Protein 9CHQ (pdb70)

Secondary structure (DSSP, 8-state):
--B-TTSHHHHHHHHHHHHHHHHHHHHHHHIIIII----HHHHHHHHHHHHHHHHHHHHHTB-EE--EE--HHHHHHHHHHTTHHHHHHTT--GGGT----HHHHHHHGGGGGGGHHHHHHTHHHHTSSHHHHHHHHHHHHHHHHHHHHHHHHHHHHTTTTSS--S-SHHHHHHHHTT-PBPTTS-B---HHHHHHHHHHHHHHHHHT---SSS---SHHHHHHHHHHHHHHHHHIIIIIHHHHHHHHHHTHHHHHHHHHHHHHHHHHHHHT--HHHHHHHHHHHHHHHHHH-/--B-TTSHHHHHHHHHHHHHHHHHHHHHHHIIIII----HHHHHHHHHHHHHHHHHHHHHTB-EE--EE--HHHHHHHHHHTTHHHHHHTT--GGGT----HHHHHHHGGGGGGGHHHHHHTHHHHTSSHHHHHHHHHHHHHHHHHHHHHHHHHHHHTTTTSS--S-SHHHHHHHHTT-PBPTTS-B---HHHHHHHHHHHHHHHHHT---SSS---SHHHHHHHHHHHHHHHHHIIIIIHHHHHHHHHHTHHHHHHHHHHHHHHHHHHHHT--HHHHHHHHHHHHHHHHHH-/--B-TTSHHHHHHHHHHHHHHHHHHHHHHHIIIII----HHHHHHHHHHHHHHHHHHHHHTB-EE--EE--HHHHHHHHHHTTHHHHHHTT--GGGT----HHHHHHHGGGGGGGHHHHHHTHHHHTSSHHHHHHHHHHHHHHHHHHHHHHHHHHHHTTTTSS--S-SHHHHHHHHTT-PBPTTS-B---H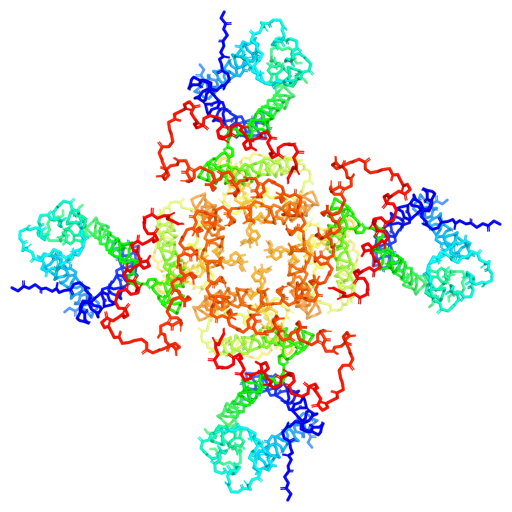HHHHHHHHHHHHHHHHT---SSS---SHHHHHHHHHHHHHHHHHIIIIIHHHHHHHHHHTHHHHHHHHHHHHHHHHHHHHT--HHHHHHHHHHHHHHHHHH-/--B-TTSHHHHHHHHHHHHHHHHHHHHHHHIIIII----HHHHHHHHHHHHHHHHHHHHHTB-EE--EE--HHHHHHHHHHTTHHHHHHTT--GGGT----HHHHHHHGGGGGGGHHHHHHTHHHHTSSHHHHHHHHHHHHHHHHHHHHHHHHHHHHTTTTSS--S-SHHHHHHHHTT-PBPTTS-B---HHHHHHHHHHHHHHHHHT---SSS---SHHHHHHHHHHHHHHHHHIIIIIHHHHHHHHHHTHHHHHHHHHHHHHHHHHHHHT--HHHHHHHHHHHHHHHHHH-

Solvent-accessible surface area: 62628 Å² total; per-residue (Å²): 266,48,37,72,57,137,20,113,99,14,28,104,23,3,73,63,0,4,108,28,2,40,36,1,0,47,76,10,13,48,44,19,24,12,105,59,228,160,130,99,108,54,69,59,33,112,91,7,33,94,51,0,75,55,0,12,107,26,16,44,103,21,3,36,94,149,193,57,40,57,94,54,31,146,4,23,75,84,14,117,176,41,114,47,124,56,1,71,50,3,12,54,69,42,66,140,110,60,202,67,70,136,101,87,21,11,100,55,66,41,26,35,59,60,5,48,38,1,22,64,56,24,84,125,54,1,31,75,127,24,75,17,26,29,90,24,22,34,30,59,0,38,18,34,0,11,78,13,0,8,87,0,8,30,36,3,66,151,40,22,103,133,182,24,98,122,27,7,6,2,16,40,3,0,96,62,25,51,92,74,20,89,115,93,34,121,62,14,8,51,62,129,8,26,44,11,0,0,26,4,1,0,5,4,5,6,12,29,0,4,3,30,20,14,17,0,20,22,38,38,1,4,77,15,0,16,56,1,6,46,71,5,12,67,12,73,13,31,14,15,24,45,0,16,49,24,52,95,68,100,94,45,27,56,30,113,64,39,41,65,20,76,151,38,39,49,103,6,140,73,98,154,33,88,93,105,75,69,68,169,52,26,105,149,26,85,122,23,45,89,143,68,80,267,49,37,72,56,138,20,112,101,14,27,103,22,3,73,64,0,4,106,29,2,40,35,2,0,46,73,11,13,48,43,19,25,13,104,59,227,156,133,100,109,54,70,59,32,111,89,8,34,94,50,0,74,56,0,10,106,25,14,42,101,18,3,38,95,149,192,57,39,55,96,53,32,145,4,24,75,84,14,117,175,40,116,47,126,56,1,72,49,2,13,56,68,43,66,138,109,58,203,67,70,133,102,88,20,12,98,54,64,41,25,34,59,60,6,50,36,1,21,65,53,23,83,126,54,1,29,73,127,25,75,16,28,29,91,24,22,33,30,58,0,38,18,34,0,10,80,12,0,7,86,0,8,29,37,3,66,153,41,22,101,134,181,25,97,119,29,6,6,2,16,40,3,0,94,64,24,51,94,73,20,92,114,92,32,122,62,13,7,50,62,130,7,26,42,12,0,0,26,3,1,0,6,4,4,6,13,30,1,4,2,30,21,13,17,0,20,22,38,38,1,4,77,13,1,16,56,1,6,45,71,5,12,68,12,74,14,32,14,16,26,46,0,16,49,25,51,95,67,101,92,46,28,58,30,116,67,39,41,65,20,76,150,38,40,47,103,6,140,73,95,155,34,87,93,106,75,69,69,169,51,25,104,148,25,86,123,23,45,89,142,69,81,268,48,38,73,58,138,20,111,104,13,27,102,23,3,74,65,0,3,106,28,2,40,35,1,0,48,75,10,14,49,43,20,24,12,104,58,228,160,131,99,109,54,70,58,33,111,90,7,33,95,52,0,75,56,0,10,107,25,16,42,101,20,4,36,95,150,191,58,38,56,94,54,31,145,4,24,75,85,15,119,173,41,116,47,125,56,1,72,48,2,13,54,66,43,66,139,108,58,203,68,70,134,104,88,20,11,100,54,64,42,26,35,59,60,6,48,36,1,23,64,54,25,82,124,54,0,33,74,127,24,74,17,27,30,91,24,22,33,30,58,0,38,18,33,0,11,78,13,0,8,87,0,8,29,37,3,65,150,39,22,102,132,181,24,97,118,28,6,5,2,16,40,2,0,94,62,24,51,92,70,19,91,115,93,34,122,63,14,8,51,62,131,8,26,44,12,0,0,27,3,2,0,5,4,4,6,13,30,1,3,3,31,21,14,17,0,20,21,38,37,1,4,75,16,1,16,57,1,5,45,70,5,11,65,12,74,12,31,15,16,26,46,0,17,48,24,52,92,70,100,96,46,28,57,29,113,63,36,41,64,19,74,151,38,38,48,102,6,139,71,95,154,34,87,94,106,76,68,69,170,51,27,106,150,25,86,120,23,44,89,141,70,82,265,48,37,73,58,138,19,112,102,13,27,103,23,2,70,66,0,3,107,28,2,39,35,2,0,46,76,10,13,48,43,19,24,12,104,58,228,158,132,100,109,54,69,60,34,110,90,7,32,94,51,0,75,55,0,10,107,26,15,40,101,19,3,36,95,148,194,58,40,56,96,55,31,145,3,24,74,84,14,115,173,41,115,48,125,56,1,72,49,3,13,55,67,43,66,139,109,59,205,68,72,133,104,86,21,12,101,55,63,42,26,38,58,60,6,47,38,1,21,64,56,23,82,124,54,1,30,72,125,24,74,17,26,30,92,24,24,34,29,59,0,39,18,34,0,10,80,13,0,8,87,0,9,29,36,3,66,149,39,22,103,134,185,24,98,120,28,6,5,2,17,40,3,0,96,61,23,52,92,72,20,91,115,94,35,124,63,14,7,52,64,130,7,26,43,12,0,0,26,3,1,0,6,4,4,6,13,30,1,4,4,32,20,13,17,0,20,21,38,37,1,4,74,15,0,15,57,0,5,45,69,5,12,66,13,72,13,31,14,16,25,46,0,16,48,23,51,93,69,103,95,46,28,57,29,112,62,38,41,64,21,75,151,38,39,47,103,6,138,71,96,152,33,88,94,105,73,66,68,169,51,27,106,149,27,85,122,23,43,89,142,69,80

Sequence (1172 aa):
WTILHYSPFKAVWDWLILLLVIYTAVFTPYSAAFLLKCQPLAVVDLIVDIMFIVDILINFRTTYVNEVVSHPGRIAVHYFKGWFLIDMVAAIPFDLLIFGSEELIGLLKTARLLRLVRVARKLDRYSEYGAAVLFLLMCTFALIAHWLACIWYAIGNMEQPHMDSRIGWLHNLGDQIGKPYNSSGLGGPSIKDKYVTALYFTFSSLTSVGFGNVSPNTNSEKIFSICVMLIGSLMYASIFGNVSAIIQRLYSGTARYHTQMLRVREFIRFHQIPNPLRQRLEEYFQHAWSYTNWTILHYSPFKAVWDWLILLLVIYTAVFTPYSAAFLLKCQPLAVVDLIVDIMFIVDILINFRTTYVNEVVSHPGRIAVHYFKGWFLIDMVAAIPFDLLIFGSEELIGLLKTARLLRLVRVARKLDRYSEYGAAVLFLLMCTFALIAHWLACIWYAIGNMEQPHMDSRIGWLHNLGDQIGKPYNSSGLGGPSIKDKYVTALYFTFSSLTSVGFGNVSPNTNSEKIFSICVMLIGSLMYASIFGNVSAIIQRLYSGTARYHTQMLRVREFIRFHQIPNPLRQRLEEYFQHAWSYTNWTILHYSPFKAVWDWLILLLVIYTAVFTPYSAAFLLKCQPLAVVDLIVDIMFIVDILINFRTTYVNEVVSHPGRIAVHYFKGWFLIDMVAAIPFDLLIFGSEELIGLLKTARLLRLVRVARKLDRYSEYGAAVLFLLMCTFALIAHWLACIWYAIGNMEQPHMDSRIGWLHNLGDQIGKPYNSSGLGGPSIKDKYVTALYFTFSSLTSVGFGNVSPNTNSEKIFSICVMLIGSLMYASIFGNVSAIIQRLYSGTARYHTQMLRVREFIRFHQIPNPLRQRLEEYFQHAWSYTNWTILHYSPFKAVWDWLILLLVIYTAVFTPYSAAFLLKCQPLAVVDLIVDIMFIVDILINFRTTYVNEVVSHPGRIAVHYFKGWFLIDMVAAIPFDLLIFGSEELIGLLKTARLLRLVRVARKLDRYSEYGAAVLFLLMCTFALIAHWLACIWYAIGNMEQPHMDSRIGWLHNLGDQIGKPYNSSGLGGPSIKDKYVTALYFTFSSLTSVGFGNVSPNTNSEKIFSICVMLIGSLMYASIFGNVSAIIQRLYSGTARYHTQMLRVREFIRFHQIPNPLRQRLEEYFQHAWSYTN

InterPro domains:
  IPR000014 PAS domain [PF13426] (37-129)
  IPR000014 PAS domain [PS50112] (41-70)
  IPR000014 PAS domain [TIGR00229] (38-128)
  IPR000014 PAS domain [cd00130] (41-132)
  IPR000595 Cyclic nucleotide-binding domain [PF00027] (762-843)
  IPR000595 Cyclic nucleotide-binding domain [PS50042] (742-842)
  IPR000595 Cyclic nucleotide-binding domain [SM00100] (742-860)
  IPR000595 Cyclic nucleotide-binding domain [cd00038] (742-853)
  IPR000700 PAS-associated, C-terminal [PS50113] (92-144)
  IPR001610 PAC motif [SM00086] (93-135)
  IPR003938 Potassium channel, voltage-dependent, EAG/ELK/ERG-like [PR01463] (402-411)
  IPR003938 Potassium channel, voltage-dependent, EAG/ELK/ERG-like [PR01463] (420-427)
  IPR003938 Potassium channel, voltage-dependent, EAG/ELK/ERG-like [PR01463] (456-466)
  IPR003938 Potassium channel, voltage-dependent, EAG/ELK/ERG-like [PR01463] (467-476)
  IPR003938 Potassium channel, voltage-dependent, EAG/ELK/ERG-like [PR01463] (559-569)
  IPR003938 Potassium channel, voltage-dependent, EAG/ELK/ERG-like [PR01463] (611-628)
  IPR003938 Potassium channel, voltage-dependent, EAG/ELK/ERG-like [PR01463] (637-648)
  IPR003938 Potassium channel, voltage-dependent, EAG/ELK/ERG-like [PR01463] (655-664)
  IPR003938 Potassium channel, voltage-dependent, EAG/ELK/ERG-like [PR01463] (705-712)
  IPR003938 Potassium channel, voltage-dependent, EAG/ELK/ERG-like [PR01463] (822-830)

Foldseek 3Di:
DAAECPDPVVLVLLVVLVVLLLVCLQVLLCCLQQPQVVPPVVVVVVVSLVSLVVVLVNQLRYWDPCVIDHDSVVSNVVCVVPDSVLSVQLNPQVVVVQPVDPSVNSNSNNSVNSSVVSVVVVCVSQVPDLVSVLVVLVSVVLSVLNSQLSVLSNLQVVQVLPPNVQFAQQQLLCVVVVQHADNNRPTGDDSVSSSVVSSVVLVCLLVVHDPPSGDGGDPSSVVSSVVSNVVSVVSCVPSVVVSVVSVCVVCVLVVVLVVVLVVLVVVCVVVVDDPVVSCVSNVVSVVVSVVPD/DAAECPDPVVLVLLVVLVVLLLVCLQVLLCCLQQPQVVPPVVVVVVVSLVSLVVVLVNQLRYWDPCVIDHDSVVSNVVCVVPDSVLSVQLNPQVVVVQPVDPSVNSNSNNSVNSSVVSVVVVCVSQVPDLVSVLVVLVSVVLSVLNSQLSVLSNLQVVQVLPPNVQFAQQQLLCVVVVQHADNNRPTGDDSVSSSVVSSVVLVCLLVVHDPPSGDGGDPSSVVSSVVSNVVSVVSCVPSVVVSVVSVCVVCVLVVVLVVVLVVLVVVCVVVVDDPVVSCVSNVVSVVVSVVPD/DAAECPDPVVLVLLVVLVVLLLVCLQVLLCCLQQPQVVPPVVVVVVVSLVSLVVVLVNQLRYWDPCVIDHDSVVSNVVCVVPDSVLSVQLNPQVVVVQPVDPSVNSNSNNSVNSSVVSVVVVCVSQVPDLVSVLVVLVSVVLSVLNSQLSVLSNLQVVQVLPPNVQFAQQQLLCVVVVQHADNNRPTGDDSVSSSVVSSVVLVCLLVVHDPPSGDGGDPSSVVSSVVSNVVSVVSCVPSVVVSVVSVCVVCVLVVVLVVVLVVLVVVCVVVVDDPVVSCVSNVVSVVVSVVPD/DAAECPDPVVLVLLVVLVVLLLVCLQVLLCCLQQPQVVPPVVVVVVVSLVSLVVVLVNQLRYWDPCVIDHDSVVSNVVCVVPDSVLSVQLNPQVVVVQPVDPSVNSNSNNSVNSSVVSVVVVCVSQVPDLVSVLVVLVSVVLSVLNSQLSVLSNLQVVQVLPPNVQFAQQQLLCVVVVQHADNNRPTGDDSVSSSVVSSVVLVCLLVVHDPPSGDGGDPSSVVSSVVSNVVSVVSCVPSVVVSVVSVCVVCVLVVVLVVVLVVLVVVCVVVVDDPVVSCVSNVVSVVVSVVPD

Organism: Homo sapiens (NCBI:txid9606)

Nearest PDB structures (foldseek):
  9chp-assembly1_A  TM=9.962E-01  e=1.014E-38  Homo sapiens
  6pby-assembly1_A  TM=8.751E-01  e=2.560E-21  Rattus norvegicus
  7yid-assembly1_A  TM=8.558E-01  e=2.940E-21  Homo sapiens
  8eow-assembly1_A  TM=8.625E-01  e=5.353E-21  Rattus norvegicus
  6pbx-assembly1_A  TM=8.817E-01  e=5.157E-18  Rattus norvegicus

Structure (mmCIF, N/CA/C/O backbone):
data_9CHQ
#
_entry.id   9CHQ
#
_cell.length_a   1.00
_cell.length_b   1.00
_cell.length_c   1.00
_cell.angle_alpha   90.00
_cell.angle_beta   90.00
_cell.angle_gamma   90.00
#
_symmetry.space_group_name_H-M   'P 1'
#
loop_
_atom_site.group_PDB
_atom_site.id
_atom_site.type_symbol
_atom_site.label_atom_id
_atom_site.label_alt_id
_atom_site.label_comp_id
_atom_site.label_asym_id
_atom_site.label_entity_id
_atom_site.label_seq_id
_atom_site.pdbx_PDB_ins_code
_atom_site.Cartn_x
_atom_site.Cartn_y
_atom_site.Cartn_z
_atom_site.occupancy
_atom_site.B_iso_or_equiv
_atom_site.auth_seq_id
_atom_site.auth_comp_id
_atom_site.auth_asym_id
_atom_site.auth_atom_id
_atom_site.pdbx_PDB_model_num
ATOM 1 N N . TRP A 1 158 ? 170.415 107.825 161.825 1.00 89.97 398 TRP A N 1
ATOM 2 C CA . TRP A 1 158 ? 169.301 108.770 161.699 1.00 91.62 398 TRP A CA 1
ATOM 3 C C . TRP A 1 158 ? 169.765 110.234 161.773 1.00 91.86 398 TRP A C 1
ATOM 4 O O . TRP A 1 158 ? 170.875 110.532 162.222 1.00 90.12 398 TRP A O 1
ATOM 25 N N . THR A 1 159 ? 168.930 111.177 161.333 1.00 80.16 399 THR A N 1
ATOM 26 C CA . THR A 1 159 ? 169.188 112.627 161.416 1.00 79.45 399 THR A CA 1
ATOM 27 C C . THR A 1 159 ? 167.883 113.429 161.340 1.00 79.48 399 THR A C 1
ATOM 28 O O . THR A 1 159 ? 167.070 113.239 160.437 1.00 75.18 399 THR A O 1
ATOM 39 N N . ILE A 1 160 ? 167.694 114.334 162.302 1.00 81.95 400 ILE A N 1
ATOM 40 C CA . ILE A 1 160 ? 166.581 115.279 162.418 1.00 79.48 400 ILE A CA 1
ATOM 41 C C . ILE A 1 160 ? 166.775 116.441 161.435 1.00 81.07 400 ILE A C 1
ATOM 42 O O . ILE A 1 160 ? 167.816 117.096 161.438 1.00 79.43 400 ILE A O 1
ATOM 58 N N . LEU A 1 161 ? 165.766 116.753 160.623 1.00 80.63 401 LEU A N 1
ATOM 59 C CA . LEU A 1 161 ? 165.743 117.984 159.826 1.00 80.13 401 LEU A CA 1
ATOM 60 C C . LEU A 1 161 ? 165.429 119.183 160.730 1.00 78.67 401 LEU A C 1
ATOM 61 O O . LEU A 1 161 ? 164.411 119.167 161.425 1.00 77.13 401 LEU A O 1
ATOM 77 N N . HIS A 1 162 ? 166.243 120.241 160.712 1.00 75.91 402 HIS A N 1
ATOM 78 C CA . HIS A 1 162 ? 166.080 121.362 161.649 1.00 76.91 402 HIS A CA 1
ATOM 79 C C . HIS A 1 162 ? 164.744 122.120 161.516 1.00 80.54 402 HIS A C 1
ATOM 80 O O . HIS A 1 162 ? 164.286 122.748 162.470 1.00 82.27 402 HIS A O 1
ATOM 94 N N . TYR A 1 163 ? 164.098 122.052 160.352 1.00 77.66 403 TYR A N 1
ATOM 95 C CA . TYR A 1 163 ? 162.796 122.663 160.075 1.00 76.85 403 TYR A CA 1
ATOM 96 C C . TYR A 1 163 ? 161.593 121.741 160.350 1.00 75.17 403 TYR A C 1
ATOM 97 O O . TYR A 1 163 ? 160.451 122.182 160.230 1.00 76.33 403 TYR A O 1
ATOM 115 N N . SER A 1 164 ? 161.814 120.467 160.690 1.00 69.47 404 SER A N 1
ATOM 116 C CA . SER A 1 164 ? 160.741 119.484 160.915 1.00 70.54 404 SER A CA 1
ATOM 117 C C . SER A 1 164 ? 159.786 119.885 162.050 1.00 72.88 404 SER A C 1
ATOM 118 O O . SER A 1 164 ? 160.191 120.584 162.983 1.00 76.42 404 SER A O 1
ATOM 126 N N . PRO A 1 165 ? 158.528 119.406 162.053 1.00 73.01 405 PRO A N 1
ATOM 127 C CA . PRO A 1 165 ? 157.586 119.688 163.136 1.00 73.01 405 PRO A CA 1
ATOM 128 C C . PRO A 1 165 ? 158.034 119.111 164.486 1.00 72.54 405 PRO A C 1
ATOM 129 O O . PRO A 1 165 ? 157.761 119.728 165.514 1.00 70.22 405 PRO A O 1
ATOM 140 N N . PHE A 1 166 ? 158.797 118.008 164.519 1.00 66.98 406 PHE A N 1
ATOM 141 C CA . PHE A 1 166 ? 159.438 117.551 165.759 1.00 63.64 406 PHE A CA 1
ATOM 142 C C . PHE A 1 166 ? 160.410 118.597 166.303 1.00 63.73 406 PHE A C 1
ATOM 143 O O . PHE A 1 166 ? 160.268 119.024 167.445 1.00 68.73 406 PHE A O 1
ATOM 160 N N . LYS A 1 167 ? 161.380 119.051 165.502 1.00 61.48 407 LYS A N 1
ATOM 161 C CA . LYS A 1 167 ? 162.376 120.018 165.975 1.00 61.11 407 LYS A CA 1
ATOM 162 C C . LYS A 1 167 ? 161.746 121.355 166.349 1.00 63.01 407 LYS A C 1
ATOM 163 O O . LYS A 1 167 ? 162.196 121.972 167.306 1.00 65.46 407 LYS A O 1
ATOM 182 N N . ALA A 1 168 ? 160.676 121.775 165.679 1.00 62.81 408 ALA A N 1
ATOM 183 C CA . ALA A 1 168 ? 159.907 122.942 166.092 1.00 62.06 408 ALA A CA 1
ATOM 184 C C . ALA A 1 168 ? 159.306 122.754 167.496 1.00 63.14 408 ALA A C 1
ATOM 185 O O . ALA A 1 168 ? 159.568 123.562 168.383 1.00 64.22 408 ALA A O 1
ATOM 192 N N . VAL A 1 169 ? 158.573 121.666 167.745 1.00 60.93 409 VAL A N 1
ATOM 193 C CA . VAL A 1 169 ? 158.012 121.373 169.077 1.00 60.97 409 VAL A CA 1
ATOM 194 C C . VAL A 1 169 ? 159.100 121.220 170.144 1.00 56.64 409 VAL A C 1
ATOM 195 O O . VAL A 1 169 ? 158.955 121.763 171.234 1.00 58.96 409 VAL A O 1
ATOM 208 N N . TRP A 1 170 ? 160.211 120.548 169.850 1.00 54.70 410 TRP A N 1
ATOM 209 C CA . TRP A 1 170 ? 161.325 120.409 170.787 1.00 55.58 410 TRP A CA 1
ATOM 210 C C . TRP A 1 170 ? 161.956 121.753 171.157 1.00 55.03 410 TRP A C 1
ATOM 211 O O . TRP A 1 170 ? 162.189 122.014 172.332 1.00 60.96 410 TRP A O 1
ATOM 232 N N . ASP A 1 171 ? 162.195 122.647 170.199 1.00 54.89 411 ASP A N 1
ATOM 233 C CA . ASP A 1 171 ? 162.719 123.974 170.510 1.00 55.28 411 ASP A CA 1
ATOM 234 C C . ASP A 1 171 ? 161.751 124.801 171.371 1.00 55.65 411 ASP A C 1
ATOM 235 O O . ASP A 1 171 ? 162.194 125.474 172.299 1.00 59.13 411 ASP A O 1
ATOM 244 N N . TRP A 1 172 ? 160.438 124.748 171.144 1.00 54.84 412 TRP A N 1
ATOM 245 C CA . TRP A 1 172 ? 159.481 125.406 172.041 1.00 51.19 412 TRP A CA 1
ATOM 246 C C . TRP A 1 172 ? 159.373 124.730 173.412 1.00 52.54 412 TRP A C 1
ATOM 247 O O . TRP A 1 172 ? 159.157 125.415 174.404 1.00 55.59 412 TRP A O 1
ATOM 268 N N . LEU A 1 173 ? 159.577 123.418 173.524 1.00 49.76 413 LEU A N 1
ATOM 269 C CA . LEU A 1 173 ? 159.663 122.732 174.814 1.00 48.39 413 LEU A CA 1
ATOM 270 C C . LEU A 1 173 ? 160.907 123.173 175.590 1.00 49.42 413 LEU A C 1
ATOM 271 O O . LEU A 1 173 ? 160.815 123.502 176.768 1.00 57.57 413 LEU A O 1
ATOM 287 N N . ILE A 1 174 ? 162.068 123.247 174.941 1.00 48.05 414 ILE A N 1
ATOM 288 C CA . ILE A 1 174 ? 163.301 123.724 175.569 1.00 47.77 414 ILE A CA 1
ATOM 289 C C . ILE A 1 174 ? 163.221 125.204 175.964 1.00 51.61 414 ILE A C 1
ATOM 290 O O . ILE A 1 174 ? 163.820 125.568 176.967 1.00 56.77 414 ILE A O 1
ATOM 306 N N . LEU A 1 175 ? 162.428 126.055 175.307 1.00 50.65 415 LEU A N 1
ATOM 307 C CA . LEU A 1 175 ? 162.172 127.410 175.817 1.00 45.37 415 LEU A CA 1
ATOM 308 C C . LEU A 1 175 ? 161.539 127.382 177.213 1.00 49.93 415 LEU A C 1
ATOM 309 O O . LEU A 1 175 ? 161.996 128.087 178.107 1.00 56.04 415 LEU A O 1
ATOM 325 N N . LEU A 1 176 ? 160.524 126.547 177.435 1.00 50.15 416 LEU A N 1
ATOM 326 C CA . LEU A 1 176 ? 159.885 126.417 178.745 1.00 45.23 416 LEU A CA 1
ATOM 327 C C . LEU A 1 176 ? 160.832 125.820 179.794 1.00 45.41 416 LEU A C 1
ATOM 328 O O . LEU A 1 176 ? 160.797 126.245 180.946 1.00 53.75 416 LEU A O 1
ATOM 344 N N . LEU A 1 177 ? 161.720 124.891 179.436 1.00 45.01 417 LEU A N 1
ATOM 345 C CA . LEU A 1 177 ? 162.720 124.395 180.385 1.00 46.61 417 LEU A CA 1
ATOM 346 C C . LEU A 1 177 ? 163.820 125.419 180.687 1.00 45.62 417 LEU A C 1
ATOM 347 O O . LEU A 1 177 ? 164.332 125.444 181.802 1.00 51.74 417 LEU A O 1
ATOM 363 N N . VAL A 1 178 ? 164.171 126.302 179.749 1.00 43.67 418 VAL A N 1
ATOM 364 C CA . VAL A 1 178 ? 165.088 127.419 180.026 1.00 48.92 418 VAL A CA 1
ATOM 365 C C . VAL A 1 178 ? 164.442 128.419 180.978 1.00 50.81 418 VAL A C 1
ATOM 366 O O . VAL A 1 178 ? 165.109 128.896 181.890 1.00 52.46 418 VAL A O 1
ATOM 379 N N . ILE A 1 179 ? 163.145 128.700 180.843 1.00 45.07 419 ILE A N 1
ATOM 380 C CA . ILE A 1 179 ? 162.422 129.539 181.801 1.00 35.98 419 ILE A CA 1
ATOM 381 C C . ILE A 1 179 ? 162.388 128.885 183.189 1.00 36.19 419 ILE A C 1
ATOM 382 O O . ILE A 1 179 ? 162.669 129.572 184.165 1.00 49.75 419 ILE A O 1
ATOM 398 N N . TYR A 1 180 ? 162.163 127.574 183.321 1.00 33.78 420 TYR A N 1
ATOM 399 C CA . TYR A 1 180 ? 162.339 126.880 184.607 1.00 32.64 420 TYR A CA 1
ATOM 400 C C . TYR A 1 180 ? 163.741 127.110 185.187 1.00 36.45 420 TYR A C 1
ATOM 401 O O . TYR A 1 180 ? 163.859 127.501 186.343 1.00 44.82 420 TYR A O 1
ATOM 419 N N . THR A 1 181 ? 164.817 126.952 184.411 1.00 39.60 421 THR A N 1
ATOM 420 C CA . THR A 1 181 ? 166.178 127.233 184.896 1.00 38.32 421 THR A CA 1
ATOM 421 C C . THR A 1 181 ? 166.346 128.680 185.346 1.00 43.06 421 THR A C 1
ATOM 422 O O . THR A 1 181 ? 166.896 128.921 186.418 1.00 45.43 421 THR A O 1
ATOM 433 N N . ALA A 1 182 ? 165.853 129.642 184.571 1.00 45.17 422 ALA A N 1
ATOM 434 C CA . ALA A 1 182 ? 165.949 131.062 184.869 1.00 35.45 422 ALA A CA 1
ATOM 435 C C . ALA A 1 182 ? 165.201 131.467 186.146 1.00 40.06 422 ALA A C 1
ATOM 436 O O . ALA A 1 182 ? 165.621 132.415 186.803 1.00 49.77 422 ALA A O 1
ATOM 443 N N . VAL A 1 183 ? 164.130 130.767 186.523 1.00 29.93 423 VAL A N 1
ATOM 444 C CA . VAL A 1 183 ? 163.428 130.963 187.797 1.00 24.53 423 VAL A CA 1
ATOM 445 C C . VAL A 1 183 ? 164.120 130.232 188.945 1.00 30.18 423 VAL A C 1
ATOM 446 O O . VAL A 1 183 ? 164.530 130.859 189.918 1.00 40.88 423 VAL A O 1
ATOM 459 N N . PHE A 1 184 ? 164.270 128.912 188.876 1.00 28.56 424 PHE A N 1
ATOM 460 C CA . PHE A 1 184 ? 164.584 128.119 190.064 1.00 26.95 424 PHE A CA 1
ATOM 461 C C . PHE A 1 184 ? 166.069 128.028 190.399 1.00 31.06 424 PHE A C 1
ATOM 462 O O . PHE A 1 184 ? 166.406 127.812 191.561 1.00 38.23 424 PHE A O 1
ATOM 479 N N . THR A 1 185 ? 166.979 128.253 189.452 1.00 38.49 425 THR A N 1
ATOM 480 C CA . THR A 1 185 ? 168.418 128.288 189.769 1.00 39.56 425 THR A CA 1
ATOM 481 C C . THR A 1 185 ? 168.814 129.529 190.582 1.00 46.51 425 THR A C 1
ATOM 482 O O . THR A 1 185 ? 169.384 129.345 191.657 1.00 50.86 425 THR A O 1
ATOM 493 N N . PRO A 1 186 ? 168.468 130.776 190.196 1.00 36.88 426 PRO A N 1
ATOM 494 C CA . PRO A 1 186 ? 168.759 131.955 191.014 1.00 30.44 426 PRO A CA 1
ATOM 495 C C . PRO A 1 186 ? 168.058 131.913 192.367 1.00 35.45 426 PRO A C 1
ATOM 496 O O . PRO A 1 186 ? 168.662 132.241 193.382 1.00 36.59 426 PRO A O 1
ATOM 507 N N . TYR A 1 187 ? 166.813 131.433 192.404 1.00 35.82 427 TYR A N 1
ATOM 508 C CA . TYR A 1 187 ? 166.054 131.313 193.639 1.00 28.89 427 TYR A CA 1
ATOM 509 C C . TYR A 1 187 ? 166.736 130.379 194.632 1.00 36.07 427 TYR A C 1
ATOM 510 O O . TYR A 1 187 ? 166.971 130.763 195.772 1.00 45.73 427 TYR A O 1
ATOM 528 N N . SER A 1 188 ? 167.133 129.180 194.204 1.00 39.30 428 SER A N 1
ATOM 529 C CA . SER A 1 188 ? 167.807 128.223 195.087 1.00 36.84 428 SER A CA 1
ATOM 530 C C . SER A 1 188 ? 169.158 128.742 195.578 1.00 42.30 428 SER A C 1
ATOM 531 O O . SER A 1 188 ? 169.465 128.606 196.757 1.00 46.91 428 SER A O 1
ATOM 539 N N . ALA A 1 189 ? 169.944 129.393 194.718 1.00 37.66 429 ALA A N 1
ATOM 540 C CA . ALA A 1 189 ? 171.237 129.953 195.099 1.00 42.34 429 ALA A CA 1
ATOM 541 C C . ALA A 1 189 ? 171.141 131.136 196.077 1.00 47.86 429 ALA A C 1
ATOM 542 O O . ALA A 1 189 ? 172.048 131.322 196.882 1.00 54.13 429 ALA A O 1
ATOM 549 N N . ALA A 1 190 ? 170.075 131.942 196.034 1.00 36.96 430 ALA A N 1
ATOM 550 C CA . ALA A 1 190 ? 169.892 133.073 196.944 1.00 29.99 430 ALA A CA 1
ATOM 551 C C . ALA A 1 190 ? 169.143 132.704 198.230 1.00 29.74 430 ALA A C 1
ATOM 552 O O . ALA A 1 190 ? 169.618 133.013 199.317 1.00 34.89 430 ALA A O 1
ATOM 559 N N . PHE A 1 191 ? 167.980 132.060 198.128 1.00 31.17 431 PHE A N 1
ATOM 560 C CA . PHE A 1 191 ? 167.067 131.859 199.253 1.00 31.49 431 PHE A CA 1
ATOM 561 C C . PHE A 1 191 ? 167.257 130.542 200.003 1.00 35.19 431 PHE A C 1
ATOM 562 O O . PHE A 1 191 ? 166.979 130.504 201.198 1.00 45.17 431 PHE A O 1
ATOM 579 N N . LEU A 1 192 ? 167.703 129.460 199.354 1.00 38.21 432 LEU A N 1
ATOM 580 C CA . LEU A 1 192 ? 167.660 128.113 199.946 1.00 46.36 432 LEU A CA 1
ATOM 581 C C . LEU A 1 192 ? 168.998 127.585 200.491 1.00 50.74 432 LEU A C 1
ATOM 582 O O . LEU A 1 192 ? 168.989 126.572 201.189 1.00 55.42 432 LEU A O 1
ATOM 598 N N . LEU A 1 193 ? 170.144 128.212 200.208 1.00 63.80 433 LEU A N 1
ATOM 599 C CA . LEU A 1 193 ? 171.442 127.691 200.665 1.00 72.17 433 LEU A CA 1
ATOM 600 C C . LEU A 1 193 ? 171.565 127.734 202.199 1.00 74.25 433 LEU A C 1
ATOM 601 O O . LEU A 1 193 ? 171.542 128.805 202.811 1.00 72.48 433 LEU A O 1
ATOM 617 N N . LYS A 1 194 ? 171.715 126.560 202.822 1.00 87.12 434 LYS A N 1
ATOM 618 C CA . LYS A 1 194 ? 171.830 126.387 204.279 1.00 87.42 434 LYS A CA 1
ATOM 619 C C . LYS A 1 194 ? 173.138 126.974 204.834 1.00 86.68 434 LYS A C 1
ATOM 620 O O . LYS A 1 194 ? 174.215 126.748 204.265 1.00 86.02 434 LYS A O 1
ATOM 639 N N . CYS A 1 209 ? 162.070 111.332 196.869 1.00 94.29 449 CYS A N 1
ATOM 640 C CA . CYS A 1 209 ? 162.523 112.723 196.919 1.00 96.35 449 CYS A CA 1
ATOM 641 C C . CYS A 1 209 ? 161.359 113.723 196.762 1.00 96.09 449 CYS A C 1
ATOM 642 O O . CYS A 1 209 ? 160.242 113.353 196.389 1.00 94.97 449 CYS A O 1
ATOM 650 N N . GLN A 1 210 ? 161.622 115.004 197.040 1.00 90.49 450 GLN A N 1
ATOM 651 C CA . GLN A 1 210 ? 160.643 116.088 196.882 1.00 89.49 450 GLN A CA 1
ATOM 652 C C . GLN A 1 210 ? 160.241 116.301 195.408 1.00 88.00 450 GLN A C 1
ATOM 653 O O . GLN A 1 210 ? 161.079 116.102 194.523 1.00 85.48 450 GLN A O 1
ATOM 667 N N . PRO A 1 211 ? 159.018 116.786 195.113 1.00 88.63 451 PRO A N 1
ATOM 668 C CA . PRO A 1 211 ? 158.564 117.032 193.742 1.00 86.92 451 PRO A CA 1
ATOM 669 C C . PRO A 1 211 ? 159.502 117.949 192.946 1.00 84.44 451 PRO A C 1
ATOM 670 O O . PRO A 1 211 ? 159.829 117.656 191.799 1.00 84.70 451 PRO A O 1
ATOM 681 N N . LEU A 1 212 ? 160.019 119.017 193.562 1.00 74.61 452 LEU A N 1
ATOM 682 C CA . LEU A 1 212 ? 160.995 119.893 192.911 1.00 74.79 452 LEU A CA 1
ATOM 683 C C . LEU A 1 212 ? 162.353 119.209 192.700 1.00 74.21 452 LEU A C 1
ATOM 684 O O . LEU A 1 212 ? 162.969 119.413 191.663 1.00 74.95 452 LEU A O 1
ATOM 700 N N . ALA A 1 213 ? 162.817 118.358 193.616 1.00 79.70 453 ALA A N 1
ATOM 701 C CA . ALA A 1 213 ? 164.094 117.656 193.456 1.00 81.91 453 ALA A CA 1
ATOM 702 C C . ALA A 1 213 ? 164.080 116.671 192.272 1.00 81.73 453 ALA A C 1
ATOM 703 O O . ALA A 1 213 ? 165.040 116.612 191.504 1.00 78.15 453 ALA A O 1
ATOM 710 N N . VAL A 1 214 ? 162.981 115.929 192.078 1.00 79.98 454 VAL A N 1
ATOM 711 C CA . VAL A 1 214 ? 162.833 115.051 190.908 1.00 76.72 454 VAL A CA 1
ATOM 712 C C . VAL A 1 214 ? 162.601 115.842 189.617 1.00 76.41 454 VAL A C 1
ATOM 713 O O . VAL A 1 214 ? 163.213 115.516 188.603 1.00 77.17 454 VAL A O 1
ATOM 726 N N . VAL A 1 215 ? 161.817 116.928 189.631 1.00 69.70 455 VAL A N 1
ATOM 727 C CA . VAL A 1 215 ? 161.665 117.810 188.457 1.00 67.21 455 VAL A CA 1
ATOM 728 C C . VAL A 1 215 ? 162.997 118.431 188.040 1.00 65.60 455 VAL A C 1
ATOM 729 O O . VAL A 1 215 ? 163.296 118.494 186.851 1.00 71.31 455 VAL A O 1
ATOM 742 N N . ASP A 1 216 ? 163.840 118.830 188.986 1.00 60.48 456 ASP A N 1
ATOM 743 C CA . ASP A 1 216 ? 165.150 119.393 188.676 1.00 62.93 456 ASP A CA 1
ATOM 744 C C . ASP A 1 216 ? 166.082 118.379 187.992 1.00 63.28 456 ASP A C 1
ATOM 745 O O . ASP A 1 216 ? 166.858 118.743 187.110 1.00 65.60 456 ASP A O 1
ATOM 754 N N . LEU A 1 217 ? 165.984 117.097 188.361 1.00 67.54 457 LEU A N 1
ATOM 755 C CA . LEU A 1 217 ? 166.707 116.014 187.696 1.00 73.01 457 LEU A CA 1
ATOM 756 C C . LEU A 1 217 ? 166.145 115.726 186.298 1.00 68.31 457 LEU A C 1
ATOM 757 O O . LEU A 1 217 ? 166.911 115.626 185.345 1.00 66.59 457 LEU A O 1
ATOM 773 N N . ILE A 1 218 ? 164.822 115.635 186.146 1.00 60.87 458 ILE A N 1
ATOM 774 C CA . ILE A 1 218 ? 164.171 115.450 184.843 1.00 60.41 458 ILE A CA 1
ATOM 775 C C . ILE A 1 218 ? 164.599 116.551 183.869 1.00 63.84 458 ILE A C 1
ATOM 776 O O . ILE A 1 218 ? 164.994 116.258 182.743 1.00 68.94 458 ILE A O 1
ATOM 792 N N . VAL A 1 219 ? 164.578 117.814 184.295 1.00 60.24 459 VAL A N 1
ATOM 793 C CA . VAL A 1 219 ? 165.006 118.929 183.450 1.00 56.79 459 VAL A CA 1
ATOM 794 C C . VAL A 1 219 ? 166.486 118.820 183.080 1.00 61.97 459 VAL A C 1
ATOM 795 O O . VAL A 1 219 ? 166.817 118.968 181.906 1.00 68.49 459 VAL A O 1
ATOM 808 N N . ASP A 1 220 ? 167.381 118.495 184.015 1.00 59.10 460 ASP A N 1
ATOM 809 C CA . ASP A 1 220 ? 168.793 118.276 183.682 1.00 59.46 460 ASP A CA 1
ATOM 810 C C . ASP A 1 220 ? 168.998 117.151 182.660 1.00 65.58 460 ASP A C 1
ATOM 811 O O . ASP A 1 220 ? 169.823 117.291 181.757 1.00 67.24 460 ASP A O 1
ATOM 820 N N . ILE A 1 221 ? 168.229 116.063 182.746 1.00 66.99 461 ILE A N 1
ATOM 821 C CA . ILE A 1 221 ? 168.270 114.987 181.751 1.00 65.51 461 ILE A CA 1
ATOM 822 C C . ILE A 1 221 ? 167.834 115.501 180.376 1.00 63.28 461 ILE A C 1
ATOM 823 O O . ILE A 1 221 ? 168.531 115.264 179.392 1.00 63.31 461 ILE A O 1
ATOM 839 N N . MET A 1 222 ? 166.737 116.254 180.273 1.00 56.18 462 MET A N 1
ATOM 840 C CA . MET A 1 222 ? 166.284 116.790 178.985 1.00 53.27 462 MET A CA 1
ATOM 841 C C . MET A 1 222 ? 167.271 117.789 178.369 1.00 55.72 462 MET A C 1
ATOM 842 O O . MET A 1 222 ? 167.459 117.790 177.155 1.00 63.26 462 MET A O 1
ATOM 856 N N . PHE A 1 223 ? 167.984 118.582 179.166 1.00 55.90 463 PHE A N 1
ATOM 857 C CA . PHE A 1 223 ? 169.060 119.428 178.643 1.00 56.74 463 PHE A CA 1
ATOM 858 C C . PHE A 1 223 ? 170.292 118.654 178.166 1.00 55.44 463 PHE A C 1
ATOM 859 O O . PHE A 1 223 ? 171.015 119.187 177.323 1.00 58.02 463 PHE A O 1
ATOM 876 N N . ILE A 1 224 ? 170.523 117.423 178.634 1.00 62.62 464 ILE A N 1
ATOM 877 C CA . ILE A 1 224 ? 171.544 116.514 178.083 1.00 65.68 464 ILE A CA 1
ATOM 878 C C . ILE A 1 224 ? 171.041 115.834 176.800 1.00 69.59 464 ILE A C 1
ATOM 879 O O . ILE A 1 224 ? 171.769 115.792 175.813 1.00 67.68 464 ILE A O 1
ATOM 895 N N . VAL A 1 225 ? 169.785 115.383 176.748 1.00 67.19 465 VAL A N 1
ATOM 896 C CA . VAL A 1 225 ? 169.168 114.873 175.509 1.00 62.03 465 VAL A CA 1
ATOM 897 C C . VAL A 1 225 ? 169.262 115.898 174.378 1.00 62.57 465 VAL A C 1
ATOM 898 O O . VAL A 1 225 ? 169.616 115.548 173.258 1.00 67.91 465 VAL A O 1
ATOM 911 N N . ASP A 1 226 ? 169.042 117.180 174.657 1.00 59.07 466 ASP A N 1
ATOM 912 C CA . ASP A 1 226 ? 169.200 118.249 173.670 1.00 59.76 466 ASP A CA 1
ATOM 913 C C . ASP A 1 226 ? 170.625 118.347 173.086 1.00 64.79 466 ASP A C 1
ATOM 914 O O . ASP A 1 226 ? 170.786 118.745 171.936 1.00 68.51 466 ASP A O 1
ATOM 923 N N . ILE A 1 227 ? 171.667 117.935 173.818 1.00 66.40 467 ILE A N 1
ATOM 924 C CA . ILE A 1 227 ? 173.035 117.856 173.277 1.00 70.27 467 ILE A CA 1
ATOM 925 C C . ILE A 1 227 ? 173.106 116.744 172.219 1.00 76.04 467 ILE A C 1
ATOM 926 O O . ILE A 1 227 ? 173.682 116.929 171.149 1.00 76.15 467 ILE A O 1
ATOM 942 N N . LEU A 1 228 ? 172.461 115.601 172.468 1.00 72.35 468 LEU A N 1
ATOM 943 C CA . LEU A 1 228 ? 172.380 114.507 171.499 1.00 70.18 468 LEU A CA 1
ATOM 944 C C . LEU A 1 228 ? 171.613 114.933 170.241 1.00 67.16 468 LEU A C 1
ATOM 945 O O . LEU A 1 228 ? 172.091 114.715 169.131 1.00 69.41 468 LEU A O 1
ATOM 961 N N . ILE A 1 229 ? 170.473 115.614 170.385 1.00 62.85 469 ILE A N 1
ATOM 962 C CA . ILE A 1 229 ? 169.735 116.169 169.241 1.00 63.52 469 ILE A CA 1
ATOM 963 C C . ILE A 1 229 ? 170.615 117.141 168.445 1.00 65.93 469 ILE A C 1
ATOM 964 O O . ILE A 1 229 ? 170.600 117.108 167.218 1.00 70.99 469 ILE A O 1
ATOM 980 N N . ASN A 1 230 ? 171.453 117.950 169.091 1.00 67.96 470 ASN A N 1
ATOM 981 C CA . ASN A 1 230 ? 172.382 118.828 168.381 1.00 73.60 470 ASN A CA 1
ATOM 982 C C . ASN A 1 230 ? 173.500 118.076 167.632 1.00 76.51 470 ASN A C 1
ATOM 983 O O . ASN A 1 230 ? 173.952 118.551 166.593 1.00 73.88 470 ASN A O 1
ATOM 994 N N . PHE A 1 231 ? 173.904 116.880 168.070 1.00 77.17 471 PHE A N 1
ATOM 995 C CA . PHE A 1 231 ? 174.771 115.992 167.279 1.00 78.17 471 PHE A CA 1
ATOM 996 C C . PHE A 1 231 ? 174.058 115.310 166.100 1.00 76.49 471 PHE A C 1
ATOM 997 O O . PHE A 1 231 ? 174.716 114.738 165.233 1.00 73.86 471 PHE A O 1
ATOM 1014 N N . ARG A 1 232 ? 172.725 115.356 166.040 1.00 78.11 472 ARG A N 1
ATOM 1015 C CA . ARG A 1 232 ? 171.898 114.624 165.068 1.00 76.26 472 ARG A CA 1
ATOM 1016 C C . ARG A 1 232 ? 170.928 115.518 164.296 1.00 77.03 472 ARG A C 1
ATOM 1017 O O . ARG A 1 232 ? 169.969 115.016 163.729 1.00 76.70 472 ARG A O 1
ATOM 1038 N N . THR A 1 233 ? 171.166 116.825 164.230 1.00 78.39 473 THR A N 1
ATOM 1039 C CA . THR A 1 233 ? 170.333 117.782 163.483 1.00 80.69 473 THR A CA 1
ATOM 1040 C C . THR A 1 233 ? 171.063 118.321 162.260 1.00 81.08 473 THR A C 1
ATOM 1041 O O . THR A 1 233 ? 172.237 118.671 162.345 1.00 78.52 473 THR A O 1
ATOM 1052 N N . THR A 1 234 ? 170.380 118.431 161.121 1.00 83.25 474 THR A N 1
ATOM 1053 C CA . THR A 1 234 ? 170.913 119.146 159.951 1.00 81.46 474 THR A CA 1
ATOM 1054 C C . THR A 1 234 ? 171.141 120.631 160.246 1.00 78.13 474 THR A C 1
ATOM 1055 O O . THR A 1 234 ? 170.622 121.166 161.225 1.00 82.18 474 THR A O 1
ATOM 1066 N N . TYR A 1 235 ? 171.896 121.319 159.395 1.00 76.34 475 TYR A N 1
ATOM 1067 C CA . TYR A 1 235 ? 172.140 122.765 159.483 1.00 77.35 475 TYR A CA 1
ATOM 1068 C C . TYR A 1 235 ? 172.357 123.374 158.093 1.00 79.35 475 TYR A C 1
ATOM 1069 O O . TYR A 1 235 ? 172.580 122.640 157.141 1.00 85.51 475 TYR A O 1
ATOM 1087 N N . VAL A 1 236 ? 172.270 124.694 157.941 1.00 83.14 476 VAL A N 1
ATOM 1088 C CA . VAL A 1 236 ? 172.487 125.396 156.660 1.00 85.91 476 VAL A CA 1
ATOM 1089 C C . VAL A 1 236 ? 173.779 126.204 156.718 1.00 86.72 476 VAL A C 1
ATOM 1090 O O 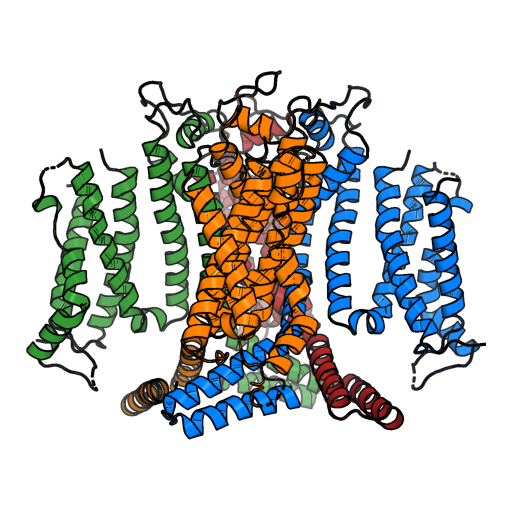. VAL A 1 236 ? 173.947 127.030 157.615 1.00 86.45 476 VAL A O 1
ATOM 1103 N N . ASN A 1 237 ? 174.691 125.983 155.768 1.00 89.43 477 ASN A N 1
ATOM 1104 C CA . ASN A 1 237 ? 175.978 126.681 155.704 1.00 88.09 477 ASN A CA 1
ATOM 1105 C C . ASN A 1 237 ? 176.531 126.722 154.272 1.00 85.34 477 ASN A C 1
ATOM 1106 O O . ASN A 1 237 ? 177.521 127.411 153.993 1.00 82.93 477 ASN A O 1
ATOM 1117 N N . GLU A 1 241 ? 171.894 125.546 151.006 1.00 83.76 481 GLU A N 1
ATOM 1118 C CA . GLU A 1 241 ? 171.021 124.413 151.326 1.00 87.25 481 GLU A CA 1
ATOM 1119 C C . GLU A 1 241 ? 171.630 123.535 152.445 1.00 87.59 481 GLU A C 1
ATOM 1120 O O . GLU A 1 241 ? 172.788 123.718 152.830 1.00 85.35 481 GLU A O 1
ATOM 1132 N N . VAL A 1 242 ? 170.845 122.612 153.010 1.00 84.64 482 VAL A N 1
ATOM 1133 C CA . VAL A 1 242 ? 171.197 121.836 154.208 1.00 82.66 482 VAL A CA 1
ATOM 1134 C C . VAL A 1 242 ? 172.449 120.964 154.061 1.00 83.27 482 VAL A C 1
ATOM 1135 O O . VAL A 1 242 ? 172.744 120.426 152.994 1.00 85.95 482 VAL A O 1
ATOM 1148 N N . VAL A 1 243 ? 173.129 120.757 155.184 1.00 80.44 483 VAL A N 1
ATOM 1149 C CA . VAL A 1 243 ? 174.167 119.754 155.428 1.00 79.46 483 VAL A CA 1
ATOM 1150 C C . VAL A 1 243 ? 173.571 118.645 156.295 1.00 79.90 483 VAL A C 1
ATOM 1151 O O . VAL A 1 243 ? 172.981 118.929 157.340 1.00 81.23 483 VAL A O 1
ATOM 1164 N N . SER A 1 244 ? 173.737 117.388 155.882 1.00 85.81 484 SER A N 1
ATOM 1165 C CA . SER A 1 244 ? 173.119 116.223 156.539 1.00 86.85 484 SER A CA 1
ATOM 1166 C C . SER A 1 244 ? 174.109 115.124 156.946 1.00 87.38 484 SER A C 1
ATOM 1167 O O . SER A 1 244 ? 173.707 114.141 157.564 1.00 84.40 484 SER A O 1
ATOM 1175 N N . HIS A 1 245 ? 175.396 115.252 156.611 1.00 90.98 485 HIS A N 1
ATOM 1176 C CA . HIS A 1 245 ? 176.412 114.251 156.954 1.00 90.93 485 HIS A CA 1
ATOM 1177 C C . HIS A 1 245 ? 176.734 114.277 158.460 1.00 90.74 485 HIS A C 1
ATOM 1178 O O . HIS A 1 245 ? 177.145 115.331 158.956 1.00 88.65 485 HIS A O 1
ATOM 1192 N N . PRO A 1 246 ? 176.600 113.164 159.209 1.00 88.82 486 PRO A N 1
ATOM 1193 C CA . PRO A 1 246 ? 176.774 113.162 160.662 1.00 87.47 486 PRO A CA 1
ATOM 1194 C C . PRO A 1 246 ? 178.137 113.664 161.141 1.00 87.23 486 PRO A C 1
ATOM 1195 O O . PRO A 1 246 ? 178.208 114.337 162.165 1.00 91.60 486 PRO A O 1
ATOM 1206 N N . GLY A 1 247 ? 179.211 113.424 160.390 1.00 80.69 487 GLY A N 1
ATOM 1207 C CA . GLY A 1 247 ? 180.538 113.953 160.710 1.00 80.80 487 GLY A CA 1
ATOM 1208 C C . GLY A 1 247 ? 180.609 115.473 160.580 1.00 81.86 487 GLY A C 1
ATOM 1209 O O . GLY A 1 247 ? 181.106 116.145 161.480 1.00 83.55 487 GLY A O 1
ATOM 1213 N N . ARG A 1 248 ? 180.042 116.043 159.510 1.00 86.93 488 ARG A N 1
ATOM 1214 C CA . ARG A 1 248 ? 179.986 117.506 159.312 1.00 88.87 488 ARG A CA 1
ATOM 1215 C C . ARG A 1 248 ? 179.026 118.188 160.287 1.00 90.75 488 ARG A C 1
ATOM 1216 O O . ARG A 1 248 ? 179.262 119.338 160.648 1.00 90.29 488 ARG A O 1
ATOM 1237 N N . ILE A 1 249 ? 177.972 117.505 160.737 1.00 86.29 489 ILE A N 1
ATOM 1238 C CA . ILE A 1 249 ? 177.108 117.954 161.841 1.00 83.70 489 ILE A CA 1
ATOM 1239 C C . ILE A 1 249 ? 177.899 117.978 163.154 1.00 83.16 489 ILE A C 1
ATOM 1240 O O . ILE A 1 249 ? 177.989 119.020 163.800 1.00 81.55 489 ILE A O 1
ATOM 1256 N N . ALA A 1 250 ? 178.519 116.862 163.542 1.00 80.98 490 ALA A N 1
ATOM 1257 C CA . ALA A 1 250 ? 179.241 116.768 164.804 1.00 80.26 490 ALA A CA 1
ATOM 1258 C C . ALA A 1 250 ? 180.404 117.761 164.884 1.00 80.44 490 ALA A C 1
ATOM 1259 O O . ALA A 1 250 ? 180.534 118.475 165.875 1.00 85.21 490 ALA A O 1
ATOM 1266 N N . VAL A 1 251 ? 181.208 117.880 163.827 1.00 80.39 491 VAL A N 1
ATOM 1267 C CA . VAL A 1 251 ? 182.319 118.843 163.785 1.00 82.88 491 VAL A CA 1
ATOM 1268 C C . VAL A 1 251 ? 181.820 120.284 163.857 1.00 83.26 491 VAL A C 1
ATOM 1269 O O . VAL A 1 251 ? 182.410 121.088 164.574 1.00 82.75 491 VAL A O 1
ATOM 1282 N N . HIS A 1 252 ? 180.713 120.622 163.190 1.00 82.35 492 HIS A N 1
ATOM 1283 C CA . HIS A 1 252 ? 180.115 121.960 163.285 1.00 83.16 492 HIS A CA 1
ATOM 1284 C C . HIS A 1 252 ? 179.689 122.297 164.717 1.00 83.29 492 HIS A C 1
ATOM 1285 O O . HIS A 1 252 ? 179.957 123.400 165.190 1.00 80.91 492 HIS A O 1
ATOM 1299 N N . TYR A 1 253 ? 179.116 121.339 165.447 1.00 81.54 493 TYR A N 1
ATOM 1300 C CA . TYR A 1 253 ? 178.745 121.545 166.844 1.00 76.89 493 TYR A CA 1
ATOM 1301 C C . TYR A 1 253 ? 179.970 121.660 167.769 1.00 77.06 493 TYR A C 1
ATOM 1302 O O . TYR A 1 253 ? 180.016 122.577 168.586 1.00 79.59 493 TYR A O 1
ATOM 1320 N N . PHE A 1 254 ? 180.997 120.814 167.610 1.00 78.43 494 PHE A N 1
ATOM 1321 C CA . PHE A 1 254 ? 182.256 120.920 168.366 1.00 77.55 494 PHE A CA 1
ATOM 1322 C C . PHE A 1 254 ? 183.001 122.243 168.126 1.00 78.65 494 PHE A C 1
ATOM 1323 O O . PHE A 1 254 ? 183.580 122.794 169.063 1.00 78.87 494 PHE A O 1
ATOM 1340 N N . LYS A 1 255 ? 182.991 122.772 166.896 1.00 84.05 495 LYS A N 1
ATOM 1341 C CA . LYS A 1 255 ? 183.541 124.101 166.576 1.00 86.53 495 LYS A CA 1
ATOM 1342 C C . LYS A 1 255 ? 182.677 125.232 167.140 1.00 84.90 495 LYS A C 1
ATOM 1343 O O . LYS A 1 255 ? 183.203 126.264 167.554 1.00 84.15 495 LYS A O 1
ATOM 1362 N N . GLY A 1 256 ? 181.359 125.043 167.141 1.00 81.97 496 GLY A N 1
ATOM 1363 C CA . GLY A 1 256 ? 180.365 125.976 167.662 1.00 80.31 496 GLY A CA 1
ATOM 1364 C C . GLY A 1 256 ? 180.059 125.772 169.149 1.00 82.35 496 GLY A C 1
ATOM 1365 O O . GLY A 1 256 ? 180.947 125.753 170.001 1.00 83.58 496 GLY A O 1
ATOM 1369 N N . TRP A 1 257 ? 178.771 125.666 169.468 1.00 72.93 497 TRP A N 1
ATOM 1370 C CA . TRP A 1 257 ? 178.235 125.790 170.823 1.00 71.42 497 TRP A CA 1
ATOM 1371 C C . TRP A 1 257 ? 178.455 124.608 171.773 1.00 71.64 497 TRP A C 1
ATOM 1372 O O . TRP A 1 257 ? 178.073 124.726 172.937 1.00 75.61 497 TRP A O 1
ATOM 1393 N N . PHE A 1 258 ? 179.049 123.485 171.353 1.00 73.34 498 PHE A N 1
ATOM 1394 C CA . PHE A 1 258 ? 179.154 122.304 172.222 1.00 72.52 498 PHE A CA 1
ATOM 1395 C C . PHE A 1 258 ? 179.834 122.597 173.562 1.00 77.15 498 PHE A C 1
ATOM 1396 O O . PHE A 1 258 ? 179.408 122.062 174.580 1.00 80.24 498 PHE A O 1
ATOM 1413 N N . LEU A 1 259 ? 180.846 123.471 173.596 1.00 75.17 499 LEU A N 1
ATOM 1414 C CA . LEU A 1 259 ? 181.530 123.823 174.840 1.00 78.08 499 LEU A CA 1
ATOM 1415 C C . LEU A 1 259 ? 180.559 124.401 175.881 1.00 77.49 499 LEU A C 1
ATOM 1416 O O . LEU A 1 259 ? 180.439 123.870 176.983 1.00 75.82 499 LEU A O 1
ATOM 1432 N N . ILE A 1 260 ? 179.836 125.464 175.522 1.00 70.26 500 ILE A N 1
ATOM 1433 C CA . ILE A 1 260 ? 178.862 126.113 176.409 1.00 67.19 500 ILE A CA 1
ATOM 1434 C C . ILE A 1 260 ? 177.730 125.148 176.763 1.00 67.95 500 ILE A C 1
ATOM 1435 O O . ILE A 1 260 ? 177.374 125.036 177.933 1.00 70.21 500 ILE A O 1
ATOM 1451 N N . ASP A 1 261 ? 177.203 124.393 175.801 1.00 65.11 501 ASP A N 1
ATOM 1452 C CA . ASP A 1 261 ? 176.171 123.395 176.083 1.00 65.29 501 ASP A CA 1
ATOM 1453 C C . ASP A 1 261 ? 176.638 122.271 177.012 1.00 68.27 501 ASP A C 1
ATOM 1454 O O . ASP A 1 261 ? 175.819 121.748 177.766 1.00 69.66 501 ASP A O 1
ATOM 1463 N N . MET A 1 262 ? 177.924 121.919 177.002 1.00 73.97 502 MET A N 1
ATOM 1464 C CA . MET A 1 262 ? 178.498 120.937 177.917 1.00 77.41 502 MET A CA 1
ATOM 1465 C C . MET A 1 262 ? 178.713 121.533 179.309 1.00 77.55 502 MET A C 1
ATOM 1466 O O . MET A 1 262 ? 178.304 120.931 180.297 1.00 76.09 502 MET A O 1
ATOM 1480 N N . VAL A 1 263 ? 179.284 122.736 179.425 1.00 73.91 503 VAL A N 1
ATOM 1481 C CA . VAL A 1 263 ? 179.479 123.408 180.727 1.00 73.01 503 VAL A CA 1
ATOM 1482 C C . VAL A 1 263 ? 178.143 123.688 181.432 1.00 73.93 503 VAL A C 1
ATOM 1483 O O . VAL A 1 263 ? 178.039 123.516 182.642 1.00 74.60 503 VAL A O 1
ATOM 1496 N N . ALA A 1 264 ? 177.079 123.982 180.683 1.00 69.36 504 ALA A N 1
ATOM 1497 C CA . ALA A 1 264 ? 175.701 124.053 181.177 1.00 65.10 504 ALA A CA 1
ATOM 1498 C C . ALA A 1 264 ? 175.100 122.706 181.654 1.00 65.98 504 ALA A C 1
ATOM 1499 O O . ALA A 1 264 ? 173.932 122.664 182.051 1.00 65.40 504 ALA A O 1
ATOM 1506 N N . ALA A 1 265 ? 175.853 121.605 181.583 1.00 74.52 505 ALA A N 1
ATOM 1507 C CA . ALA A 1 265 ? 175.425 120.248 181.921 1.00 75.38 505 ALA A CA 1
ATOM 1508 C C . ALA A 1 265 ? 176.388 119.489 182.862 1.00 77.84 505 ALA A C 1
ATOM 1509 O O . ALA A 1 265 ? 176.015 118.427 183.360 1.00 79.94 505 ALA A O 1
ATOM 1516 N N . ILE A 1 266 ? 177.592 120.002 183.153 1.00 85.33 506 ILE A N 1
ATOM 1517 C CA . ILE A 1 266 ? 178.538 119.360 184.088 1.00 88.45 506 ILE A CA 1
ATOM 1518 C C . ILE A 1 266 ? 177.901 119.251 185.490 1.00 88.52 506 ILE A C 1
ATOM 1519 O O . ILE A 1 266 ? 177.512 120.274 186.059 1.00 89.76 506 ILE A O 1
ATOM 1535 N N . PRO A 1 267 ? 177.787 118.051 186.086 1.00 92.91 507 PRO A N 1
ATOM 1536 C CA . PRO A 1 267 ? 177.083 117.857 187.349 1.00 94.93 507 PRO A CA 1
ATOM 1537 C C . PRO A 1 267 ? 178.017 118.081 188.548 1.00 95.82 507 PRO A C 1
ATOM 1538 O O . PRO A 1 267 ? 178.368 117.141 189.257 1.00 96.21 507 PRO A O 1
ATOM 1549 N N . PHE A 1 268 ? 178.446 119.322 188.797 1.00 94.02 508 PHE A N 1
ATOM 1550 C CA . PHE A 1 268 ? 179.449 119.645 189.831 1.00 95.14 508 PHE A CA 1
ATOM 1551 C C . PHE A 1 268 ? 179.104 119.140 191.248 1.00 96.93 508 PHE A C 1
ATOM 1552 O O . PHE A 1 268 ? 179.996 118.808 192.026 1.00 95.48 508 PHE A O 1
ATOM 1569 N N . ASP A 1 269 ? 177.814 119.003 191.557 1.00 100.85 509 ASP A N 1
ATOM 1570 C CA . ASP A 1 269 ? 177.276 118.406 192.790 1.00 101.54 509 ASP A CA 1
ATOM 1571 C C . ASP A 1 269 ? 177.743 116.949 193.012 1.00 99.90 509 ASP A C 1
ATOM 1572 O O . ASP A 1 269 ? 177.935 116.504 194.142 1.00 99.16 509 ASP A O 1
ATOM 1581 N N . LEU A 1 270 ? 178.008 116.213 191.929 1.00 101.48 510 LEU A N 1
ATOM 1582 C CA . LEU A 1 270 ? 178.553 114.853 191.945 1.00 102.80 510 LEU A CA 1
ATOM 1583 C C . LEU A 1 270 ? 180.093 114.806 191.921 1.00 103.68 510 LEU A C 1
ATOM 1584 O O . LEU A 1 270 ? 180.670 113.722 192.007 1.00 103.34 510 LEU A O 1
ATOM 1600 N N . LEU A 1 271 ? 180.769 115.952 191.779 1.00 102.82 511 LEU A N 1
ATOM 1601 C CA . LEU A 1 271 ? 182.211 116.044 191.495 1.00 102.98 511 LEU A CA 1
ATOM 1602 C C . LEU A 1 271 ? 183.023 116.772 192.581 1.00 101.82 511 LEU A C 1
ATOM 1603 O O . LEU A 1 271 ? 184.242 116.607 192.638 1.00 102.14 511 LEU A O 1
ATOM 1619 N N . ILE A 1 272 ? 182.377 117.563 193.440 1.00 101.80 512 ILE A N 1
ATOM 1620 C CA . ILE A 1 272 ? 183.007 118.391 194.484 1.00 103.69 512 ILE A CA 1
ATOM 1621 C C . ILE A 1 272 ? 182.424 118.057 195.869 1.00 104.63 512 ILE A C 1
ATOM 1622 O O . ILE A 1 272 ? 181.255 117.689 195.991 1.00 103.31 512 ILE A O 1
ATOM 1638 N N . PHE A 1 273 ? 183.245 118.202 196.916 1.00 107.12 513 PHE A N 1
ATOM 1639 C CA . PHE A 1 273 ? 182.884 118.002 198.326 1.00 105.92 513 PHE A CA 1
ATOM 1640 C C . PHE A 1 273 ? 183.289 119.209 199.182 1.00 105.17 513 PHE A C 1
ATOM 1641 O O . PHE A 1 273 ? 184.455 119.626 199.184 1.00 105.94 513 PHE A O 1
ATOM 1658 N N . GLY A 1 276 ? 183.945 124.094 201.445 1.00 101.67 516 GLY A N 1
ATOM 1659 C CA . GLY A 1 276 ? 183.540 123.109 200.438 1.00 102.26 516 GLY A CA 1
ATOM 1660 C C . GLY A 1 276 ? 182.092 122.615 200.570 1.00 102.40 516 GLY A C 1
ATOM 1661 O O . GLY A 1 276 ? 181.707 121.638 199.927 1.00 101.72 516 GLY A O 1
ATOM 1665 N N . SER A 1 277 ? 181.310 123.251 201.441 1.00 101.89 517 SER A N 1
ATOM 1666 C CA . SER A 1 277 ? 179.955 122.849 201.841 1.00 101.69 517 SER A CA 1
ATOM 1667 C C . SER A 1 277 ? 178.923 122.900 200.701 1.00 102.43 517 SER A C 1
ATOM 1668 O O . SER A 1 277 ? 179.176 123.406 199.606 1.00 100.02 517 SER A O 1
ATOM 1676 N N . GLU A 1 278 ? 177.699 122.458 200.993 1.00 101.05 518 GLU A N 1
ATOM 1677 C CA . GLU A 1 278 ? 176.531 122.581 200.116 1.00 97.60 518 GLU A CA 1
ATOM 1678 C C . GLU A 1 278 ? 176.271 124.028 199.652 1.00 98.17 518 GLU A C 1
ATOM 1679 O O . GLU A 1 278 ? 175.682 124.235 198.595 1.00 95.42 518 GLU A O 1
ATOM 1691 N N . GLU A 1 279 ? 176.759 125.034 200.386 1.00 96.10 519 GLU A N 1
ATOM 1692 C CA . GLU A 1 279 ? 176.778 126.432 199.950 1.00 93.52 519 GLU A CA 1
ATOM 1693 C C . GLU A 1 279 ? 177.645 126.653 198.698 1.00 93.02 519 GLU A C 1
ATOM 1694 O O . GLU A 1 279 ? 177.167 127.228 197.723 1.00 93.12 519 GLU A O 1
ATOM 1706 N N . LEU A 1 280 ? 178.893 126.165 198.676 1.00 93.91 520 LEU A N 1
ATOM 1707 C CA . LEU A 1 280 ? 179.760 126.267 197.496 1.00 96.58 520 LEU A CA 1
ATOM 1708 C C . LEU A 1 280 ? 179.153 125.513 196.314 1.00 93.85 520 LEU A C 1
ATOM 1709 O O . LEU A 1 280 ? 179.092 126.038 195.207 1.00 90.24 520 LEU A O 1
ATOM 1725 N N . ILE A 1 281 ? 178.690 124.287 196.553 1.00 92.77 521 ILE A N 1
ATOM 1726 C CA . ILE A 1 281 ? 178.114 123.429 195.516 1.00 93.39 521 ILE A CA 1
ATOM 1727 C C . ILE A 1 281 ? 176.837 124.055 194.941 1.00 91.27 521 ILE A C 1
ATOM 1728 O O . ILE A 1 281 ? 176.679 124.146 193.725 1.00 90.93 521 ILE A O 1
ATOM 1744 N N . GLY A 1 282 ? 175.939 124.545 195.795 1.00 80.16 522 GLY A N 1
ATOM 1745 C CA . GLY A 1 282 ? 174.699 125.187 195.371 1.00 80.83 522 GLY A CA 1
ATOM 1746 C C . GLY A 1 282 ? 174.936 126.504 194.633 1.00 79.78 522 GLY A C 1
ATOM 1747 O O . GLY A 1 282 ? 174.248 126.793 193.655 1.00 78.50 522 GLY A O 1
ATOM 1751 N N . LEU A 1 283 ? 175.953 127.272 195.025 1.00 78.20 523 LEU A N 1
ATOM 1752 C CA . LEU A 1 283 ? 176.372 128.450 194.276 1.00 76.60 523 LEU A CA 1
ATOM 1753 C C . LEU A 1 283 ? 176.978 128.065 192.919 1.00 77.48 523 LEU A C 1
ATOM 1754 O O . LEU A 1 283 ? 176.669 128.684 191.905 1.00 77.93 523 LEU A O 1
ATOM 1770 N N . LEU A 1 284 ? 177.781 127.003 192.857 1.00 85.90 524 LEU A N 1
ATOM 1771 C CA . LEU A 1 284 ? 178.403 126.513 191.625 1.00 85.42 524 LEU A CA 1
ATOM 1772 C C . LEU A 1 284 ? 177.378 125.981 190.609 1.00 82.37 524 LEU A C 1
ATOM 1773 O O . LEU A 1 284 ? 177.546 126.189 189.409 1.00 83.26 524 LEU A O 1
ATOM 1789 N N . LYS A 1 285 ? 176.249 125.414 191.059 1.00 74.20 525 LYS A N 1
ATOM 1790 C CA . LYS A 1 285 ? 175.107 125.075 190.184 1.00 73.49 525 LYS A CA 1
ATOM 1791 C C . LYS A 1 285 ? 174.479 126.271 189.455 1.00 70.21 525 LYS A C 1
ATOM 1792 O O . LYS A 1 285 ? 173.723 126.062 188.511 1.00 67.58 525 LYS A O 1
ATOM 1811 N N . THR A 1 286 ? 174.845 127.519 189.763 1.00 62.22 526 THR A N 1
ATOM 1812 C CA . THR A 1 286 ? 174.505 128.666 188.895 1.00 62.02 526 THR A CA 1
ATOM 1813 C C . THR A 1 286 ? 175.115 128.580 187.491 1.00 66.10 526 THR A C 1
ATOM 1814 O O . THR A 1 286 ? 174.621 129.259 186.596 1.00 70.26 526 THR A O 1
ATOM 1825 N N . ALA A 1 287 ? 176.080 127.692 187.223 1.00 66.01 527 ALA A N 1
ATOM 1826 C CA . ALA A 1 287 ? 176.553 127.418 185.861 1.00 62.80 527 ALA A CA 1
ATOM 1827 C C . ALA A 1 287 ? 175.426 126.985 184.898 1.00 60.73 527 ALA A C 1
ATOM 1828 O O . ALA A 1 287 ? 175.507 127.236 183.698 1.00 62.89 527 ALA A O 1
ATOM 1835 N N . ARG A 1 288 ? 174.316 126.431 185.407 1.00 55.47 528 ARG A N 1
ATOM 1836 C CA . ARG A 1 288 ? 173.102 126.152 184.623 1.00 53.53 528 ARG A CA 1
ATOM 1837 C C . ARG A 1 288 ? 172.526 127.377 183.921 1.00 54.31 528 ARG A C 1
ATOM 1838 O O . ARG A 1 288 ? 171.855 127.217 182.912 1.00 60.60 528 ARG A O 1
ATOM 1859 N N . LEU A 1 289 ? 172.782 128.598 184.386 1.00 49.85 529 LEU A N 1
ATOM 1860 C CA . LEU A 1 289 ? 172.293 129.815 183.724 1.00 49.61 529 LEU A CA 1
ATOM 1861 C C . LEU A 1 289 ? 172.867 130.007 182.313 1.00 51.71 529 LEU A C 1
ATOM 1862 O O . LEU A 1 289 ? 172.287 130.738 181.520 1.00 52.19 529 LEU A O 1
ATOM 1878 N N . LEU A 1 290 ? 173.914 129.273 181.928 1.00 63.07 530 LEU A N 1
ATOM 1879 C CA . LEU A 1 290 ? 174.368 129.186 180.536 1.00 62.99 530 LEU A CA 1
ATOM 1880 C C . LEU A 1 290 ? 173.288 128.652 179.576 1.00 60.00 530 LEU A C 1
ATOM 1881 O O . LEU A 1 290 ? 173.343 128.924 178.381 1.00 61.40 530 LEU A O 1
ATOM 1897 N N . ARG A 1 291 ? 172.251 127.965 180.068 1.00 53.50 531 ARG A N 1
ATOM 1898 C CA . ARG A 1 291 ? 171.103 127.522 179.258 1.00 52.01 531 ARG A CA 1
ATOM 1899 C C . ARG A 1 291 ? 170.315 128.677 178.641 1.00 55.84 531 ARG A C 1
ATOM 1900 O O . ARG A 1 291 ? 169.728 128.485 177.583 1.00 58.04 531 ARG A O 1
ATOM 1921 N N . LEU A 1 292 ? 170.368 129.890 179.201 1.00 49.20 532 LEU A N 1
ATOM 1922 C CA . LEU A 1 292 ? 169.809 131.098 178.574 1.00 46.44 532 LEU A CA 1
ATOM 1923 C C . LEU A 1 292 ? 170.399 131.340 177.174 1.00 50.86 532 LEU A C 1
ATOM 1924 O O . LEU A 1 292 ? 169.718 131.873 176.301 1.00 51.86 532 LEU A O 1
ATOM 1940 N N . VAL A 1 293 ? 171.630 130.891 176.908 1.00 62.48 533 VAL A N 1
ATOM 1941 C CA . VAL A 1 293 ? 172.273 131.024 175.592 1.00 63.26 533 VAL A CA 1
ATOM 1942 C C . VAL A 1 293 ? 171.548 130.210 174.514 1.00 61.22 533 VAL A C 1
ATOM 1943 O O . VAL A 1 293 ? 171.472 130.657 173.374 1.00 60.57 533 VAL A O 1
ATOM 1956 N N . ARG A 1 294 ? 170.915 129.074 174.843 1.00 58.95 534 ARG A N 1
ATOM 1957 C CA . ARG A 1 294 ? 170.100 128.293 173.885 1.00 58.71 534 ARG A CA 1
ATOM 1958 C C . ARG A 1 294 ? 168.939 129.118 173.330 1.00 57.04 534 ARG A C 1
ATOM 1959 O O . ARG A 1 294 ? 168.669 129.062 172.135 1.00 62.94 534 ARG A O 1
ATOM 1980 N N . VAL A 1 295 ? 168.324 129.965 174.152 1.00 51.09 535 VAL A N 1
ATOM 1981 C CA . VAL A 1 295 ? 167.309 130.928 173.700 1.00 54.07 535 VAL A CA 1
ATOM 1982 C C . VAL A 1 295 ? 167.914 132.084 172.909 1.00 53.79 535 VAL A C 1
ATOM 1983 O O . VAL A 1 295 ? 167.340 132.486 171.905 1.00 52.78 535 VAL A O 1
ATOM 1996 N N . ALA A 1 296 ? 169.096 132.575 173.283 1.00 57.32 536 ALA A N 1
ATOM 1997 C CA . ALA A 1 296 ? 169.787 133.637 172.545 1.00 57.68 536 ALA A CA 1
ATOM 1998 C C . ALA A 1 296 ? 170.230 133.217 171.130 1.00 57.11 536 ALA A C 1
ATOM 1999 O O . ALA A 1 296 ? 170.255 134.045 170.222 1.00 57.53 536 ALA A O 1
ATOM 2006 N N . ARG A 1 297 ? 170.546 131.933 170.918 1.00 65.94 537 ARG A N 1
ATOM 2007 C CA . ARG A 1 297 ? 170.818 131.335 169.597 1.00 63.46 537 ARG A CA 1
ATOM 2008 C C . ARG A 1 297 ? 169.581 131.302 168.709 1.00 64.15 537 ARG A C 1
ATOM 2009 O O . ARG A 1 297 ? 169.581 131.863 167.619 1.00 67.36 537 ARG A O 1
ATOM 2030 N N . LYS A 1 298 ? 168.524 130.638 169.170 1.00 60.77 538 LYS A N 1
ATOM 2031 C CA . LYS A 1 298 ? 167.360 130.228 168.371 1.00 57.52 538 LYS A CA 1
ATOM 2032 C C . LYS A 1 298 ? 166.325 131.344 168.153 1.00 60.56 538 LYS A C 1
ATOM 2033 O O . LYS A 1 298 ? 165.136 131.080 167.974 1.00 65.74 538 LYS A O 1
ATOM 2052 N N . LEU A 1 299 ? 166.744 132.611 168.189 1.00 57.78 539 LEU A N 1
ATOM 2053 C CA . LEU A 1 299 ? 165.839 133.751 168.021 1.00 59.67 539 LEU A CA 1
ATOM 2054 C C . LEU A 1 299 ? 165.199 133.798 166.632 1.00 58.47 539 LEU A C 1
ATOM 2055 O O . LEU A 1 299 ? 164.119 134.364 166.494 1.00 58.49 539 LEU A O 1
ATOM 2071 N N . ASP A 1 300 ? 165.793 133.168 165.619 1.00 62.91 540 ASP A N 1
ATOM 2072 C CA . ASP A 1 300 ? 165.161 132.987 164.310 1.00 63.40 540 ASP A CA 1
ATOM 2073 C C . ASP A 1 300 ? 163.834 132.222 164.413 1.00 63.69 540 ASP A C 1
ATOM 2074 O O . ASP A 1 300 ? 162.867 132.609 163.761 1.00 65.10 540 ASP A O 1
ATOM 2083 N N . ARG A 1 301 ? 163.748 131.192 165.266 1.00 60.14 541 ARG A N 1
ATOM 2084 C CA . ARG A 1 301 ? 162.490 130.502 165.568 1.00 58.77 541 ARG A CA 1
ATOM 2085 C C . ARG A 1 301 ? 161.595 131.342 166.468 1.00 62.59 541 ARG A C 1
ATOM 2086 O O . ARG A 1 301 ? 160.439 131.580 166.131 1.00 64.90 541 ARG A O 1
ATOM 2107 N N . TYR A 1 302 ? 162.102 131.777 167.622 1.00 57.55 542 TYR A N 1
ATOM 2108 C CA . TYR A 1 302 ? 161.239 132.330 168.667 1.00 54.14 542 TYR A CA 1
ATOM 2109 C C . TYR A 1 302 ? 160.665 133.714 168.336 1.00 60.09 542 TYR A C 1
ATOM 2110 O O . TYR A 1 302 ? 159.557 134.027 168.761 1.00 63.74 542 TYR A O 1
ATOM 2128 N N . SER A 1 303 ? 161.377 134.542 167.566 1.00 63.31 543 SER A N 1
ATOM 2129 C CA . SER A 1 303 ? 160.929 135.900 167.220 1.00 64.07 543 SER A CA 1
ATOM 2130 C C . SER A 1 303 ? 160.010 135.977 165.993 1.00 64.84 543 SER A C 1
ATOM 2131 O O . SER A 1 303 ? 159.592 137.069 165.616 1.00 65.80 543 SER A O 1
ATOM 2139 N N . GLU A 1 304 ? 159.681 134.856 165.343 1.00 68.23 544 GLU A N 1
ATOM 2140 C CA . GLU A 1 304 ? 158.919 134.876 164.087 1.00 69.39 544 GLU A CA 1
ATOM 2141 C C . GLU A 1 304 ? 157.485 135.409 164.251 1.00 71.84 544 GLU A C 1
ATOM 2142 O O . GLU A 1 304 ? 156.976 136.084 163.356 1.00 70.65 544 GLU A O 1
ATOM 2154 N N . TYR A 1 305 ? 156.840 135.144 165.391 1.00 70.33 545 TYR A N 1
ATOM 2155 C CA . TYR A 1 305 ? 155.450 135.519 165.656 1.00 68.17 545 TYR A CA 1
ATOM 2156 C C . TYR A 1 305 ? 155.343 136.688 166.645 1.00 67.86 545 TYR A C 1
ATOM 2157 O O . TYR A 1 305 ? 155.957 136.673 167.711 1.00 73.13 545 TYR A O 1
ATOM 2175 N N . GLY A 1 306 ? 154.514 137.686 166.335 1.00 68.38 546 GLY A N 1
ATOM 2176 C CA . GLY A 1 306 ? 154.329 138.881 167.167 1.00 69.14 546 GLY A CA 1
ATOM 2177 C C . GLY A 1 306 ? 153.817 138.583 168.580 1.00 70.47 546 GLY A C 1
ATOM 2178 O O . GLY A 1 306 ? 154.310 139.148 169.552 1.00 69.79 546 GLY A O 1
ATOM 2182 N N . ALA A 1 307 ? 152.897 137.630 168.731 1.00 65.53 547 ALA A N 1
ATOM 2183 C CA . ALA A 1 307 ? 152.409 137.199 170.040 1.00 63.69 547 ALA A CA 1
ATOM 2184 C C . ALA A 1 307 ? 153.464 136.420 170.848 1.00 64.95 547 ALA A C 1
ATOM 2185 O O . ALA A 1 307 ? 153.494 136.508 172.074 1.00 67.26 547 ALA A O 1
ATOM 2192 N N . ALA A 1 308 ? 154.371 135.696 170.185 1.00 64.31 548 ALA A N 1
ATOM 2193 C CA . ALA A 1 308 ? 155.471 135.013 170.858 1.00 62.92 548 ALA A CA 1
ATOM 2194 C C . ALA A 1 308 ? 156.530 135.995 171.362 1.00 60.37 548 ALA A C 1
ATOM 2195 O O . ALA A 1 308 ? 156.976 135.870 172.495 1.00 61.88 548 ALA A O 1
ATOM 2202 N N . VAL A 1 309 ? 156.908 137.016 170.588 1.00 61.10 549 VAL A N 1
ATOM 2203 C CA . VAL A 1 309 ? 157.853 138.026 171.084 1.00 57.63 549 VAL A CA 1
ATOM 2204 C C . VAL A 1 309 ? 157.246 138.896 172.190 1.00 61.22 549 VAL A C 1
ATOM 2205 O O . VAL A 1 309 ? 157.971 139.278 173.099 1.00 70.22 549 VAL A O 1
ATOM 2218 N N . LEU A 1 310 ? 155.928 139.129 172.235 1.00 61.94 550 LEU A N 1
ATOM 2219 C CA . LEU A 1 310 ? 155.292 139.728 173.422 1.00 63.57 550 LEU A CA 1
ATOM 2220 C C . LEU A 1 310 ? 155.411 138.838 174.666 1.00 60.67 550 LEU A C 1
ATOM 2221 O O . LEU A 1 310 ? 155.723 139.341 175.743 1.00 61.57 550 LEU A O 1
ATOM 2237 N N . PHE A 1 311 ? 155.227 137.523 174.534 1.00 54.43 551 PHE A N 1
ATOM 2238 C CA . PHE A 1 311 ? 155.480 136.579 175.622 1.00 54.82 551 PHE A CA 1
ATOM 2239 C C . PHE A 1 311 ? 156.948 136.595 176.065 1.00 53.14 551 PHE A C 1
ATOM 2240 O O . PHE A 1 311 ? 157.211 136.682 177.261 1.00 52.81 551 PHE A O 1
ATOM 2257 N N . LEU A 1 312 ? 157.909 136.592 175.135 1.00 53.33 552 LEU A N 1
ATOM 2258 C CA . LEU A 1 312 ? 159.328 136.725 175.463 1.00 46.81 552 LEU A CA 1
ATOM 2259 C C . LEU A 1 312 ? 159.612 138.023 176.215 1.00 46.10 552 LEU A C 1
ATOM 2260 O O . LEU A 1 312 ? 160.189 137.967 177.289 1.00 49.82 552 LEU A O 1
ATOM 2276 N N . LEU A 1 313 ? 159.204 139.184 175.701 1.00 46.80 553 LEU A N 1
ATOM 2277 C CA . LEU A 1 313 ? 159.505 140.484 176.309 1.00 51.08 553 LEU A CA 1
ATOM 2278 C C . LEU A 1 313 ? 158.944 140.618 177.731 1.00 54.73 553 LEU A C 1
ATOM 2279 O O . LEU A 1 313 ? 159.653 141.091 178.618 1.00 54.44 553 LEU A O 1
ATOM 2295 N N . MET A 1 314 ? 157.721 140.153 177.994 1.00 45.64 554 MET A N 1
ATOM 2296 C CA . MET A 1 314 ? 157.183 140.159 179.357 1.00 43.12 554 MET A CA 1
ATOM 2297 C C . MET A 1 314 ? 157.845 139.124 180.270 1.00 45.24 554 MET A C 1
ATOM 2298 O O . MET A 1 314 ? 158.036 139.401 181.450 1.00 49.58 554 MET A O 1
ATOM 2312 N N . CYS A 1 315 ? 158.285 137.975 179.756 1.00 52.43 555 CYS A N 1
ATOM 2313 C CA . CYS A 1 315 ? 159.111 137.052 180.534 1.00 47.69 555 CYS A CA 1
ATOM 2314 C C . CYS A 1 315 ? 160.510 137.605 180.798 1.00 44.77 555 CYS A C 1
ATOM 2315 O O . CYS A 1 315 ? 161.006 137.444 181.901 1.00 49.53 555 CYS A O 1
ATOM 2323 N N . THR A 1 316 ? 161.145 138.314 179.870 1.00 34.64 556 THR A N 1
ATOM 2324 C CA . THR A 1 316 ? 162.418 138.992 180.125 1.00 31.30 556 THR A CA 1
ATOM 2325 C C . THR A 1 316 ? 162.270 140.036 181.226 1.00 38.12 556 THR A C 1
ATOM 2326 O O . THR A 1 316 ? 163.078 140.053 182.144 1.00 41.93 556 THR A O 1
ATOM 2337 N N . PHE A 1 317 ? 161.222 140.861 181.207 1.00 39.53 557 PHE A N 1
ATOM 2338 C CA . PHE A 1 317 ? 160.952 141.827 182.272 1.00 37.21 557 PHE A CA 1
ATOM 2339 C C . PHE A 1 317 ? 160.716 141.151 183.629 1.00 34.20 557 PHE A C 1
ATOM 2340 O O . PHE A 1 317 ? 161.375 141.493 184.606 1.00 34.14 557 PHE A O 1
ATOM 2357 N N . ALA A 1 318 ? 159.849 140.142 183.701 1.00 35.60 558 ALA A N 1
ATOM 2358 C CA . ALA A 1 318 ? 159.602 139.411 184.939 1.00 24.46 558 ALA A CA 1
ATOM 2359 C C . ALA A 1 318 ? 160.823 138.623 185.446 1.00 27.86 558 ALA A C 1
ATOM 2360 O O . ALA A 1 318 ? 161.023 138.531 186.652 1.00 37.56 558 ALA A O 1
ATOM 2367 N N . LEU A 1 319 ? 161.679 138.090 184.571 1.00 30.35 559 LEU A N 1
ATOM 2368 C CA . LEU A 1 319 ? 162.932 137.441 184.960 1.00 25.35 559 LEU A CA 1
ATOM 2369 C C . LEU A 1 319 ? 164.007 138.430 185.406 1.00 23.30 559 LEU A C 1
ATOM 2370 O O . LEU A 1 319 ? 164.675 138.150 186.389 1.00 28.02 559 LEU A O 1
ATOM 2386 N N . ILE A 1 320 ? 164.164 139.599 184.784 1.00 30.45 560 ILE A N 1
ATOM 2387 C CA . ILE A 1 320 ? 165.071 140.633 185.304 1.00 26.59 560 ILE A CA 1
ATOM 2388 C C . ILE A 1 320 ? 164.624 141.072 186.701 1.00 27.31 560 ILE A C 1
ATOM 2389 O O . ILE A 1 320 ? 165.446 141.135 187.608 1.00 33.92 560 ILE A O 1
ATOM 2405 N N . ALA A 1 321 ? 163.328 141.296 186.930 1.00 21.06 561 ALA A N 1
ATOM 2406 C CA . ALA A 1 321 ? 162.806 141.592 188.260 1.00 9.21 561 ALA A CA 1
ATOM 2407 C C . ALA A 1 321 ? 163.112 140.487 189.282 1.00 13.09 561 ALA A C 1
ATOM 2408 O O . ALA A 1 321 ? 163.508 140.796 190.402 1.00 25.33 561 ALA A O 1
ATOM 2415 N N . HIS A 1 322 ? 162.993 139.210 188.912 1.00 19.66 562 HIS A N 1
ATOM 2416 C CA . HIS A 1 322 ? 163.315 138.059 189.762 1.00 13.75 562 HIS A CA 1
ATOM 2417 C C . HIS A 1 322 ? 164.811 137.878 190.038 1.00 22.89 562 HIS A C 1
ATOM 2418 O O . HIS A 1 322 ? 165.202 137.653 191.179 1.00 35.03 562 HIS A O 1
ATOM 2432 N N . TRP A 1 323 ? 165.688 138.019 189.048 1.00 26.27 563 TRP A N 1
ATOM 2433 C CA . TRP A 1 323 ? 167.134 137.947 189.272 1.00 23.40 563 TRP A CA 1
ATOM 2434 C C . TRP A 1 323 ? 167.608 139.072 190.178 1.00 22.83 563 TRP A C 1
ATOM 2435 O O . TRP A 1 323 ? 168.356 138.832 191.120 1.00 23.51 563 TRP A O 1
ATOM 2456 N N . LEU A 1 324 ? 167.112 140.292 189.977 1.00 18.13 564 LEU A N 1
ATOM 2457 C CA . LEU A 1 324 ? 167.386 141.404 190.877 1.00 18.64 564 LEU A CA 1
ATOM 2458 C C . LEU A 1 324 ? 166.837 141.149 192.286 1.00 19.69 564 LEU A C 1
ATOM 2459 O O . LEU A 1 324 ? 167.487 141.530 193.248 1.00 16.34 564 LEU A O 1
ATOM 2475 N N . ALA A 1 325 ? 165.693 140.481 192.447 1.00 20.25 565 ALA A N 1
ATOM 2476 C CA . ALA A 1 325 ? 165.155 140.119 193.754 1.00 12.45 565 ALA A CA 1
ATOM 2477 C C . ALA A 1 325 ? 166.062 139.143 194.506 1.00 19.36 565 ALA A C 1
ATOM 2478 O O . ALA A 1 325 ? 166.205 139.241 195.718 1.00 29.39 565 ALA A O 1
ATOM 2485 N N . CYS A 1 326 ? 166.731 138.237 193.798 1.00 22.59 566 CYS A N 1
ATOM 2486 C CA . CYS A 1 326 ? 167.731 137.331 194.355 1.00 15.96 566 CYS A CA 1
ATOM 2487 C C . CYS A 1 326 ? 169.019 138.052 194.754 1.00 17.93 566 CYS A C 1
ATOM 2488 O O . CYS A 1 326 ? 169.562 137.784 195.817 1.00 23.25 566 CYS A O 1
ATOM 2496 N N . ILE A 1 327 ? 169.494 139.009 193.956 1.00 14.36 567 ILE A N 1
ATOM 2497 C CA . ILE A 1 327 ? 170.655 139.845 194.295 1.00 11.44 567 ILE A CA 1
ATOM 2498 C C . ILE A 1 327 ? 170.343 140.745 195.495 1.00 26.38 567 ILE A C 1
ATOM 2499 O O . ILE A 1 327 ? 171.145 140.837 196.415 1.00 33.58 567 ILE A O 1
ATOM 2515 N N . TRP A 1 328 ? 169.168 141.368 195.543 1.00 23.84 568 TRP A N 1
ATOM 2516 C CA . TRP A 1 328 ? 168.718 142.205 196.653 1.00 12.95 568 TRP A CA 1
ATOM 2517 C C . TRP A 1 328 ? 168.589 141.427 197.960 1.00 14.38 568 TRP A C 1
ATOM 2518 O O . TRP A 1 328 ? 169.006 141.905 199.013 1.00 22.89 568 TRP A O 1
ATOM 2539 N N . TYR A 1 329 ? 168.084 140.195 197.915 1.00 19.31 569 TYR A N 1
ATOM 2540 C CA . TYR A 1 329 ? 168.098 139.323 199.079 1.00 20.10 569 TYR A CA 1
ATOM 2541 C C . TYR A 1 329 ? 169.498 138.878 199.483 1.00 24.50 569 TYR A C 1
ATOM 2542 O O . TYR A 1 329 ? 169.780 138.862 200.672 1.00 33.66 569 TYR A O 1
ATOM 2560 N N . ALA A 1 330 ? 170.414 138.603 198.555 1.00 20.72 570 ALA A N 1
ATOM 2561 C CA . ALA A 1 330 ? 171.801 138.331 198.909 1.00 14.75 570 ALA A CA 1
ATOM 2562 C C . ALA A 1 330 ? 172.456 139.523 199.625 1.00 19.48 570 ALA A C 1
ATOM 2563 O O . ALA A 1 330 ? 173.076 139.342 200.665 1.00 25.51 570 ALA A O 1
ATOM 2570 N N . ILE A 1 331 ? 172.254 140.752 199.147 1.00 27.69 571 ILE A N 1
ATOM 2571 C CA . ILE A 1 331 ? 172.733 141.984 199.793 1.00 23.14 571 ILE A CA 1
ATOM 2572 C C . ILE A 1 331 ? 172.128 142.168 201.191 1.00 27.78 571 ILE A C 1
ATOM 2573 O O . ILE A 1 331 ? 172.836 142.553 202.114 1.00 32.85 571 ILE A O 1
ATOM 2589 N N . GLY A 1 332 ? 170.846 141.863 201.389 1.00 26.23 572 GLY A N 1
ATOM 2590 C CA . GLY A 1 332 ? 170.215 141.925 202.706 1.00 27.30 572 GLY A CA 1
ATOM 2591 C C . GLY A 1 332 ? 170.733 140.848 203.647 1.00 30.74 572 GLY A C 1
ATOM 2592 O O . GLY A 1 332 ? 171.159 141.126 204.762 1.00 37.90 572 GLY A O 1
ATOM 2596 N N . ASN A 1 333 ? 170.736 139.599 203.199 1.00 36.30 573 ASN A N 1
ATOM 2597 C CA . ASN A 1 333 ? 171.107 138.438 203.994 1.00 34.07 573 ASN A CA 1
ATOM 2598 C C . ASN A 1 333 ? 172.603 138.375 204.331 1.00 36.25 573 ASN A C 1
ATOM 2599 O O . ASN A 1 333 ? 172.957 137.836 205.370 1.00 40.43 573 ASN A O 1
ATOM 2610 N N . MET A 1 334 ? 173.484 138.958 203.517 1.00 43.26 574 MET A N 1
ATOM 2611 C CA . MET A 1 334 ? 174.908 139.115 203.842 1.00 42.27 574 MET A CA 1
ATOM 2612 C C . MET A 1 334 ? 175.208 140.277 204.802 1.00 44.18 574 MET A C 1
ATOM 2613 O O . MET A 1 334 ? 176.360 140.479 205.174 1.00 54.94 574 MET A O 1
ATOM 2627 N N . GLU A 1 335 ? 174.203 141.039 205.236 1.00 49.50 575 GLU A N 1
ATOM 2628 C CA . GLU A 1 335 ? 174.367 142.159 206.172 1.00 49.83 575 GLU A CA 1
ATOM 2629 C C . GLU A 1 335 ? 173.490 142.035 207.421 1.00 53.63 575 GLU A C 1
ATOM 2630 O O . GLU A 1 335 ? 173.920 142.433 208.494 1.00 57.35 575 GLU A O 1
ATOM 2642 N N . GLN A 1 336 ? 172.315 141.408 207.348 1.00 55.13 576 GLN A N 1
ATOM 2643 C CA . GLN A 1 336 ? 171.461 141.150 208.511 1.00 52.96 576 GLN A CA 1
ATOM 2644 C C . GLN A 1 336 ? 172.196 140.472 209.692 1.00 56.36 576 GLN A C 1
ATOM 2645 O O . GLN A 1 336 ? 172.043 140.963 210.811 1.00 52.12 576 GLN A O 1
ATOM 2659 N N . PRO A 1 337 ? 173.008 139.407 209.512 1.00 62.82 577 PRO A N 1
ATOM 2660 C CA . PRO A 1 337 ? 173.716 138.757 210.619 1.00 63.07 577 PRO A CA 1
ATOM 2661 C C . PRO A 1 337 ? 175.001 139.490 211.040 1.00 66.11 577 PRO A C 1
ATOM 2662 O O . PRO A 1 337 ? 175.639 139.094 212.018 1.00 66.85 577 PRO A O 1
ATOM 2673 N N . HIS A 1 338 ? 175.418 140.527 210.306 1.00 77.74 578 HIS A N 1
ATOM 2674 C CA . HIS A 1 338 ? 176.598 141.338 210.618 1.00 79.90 578 HIS A CA 1
ATOM 2675 C C . HIS A 1 338 ? 176.337 142.276 211.809 1.00 79.83 578 HIS A C 1
ATOM 2676 O O . HIS A 1 338 ? 175.233 142.326 212.354 1.00 77.59 578 HIS A O 1
ATOM 2690 N N . MET A 1 339 ? 177.337 143.064 212.210 1.00 85.62 579 MET A N 1
ATOM 2691 C CA . MET A 1 339 ? 177.194 144.148 213.194 1.00 87.58 579 MET A CA 1
ATOM 2692 C C . MET A 1 339 ? 176.505 145.380 212.573 1.00 83.20 579 MET A C 1
ATOM 2693 O O . MET A 1 339 ? 177.055 146.480 212.518 1.00 80.33 579 MET A O 1
ATOM 2707 N N . ASP A 1 340 ? 175.297 145.170 212.051 1.00 71.74 580 ASP A N 1
ATOM 2708 C CA . ASP A 1 340 ? 174.533 146.147 211.271 1.00 72.66 580 ASP A CA 1
ATOM 2709 C C . ASP A 1 340 ? 173.860 147.248 212.111 1.00 71.36 580 ASP A C 1
ATOM 2710 O O . ASP A 1 340 ? 173.562 148.324 211.596 1.00 68.89 580 ASP A O 1
ATOM 2719 N N . SER A 1 341 ? 173.596 146.989 213.395 1.00 76.38 581 SER A N 1
ATOM 2720 C CA . SER A 1 341 ? 172.825 147.874 214.289 1.00 76.04 581 SER A CA 1
ATOM 2721 C C . SER A 1 341 ? 171.390 148.151 213.805 1.00 72.90 581 SER A C 1
ATOM 2722 O O . SER A 1 341 ? 170.844 149.233 214.024 1.00 69.09 581 SER A O 1
ATOM 2730 N N . ARG A 1 342 ? 170.760 147.145 213.178 1.00 69.38 582 ARG A N 1
ATOM 2731 C CA . ARG A 1 342 ? 169.344 147.132 212.753 1.00 72.23 582 ARG A CA 1
ATOM 2732 C C . ARG A 1 342 ? 168.975 148.225 211.733 1.00 69.36 582 ARG A C 1
ATOM 2733 O O . ARG A 1 342 ? 167.993 148.944 211.915 1.00 67.71 582 ARG A O 1
ATOM 2754 N N . ILE A 1 343 ? 169.761 148.361 210.663 1.00 52.83 583 ILE A N 1
ATOM 2755 C CA . ILE A 1 343 ? 169.605 149.397 209.631 1.00 50.30 583 ILE A CA 1
ATOM 2756 C C . ILE A 1 343 ? 169.086 148.820 208.305 1.00 47.63 583 ILE A C 1
ATOM 2757 O O . ILE A 1 343 ? 168.257 149.452 207.649 1.00 52.87 583 ILE A O 1
ATOM 2773 N N . GLY A 1 344 ? 169.558 147.640 207.906 1.00 37.08 584 GLY A N 1
ATOM 2774 C CA . GLY A 1 344 ? 169.285 147.037 206.601 1.00 33.67 584 GLY A CA 1
ATOM 2775 C C . GLY A 1 344 ? 167.838 146.601 206.380 1.00 36.17 584 GLY A C 1
ATOM 2776 O O . GLY A 1 344 ? 167.036 146.536 207.308 1.00 46.82 584 GLY A O 1
ATOM 2780 N N . TRP A 1 345 ? 167.481 146.284 205.137 1.00 29.47 585 TRP A N 1
ATOM 2781 C CA . TRP A 1 345 ? 166.080 146.105 204.746 1.00 27.48 585 TRP A CA 1
ATOM 2782 C C . TRP A 1 345 ? 165.380 144.928 205.424 1.00 23.12 585 TRP A C 1
ATOM 2783 O O . TRP A 1 345 ? 164.179 145.001 205.664 1.00 28.86 585 TRP A O 1
ATOM 2804 N N . LEU A 1 346 ? 166.100 143.870 205.797 1.00 22.17 586 LEU A N 1
ATOM 2805 C CA . LEU A 1 346 ? 165.511 142.716 206.468 1.00 23.16 586 LEU A CA 1
ATOM 2806 C C . LEU A 1 346 ? 165.108 143.009 207.913 1.00 33.16 586 LEU A C 1
ATOM 2807 O O . LEU A 1 346 ? 164.027 142.592 208.316 1.00 45.80 586 LEU A O 1
ATOM 2823 N N . HIS A 1 347 ? 165.878 143.779 208.686 1.00 31.91 587 HIS A N 1
ATOM 2824 C CA . HIS A 1 347 ? 165.417 144.213 210.008 1.00 38.02 587 HIS A CA 1
ATOM 2825 C C . HIS A 1 347 ? 164.161 145.071 209.911 1.00 41.85 587 HIS A C 1
ATOM 2826 O O . HIS A 1 347 ? 163.207 144.843 210.649 1.00 47.07 587 HIS A O 1
ATOM 2840 N N . ASN A 1 348 ? 164.120 146.013 208.970 1.00 34.82 588 ASN A N 1
ATOM 2841 C CA . ASN A 1 348 ? 162.958 146.874 208.779 1.00 32.23 588 ASN A CA 1
ATOM 2842 C C . ASN A 1 348 ? 161.730 146.073 208.329 1.00 34.15 588 ASN A C 1
ATOM 2843 O O . ASN A 1 348 ? 160.638 146.324 208.825 1.00 36.25 588 ASN A O 1
ATOM 2854 N N . LEU A 1 349 ? 161.887 145.057 207.476 1.00 34.98 589 LEU A N 1
ATOM 2855 C CA . LEU A 1 349 ? 160.807 144.129 207.146 1.00 31.65 589 LEU A CA 1
ATOM 2856 C C . LEU A 1 349 ? 160.283 143.421 208.397 1.00 30.57 589 LEU A C 1
ATOM 2857 O O . LEU A 1 349 ? 159.076 143.381 208.598 1.00 34.46 589 LEU A O 1
ATOM 2873 N N . GLY A 1 350 ? 161.157 142.896 209.254 1.00 37.11 590 GLY A N 1
ATOM 2874 C CA . GLY A 1 350 ? 160.750 142.241 210.496 1.00 41.19 590 GLY A CA 1
ATOM 2875 C C . GLY A 1 350 ? 159.874 143.130 211.372 1.00 41.12 590 GLY A C 1
ATOM 2876 O O . GLY A 1 350 ? 158.813 142.702 211.815 1.00 46.83 590 GLY A O 1
ATOM 2880 N N . ASP A 1 351 ? 160.256 144.389 211.557 1.00 37.36 591 ASP A N 1
ATOM 2881 C CA . ASP A 1 351 ? 159.454 145.373 212.283 1.00 38.90 591 ASP A CA 1
ATOM 2882 C C . ASP A 1 351 ? 158.124 145.702 211.587 1.00 42.30 591 ASP A C 1
ATOM 2883 O O . ASP A 1 351 ? 157.087 145.777 212.242 1.00 44.22 591 ASP A O 1
ATOM 2892 N N . GLN A 1 352 ? 158.120 145.888 210.267 1.00 39.61 592 GLN A N 1
ATOM 2893 C CA . GLN A 1 352 ? 156.939 146.320 209.513 1.00 32.82 592 GLN A CA 1
ATOM 2894 C C . GLN A 1 352 ? 155.813 145.292 209.462 1.00 34.27 592 GLN A C 1
ATOM 2895 O O . GLN A 1 352 ? 154.658 145.693 209.364 1.00 39.30 592 GLN A O 1
ATOM 2909 N N . ILE A 1 353 ? 156.118 143.993 209.523 1.00 38.10 593 ILE A N 1
ATOM 2910 C CA . ILE A 1 353 ? 155.112 142.916 209.525 1.00 38.65 593 ILE A CA 1
ATOM 2911 C C . ILE A 1 353 ? 154.905 142.277 210.903 1.00 38.75 593 ILE A C 1
ATOM 2912 O O . ILE A 1 353 ? 154.178 141.295 211.023 1.00 38.72 593 ILE A O 1
ATOM 2928 N N . GLY A 1 354 ? 155.529 142.804 211.956 1.00 38.99 594 GLY A N 1
ATOM 2929 C CA . GLY A 1 354 ? 155.376 142.271 213.312 1.00 42.20 594 GLY A CA 1
ATOM 2930 C C . GLY A 1 354 ? 156.036 140.905 213.530 1.00 42.85 594 GLY A C 1
ATOM 2931 O O . GLY A 1 354 ? 155.631 140.162 214.423 1.00 50.35 594 GLY A O 1
ATOM 2935 N N . LYS A 1 355 ? 157.055 140.572 212.733 1.00 38.41 595 LYS A N 1
ATOM 2936 C CA . LYS A 1 355 ? 157.915 139.389 212.894 1.00 42.64 595 LYS A CA 1
ATOM 2937 C C . LYS A 1 355 ? 159.367 139.829 213.133 1.00 39.64 595 LYS A C 1
ATOM 2938 O O . LYS A 1 355 ? 160.212 139.614 212.267 1.00 41.55 595 LYS A O 1
ATOM 2957 N N . PRO A 1 356 ? 159.682 140.521 214.238 1.00 36.45 596 PRO A N 1
ATOM 2958 C CA . PRO A 1 356 ? 161.013 141.066 214.468 1.00 42.15 596 PRO A CA 1
ATOM 2959 C C . PRO A 1 356 ? 162.084 139.985 214.639 1.00 41.95 596 PRO A C 1
ATOM 2960 O O . PRO A 1 356 ? 161.812 138.873 215.089 1.00 44.95 596 PRO A O 1
ATOM 2971 N N . TYR A 1 357 ? 163.323 140.328 214.296 1.00 51.53 597 TYR A N 1
ATOM 2972 C CA . TYR A 1 357 ? 164.502 139.509 214.573 1.00 53.82 597 TYR A CA 1
ATOM 2973 C C . TYR A 1 357 ? 164.929 139.607 216.043 1.00 57.29 597 TYR A C 1
ATOM 2974 O O . TYR A 1 357 ? 165.111 140.707 216.576 1.00 55.26 597 TYR A O 1
ATOM 2992 N N . ASN A 1 358 ? 165.188 138.459 216.667 1.00 79.58 598 ASN A N 1
ATOM 2993 C CA . ASN A 1 358 ? 165.936 138.366 217.923 1.00 80.79 598 ASN A CA 1
ATOM 2994 C C . ASN A 1 358 ? 167.432 138.631 217.673 1.00 82.14 598 ASN A C 1
ATOM 2995 O O . ASN A 1 358 ? 167.919 138.482 216.550 1.00 80.27 598 ASN A O 1
ATOM 3006 N N . SER A 1 359 ? 168.187 138.982 218.716 1.00 88.54 599 SER A N 1
ATOM 3007 C CA . SER A 1 359 ? 169.617 139.328 218.608 1.00 88.05 599 SER A CA 1
ATOM 3008 C C . SER A 1 359 ? 170.486 138.204 218.018 1.00 85.23 599 SER A C 1
ATOM 3009 O O . SER A 1 359 ? 171.435 138.475 217.282 1.00 80.48 599 SER A O 1
ATOM 3017 N N . SER A 1 360 ? 170.134 136.940 218.270 1.00 88.27 600 SER A N 1
ATOM 3018 C CA . SER A 1 360 ? 170.794 135.751 217.704 1.00 88.98 600 SER A CA 1
ATOM 3019 C C . SER A 1 360 ? 170.508 135.511 216.207 1.00 89.81 600 SER A C 1
ATOM 3020 O O . SER A 1 360 ? 170.986 134.525 215.645 1.00 87.87 600 SER A O 1
ATOM 3028 N N . GLY A 1 361 ? 169.700 136.358 215.556 1.00 85.44 601 GLY A N 1
ATOM 3029 C CA . GLY A 1 361 ? 169.220 136.164 214.180 1.00 82.70 601 GLY A CA 1
ATOM 3030 C C . GLY A 1 361 ? 168.031 135.198 214.053 1.00 84.06 601 GLY A C 1
ATOM 3031 O O . GLY A 1 361 ? 167.607 134.887 212.941 1.00 84.32 601 GLY A O 1
ATOM 3035 N N . LEU A 1 362 ? 167.495 134.715 215.179 1.00 85.28 602 LEU A N 1
ATOM 3036 C CA . LEU A 1 362 ? 166.293 133.876 215.244 1.00 84.96 602 LEU A CA 1
ATOM 3037 C C . LEU A 1 362 ? 165.004 134.713 215.157 1.00 83.10 602 LEU A C 1
ATOM 3038 O O . LEU A 1 362 ? 165.030 135.940 215.262 1.00 81.12 602 LEU A O 1
ATOM 3054 N N . GLY A 1 363 ? 163.864 134.050 214.969 1.00 71.60 603 GLY A N 1
ATOM 3055 C CA . GLY A 1 363 ? 162.604 134.718 214.645 1.00 71.05 603 GLY A CA 1
ATOM 3056 C C . GLY A 1 363 ? 162.651 135.284 213.225 1.00 69.94 603 GLY A C 1
ATOM 3057 O O . GLY A 1 363 ? 163.054 134.588 212.290 1.00 68.46 603 GLY A O 1
ATOM 3061 N N . GLY A 1 364 ? 162.269 136.547 213.055 1.00 53.95 604 GLY A N 1
ATOM 3062 C CA . GLY A 1 364 ? 162.319 137.223 211.760 1.00 50.27 604 GLY A CA 1
ATOM 3063 C C . GLY A 1 364 ? 161.236 136.767 210.765 1.00 47.91 604 GLY A C 1
ATOM 3064 O O . GLY A 1 364 ? 160.455 135.858 211.053 1.00 43.67 604 GLY A O 1
ATOM 3068 N N . PRO A 1 365 ? 161.172 137.386 209.576 1.00 41.39 605 PRO A N 1
ATOM 3069 C CA . PRO A 1 365 ? 160.247 137.015 208.510 1.00 37.12 605 PRO A CA 1
ATOM 3070 C C . PRO A 1 365 ? 160.493 135.609 207.931 1.00 34.72 605 PRO A C 1
ATOM 3071 O O . PRO A 1 365 ? 161.607 135.090 207.985 1.00 37.91 605 PRO A O 1
ATOM 3082 N N . SER A 1 366 ? 159.474 135.001 207.318 1.00 27.56 606 SER A N 1
ATOM 3083 C CA . SER A 1 366 ? 159.591 133.714 206.606 1.00 25.94 606 SER A CA 1
ATOM 3084 C C . SER A 1 366 ? 160.228 133.862 205.223 1.00 25.91 606 SER A C 1
ATOM 3085 O O . SER A 1 366 ? 160.349 134.970 204.711 1.00 35.82 606 SER A O 1
ATOM 3093 N N . ILE A 1 367 ? 160.592 132.773 204.543 1.00 25.63 607 ILE A N 1
ATOM 3094 C CA . ILE A 1 367 ? 161.100 132.838 203.159 1.00 10.72 607 ILE A CA 1
ATOM 3095 C C . ILE A 1 367 ? 160.051 133.387 202.187 1.00 21.39 607 ILE A C 1
ATOM 3096 O O . ILE A 1 367 ? 160.415 134.123 201.277 1.00 35.84 607 ILE A O 1
ATOM 3112 N N . LYS A 1 368 ? 158.752 133.150 202.404 1.00 23.35 608 LYS A N 1
ATOM 3113 C CA . LYS A 1 368 ? 157.696 133.780 201.596 1.00 21.20 608 LYS A CA 1
ATOM 3114 C C . LYS A 1 368 ? 157.656 135.289 201.793 1.00 23.02 608 LYS A C 1
ATOM 3115 O O . LYS A 1 368 ? 157.626 136.015 200.813 1.00 30.04 608 LYS A O 1
ATOM 3134 N N . ASP A 1 369 ? 157.729 135.776 203.030 1.00 18.73 609 ASP A N 1
ATOM 3135 C CA . ASP A 1 369 ? 157.753 137.214 203.326 1.00 17.37 609 ASP A CA 1
ATOM 3136 C C . ASP A 1 369 ? 158.968 137.897 202.698 1.00 24.17 609 ASP A C 1
ATOM 3137 O O . ASP A 1 369 ? 158.836 138.967 202.106 1.00 28.89 609 ASP A O 1
ATOM 3146 N N . LYS A 1 370 ? 160.151 137.283 202.798 1.00 20.38 610 LYS A N 1
ATOM 3147 C CA . LYS A 1 370 ? 161.413 137.820 202.271 1.00 6.22 610 LYS A CA 1
ATOM 3148 C C . LYS A 1 370 ? 161.452 137.775 200.754 1.00 11.13 610 LYS A C 1
ATOM 3149 O O . LYS A 1 370 ? 161.792 138.780 200.148 1.00 28.43 610 LYS A O 1
ATOM 3168 N N . TYR A 1 371 ? 161.021 136.695 200.114 1.00 12.20 611 TYR A N 1
ATOM 3169 C CA . TYR A 1 371 ? 160.944 136.656 198.660 1.00 8.67 611 TYR A CA 1
ATOM 3170 C C . TYR A 1 371 ? 159.902 137.625 198.109 1.00 14.72 611 TYR A C 1
ATOM 3171 O O . TYR A 1 371 ? 160.215 138.412 197.222 1.00 25.36 611 TYR A O 1
ATOM 3189 N N . VAL A 1 372 ? 158.676 137.633 198.634 1.00 20.53 612 VAL A N 1
ATOM 3190 C CA . VAL A 1 372 ? 157.623 138.522 198.124 1.00 20.23 612 VAL A CA 1
ATOM 3191 C C . VAL A 1 372 ? 158.003 139.986 198.302 1.00 19.99 612 VAL A C 1
ATOM 3192 O O . VAL A 1 372 ? 157.779 140.776 197.396 1.00 16.49 612 VAL A O 1
ATOM 3205 N N . THR A 1 373 ? 158.649 140.358 199.405 1.00 15.88 613 THR A N 1
ATOM 3206 C CA . THR A 1 373 ? 159.165 141.715 199.609 1.00 13.67 613 THR A CA 1
ATOM 3207 C C . THR A 1 373 ? 160.320 142.066 198.677 1.00 19.06 613 THR A C 1
ATOM 3208 O O . THR A 1 373 ? 160.357 143.181 198.173 1.00 32.87 613 THR A O 1
ATOM 3219 N N . ALA A 1 374 ? 161.241 141.149 198.396 1.00 14.84 614 ALA A N 1
ATOM 3220 C CA . ALA A 1 374 ? 162.315 141.382 197.447 1.00 0.99 614 ALA A CA 1
ATOM 3221 C C . ALA A 1 374 ? 161.803 141.557 196.017 1.00 3.49 614 ALA A C 1
ATOM 3222 O O . ALA A 1 374 ? 162.225 142.482 195.337 1.00 16.60 614 ALA A O 1
ATOM 3229 N N . LEU A 1 375 ? 160.870 140.725 195.556 1.00 8.88 615 LEU A N 1
ATOM 3230 C CA . LEU A 1 375 ? 160.281 140.856 194.225 1.00 17.15 615 LEU A CA 1
ATOM 3231 C C . LEU A 1 375 ? 159.417 142.111 194.096 1.00 21.85 615 LEU A C 1
ATOM 3232 O O . LEU A 1 375 ? 159.453 142.800 193.082 1.00 18.17 615 LEU A O 1
ATOM 3248 N N . TYR A 1 376 ? 158.652 142.444 195.130 1.00 21.44 616 TYR A N 1
ATOM 3249 C CA . TYR A 1 376 ? 157.905 143.689 195.202 1.00 5.75 616 TYR A CA 1
ATOM 3250 C C . TYR A 1 376 ? 158.830 144.894 195.078 1.00 11.60 616 TYR A C 1
ATOM 3251 O O . TYR A 1 376 ? 158.573 145.759 194.249 1.00 23.09 616 TYR A O 1
ATOM 3269 N N . PHE A 1 377 ? 159.942 144.936 195.809 1.00 15.63 617 PHE A N 1
ATOM 3270 C CA . PHE A 1 377 ? 160.886 146.039 195.725 1.00 9.18 617 PHE A CA 1
ATOM 3271 C C . PHE A 1 377 ? 161.547 146.171 194.355 1.00 15.13 617 PHE A C 1
ATOM 3272 O O . PHE A 1 377 ? 161.775 147.291 193.906 1.00 24.58 617 PHE A O 1
ATOM 3289 N N . THR A 1 378 ? 161.845 145.087 193.642 1.00 12.51 618 THR A N 1
ATOM 3290 C CA . THR A 1 378 ? 162.481 145.191 192.326 1.00 8.07 618 THR A CA 1
ATOM 3291 C C . THR A 1 378 ? 161.498 145.486 191.207 1.00 15.91 618 THR A C 1
ATOM 3292 O O . THR A 1 378 ? 161.859 146.260 190.332 1.00 30.12 618 THR A O 1
ATOM 3303 N N . PHE A 1 379 ? 160.237 145.051 191.238 1.00 10.86 619 PHE A N 1
ATOM 3304 C CA . PHE A 1 379 ? 159.222 145.620 190.341 1.00 6.34 619 PHE A CA 1
ATOM 3305 C C . PHE A 1 379 ? 158.943 147.096 190.643 1.00 13.30 619 PHE A C 1
ATOM 3306 O O . PHE A 1 379 ? 158.851 147.904 189.726 1.00 23.28 619 PHE A O 1
ATOM 3323 N N . SER A 1 380 ? 158.868 147.477 191.914 1.00 16.27 620 SER A N 1
ATOM 3324 C CA . SER A 1 380 ? 158.790 148.863 192.374 1.00 3.83 620 SER A CA 1
ATOM 3325 C C . SER A 1 380 ? 159.949 149.697 191.829 1.00 5.13 620 SER A C 1
ATOM 3326 O O . SER A 1 380 ? 159.720 150.697 191.163 1.00 12.53 620 SER A O 1
ATOM 3334 N N . SER A 1 381 ? 161.193 149.247 191.966 1.00 13.49 621 SER A N 1
ATOM 3335 C CA . SER A 1 381 ? 162.376 149.934 191.433 1.00 10.10 621 SER A CA 1
ATOM 3336 C C . SER A 1 381 ? 162.408 150.019 189.909 1.00 16.34 621 SER A C 1
ATOM 3337 O O . SER A 1 381 ? 162.716 151.077 189.379 1.00 23.63 621 SER A O 1
ATOM 3345 N N . LEU A 1 382 ? 162.084 148.944 189.182 1.00 11.91 622 LEU A N 1
ATOM 3346 C CA . LEU A 1 382 ? 162.146 148.919 187.714 1.00 9.39 622 LEU A CA 1
ATOM 3347 C C . LEU A 1 382 ? 161.052 149.758 187.059 1.00 17.46 622 LEU A C 1
ATOM 3348 O O . LEU A 1 382 ? 161.321 150.472 186.104 1.00 24.02 622 LEU A O 1
ATOM 3364 N N . THR A 1 383 ? 159.826 149.703 187.575 1.00 20.42 623 THR A N 1
ATOM 3365 C CA . THR A 1 383 ? 158.714 150.554 187.118 1.00 15.26 623 THR A CA 1
ATOM 3366 C C . THR A 1 383 ? 158.745 151.963 187.710 1.00 11.68 623 THR A C 1
ATOM 3367 O O . THR A 1 383 ? 157.936 152.804 187.345 1.00 16.43 623 THR A O 1
ATOM 3378 N N . SER A 1 384 ? 159.709 152.274 188.576 1.00 9.26 624 SER A N 1
ATOM 3379 C CA . SER A 1 384 ? 159.967 153.587 189.170 1.00 0.09 624 SER A CA 1
ATOM 3380 C C . SER A 1 384 ? 158.848 154.143 190.056 1.00 3.01 624 SER A C 1
ATOM 3381 O O . SER A 1 384 ? 158.664 155.347 190.135 1.00 25.93 624 SER A O 1
ATOM 3389 N N . VAL A 1 385 ? 158.145 153.283 190.796 1.00 0.41 625 VAL A N 1
ATOM 3390 C CA . VAL A 1 385 ? 157.215 153.677 191.867 1.00 0.00 625 VAL A CA 1
ATOM 3391 C C . VAL A 1 385 ? 157.786 153.273 193.206 1.00 0.00 625 VAL A C 1
ATOM 3392 O O . VAL A 1 385 ? 158.041 152.101 193.418 1.00 28.40 625 VAL A O 1
ATOM 3405 N N . GLY A 1 386 ? 157.996 154.198 194.130 1.00 0.00 626 GLY A N 1
ATOM 3406 C CA . GLY A 1 386 ? 158.422 153.879 195.490 1.00 0.00 626 GLY A CA 1
ATOM 3407 C C . GLY A 1 386 ? 157.286 154.141 196.460 1.00 2.66 626 GLY A C 1
ATOM 3408 O O . GLY A 1 386 ? 156.984 155.290 196.731 1.00 13.12 626 GLY A O 1
ATOM 3412 N N . PHE A 1 387 ? 156.630 153.108 196.988 1.00 10.33 627 PHE A N 1
ATOM 3413 C CA . PHE A 1 387 ? 155.501 153.282 197.914 1.00 7.46 627 PHE A CA 1
ATOM 3414 C C . PHE A 1 387 ? 155.927 153.631 199.341 1.00 5.76 627 PHE A C 1
ATOM 3415 O O . PHE A 1 387 ? 155.083 153.937 200.170 1.00 16.63 627 PHE A O 1
ATOM 3432 N N . GLY A 1 388 ? 157.220 153.601 199.647 1.00 9.09 628 GLY A N 1
ATOM 3433 C CA . GLY A 1 388 ? 157.780 154.192 200.861 1.00 17.57 628 GLY A CA 1
ATOM 3434 C C . GLY A 1 388 ? 158.076 153.220 201.994 1.00 19.10 628 GLY A C 1
ATOM 3435 O O . GLY A 1 388 ? 158.781 153.597 202.925 1.00 21.08 628 GLY A O 1
ATOM 3439 N N . ASN A 1 389 ? 157.582 151.981 201.947 1.00 22.21 629 ASN A N 1
ATOM 3440 C CA . ASN A 1 389 ? 157.799 151.014 203.020 1.00 16.93 629 ASN A CA 1
ATOM 3441 C C . ASN A 1 389 ? 159.116 150.243 202.895 1.00 15.98 629 ASN A C 1
ATOM 3442 O O . ASN A 1 389 ? 159.815 150.104 203.891 1.00 32.24 629 ASN A O 1
ATOM 3453 N N . VAL A 1 390 ? 159.526 149.820 201.700 1.00 15.76 630 VAL A N 1
ATOM 3454 C CA . VAL A 1 390 ? 160.870 149.261 201.472 1.00 18.81 630 VAL A CA 1
ATOM 3455 C C . VAL A 1 390 ? 161.745 150.343 200.858 1.00 20.41 630 VAL A C 1
ATOM 3456 O O . VAL A 1 390 ? 161.369 150.960 199.867 1.00 29.67 630 VAL A O 1
ATOM 3469 N N . SER A 1 391 ? 162.910 150.597 201.445 1.00 20.38 631 SER A N 1
ATOM 3470 C CA . SER A 1 391 ? 163.866 151.584 200.945 1.00 17.68 631 SER A CA 1
ATOM 3471 C C . SER A 1 391 ? 165.312 151.184 201.270 1.00 28.59 631 SER A C 1
ATOM 3472 O O . SER A 1 391 ? 165.552 150.515 202.273 1.00 40.82 631 SER A O 1
ATOM 3480 N N . PRO A 1 392 ? 166.294 151.563 200.439 1.00 13.15 632 PRO A N 1
ATOM 3481 C CA . PRO A 1 392 ? 167.694 151.224 200.647 1.00 17.03 632 PRO A CA 1
ATOM 3482 C C . PRO A 1 392 ? 168.380 152.161 201.650 1.00 12.86 632 PRO A C 1
ATOM 3483 O O . PRO A 1 392 ? 168.461 153.361 201.408 1.00 26.09 632 PRO A O 1
ATOM 3494 N N . ASN A 1 393 ? 168.930 151.646 202.751 1.00 18.63 633 ASN A N 1
ATOM 3495 C CA . ASN A 1 393 ? 169.607 152.444 203.779 1.00 24.73 633 ASN A CA 1
ATOM 3496 C C . ASN A 1 393 ? 171.116 152.225 203.852 1.00 31.63 633 ASN A C 1
ATOM 3497 O O . ASN A 1 393 ? 171.845 153.198 204.019 1.00 40.48 633 ASN A O 1
ATOM 3508 N N . THR A 1 394 ? 171.616 151.001 203.728 1.00 20.63 634 THR A N 1
ATOM 3509 C CA . THR A 1 394 ? 173.066 150.755 203.732 1.00 17.76 634 THR A CA 1
ATOM 3510 C C . THR A 1 394 ? 173.694 151.209 202.415 1.00 22.36 634 THR A C 1
ATOM 3511 O O . THR A 1 394 ? 173.007 151.379 201.412 1.00 30.27 634 THR A O 1
ATOM 3522 N N . ASN A 1 395 ? 175.008 151.435 202.363 1.00 23.13 635 ASN A N 1
ATOM 3523 C CA . ASN A 1 395 ? 175.651 151.884 201.123 1.00 17.88 635 ASN A CA 1
ATOM 3524 C C . ASN A 1 395 ? 175.528 150.852 200.001 1.00 19.44 635 ASN A C 1
ATOM 3525 O O . ASN A 1 395 ? 175.276 151.218 198.864 1.00 19.24 635 ASN A O 1
ATOM 3536 N N . SER A 1 396 ? 175.637 149.568 200.312 1.00 23.16 636 SER A N 1
ATOM 3537 C CA . SER A 1 396 ? 175.433 148.467 199.373 1.00 15.49 636 SER A CA 1
ATOM 3538 C C . SER A 1 396 ? 174.011 148.431 198.824 1.00 20.07 636 SER A C 1
ATOM 3539 O O . SER A 1 396 ? 173.836 148.298 197.619 1.00 31.50 636 SER A O 1
ATOM 3547 N N . GLU A 1 397 ? 172.987 148.634 199.652 1.00 20.76 637 GLU A N 1
ATOM 3548 C CA . GLU A 1 397 ? 171.605 148.784 199.203 1.00 18.24 637 GLU A CA 1
ATOM 3549 C C . GLU A 1 397 ? 171.416 150.012 198.311 1.00 18.36 637 GLU A C 1
ATOM 3550 O O . GLU A 1 397 ? 170.752 149.922 197.285 1.00 30.27 637 GLU A O 1
ATOM 3562 N N . LYS A 1 398 ? 172.024 151.156 198.634 1.00 7.54 638 LYS A N 1
ATOM 3563 C CA . LYS A 1 398 ? 171.934 152.368 197.807 1.00 2.78 638 LYS A CA 1
ATOM 3564 C C . LYS A 1 398 ? 172.663 152.231 196.477 1.00 19.29 638 LYS A C 1
ATOM 3565 O O . LYS A 1 398 ? 172.139 152.671 195.465 1.00 26.08 638 LYS A O 1
ATOM 3584 N N . ILE A 1 399 ? 173.827 151.590 196.438 1.00 26.87 639 ILE A N 1
ATOM 3585 C CA . ILE A 1 399 ? 174.577 151.294 195.207 1.00 15.49 639 ILE A CA 1
ATOM 3586 C C . ILE A 1 399 ? 173.822 150.288 194.335 1.00 13.87 639 ILE A C 1
ATOM 3587 O O . ILE A 1 399 ? 173.753 150.469 193.122 1.00 17.35 639 ILE A O 1
ATOM 3603 N N . PHE A 1 400 ? 173.173 149.286 194.924 1.00 11.01 640 PHE A N 1
ATOM 3604 C CA . PHE A 1 400 ? 172.248 148.422 194.201 1.00 13.05 640 PHE A CA 1
ATOM 3605 C C . PHE A 1 400 ? 171.106 149.223 193.579 1.00 19.37 640 PHE A C 1
ATOM 3606 O O . PHE A 1 400 ? 170.865 149.095 192.387 1.00 31.83 640 PHE A O 1
ATOM 3623 N N . SER A 1 401 ? 170.446 150.123 194.309 1.00 12.91 641 SER A N 1
ATOM 3624 C CA . SER A 1 401 ? 169.408 150.973 193.722 1.00 8.77 641 SER A CA 1
ATOM 3625 C C . SER A 1 401 ? 169.920 151.920 192.646 1.00 17.52 641 SER A C 1
ATOM 3626 O O . SER A 1 401 ? 169.233 152.093 191.650 1.00 30.78 641 SER A O 1
ATOM 3634 N N . ILE A 1 402 ? 171.119 152.492 192.755 1.00 19.75 642 ILE A N 1
ATOM 3635 C CA . ILE A 1 402 ? 171.722 153.280 191.664 1.00 14.13 642 ILE A CA 1
ATOM 3636 C C . ILE A 1 402 ? 171.865 152.424 190.399 1.00 23.27 642 ILE A C 1
ATOM 3637 O O . ILE A 1 402 ? 171.458 152.854 189.324 1.00 21.54 642 ILE A O 1
ATOM 3653 N N . CYS A 1 403 ? 172.339 151.183 190.520 1.00 23.75 643 CYS A N 1
ATOM 3654 C CA . CYS A 1 403 ? 172.415 150.240 189.408 1.00 15.66 643 CYS A CA 1
ATOM 3655 C C . CYS A 1 403 ? 171.040 149.880 188.842 1.00 19.26 643 CYS A C 1
ATOM 3656 O O . CYS A 1 403 ? 170.863 149.920 187.633 1.00 33.42 643 CYS A O 1
ATOM 3664 N N . VAL A 1 404 ? 170.037 149.574 189.662 1.00 13.84 644 VAL A N 1
ATOM 3665 C CA . VAL A 1 404 ? 168.687 149.244 189.175 1.00 14.83 644 VAL A CA 1
ATOM 3666 C C . VAL A 1 404 ? 167.981 150.439 188.537 1.00 19.98 644 VAL A C 1
ATOM 3667 O O . VAL A 1 404 ? 167.190 150.247 187.624 1.00 23.63 644 VAL A O 1
ATOM 3680 N N . MET A 1 405 ? 168.295 151.678 188.913 1.00 22.17 645 MET A N 1
ATOM 3681 C CA . MET A 1 405 ? 167.817 152.877 188.211 1.00 18.32 645 MET A CA 1
ATOM 3682 C C . MET A 1 405 ? 168.467 153.048 186.828 1.00 23.43 645 MET A C 1
ATOM 3683 O O . MET A 1 405 ? 167.782 153.395 185.865 1.00 29.27 645 MET A O 1
ATOM 3697 N N . LEU A 1 406 ? 169.750 152.717 186.670 1.00 26.50 646 LEU A N 1
ATOM 3698 C CA . LEU A 1 406 ? 170.415 152.634 185.360 1.00 28.40 646 LEU A CA 1
ATOM 3699 C C . LEU A 1 406 ? 169.871 151.481 184.493 1.00 29.22 646 LEU A C 1
ATOM 3700 O O . LEU A 1 406 ? 169.478 151.711 183.354 1.00 30.68 646 LEU A O 1
ATOM 3716 N N . ILE A 1 407 ? 169.763 150.259 185.026 1.00 28.08 647 ILE A N 1
ATOM 3717 C CA . ILE A 1 407 ? 169.170 149.107 184.325 1.00 28.94 647 ILE A CA 1
ATOM 3718 C C . ILE A 1 407 ? 167.731 149.414 183.925 1.00 33.69 647 ILE A C 1
ATOM 3719 O O . ILE A 1 407 ? 167.383 149.278 182.762 1.00 39.24 647 ILE A O 1
ATOM 3735 N N . GLY A 1 408 ? 166.888 149.866 184.851 1.00 30.16 648 GLY A N 1
ATOM 3736 C CA . GLY A 1 408 ? 165.468 150.097 184.600 1.00 28.58 648 GLY A CA 1
ATOM 3737 C C . GLY A 1 408 ? 165.210 151.122 183.503 1.00 29.82 648 GLY A C 1
ATOM 3738 O O . GLY A 1 408 ? 164.323 150.922 182.684 1.00 39.01 648 GLY A O 1
ATOM 3742 N N . SER A 1 409 ? 166.020 152.176 183.410 1.00 28.65 649 SER A N 1
ATOM 3743 C CA . SER A 1 409 ? 165.881 153.201 182.369 1.00 33.34 649 SER A CA 1
ATOM 3744 C C . SER A 1 409 ? 166.371 152.738 180.990 1.00 35.95 649 SER A C 1
ATOM 3745 O O . SER A 1 409 ? 165.666 152.953 180.007 1.00 35.24 649 SER A O 1
ATOM 3753 N N . LEU A 1 410 ? 167.488 152.010 180.887 1.00 38.89 650 LEU A N 1
ATOM 3754 C CA . LEU A 1 410 ? 167.885 151.343 179.633 1.00 32.43 650 LEU A CA 1
ATOM 3755 C C . LEU A 1 410 ? 166.880 150.278 179.198 1.00 39.34 650 LEU A C 1
ATOM 3756 O O . LEU A 1 410 ? 166.521 150.193 178.025 1.00 47.11 650 LEU A O 1
ATOM 3772 N N . MET A 1 411 ? 166.389 149.483 180.140 1.00 44.06 651 MET A N 1
ATOM 3773 C CA . MET A 1 411 ? 165.373 148.469 179.911 1.00 42.12 651 MET A CA 1
ATOM 3774 C C . MET A 1 411 ? 164.054 149.088 179.442 1.00 41.80 651 MET A C 1
ATOM 3775 O O . MET A 1 411 ? 163.502 148.615 178.463 1.00 47.00 651 MET A O 1
ATOM 3789 N N . TYR A 1 412 ? 163.555 150.180 180.019 1.00 40.20 652 TYR A N 1
ATOM 3790 C CA . TYR A 1 412 ? 162.351 150.851 179.507 1.00 44.95 652 TYR A CA 1
ATOM 3791 C C . TYR A 1 412 ? 162.554 151.493 178.128 1.00 50.86 652 TYR A C 1
ATOM 3792 O O . TYR A 1 412 ? 161.662 151.409 177.288 1.00 51.96 652 TYR A O 1
ATOM 3810 N N . ALA A 1 413 ? 163.734 152.041 177.828 1.00 52.47 653 ALA A N 1
ATOM 3811 C CA . ALA A 1 413 ? 164.071 152.509 176.478 1.00 51.84 653 ALA A CA 1
ATOM 3812 C C . ALA A 1 413 ? 164.161 151.375 175.429 1.00 55.21 653 ALA A C 1
ATOM 3813 O O . ALA A 1 413 ? 164.161 151.659 174.228 1.00 55.00 653 ALA A O 1
ATOM 3820 N N . SER A 1 414 ? 164.228 150.112 175.872 1.00 53.45 654 SER A N 1
ATOM 3821 C CA . SER A 1 414 ? 164.405 148.915 175.039 1.00 51.47 654 SER A CA 1
ATOM 3822 C C . SER A 1 414 ? 163.178 147.993 175.073 1.00 53.90 654 SER A C 1
ATOM 3823 O O . SER A 1 414 ? 162.431 147.960 174.104 1.00 57.53 654 SER A O 1
ATOM 3831 N N . ILE A 1 415 ? 162.903 147.296 176.183 1.00 51.30 655 ILE A N 1
ATOM 3832 C CA . ILE A 1 415 ? 161.765 146.377 176.355 1.00 53.37 655 ILE A CA 1
ATOM 3833 C C . ILE A 1 415 ? 160.442 147.098 176.133 1.00 54.29 655 ILE A C 1
ATOM 3834 O O . ILE A 1 415 ? 159.725 146.734 175.218 1.00 54.24 655 ILE A O 1
ATOM 3850 N N . PHE A 1 416 ? 160.094 148.126 176.903 1.00 57.67 656 PHE A N 1
ATOM 3851 C CA . PHE A 1 416 ? 158.791 148.786 176.740 1.00 59.73 656 PHE A CA 1
ATOM 3852 C C . PHE A 1 416 ? 158.699 149.701 175.508 1.00 59.17 656 PHE A C 1
ATOM 3853 O O . PHE A 1 416 ? 157.600 149.928 175.003 1.00 60.33 656 PHE A O 1
ATOM 3870 N N . GLY A 1 417 ? 159.832 150.097 174.922 1.00 62.56 657 GLY A N 1
ATOM 3871 C CA . GLY A 1 417 ? 159.880 150.593 173.541 1.00 66.39 657 GLY A CA 1
ATOM 3872 C C . GLY A 1 417 ? 159.434 149.525 172.533 1.00 66.16 657 GLY A C 1
ATOM 3873 O O . GLY A 1 417 ? 158.489 149.739 171.775 1.00 64.81 657 GLY A O 1
ATOM 3877 N N . ASN A 1 418 ? 160.039 148.335 172.590 1.00 64.62 658 ASN A N 1
ATOM 3878 C CA . ASN A 1 418 ? 159.700 147.189 171.745 1.00 66.18 658 ASN A CA 1
ATOM 3879 C C . ASN A 1 418 ? 158.291 146.635 171.999 1.00 68.17 658 ASN A C 1
ATOM 3880 O O . ASN A 1 418 ? 157.589 146.361 171.038 1.00 69.12 658 ASN A O 1
ATOM 3891 N N . VAL A 1 419 ? 157.824 146.500 173.242 1.00 69.15 659 VAL A N 1
ATOM 3892 C CA . VAL A 1 419 ? 156.468 146.008 173.553 1.00 69.12 659 VAL A CA 1
ATOM 3893 C C . VAL A 1 419 ? 155.425 146.920 172.924 1.00 67.75 659 VAL A C 1
ATOM 3894 O O . VAL A 1 419 ? 154.543 146.427 172.226 1.00 68.83 659 VAL A O 1
ATOM 3907 N N . SER A 1 420 ? 155.547 148.245 173.071 1.00 72.41 660 SER A N 1
ATOM 3908 C CA . SER A 1 420 ? 154.619 149.155 172.392 1.00 76.55 660 SER A CA 1
ATOM 3909 C C . SER A 1 420 ? 154.756 149.074 170.870 1.00 77.74 660 SER A C 1
ATOM 3910 O O . SER A 1 420 ? 153.744 148.996 170.182 1.00 77.66 660 SER A O 1
ATOM 3918 N N . ALA A 1 421 ? 155.974 148.988 170.327 1.00 77.53 661 ALA A N 1
ATOM 3919 C CA . ALA A 1 421 ? 156.183 148.797 168.890 1.00 76.96 661 ALA A CA 1
ATOM 3920 C C . ALA A 1 421 ? 155.534 147.506 168.350 1.00 74.56 661 ALA A C 1
ATOM 3921 O O . ALA A 1 421 ? 154.903 147.546 167.301 1.00 75.58 661 ALA A O 1
ATOM 3928 N N . ILE A 1 422 ? 155.606 146.375 169.058 1.00 76.82 662 ILE A N 1
ATOM 3929 C CA . ILE A 1 422 ? 154.931 145.133 168.650 1.00 79.18 662 ILE A CA 1
ATOM 3930 C C . ILE A 1 422 ? 153.408 145.255 168.781 1.00 78.90 662 ILE A C 1
ATOM 3931 O O . ILE A 1 422 ? 152.700 144.851 167.865 1.00 82.84 662 ILE A O 1
ATOM 3947 N N . ILE A 1 423 ? 152.877 145.878 169.836 1.00 80.71 663 ILE A N 1
ATOM 3948 C CA . ILE A 1 423 ? 151.436 146.175 169.930 1.00 82.68 663 ILE A CA 1
ATOM 3949 C C . ILE A 1 423 ? 150.985 147.062 168.757 1.00 84.93 663 ILE A C 1
ATOM 3950 O O . ILE A 1 423 ? 149.991 146.764 168.101 1.00 85.18 663 ILE A O 1
ATOM 3966 N N . GLN A 1 424 ? 151.742 148.108 168.420 1.00 88.39 664 GLN A N 1
ATOM 3967 C CA . GLN A 1 424 ? 151.463 148.979 167.273 1.00 89.37 664 GLN A CA 1
ATOM 3968 C C . GLN A 1 424 ? 151.646 148.262 165.923 1.00 87.75 664 GLN A C 1
ATOM 3969 O O . GLN A 1 424 ? 150.924 148.559 164.975 1.00 88.35 664 GLN A O 1
ATOM 3983 N N . ARG A 1 425 ? 152.533 147.264 165.829 1.00 91.09 665 ARG A N 1
ATOM 3984 C CA . ARG A 1 425 ? 152.675 146.378 164.659 1.00 91.69 665 ARG A CA 1
ATOM 3985 C C . ARG A 1 425 ? 151.458 145.469 164.495 1.00 92.49 665 ARG A C 1
ATOM 3986 O O . ARG A 1 425 ? 150.900 145.414 163.403 1.00 95.04 665 ARG A O 1
ATOM 4007 N N . LEU A 1 426 ? 150.979 144.838 165.565 1.00 87.41 666 LEU A N 1
ATOM 4008 C CA . LEU A 1 426 ? 149.724 144.071 165.576 1.00 86.64 666 LEU A CA 1
ATOM 4009 C C . LEU A 1 426 ? 148.515 144.956 165.219 1.00 87.74 666 LEU A C 1
ATOM 4010 O O . LEU A 1 426 ? 147.633 144.531 164.476 1.00 90.04 666 LEU A O 1
ATOM 4026 N N . TYR A 1 427 ? 148.493 146.204 165.686 1.00 96.58 667 TYR A N 1
ATOM 4027 C CA . TYR A 1 427 ? 147.460 147.191 165.353 1.00 99.42 667 TYR A CA 1
ATOM 4028 C C . TYR A 1 427 ? 147.627 147.840 163.958 1.00 101.09 667 TYR A C 1
ATOM 4029 O O . TYR A 1 427 ? 146.761 148.597 163.522 1.00 100.94 667 TYR A O 1
ATOM 4047 N N . SER A 1 428 ? 148.717 147.570 163.228 1.00 103.74 668 SER A N 1
ATOM 4048 C CA . SER A 1 428 ? 149.094 148.340 162.026 1.00 102.89 668 SER A CA 1
ATOM 4049 C C . SER A 1 428 ? 148.053 148.309 160.906 1.00 102.77 668 SER A C 1
ATOM 4050 O O . SER A 1 428 ? 147.822 149.343 160.285 1.00 102.95 668 SER A O 1
ATOM 4058 N N . GLY A 1 429 ? 147.363 147.188 160.675 1.00 104.27 669 GLY A N 1
ATOM 4059 C CA . GLY A 1 429 ? 146.262 147.118 159.706 1.00 104.40 669 GLY A CA 1
ATOM 4060 C C . GLY A 1 429 ? 145.149 148.115 160.030 1.00 105.49 669 GLY A C 1
ATOM 4061 O O . GLY A 1 429 ? 144.747 148.898 159.173 1.00 105.11 669 GLY A O 1
ATOM 4065 N N . THR A 1 430 ? 144.728 148.176 161.292 1.00 107.56 670 THR A N 1
ATOM 4066 C CA . THR A 1 430 ? 143.736 149.140 161.791 1.00 106.88 670 THR A CA 1
ATOM 4067 C C . THR A 1 430 ? 144.261 150.580 161.775 1.00 107.47 670 THR A C 1
ATOM 4068 O O . THR A 1 430 ? 143.533 151.496 161.401 1.00 108.53 670 THR A O 1
ATOM 4079 N N . ALA A 1 431 ? 145.534 150.809 162.109 1.00 105.52 671 ALA A N 1
ATOM 4080 C CA . ALA A 1 431 ? 146.141 152.142 162.057 1.00 105.61 671 ALA A CA 1
ATOM 4081 C C . ALA A 1 431 ? 146.190 152.701 160.623 1.00 106.35 671 ALA A C 1
ATOM 4082 O O . ALA A 1 431 ? 145.814 153.855 160.382 1.00 104.72 671 ALA A O 1
ATOM 4089 N N . ARG A 1 432 ? 146.581 151.873 159.645 1.00 106.66 672 ARG A N 1
ATOM 4090 C CA . ARG A 1 432 ? 146.490 152.213 158.218 1.00 104.86 672 ARG A CA 1
ATOM 4091 C C . ARG A 1 432 ? 145.035 152.433 157.810 1.00 104.61 672 ARG A C 1
ATOM 4092 O O . ARG A 1 432 ? 144.742 153.474 157.236 1.00 106.15 672 ARG A O 1
ATOM 4113 N N . TYR A 1 433 ? 144.122 151.536 158.180 1.00 104.86 673 TYR A N 1
ATOM 4114 C CA . TYR A 1 433 ? 142.693 151.640 157.863 1.00 105.46 673 TYR A CA 1
ATOM 4115 C C . TYR A 1 433 ? 142.078 152.975 158.298 1.00 106.95 673 TYR A C 1
ATOM 4116 O O . TYR A 1 433 ? 141.512 153.672 157.461 1.00 107.82 673 TYR A O 1
ATOM 4134 N N . HIS A 1 434 ? 142.258 153.401 159.554 1.00 108.07 674 HIS A N 1
ATOM 4135 C CA . HIS A 1 434 ? 141.801 154.725 160.008 1.00 108.03 674 HIS A CA 1
ATOM 4136 C C . HIS A 1 434 ? 142.434 155.870 159.213 1.00 108.54 674 HIS A C 1
ATOM 4137 O O . HIS A 1 434 ? 141.756 156.830 158.859 1.00 107.56 674 HIS A O 1
ATOM 4151 N N . THR A 1 435 ? 143.723 155.768 158.888 1.00 108.47 675 THR A N 1
ATOM 4152 C CA . THR A 1 435 ? 144.431 156.808 158.126 1.00 108.24 675 THR A CA 1
ATOM 4153 C C . THR A 1 435 ? 143.869 156.943 156.706 1.00 108.15 675 THR A C 1
ATOM 4154 O O . THR A 1 435 ? 143.516 158.041 156.278 1.00 107.06 675 THR A O 1
ATOM 4165 N N . GLN A 1 436 ? 143.715 155.832 155.981 1.00 107.44 676 GLN A N 1
ATOM 4166 C CA . GLN A 1 436 ? 143.137 155.849 154.637 1.00 106.81 676 GLN A CA 1
ATOM 4167 C C . GLN A 1 436 ? 141.654 156.239 154.668 1.00 107.55 676 GLN A C 1
ATOM 4168 O O . GLN A 1 436 ? 141.215 157.031 153.837 1.00 108.52 676 GLN A O 1
ATOM 4182 N N . MET A 1 437 ? 140.885 155.766 155.652 1.00 107.22 677 MET A N 1
ATOM 4183 C CA . MET A 1 437 ? 139.484 156.151 155.815 1.00 107.49 677 MET A CA 1
ATOM 4184 C C . MET A 1 437 ? 139.339 157.662 156.006 1.00 106.97 677 MET A C 1
ATOM 4185 O O . MET A 1 437 ? 138.502 158.279 155.357 1.00 106.41 677 MET A O 1
ATOM 4199 N N . LEU A 1 438 ? 140.174 158.290 156.836 1.00 106.36 678 LEU A N 1
ATOM 4200 C CA . LEU A 1 438 ? 140.137 159.740 157.029 1.00 107.30 678 LEU A CA 1
ATOM 4201 C C . LEU A 1 438 ? 140.606 160.527 155.796 1.00 107.29 678 LEU A C 1
ATOM 4202 O O . LEU A 1 438 ? 140.026 161.572 155.507 1.00 106.22 678 LEU A O 1
ATOM 4218 N N . ARG A 1 439 ? 141.559 160.019 155.001 1.00 106.88 679 ARG A N 1
ATOM 4219 C CA . ARG A 1 439 ? 141.875 160.603 153.681 1.00 105.83 679 ARG A CA 1
ATOM 4220 C C . ARG A 1 439 ? 140.670 160.565 152.745 1.00 105.85 679 ARG A C 1
ATOM 4221 O O . ARG A 1 439 ? 140.331 161.585 152.151 1.00 107.28 679 ARG A O 1
ATOM 4242 N N . VAL A 1 440 ? 139.978 159.429 152.653 1.00 102.02 680 VAL A N 1
ATOM 4243 C CA . VAL A 1 440 ? 138.739 159.302 151.865 1.00 101.80 680 VAL A CA 1
ATOM 4244 C C . VAL A 1 440 ? 137.641 160.229 152.401 1.00 103.53 680 VAL A C 1
ATOM 4245 O O . VAL A 1 440 ? 136.976 160.908 151.623 1.00 102.75 680 VAL A O 1
ATOM 4258 N N . ARG A 1 441 ? 137.486 160.337 153.725 1.00 105.47 681 ARG A N 1
ATOM 4259 C CA . ARG A 1 441 ? 136.503 161.224 154.363 1.00 104.32 681 ARG A CA 1
ATOM 4260 C C . ARG A 1 441 ? 136.771 162.692 154.047 1.00 104.52 681 ARG A C 1
ATOM 4261 O O . ARG A 1 441 ? 135.859 163.413 153.659 1.00 103.59 681 ARG A O 1
ATOM 4282 N N . GLU A 1 442 ? 138.021 163.134 154.136 1.00 104.42 682 GLU A N 1
ATOM 4283 C CA . GLU A 1 442 ? 138.399 164.497 153.764 1.00 104.77 682 GLU A CA 1
ATOM 4284 C C . GLU A 1 442 ? 138.245 164.763 152.261 1.00 104.50 682 GLU A C 1
ATOM 4285 O O . GLU A 1 442 ? 137.757 165.825 151.888 1.00 105.17 682 GLU A O 1
ATOM 4297 N N . PHE A 1 443 ? 138.576 163.806 151.391 1.00 99.40 683 PHE A N 1
ATOM 4298 C CA . PHE A 1 443 ? 138.307 163.921 149.955 1.00 98.82 683 PHE A CA 1
ATOM 4299 C C . PHE A 1 443 ? 136.808 164.102 149.678 1.00 98.77 683 PHE A C 1
ATOM 4300 O O . PHE A 1 443 ? 136.414 164.985 148.917 1.00 101.33 683 PHE A O 1
ATOM 4317 N N . ILE A 1 444 ? 135.961 163.311 150.341 1.00 98.48 684 ILE A N 1
ATOM 4318 C CA . ILE A 1 444 ? 134.500 163.396 150.240 1.00 100.90 684 ILE A CA 1
ATOM 4319 C C . ILE A 1 444 ? 133.980 164.758 150.716 1.00 101.04 684 ILE A C 1
ATOM 4320 O O . ILE A 1 444 ? 133.129 165.343 150.046 1.00 101.23 684 ILE A O 1
ATOM 4336 N N . ARG A 1 445 ? 134.505 165.298 151.825 1.00 102.29 685 ARG A N 1
ATOM 4337 C CA . ARG A 1 445 ? 134.157 166.646 152.305 1.00 102.21 685 ARG A CA 1
ATOM 4338 C C . ARG A 1 445 ? 134.611 167.727 151.328 1.00 102.43 685 ARG A C 1
ATOM 4339 O O . ARG A 1 445 ? 133.813 168.576 150.947 1.00 101.27 685 ARG A O 1
ATOM 4360 N N . PHE A 1 446 ? 135.865 167.685 150.886 1.00 104.03 686 PHE A N 1
ATOM 4361 C CA . PHE A 1 446 ? 136.457 168.690 150.005 1.00 103.55 686 PHE A CA 1
ATOM 4362 C C . PHE A 1 446 ? 135.723 168.805 148.663 1.00 103.96 686 PHE A C 1
ATOM 4363 O O . PHE A 1 446 ? 135.389 169.908 148.233 1.00 105.46 686 PHE A O 1
ATOM 4380 N N . HIS A 1 447 ? 135.408 167.679 148.019 1.00 101.07 687 HIS A N 1
ATOM 4381 C CA . HIS A 1 447 ? 134.624 167.663 146.777 1.00 101.60 687 HIS A CA 1
ATOM 4382 C C . HIS A 1 447 ? 133.104 167.710 146.990 1.00 102.09 687 HIS A C 1
ATOM 4383 O O . HIS A 1 447 ? 132.359 167.825 146.019 1.00 101.19 687 HIS A O 1
ATOM 4397 N N . GLN A 1 448 ? 132.634 167.657 148.240 1.00 101.33 688 GLN A N 1
ATOM 4398 C CA . GLN A 1 448 ? 131.219 167.725 148.619 1.00 101.45 688 GLN A CA 1
ATOM 4399 C C . GLN A 1 448 ? 130.374 166.660 147.897 1.00 101.49 688 GLN A C 1
ATOM 4400 O O . GLN A 1 448 ? 129.348 166.960 147.283 1.00 100.02 688 GLN A O 1
ATOM 4414 N N . ILE A 1 449 ? 130.841 165.407 147.919 1.00 99.96 689 ILE A N 1
ATOM 4415 C CA . ILE A 1 449 ? 130.280 164.317 147.105 1.00 99.26 689 ILE A CA 1
ATOM 4416 C C . ILE A 1 449 ? 128.807 164.036 147.488 1.00 97.89 689 ILE A C 1
ATOM 4417 O O . ILE A 1 449 ? 128.531 163.839 148.674 1.00 97.74 689 ILE A O 1
ATOM 4433 N N . PRO A 1 450 ? 127.853 163.980 146.535 1.00 100.78 690 PRO A N 1
ATOM 4434 C CA . PRO A 1 450 ? 126.451 163.649 146.808 1.00 100.61 690 PRO A CA 1
ATOM 4435 C C . PRO A 1 450 ? 126.273 162.238 147.367 1.00 100.51 690 PRO A C 1
ATOM 4436 O O . PRO A 1 450 ? 127.029 161.336 147.012 1.00 101.67 690 PRO A O 1
ATOM 4447 N N . ASN A 1 451 ? 125.245 161.997 148.181 1.00 100.41 691 ASN A N 1
ATOM 4448 C CA . ASN A 1 451 ? 125.083 160.713 148.871 1.00 101.43 691 ASN A CA 1
ATOM 4449 C C . ASN A 1 451 ? 125.059 159.469 147.948 1.00 102.44 691 ASN A C 1
ATOM 4450 O O . ASN A 1 451 ? 125.779 158.518 148.256 1.00 102.48 691 ASN A O 1
ATOM 4461 N N . PRO A 1 452 ? 124.351 159.447 146.798 1.00 98.95 692 PRO A N 1
ATOM 4462 C CA . PRO A 1 452 ? 124.311 158.268 145.927 1.00 98.12 692 PRO A CA 1
ATOM 4463 C C . PRO A 1 452 ? 125.679 157.850 145.382 1.00 98.42 692 PRO A C 1
ATOM 4464 O O . PRO A 1 452 ? 125.921 156.664 145.158 1.00 98.15 692 PRO A O 1
ATOM 4475 N N . LEU A 1 453 ? 126.592 158.808 145.196 1.00 98.66 693 LEU A N 1
ATOM 4476 C CA . LEU A 1 453 ? 127.986 158.550 144.842 1.00 97.61 693 LEU A CA 1
ATOM 4477 C C . LEU A 1 453 ? 128.847 158.286 146.085 1.00 96.12 693 LEU A C 1
ATOM 4478 O O . LEU A 1 453 ? 129.663 157.371 146.084 1.00 98.36 693 LEU A O 1
ATOM 4494 N N . ARG A 1 454 ? 128.641 159.028 147.176 1.00 96.71 694 ARG A N 1
ATOM 4495 C CA . ARG A 1 454 ? 129.414 158.894 148.417 1.00 97.84 694 ARG A CA 1
ATOM 4496 C C . ARG A 1 454 ? 129.349 157.478 148.975 1.00 99.51 694 ARG A C 1
ATOM 4497 O O . ARG A 1 454 ? 130.389 156.924 149.314 1.00 99.23 694 ARG A O 1
ATOM 4518 N N . GLN A 1 455 ? 128.157 156.881 149.035 1.00 103.45 695 GLN A N 1
ATOM 4519 C CA . GLN A 1 455 ? 128.004 155.507 149.515 1.00 102.80 695 GLN A CA 1
ATOM 4520 C C . GLN A 1 455 ? 128.860 154.542 148.691 1.00 102.97 695 GLN A C 1
ATOM 4521 O O . GLN A 1 455 ? 129.604 153.751 149.256 1.00 102.62 695 GLN A O 1
ATOM 4535 N N . ARG A 1 456 ? 128.844 154.665 147.357 1.00 97.10 696 ARG A N 1
ATOM 4536 C CA . ARG A 1 456 ? 129.671 153.844 146.464 1.00 93.40 696 ARG A CA 1
ATOM 4537 C C . ARG A 1 456 ? 131.167 154.037 146.724 1.00 94.07 696 ARG A C 1
ATOM 4538 O O . ARG A 1 456 ? 131.896 153.052 146.713 1.00 94.64 696 ARG A O 1
ATOM 4559 N N . LEU A 1 457 ? 131.629 155.256 147.014 1.00 96.66 697 LEU A N 1
ATOM 4560 C CA . LEU A 1 457 ? 133.029 155.520 147.376 1.00 96.66 697 LEU A CA 1
ATOM 4561 C C . LEU A 1 457 ? 133.425 154.830 148.687 1.00 96.41 697 LEU A C 1
ATOM 4562 O O . LEU A 1 457 ? 134.424 154.115 148.723 1.00 97.38 697 LEU A O 1
ATOM 4578 N N . GLU A 1 458 ? 132.676 155.036 149.772 1.00 100.41 698 GLU A N 1
ATOM 4579 C CA . GLU A 1 458 ? 133.072 154.510 151.085 1.00 100.77 698 GLU A CA 1
ATOM 4580 C C . GLU A 1 458 ? 132.806 153.000 151.224 1.00 101.16 698 GLU A C 1
ATOM 4581 O O . GLU A 1 458 ? 133.635 152.288 151.789 1.00 100.53 698 GLU A O 1
ATOM 4593 N N . GLU A 1 459 ? 131.741 152.462 150.623 1.00 100.58 699 GLU A N 1
ATOM 4594 C CA . GLU A 1 459 ? 131.544 151.010 150.524 1.00 97.85 699 GLU A CA 1
ATOM 4595 C C . GLU A 1 459 ? 132.591 150.339 149.632 1.00 98.39 699 GLU A C 1
ATOM 4596 O O . GLU A 1 459 ? 133.039 149.240 149.958 1.00 100.49 699 GLU A O 1
ATOM 4608 N N . TYR A 1 460 ? 133.040 150.979 148.544 1.00 99.29 700 TYR A N 1
ATOM 4609 C CA . TYR A 1 460 ? 134.160 150.450 147.767 1.00 99.63 700 TYR A CA 1
ATOM 4610 C C . TYR A 1 460 ? 135.428 150.369 148.617 1.00 99.32 700 TYR A C 1
ATOM 4611 O O . TYR A 1 460 ? 136.081 149.332 148.619 1.00 100.39 700 TYR A O 1
ATOM 4629 N N . PHE A 1 461 ? 135.771 151.411 149.380 1.00 101.81 701 PHE A N 1
ATOM 4630 C CA . PHE A 1 461 ? 136.950 151.345 150.241 1.00 101.25 701 PHE A CA 1
ATOM 4631 C C . PHE A 1 461 ? 136.839 150.210 151.274 1.00 103.91 701 PHE A C 1
ATOM 4632 O O . PHE A 1 461 ? 137.792 149.458 151.458 1.00 104.15 701 PHE A O 1
ATOM 4649 N N . GLN A 1 462 ? 135.671 150.007 151.892 1.00 104.07 702 GLN A N 1
ATOM 4650 C CA . GLN A 1 462 ? 135.458 148.882 152.813 1.00 103.25 702 GLN A CA 1
ATOM 4651 C C . GLN A 1 462 ? 135.617 147.516 152.123 1.00 100.60 702 GLN A C 1
ATOM 4652 O O . GLN A 1 462 ? 136.276 146.621 152.660 1.00 102.55 702 GLN A O 1
ATOM 4666 N N . HIS A 1 463 ? 135.069 147.340 150.920 1.00 98.68 703 HIS A N 1
ATOM 4667 C CA . HIS A 1 463 ? 135.223 146.110 150.136 1.00 100.46 703 HIS A CA 1
ATOM 4668 C C . HIS A 1 463 ? 136.678 145.872 149.717 1.00 101.25 703 HIS A C 1
ATOM 4669 O O . HIS A 1 463 ? 137.235 144.818 150.009 1.00 101.21 703 HIS A O 1
ATOM 4683 N N . ALA A 1 464 ? 137.328 146.862 149.111 1.00 101.77 704 ALA A N 1
ATOM 4684 C CA . ALA A 1 464 ? 138.717 146.765 148.682 1.00 101.70 704 ALA A CA 1
ATOM 4685 C C . ALA A 1 464 ? 139.667 146.506 149.860 1.00 101.65 704 ALA A C 1
ATOM 4686 O O . ALA A 1 464 ? 140.544 145.650 149.766 1.00 101.46 704 ALA A O 1
ATOM 4693 N N . TRP A 1 465 ? 139.475 147.181 150.996 1.00 106.08 705 TRP A N 1
ATOM 4694 C CA . TRP A 1 465 ? 140.325 146.979 152.164 1.00 106.97 705 TRP A CA 1
ATOM 4695 C C . TRP A 1 465 ? 140.152 145.588 152.774 1.00 106.28 705 TRP A C 1
ATOM 4696 O O . TRP A 1 465 ? 141.133 144.900 153.039 1.00 105.14 705 TRP A O 1
ATOM 4717 N N . SER A 1 466 ? 138.912 145.137 152.967 1.00 106.56 706 SER A N 1
ATOM 4718 C CA . SER A 1 466 ? 138.648 143.797 153.510 1.00 106.43 706 SER A CA 1
ATOM 4719 C C . SER A 1 466 ? 139.068 142.672 152.549 1.00 106.71 706 SER A C 1
ATOM 4720 O O . SER A 1 466 ? 139.331 141.554 152.993 1.00 107.59 706 SER A O 1
ATOM 4728 N N . TYR A 1 467 ? 139.195 142.955 151.249 1.00 103.17 707 TYR A N 1
ATOM 4729 C CA . TYR A 1 467 ? 139.745 142.035 150.257 1.00 102.58 707 TYR A CA 1
ATOM 4730 C C . TYR A 1 467 ? 141.282 141.957 150.299 1.00 101.96 707 TYR A C 1
ATOM 4731 O O . TYR A 1 467 ? 141.818 140.852 150.342 1.00 102.85 707 TYR A O 1
ATOM 4749 N N . THR A 1 468 ? 142.005 143.086 150.315 1.00 103.63 708 THR A N 1
ATOM 4750 C CA . THR A 1 468 ? 143.478 143.109 150.137 1.00 103.40 708 THR A CA 1
ATOM 4751 C C . THR A 1 468 ? 144.304 143.398 151.396 1.00 103.76 708 THR A C 1
ATOM 4752 O O . THR A 1 468 ? 145.527 143.274 151.353 1.00 103.77 708 THR A O 1
ATOM 4763 N N . ASN A 1 469 ? 143.693 143.826 152.507 1.00 105.85 709 ASN A N 1
ATOM 4764 C CA . ASN A 1 469 ? 144.373 144.426 153.665 1.00 105.65 709 ASN A CA 1
ATOM 4765 C C . ASN A 1 469 ? 145.317 145.567 153.237 1.00 103.48 709 ASN A C 1
ATOM 4766 O O . ASN A 1 469 ? 146.285 145.913 153.929 1.00 103.51 709 ASN A O 1
ATOM 4777 N N . TRP B 1 158 ? 107.825 144.584 161.827 1.00 89.97 398 TRP B N 1
ATOM 4778 C CA . TRP B 1 158 ? 108.770 145.698 161.701 1.00 91.62 398 TRP B CA 1
ATOM 4779 C C . TRP B 1 158 ? 110.234 145.234 161.775 1.00 91.86 398 TRP B C 1
ATOM 4780 O O . TRP B 1 158 ? 110.532 144.124 162.224 1.00 90.12 398 TRP B O 1
ATOM 4801 N N . THR B 1 159 ? 111.177 146.069 161.335 1.00 80.16 399 THR B N 1
ATOM 4802 C CA . THR B 1 159 ? 112.627 145.811 161.418 1.00 79.45 399 THR B CA 1
ATOM 4803 C C . THR B 1 159 ? 113.429 147.116 161.342 1.00 79.48 399 THR B C 1
ATOM 4804 O O . THR B 1 159 ? 113.239 147.929 160.439 1.00 75.18 399 THR B O 1
ATOM 4815 N N . ILE B 1 160 ? 114.334 147.305 162.304 1.00 81.95 400 ILE B N 1
ATOM 4816 C CA . ILE B 1 160 ? 115.279 148.418 162.420 1.00 79.48 400 ILE B CA 1
ATOM 4817 C C . ILE B 1 160 ? 116.441 148.224 161.437 1.00 81.07 400 ILE B C 1
ATOM 4818 O O . ILE B 1 160 ? 117.096 147.183 161.440 1.00 79.43 400 ILE B O 1
ATOM 4834 N N . LEU B 1 161 ? 116.753 149.233 160.625 1.00 80.63 401 LEU B N 1
ATOM 4835 C CA . LEU B 1 161 ? 117.984 149.256 159.828 1.00 80.13 401 LEU B CA 1
ATOM 4836 C C . LEU B 1 161 ? 119.183 149.570 160.731 1.00 78.67 401 LEU B C 1
ATOM 4837 O O . LEU B 1 161 ? 119.167 150.588 161.426 1.00 77.13 401 LEU B O 1
ATOM 4853 N N . HIS B 1 162 ? 120.241 148.756 160.713 1.00 75.91 402 HIS B N 1
ATOM 4854 C CA . HIS B 1 162 ? 121.362 148.920 161.650 1.00 76.91 402 HIS B CA 1
ATOM 4855 C C . HIS B 1 162 ? 122.120 150.256 161.517 1.00 80.54 402 HIS B C 1
ATOM 4856 O O . HIS B 1 162 ? 122.748 150.714 162.471 1.00 82.27 402 HIS B O 1
ATOM 4870 N N . TYR B 1 163 ? 122.052 150.902 160.353 1.00 77.66 403 TYR B N 1
ATOM 4871 C CA . TYR B 1 163 ? 122.663 152.204 160.076 1.00 76.85 403 TYR B CA 1
ATOM 4872 C C . TYR B 1 163 ? 121.741 153.406 160.351 1.00 75.17 403 TYR B C 1
ATOM 4873 O O . TYR B 1 163 ? 122.182 154.549 160.231 1.00 76.33 403 TYR B O 1
ATOM 4891 N N . SER B 1 164 ? 120.467 153.185 160.691 1.00 69.47 404 SER B N 1
ATOM 4892 C CA . SER B 1 164 ? 119.484 154.258 160.916 1.00 70.54 404 SER B CA 1
ATOM 4893 C C . SER B 1 164 ? 119.885 155.213 162.051 1.00 72.88 404 SER B C 1
ATOM 4894 O O . SER B 1 164 ? 120.584 154.809 162.984 1.00 76.42 404 SER B O 1
ATOM 4902 N N . PRO B 1 165 ? 119.406 156.471 162.054 1.00 73.01 405 PRO B N 1
ATOM 4903 C CA . PRO B 1 165 ? 119.688 157.413 163.137 1.00 73.01 405 PRO B CA 1
ATOM 4904 C C . PRO B 1 165 ? 119.111 156.966 164.487 1.00 72.54 405 PRO B C 1
ATOM 4905 O O . PRO B 1 165 ? 119.728 157.239 165.515 1.00 70.22 405 PRO B O 1
ATOM 4916 N N . PHE B 1 166 ? 118.008 156.202 164.520 1.00 66.98 406 PHE B N 1
ATOM 4917 C CA . PHE B 1 166 ? 117.551 155.561 165.760 1.00 63.64 406 PHE B CA 1
ATOM 4918 C C . PHE B 1 166 ? 118.597 154.590 166.304 1.00 63.73 406 PHE B C 1
ATOM 4919 O O . PHE B 1 166 ? 119.024 154.732 167.446 1.00 68.73 406 PHE B O 1
ATOM 4936 N N . LYS B 1 167 ? 119.051 153.620 165.503 1.00 61.48 407 LYS B N 1
ATOM 4937 C CA . LYS B 1 167 ? 120.018 152.624 165.976 1.00 61.11 407 LYS B CA 1
ATOM 4938 C C . LYS B 1 167 ? 121.355 153.254 166.350 1.00 63.01 407 LYS B C 1
ATOM 4939 O O . LYS B 1 167 ? 121.972 152.804 167.307 1.00 65.46 407 LYS B O 1
ATOM 4958 N N . ALA B 1 168 ? 121.775 154.324 165.680 1.00 62.81 408 ALA B N 1
ATOM 4959 C CA . ALA B 1 168 ? 122.942 155.093 166.093 1.00 62.06 408 ALA B CA 1
ATOM 4960 C C . ALA B 1 168 ? 122.754 155.694 167.497 1.00 63.14 408 ALA B C 1
ATOM 4961 O O . ALA B 1 168 ? 123.562 155.432 168.384 1.00 64.22 408 ALA B O 1
ATOM 4968 N N . VAL B 1 169 ? 121.666 156.427 167.746 1.00 60.93 409 VAL B N 1
ATOM 4969 C CA . VAL B 1 169 ? 121.373 156.988 169.078 1.00 60.97 409 VAL B CA 1
ATOM 4970 C C . VAL B 1 169 ? 121.220 155.900 170.145 1.00 56.64 409 VAL B C 1
ATOM 4971 O O . VAL B 1 169 ? 121.763 156.045 171.235 1.00 58.96 409 VAL B O 1
ATOM 4984 N N . TRP B 1 170 ? 120.548 154.789 169.851 1.00 54.70 410 TRP B N 1
ATOM 4985 C CA . TRP B 1 170 ? 120.409 153.675 170.788 1.00 55.58 410 TRP B CA 1
ATOM 4986 C C . TRP B 1 170 ? 121.753 153.044 171.158 1.00 55.03 410 TRP B C 1
ATOM 4987 O O . TRP B 1 170 ? 122.014 152.811 172.333 1.00 60.96 410 TRP B O 1
ATOM 5008 N N . ASP B 1 171 ? 122.647 152.805 170.200 1.00 54.89 411 ASP B N 1
ATOM 5009 C CA . ASP B 1 171 ? 123.974 152.281 170.511 1.00 55.28 411 ASP B CA 1
ATOM 5010 C C . ASP B 1 171 ? 124.801 153.249 171.372 1.00 55.65 411 ASP B C 1
ATOM 5011 O O . ASP B 1 171 ? 125.474 152.806 172.300 1.00 59.13 411 ASP B O 1
ATOM 5020 N N . TRP B 1 172 ? 124.748 154.562 171.145 1.00 54.84 412 TRP B N 1
ATOM 5021 C CA . TRP B 1 172 ? 125.406 155.519 172.042 1.00 51.19 412 TRP B CA 1
ATOM 5022 C C . TRP B 1 172 ? 124.730 155.627 173.413 1.00 52.54 412 TRP B C 1
ATOM 5023 O O . TRP B 1 172 ? 125.415 155.843 174.405 1.00 55.59 412 TRP B O 1
ATOM 5044 N N . LEU B 1 173 ? 123.418 155.423 173.525 1.00 49.76 413 LEU B N 1
ATOM 5045 C CA . LEU B 1 173 ? 122.732 155.337 174.815 1.00 48.39 413 LEU B CA 1
ATOM 5046 C C . LEU B 1 173 ? 123.173 154.093 175.591 1.00 49.42 413 LEU B C 1
ATOM 5047 O O . LEU B 1 173 ? 123.502 154.185 176.769 1.00 57.57 413 LEU B O 1
ATOM 5063 N N . ILE B 1 174 ? 123.247 152.932 174.942 1.00 48.05 414 ILE B N 1
ATOM 5064 C CA . ILE B 1 174 ? 123.724 151.699 175.570 1.00 47.77 414 ILE B CA 1
ATOM 5065 C C . ILE B 1 174 ? 125.204 151.779 175.965 1.00 51.61 414 ILE B C 1
ATOM 5066 O O . ILE B 1 174 ? 125.568 151.180 176.968 1.00 56.77 414 ILE B O 1
ATOM 5082 N N . LEU B 1 175 ? 126.055 152.572 175.308 1.00 50.65 415 LEU B N 1
ATOM 5083 C CA . LEU B 1 175 ? 127.410 152.828 175.818 1.00 45.37 415 LEU B CA 1
ATOM 5084 C C . LEU B 1 175 ? 127.382 153.461 177.214 1.00 49.93 415 LEU B C 1
ATOM 5085 O O . LEU B 1 175 ? 128.087 153.004 178.108 1.00 56.04 415 LEU B O 1
ATOM 5101 N N . LEU B 1 176 ? 126.547 154.476 177.436 1.00 50.15 416 LEU B N 1
ATOM 5102 C CA . LEU B 1 176 ? 126.417 155.115 178.746 1.00 45.23 416 LEU B CA 1
ATOM 5103 C C . LEU B 1 176 ? 125.821 154.168 179.795 1.00 45.41 416 LEU B C 1
ATOM 5104 O O . LEU B 1 176 ? 126.246 154.203 180.947 1.00 53.75 416 LEU B O 1
ATOM 5120 N N . LEU B 1 177 ? 124.892 153.280 179.437 1.00 45.01 417 LEU B N 1
ATOM 5121 C CA . LEU B 1 177 ? 124.396 152.280 180.386 1.00 46.61 417 LEU B CA 1
ATOM 5122 C C . LEU B 1 177 ? 125.420 151.180 180.688 1.00 45.62 417 LEU B C 1
ATOM 5123 O O . LEU B 1 177 ? 125.445 150.668 181.803 1.00 51.74 417 LEU B O 1
ATOM 5139 N N . VAL B 1 178 ? 126.303 150.829 179.750 1.00 43.67 418 VAL B N 1
ATOM 5140 C CA . VAL B 1 178 ? 127.420 149.912 180.027 1.00 48.92 418 VAL B CA 1
ATOM 5141 C C . VAL B 1 178 ? 128.420 150.558 180.979 1.00 50.81 418 VAL B C 1
ATOM 5142 O O . VAL B 1 178 ? 128.897 149.891 181.891 1.00 52.46 418 VAL B O 1
ATOM 5155 N N . ILE B 1 179 ? 128.701 151.855 180.844 1.00 45.07 419 ILE B N 1
ATOM 5156 C CA . ILE B 1 179 ? 129.540 152.578 181.802 1.00 35.98 419 ILE B CA 1
ATOM 5157 C C . ILE B 1 179 ? 128.886 152.612 183.190 1.00 36.19 419 ILE B C 1
ATOM 5158 O O . ILE B 1 179 ? 129.573 152.331 184.166 1.00 49.75 419 ILE B O 1
ATOM 5174 N N . TYR B 1 180 ? 127.575 152.837 183.322 1.00 33.78 420 TYR B N 1
ATOM 5175 C CA . TYR B 1 180 ? 126.881 152.661 184.608 1.00 32.64 420 TYR B CA 1
ATOM 5176 C C . TYR B 1 180 ? 127.111 151.259 185.188 1.00 36.45 420 TYR B C 1
ATOM 5177 O O . TYR B 1 180 ? 127.502 151.141 186.344 1.00 44.82 420 TYR B O 1
ATOM 5195 N N . THR B 1 181 ? 126.953 150.183 184.412 1.00 39.60 421 THR B N 1
ATOM 5196 C CA . THR B 1 181 ? 127.234 148.822 184.897 1.00 38.32 421 THR B CA 1
ATOM 5197 C C . THR B 1 181 ? 128.681 148.654 185.347 1.00 43.06 421 THR B C 1
ATOM 5198 O O . THR B 1 181 ? 128.922 148.104 186.419 1.00 45.43 421 THR B O 1
ATOM 5209 N N . ALA B 1 182 ? 129.643 149.147 184.572 1.00 45.17 422 ALA B N 1
ATOM 5210 C CA . ALA B 1 182 ? 131.063 149.051 184.870 1.00 35.45 422 ALA B CA 1
ATOM 5211 C C . ALA B 1 182 ? 131.468 149.799 186.147 1.00 40.06 422 ALA B C 1
ATOM 5212 O O . ALA B 1 182 ? 132.416 149.379 186.804 1.00 49.77 422 ALA B O 1
ATOM 5219 N N . VAL B 1 183 ? 130.768 150.870 186.524 1.00 29.93 423 VAL B N 1
ATOM 5220 C CA . VAL B 1 183 ? 130.964 151.572 187.798 1.00 24.53 423 VAL B CA 1
ATOM 5221 C C . VAL B 1 183 ? 130.233 150.880 188.946 1.00 30.18 423 VAL B C 1
ATOM 5222 O O . VAL B 1 183 ? 130.860 150.470 189.919 1.00 40.88 423 VAL B O 1
ATOM 5235 N N . PHE B 1 184 ? 128.913 150.730 188.877 1.00 28.56 424 PHE B N 1
ATOM 5236 C CA . PHE B 1 184 ? 128.120 150.416 190.065 1.00 26.95 424 PHE B CA 1
ATOM 5237 C C . PHE B 1 184 ? 128.029 148.931 190.400 1.00 31.06 424 PHE B C 1
ATOM 5238 O O . PHE B 1 184 ? 127.813 148.594 191.562 1.00 38.23 424 PHE B O 1
ATOM 5255 N N . THR B 1 185 ? 128.254 148.021 189.453 1.00 38.49 425 THR B N 1
ATOM 5256 C CA . THR B 1 185 ? 128.289 146.582 189.770 1.00 39.56 425 THR B CA 1
ATOM 5257 C C . THR B 1 185 ? 129.530 146.186 190.583 1.00 46.51 425 THR B C 1
ATOM 5258 O O . THR B 1 185 ? 129.346 145.616 191.658 1.00 50.86 425 THR B O 1
ATOM 5269 N N . PRO B 1 186 ? 130.777 146.532 190.197 1.00 36.88 426 PRO B N 1
ATOM 5270 C CA . PRO B 1 186 ? 131.956 146.241 191.015 1.00 30.44 426 PRO B CA 1
ATOM 5271 C C . PRO B 1 186 ? 131.914 146.942 192.368 1.00 35.45 426 PRO B C 1
ATOM 5272 O O . PRO B 1 186 ? 132.242 146.338 193.383 1.00 36.59 426 PRO B O 1
ATOM 5283 N N . TYR B 1 187 ? 131.434 148.187 192.405 1.00 35.82 427 TYR B N 1
ATOM 5284 C CA . TYR B 1 187 ? 131.314 148.946 193.640 1.00 28.89 427 TYR B CA 1
ATOM 5285 C C . TYR B 1 187 ? 130.380 148.264 194.633 1.00 36.07 427 TYR B C 1
ATOM 5286 O O . TYR B 1 187 ? 130.764 148.029 195.773 1.00 45.73 427 TYR B O 1
ATOM 5304 N N . SER B 1 188 ? 129.181 147.867 194.205 1.00 39.30 428 SER B N 1
ATOM 5305 C CA . SER B 1 188 ? 128.224 147.193 195.088 1.00 36.84 428 SER B CA 1
ATOM 5306 C C . SER B 1 188 ? 128.744 145.842 195.579 1.00 42.30 428 SER B C 1
ATOM 5307 O O . SER B 1 188 ? 128.608 145.535 196.758 1.00 46.91 428 SER B O 1
ATOM 5315 N N . ALA B 1 189 ? 129.395 145.056 194.719 1.00 37.66 429 ALA B N 1
ATOM 5316 C CA . ALA B 1 189 ? 129.955 143.763 195.100 1.00 42.34 429 ALA B CA 1
ATOM 5317 C C . ALA B 1 189 ? 131.138 143.859 196.078 1.00 47.86 429 ALA B C 1
ATOM 5318 O O . ALA B 1 189 ? 131.324 142.952 196.883 1.00 54.13 429 ALA B O 1
ATOM 5325 N N . ALA B 1 190 ? 131.944 144.925 196.035 1.00 36.96 430 ALA B N 1
ATOM 5326 C CA . ALA B 1 190 ? 133.075 145.109 196.945 1.00 29.99 430 ALA B CA 1
ATOM 5327 C C . ALA B 1 190 ? 132.706 145.858 198.231 1.00 29.74 430 ALA B C 1
ATOM 5328 O O . ALA B 1 190 ? 133.015 145.383 199.318 1.00 34.89 430 ALA B O 1
ATOM 5335 N N . PHE B 1 191 ? 132.062 147.021 198.129 1.00 31.17 431 PHE B N 1
ATOM 5336 C CA . PHE B 1 191 ? 131.861 147.934 199.254 1.00 31.49 431 PHE B CA 1
ATOM 5337 C C . PHE B 1 191 ? 130.544 147.744 200.004 1.00 35.19 431 PHE B C 1
ATOM 5338 O O . PHE B 1 191 ? 130.506 148.022 201.199 1.00 45.17 431 PHE B O 1
ATOM 5355 N N . LEU B 1 192 ? 129.462 147.297 199.355 1.00 38.21 432 LEU B N 1
ATOM 5356 C CA . LEU B 1 192 ? 128.115 147.340 199.947 1.00 46.36 432 LEU B CA 1
ATOM 5357 C C . LEU B 1 192 ? 127.587 146.002 200.492 1.00 50.74 432 LEU B C 1
ATOM 5358 O O . LEU B 1 192 ? 126.574 146.011 201.190 1.00 55.42 432 LEU B O 1
ATOM 5374 N N . LEU B 1 193 ? 128.214 144.856 200.209 1.00 63.80 433 LEU B N 1
ATOM 5375 C CA . LEU B 1 193 ? 127.693 143.558 200.666 1.00 72.17 433 LEU B CA 1
ATOM 5376 C C . LEU B 1 193 ? 127.736 143.435 202.200 1.00 74.25 433 LEU B C 1
ATOM 5377 O O . LEU B 1 193 ? 128.807 143.459 202.812 1.00 72.48 433 LEU B O 1
ATOM 5393 N N . LYS B 1 194 ? 126.562 143.285 202.823 1.00 87.12 434 LYS B N 1
ATOM 5394 C CA . LYS B 1 194 ? 126.389 143.171 204.280 1.00 87.42 434 LYS B CA 1
ATOM 5395 C C . LYS B 1 194 ? 126.976 141.863 204.835 1.00 86.68 434 LYS B C 1
ATOM 5396 O O . LYS B 1 194 ? 126.750 140.786 204.266 1.00 86.02 434 LYS B O 1
ATOM 5415 N N . CYS B 1 209 ? 111.333 152.930 196.871 1.00 94.29 449 CYS B N 1
ATOM 5416 C CA . CYS B 1 209 ? 112.724 152.477 196.921 1.00 96.35 449 CYS B CA 1
ATOM 5417 C C . CYS B 1 209 ? 113.724 153.641 196.764 1.00 96.09 449 CYS B C 1
ATOM 5418 O O . CYS B 1 209 ? 113.354 154.758 196.391 1.00 94.97 449 CYS B O 1
ATOM 5426 N N . GLN B 1 210 ? 115.005 153.378 197.042 1.00 90.49 450 GLN B N 1
ATOM 5427 C CA . GLN B 1 210 ? 116.089 154.357 196.884 1.00 89.49 450 GLN B CA 1
ATOM 5428 C C . GLN B 1 210 ? 116.302 154.759 195.410 1.00 88.00 450 GLN B C 1
ATOM 5429 O O . GLN B 1 210 ? 116.103 153.921 194.525 1.00 85.48 450 GLN B O 1
ATOM 5443 N N . PRO B 1 211 ? 116.787 155.982 195.114 1.00 88.63 451 PRO B N 1
ATOM 5444 C CA . PRO B 1 211 ? 117.033 156.436 193.743 1.00 86.92 451 PRO B CA 1
ATOM 5445 C C . PRO B 1 211 ? 117.950 155.498 192.947 1.00 84.44 451 PRO B C 1
ATOM 5446 O O . PRO B 1 211 ? 117.657 155.171 191.800 1.00 84.70 451 PRO B O 1
ATOM 5457 N N . LEU B 1 212 ? 119.018 154.981 193.563 1.00 74.61 452 LEU B N 1
ATOM 5458 C CA . LEU B 1 212 ? 119.894 154.005 192.912 1.00 74.79 452 LEU B CA 1
ATOM 5459 C C . LEU B 1 212 ? 119.210 152.647 192.701 1.00 74.21 452 LEU B C 1
ATOM 5460 O O . LEU B 1 212 ? 119.414 152.031 191.664 1.00 74.95 452 LEU B O 1
ATOM 5476 N N . ALA B 1 213 ? 118.359 152.183 193.617 1.00 79.70 453 ALA B N 1
ATOM 5477 C CA . ALA B 1 213 ? 117.657 150.906 193.458 1.00 81.91 453 ALA B CA 1
ATOM 5478 C C . ALA B 1 213 ? 116.672 150.920 192.274 1.00 81.73 453 ALA B C 1
ATOM 5479 O O . ALA B 1 213 ? 116.613 149.960 191.506 1.00 78.15 453 ALA B O 1
ATOM 5486 N N . VAL B 1 214 ? 115.930 152.019 192.080 1.00 79.98 454 VAL B N 1
ATOM 5487 C CA . VAL B 1 214 ? 115.052 152.167 190.910 1.00 76.72 454 VAL B CA 1
ATOM 5488 C C . VAL B 1 214 ? 115.843 152.399 189.619 1.00 76.41 454 VAL B C 1
ATOM 5489 O O . VAL B 1 214 ? 115.517 151.787 188.605 1.00 77.17 454 VAL B O 1
ATOM 5502 N N . VAL B 1 215 ? 116.929 153.183 189.633 1.00 69.70 455 VAL B N 1
ATOM 5503 C CA . VAL B 1 215 ? 117.811 153.335 188.458 1.00 67.21 455 VAL B CA 1
ATOM 5504 C C . VAL B 1 215 ? 118.432 152.003 188.041 1.00 65.60 455 VAL B C 1
ATOM 5505 O O . VAL B 1 215 ? 118.495 151.704 186.852 1.00 71.31 455 VAL B O 1
ATOM 5518 N N . ASP B 1 216 ? 118.831 151.160 188.987 1.00 60.48 456 ASP B N 1
ATOM 5519 C CA . ASP B 1 216 ? 119.394 149.850 188.677 1.00 62.93 456 ASP B CA 1
ATOM 5520 C C . ASP B 1 216 ? 118.380 148.918 187.994 1.00 63.28 456 ASP B C 1
ATOM 5521 O O . ASP B 1 216 ? 118.744 148.142 187.112 1.00 65.60 456 ASP B O 1
ATOM 5530 N N . LEU B 1 217 ? 117.098 149.016 188.363 1.00 67.54 457 LEU B N 1
ATOM 5531 C CA . LEU B 1 217 ? 116.015 148.293 187.698 1.00 73.01 457 LEU B CA 1
ATOM 5532 C C . LEU B 1 217 ? 115.727 148.855 186.300 1.00 68.31 457 LEU B C 1
ATOM 5533 O O . LEU B 1 217 ? 115.627 148.089 185.347 1.00 66.59 457 LEU B O 1
ATOM 5549 N N . ILE B 1 218 ? 115.636 150.178 186.148 1.00 60.87 458 ILE B N 1
ATOM 5550 C CA . ILE B 1 218 ? 115.451 150.829 184.845 1.00 60.41 458 ILE B CA 1
ATOM 5551 C C . ILE B 1 218 ? 116.552 150.401 183.871 1.00 63.84 458 ILE B C 1
ATOM 5552 O O . ILE B 1 218 ? 116.259 150.006 182.745 1.00 68.94 458 ILE B O 1
ATOM 5568 N N . VAL B 1 219 ? 117.815 150.422 184.297 1.00 60.24 459 VAL B N 1
ATOM 5569 C CA . VAL B 1 219 ? 118.930 149.994 183.451 1.00 56.79 459 VAL B CA 1
ATOM 5570 C C . VAL B 1 219 ? 118.821 148.514 183.082 1.00 61.97 459 VAL B C 1
ATOM 5571 O O . VAL B 1 219 ? 118.969 148.183 181.908 1.00 68.49 459 VAL B O 1
ATOM 5584 N N . ASP B 1 220 ? 118.496 147.619 184.017 1.00 59.10 460 ASP B N 1
ATOM 5585 C CA . ASP B 1 220 ? 118.277 146.207 183.684 1.00 59.46 460 ASP B CA 1
ATOM 5586 C C . ASP B 1 220 ? 117.152 146.002 182.662 1.00 65.58 460 ASP B C 1
ATOM 5587 O O . ASP B 1 220 ? 117.292 145.177 181.759 1.00 67.24 460 ASP B O 1
ATOM 5596 N N . ILE B 1 221 ? 116.064 146.771 182.748 1.00 66.99 461 ILE B N 1
ATOM 5597 C CA . ILE B 1 221 ? 114.988 146.730 181.753 1.00 65.51 461 ILE B CA 1
ATOM 5598 C C . ILE B 1 221 ? 115.502 147.166 180.378 1.00 63.28 461 ILE B C 1
ATOM 5599 O O . ILE B 1 221 ? 115.265 146.469 179.394 1.00 63.31 461 ILE B O 1
ATOM 5615 N N . MET B 1 222 ? 116.255 148.263 180.275 1.00 56.18 462 MET B N 1
ATOM 5616 C CA . MET B 1 222 ? 116.791 148.716 178.987 1.00 53.27 462 MET B CA 1
ATOM 5617 C C . MET B 1 222 ? 117.790 147.729 178.371 1.00 55.72 462 MET B C 1
ATOM 5618 O O . MET B 1 222 ? 117.791 147.541 177.157 1.00 63.26 462 MET B O 1
ATOM 5632 N N . PHE B 1 223 ? 118.583 147.016 179.168 1.00 55.90 463 PHE B N 1
ATOM 5633 C CA . PHE B 1 223 ? 119.429 145.940 178.645 1.00 56.74 463 PHE B CA 1
ATOM 5634 C C . PHE B 1 223 ? 118.655 144.708 178.168 1.00 55.44 463 PHE B C 1
ATOM 5635 O O . PHE B 1 223 ? 119.188 143.985 177.325 1.00 58.02 463 PHE B O 1
ATOM 5652 N N . ILE B 1 224 ? 117.424 144.477 178.636 1.00 62.62 464 ILE B N 1
ATOM 5653 C CA . ILE B 1 224 ? 116.515 143.456 178.085 1.00 65.68 464 ILE B CA 1
ATOM 5654 C C . ILE B 1 224 ? 115.835 143.959 176.802 1.00 69.59 464 ILE B C 1
ATOM 5655 O O . ILE B 1 224 ? 115.793 143.231 175.815 1.00 67.68 464 ILE B O 1
ATOM 5671 N N . VAL B 1 225 ? 115.384 145.215 176.750 1.00 67.19 465 VAL B N 1
ATOM 5672 C CA . VAL B 1 225 ? 114.874 145.832 175.511 1.00 62.03 465 VAL B CA 1
ATOM 5673 C C . VAL B 1 225 ? 115.899 145.738 174.380 1.00 62.57 465 VAL B C 1
ATOM 5674 O O . VAL B 1 225 ? 115.548 145.384 173.260 1.00 67.91 465 VAL B O 1
ATOM 5687 N N . ASP B 1 226 ? 117.181 145.958 174.659 1.00 59.07 466 ASP B N 1
ATOM 5688 C CA . ASP B 1 226 ? 118.249 145.800 173.672 1.00 59.76 466 ASP B CA 1
ATOM 5689 C C . ASP B 1 226 ? 118.347 144.375 173.088 1.00 64.79 466 ASP B C 1
ATOM 5690 O O . ASP B 1 226 ? 118.745 144.214 171.938 1.00 68.51 466 ASP B O 1
ATOM 5699 N N . ILE B 1 227 ? 117.936 143.333 173.820 1.00 66.40 467 ILE B N 1
ATOM 5700 C CA . ILE B 1 227 ? 117.857 141.965 173.279 1.00 70.27 467 ILE B CA 1
ATOM 5701 C C . ILE B 1 227 ? 116.745 141.894 172.221 1.00 76.04 467 ILE B C 1
ATOM 5702 O O . ILE B 1 227 ? 116.929 141.318 171.151 1.00 76.15 467 ILE B O 1
ATOM 5718 N N . LEU B 1 228 ? 115.602 142.539 172.470 1.00 72.35 468 LEU B N 1
ATOM 5719 C CA . LEU B 1 228 ? 114.507 142.620 171.501 1.00 70.18 468 LEU B CA 1
ATOM 5720 C C . LEU B 1 228 ? 114.933 143.386 170.243 1.00 67.16 468 LEU B C 1
ATOM 5721 O O . LEU B 1 228 ? 114.715 142.908 169.133 1.00 69.41 468 LEU B O 1
ATOM 5737 N N . ILE B 1 229 ? 115.614 144.527 170.387 1.00 62.85 469 ILE B N 1
ATOM 5738 C CA . ILE B 1 229 ? 116.169 145.265 169.243 1.00 63.52 469 ILE B CA 1
ATOM 5739 C C . ILE B 1 229 ? 117.141 144.385 168.447 1.00 65.93 469 ILE B C 1
ATOM 5740 O O . ILE B 1 229 ? 117.108 144.399 167.220 1.00 70.99 469 ILE B O 1
ATOM 5756 N N . ASN B 1 230 ? 117.950 143.547 169.093 1.00 67.96 470 ASN B N 1
ATOM 5757 C CA . ASN B 1 230 ? 118.828 142.618 168.383 1.00 73.60 470 ASN B CA 1
ATOM 5758 C C . ASN B 1 230 ? 118.076 141.500 167.634 1.00 76.51 470 ASN B C 1
ATOM 5759 O O . ASN B 1 230 ? 118.551 141.048 166.595 1.00 73.88 470 ASN B O 1
ATOM 5770 N N . PHE B 1 231 ? 116.880 141.096 168.072 1.00 77.17 471 PHE B N 1
ATOM 5771 C CA . PHE B 1 231 ? 115.992 140.228 167.281 1.00 78.17 471 PHE B CA 1
ATOM 5772 C C . PHE B 1 231 ? 115.310 140.941 166.102 1.00 76.49 471 PHE B C 1
ATOM 5773 O O . PHE B 1 231 ? 114.738 140.283 165.235 1.00 73.86 471 PHE B O 1
ATOM 5790 N N . ARG B 1 232 ? 115.356 142.274 166.042 1.00 78.11 472 ARG B N 1
ATOM 5791 C CA . ARG B 1 232 ? 114.624 143.101 165.070 1.00 76.26 472 ARG B CA 1
ATOM 5792 C C . ARG B 1 232 ? 115.518 144.071 164.298 1.00 77.03 472 ARG B C 1
ATOM 5793 O O . ARG B 1 232 ? 115.016 145.030 163.731 1.00 76.70 472 ARG B O 1
ATOM 5814 N N . THR B 1 233 ? 116.825 143.833 164.232 1.00 78.39 473 THR B N 1
ATOM 5815 C CA . THR B 1 233 ? 117.782 144.666 163.485 1.00 80.69 473 THR B CA 1
ATOM 5816 C C . THR B 1 233 ? 118.321 143.936 162.262 1.00 81.08 473 THR B C 1
ATOM 5817 O O . THR B 1 233 ? 118.671 142.762 162.347 1.00 78.52 473 THR B O 1
ATOM 5828 N N . THR B 1 234 ? 118.431 144.619 161.123 1.00 83.25 474 THR B N 1
ATOM 5829 C CA . THR B 1 234 ? 119.146 144.086 159.953 1.00 81.46 474 THR B CA 1
ATOM 5830 C C . THR B 1 234 ? 120.631 143.858 160.248 1.00 78.13 474 THR B C 1
ATOM 5831 O O . THR B 1 234 ? 121.166 144.377 161.226 1.00 82.18 474 THR B O 1
ATOM 5842 N N . TYR B 1 235 ? 121.319 143.103 159.397 1.00 76.34 475 TYR B N 1
ATOM 5843 C CA . TYR B 1 235 ? 122.765 142.860 159.484 1.00 77.35 475 TYR B CA 1
ATOM 5844 C C . TYR B 1 235 ? 123.374 142.642 158.094 1.00 79.35 475 TYR B C 1
ATOM 5845 O O . TYR B 1 235 ? 122.640 142.419 157.142 1.00 85.51 475 TYR B O 1
ATOM 5863 N N . VAL B 1 236 ? 124.694 142.730 157.942 1.00 83.14 476 VAL B N 1
ATOM 5864 C CA . VAL B 1 236 ? 125.396 142.513 156.661 1.00 85.91 476 VAL B CA 1
ATOM 5865 C C . VAL B 1 236 ? 126.204 141.221 156.719 1.00 86.72 476 VAL B C 1
ATOM 5866 O O . VAL B 1 236 ? 127.030 141.053 157.616 1.00 86.45 476 VAL B O 1
ATOM 5879 N N . ASN B 1 237 ? 125.983 140.309 155.769 1.00 89.43 477 ASN B N 1
ATOM 5880 C CA . ASN B 1 237 ? 126.681 139.022 155.705 1.00 88.09 477 ASN B CA 1
ATOM 5881 C C . ASN B 1 237 ? 126.722 138.469 154.273 1.00 85.34 477 ASN B C 1
ATOM 5882 O O . ASN B 1 237 ? 127.411 137.479 153.994 1.00 82.93 477 ASN B O 1
ATOM 5893 N N . GLU B 1 241 ? 125.545 143.105 151.007 1.00 83.76 481 GLU B N 1
ATOM 5894 C CA . GLU B 1 241 ? 124.412 143.978 151.327 1.00 87.25 481 GLU B CA 1
ATOM 5895 C C . GLU B 1 241 ? 123.535 143.369 152.446 1.00 87.59 481 GLU B C 1
ATOM 5896 O O . GLU B 1 241 ? 123.718 142.211 152.831 1.00 85.35 481 GLU B O 1
ATOM 5908 N N . VAL B 1 242 ? 122.612 144.154 153.011 1.00 84.64 482 VAL B N 1
ATOM 5909 C CA . VAL B 1 242 ? 121.836 143.802 154.209 1.00 82.66 482 VAL B CA 1
ATOM 5910 C C . VAL B 1 242 ? 120.964 142.550 154.063 1.00 83.27 482 VAL B C 1
ATOM 5911 O O . VAL B 1 242 ? 120.426 142.255 152.996 1.00 85.95 482 VAL B O 1
ATOM 5924 N N . VAL B 1 243 ? 120.757 141.870 155.186 1.00 80.44 483 VAL B N 1
ATOM 5925 C CA . VAL B 1 243 ? 119.754 140.832 155.430 1.00 79.46 483 VAL B CA 1
ATOM 5926 C C . VAL B 1 243 ? 118.645 141.428 156.297 1.00 79.90 483 VAL B C 1
ATOM 5927 O O . VAL B 1 243 ? 118.929 142.018 157.342 1.00 81.23 483 VAL B O 1
ATOM 5940 N N . SER B 1 244 ? 117.388 141.262 155.884 1.00 85.81 484 SER B N 1
ATOM 5941 C CA . SER B 1 244 ? 116.223 141.880 156.541 1.00 86.85 484 SER B CA 1
ATOM 5942 C C . SER B 1 244 ? 115.124 140.890 156.948 1.00 87.38 484 SER B C 1
ATOM 5943 O O . SER B 1 244 ? 114.141 141.292 157.566 1.00 84.40 484 SER B O 1
ATOM 5951 N N . HIS B 1 245 ? 115.252 139.603 156.613 1.00 90.98 485 HIS B N 1
ATOM 5952 C CA . HIS B 1 245 ? 114.251 138.587 156.956 1.00 90.93 485 HIS B CA 1
ATOM 5953 C C . HIS B 1 245 ? 114.277 138.265 158.462 1.00 90.74 485 HIS B C 1
ATOM 5954 O O . HIS B 1 245 ? 115.331 137.854 158.958 1.00 88.65 485 HIS B O 1
ATOM 5968 N N . PRO B 1 246 ? 113.164 138.399 159.211 1.00 88.82 486 PRO B N 1
ATOM 5969 C CA . PRO B 1 246 ? 113.162 138.225 160.664 1.00 87.47 486 PRO B CA 1
ATOM 5970 C C . PRO B 1 246 ? 113.664 136.862 161.143 1.00 87.23 486 PRO B C 1
ATOM 5971 O O . PRO B 1 246 ? 114.337 136.791 162.167 1.00 91.60 486 PRO B O 1
ATOM 5982 N N . GLY B 1 247 ? 113.424 135.788 160.392 1.00 80.69 487 GLY B N 1
ATOM 5983 C CA . GLY B 1 247 ? 113.953 134.461 160.712 1.00 80.80 487 GLY B CA 1
ATOM 5984 C C . GLY B 1 247 ? 115.473 134.390 160.582 1.00 81.86 487 GLY B C 1
ATOM 5985 O O . GLY B 1 247 ? 116.145 133.893 161.482 1.00 83.55 487 GLY B O 1
ATOM 5989 N N . ARG B 1 248 ? 116.043 134.957 159.512 1.00 86.93 488 ARG B N 1
ATOM 5990 C CA . ARG B 1 248 ? 117.506 135.013 159.314 1.00 88.87 488 ARG B CA 1
ATOM 5991 C C . ARG B 1 248 ? 118.188 135.973 160.289 1.00 90.75 488 ARG B C 1
ATOM 5992 O O . ARG B 1 248 ? 119.338 135.737 160.650 1.00 90.29 488 ARG B O 1
ATOM 6013 N N . ILE B 1 249 ? 117.505 137.027 160.739 1.00 86.29 489 ILE B N 1
ATOM 6014 C CA . ILE B 1 249 ? 117.954 137.891 161.843 1.00 83.70 489 ILE B CA 1
ATOM 6015 C C . ILE B 1 249 ? 117.978 137.100 163.156 1.00 83.16 489 ILE B C 1
ATOM 6016 O O . ILE B 1 249 ? 119.020 137.010 163.802 1.00 81.55 489 ILE B O 1
ATOM 6032 N N . ALA B 1 250 ? 116.862 136.480 163.544 1.00 80.98 490 ALA B N 1
ATOM 6033 C CA . ALA B 1 250 ? 116.768 135.758 164.806 1.00 80.26 490 ALA B CA 1
ATOM 6034 C C . ALA B 1 250 ? 117.761 134.595 164.886 1.00 80.44 490 ALA B C 1
ATOM 6035 O O . ALA B 1 250 ? 118.475 134.466 165.877 1.00 85.21 490 ALA B O 1
ATOM 6042 N N . VAL B 1 251 ? 117.880 133.791 163.829 1.00 80.39 491 VAL B N 1
ATOM 6043 C CA . VAL B 1 251 ? 118.843 132.680 163.787 1.00 82.88 491 VAL B CA 1
ATOM 6044 C C . VAL B 1 251 ? 120.284 133.180 163.859 1.00 83.26 491 VAL B C 1
ATOM 6045 O O . VAL B 1 251 ? 121.088 132.590 164.576 1.00 82.75 491 VAL B O 1
ATOM 6058 N N . HIS B 1 252 ? 120.622 134.287 163.192 1.00 82.35 492 HIS B N 1
ATOM 6059 C CA . HIS B 1 252 ? 121.960 134.885 163.287 1.00 83.16 492 HIS B CA 1
ATOM 6060 C C . HIS B 1 252 ? 122.297 135.311 164.719 1.00 83.29 492 HIS B C 1
ATOM 6061 O O . HIS B 1 252 ? 123.400 135.043 165.192 1.00 80.91 492 HIS B O 1
ATOM 6075 N N . TYR B 1 253 ? 121.339 135.884 165.449 1.00 81.54 493 TYR B N 1
ATOM 6076 C CA . TYR B 1 253 ? 121.545 136.255 166.846 1.00 76.89 493 TYR B CA 1
ATOM 6077 C C . TYR B 1 253 ? 121.661 135.030 167.771 1.00 77.06 493 TYR B C 1
ATOM 6078 O O . TYR B 1 253 ? 122.578 134.984 168.588 1.00 79.59 493 TYR B O 1
ATOM 6096 N N . PHE B 1 254 ? 120.815 134.003 167.612 1.00 78.43 494 PHE B N 1
ATOM 6097 C CA . PHE B 1 254 ? 120.921 132.744 168.368 1.00 77.55 494 PHE B CA 1
ATOM 6098 C C . PHE B 1 254 ? 122.244 131.999 168.128 1.00 78.65 494 PHE B C 1
ATOM 6099 O O . PHE B 1 254 ? 122.795 131.420 169.065 1.00 78.87 494 PHE B O 1
ATOM 6116 N N . LYS B 1 255 ? 122.773 132.009 166.898 1.00 84.05 495 LYS B N 1
ATOM 6117 C CA . LYS B 1 255 ? 124.102 131.459 166.578 1.00 86.53 495 LYS B CA 1
ATOM 6118 C C . LYS B 1 255 ? 125.233 132.323 167.142 1.00 84.90 495 LYS B C 1
ATOM 6119 O O . LYS B 1 255 ? 126.265 131.797 167.555 1.00 84.15 495 LYS B O 1
ATOM 6138 N N . GLY B 1 256 ? 125.044 133.641 167.143 1.00 81.97 496 GLY B N 1
ATOM 6139 C CA . GLY B 1 256 ? 125.977 134.635 167.663 1.00 80.31 496 GLY B CA 1
ATOM 6140 C C . GLY B 1 256 ? 125.773 134.941 169.150 1.00 82.35 496 GLY B C 1
ATOM 6141 O O . GLY B 1 256 ? 125.754 134.053 170.002 1.00 83.58 496 GLY B O 1
ATOM 6145 N N . TRP B 1 257 ? 125.667 136.229 169.469 1.00 72.93 497 TRP B N 1
ATOM 6146 C CA . TRP B 1 257 ? 125.791 136.765 170.824 1.00 71.42 497 TRP B CA 1
ATOM 6147 C C . TRP B 1 257 ? 124.609 136.545 171.774 1.00 71.64 497 TRP B C 1
ATOM 6148 O O . TRP B 1 257 ? 124.727 136.927 172.938 1.00 75.61 497 TRP B O 1
ATOM 6169 N N . PHE B 1 258 ? 123.486 135.951 171.355 1.00 73.34 498 PHE B N 1
ATOM 6170 C CA . PHE B 1 258 ? 122.305 135.846 172.224 1.00 72.52 498 PHE B CA 1
ATOM 6171 C C . PHE B 1 258 ? 122.598 135.166 173.564 1.00 77.15 498 PHE B C 1
ATOM 6172 O O . PHE B 1 258 ? 122.063 135.592 174.582 1.00 80.24 498 PHE B O 1
ATOM 6189 N N . LEU B 1 259 ? 123.472 134.154 173.598 1.00 75.17 499 LEU B N 1
ATOM 6190 C CA . LEU B 1 259 ? 123.824 133.470 174.842 1.00 78.08 499 LEU B CA 1
ATOM 6191 C C . LEU B 1 259 ? 124.402 134.441 175.883 1.00 77.49 499 LEU B C 1
ATOM 6192 O O . LEU B 1 259 ? 123.871 134.561 176.985 1.00 75.82 499 LEU B O 1
ATOM 6208 N N . ILE B 1 260 ? 125.465 135.164 175.523 1.00 70.26 500 ILE B N 1
ATOM 6209 C CA . ILE B 1 260 ? 126.114 136.138 176.410 1.00 67.19 500 ILE B CA 1
ATOM 6210 C C . ILE B 1 260 ? 125.149 137.270 176.764 1.00 67.95 500 ILE B C 1
ATOM 6211 O O . ILE B 1 260 ? 125.037 137.626 177.934 1.00 70.21 500 ILE B O 1
ATOM 6227 N N . ASP B 1 261 ? 124.394 137.797 175.802 1.00 65.11 501 ASP B N 1
ATOM 6228 C CA . ASP B 1 261 ? 123.396 138.829 176.084 1.00 65.29 501 ASP B CA 1
ATOM 6229 C C . ASP B 1 261 ? 122.272 138.362 177.014 1.00 68.27 501 ASP B C 1
ATOM 6230 O O . ASP B 1 261 ? 121.749 139.181 177.768 1.00 69.66 501 ASP B O 1
ATOM 6239 N N . MET B 1 262 ? 121.920 137.076 177.004 1.00 73.97 502 MET B N 1
ATOM 6240 C CA . MET B 1 262 ? 120.938 136.502 177.919 1.00 77.41 502 MET B CA 1
ATOM 6241 C C . MET B 1 262 ? 121.534 136.287 179.311 1.00 77.55 502 MET B C 1
ATOM 6242 O O . MET B 1 262 ? 120.932 136.696 180.299 1.00 76.09 502 MET B O 1
ATOM 6256 N N . VAL B 1 263 ? 122.737 135.716 179.427 1.00 73.91 503 VAL B N 1
ATOM 6257 C CA . VAL B 1 263 ? 123.409 135.521 180.729 1.00 73.01 503 VAL B CA 1
ATOM 6258 C C . VAL B 1 263 ? 123.689 136.857 181.434 1.00 73.93 503 VAL B C 1
ATOM 6259 O O . VAL B 1 263 ? 123.517 136.961 182.644 1.00 74.60 503 VAL B O 1
ATOM 6272 N N . ALA B 1 264 ? 123.983 137.921 180.684 1.00 69.36 504 ALA B N 1
ATOM 6273 C CA . ALA B 1 264 ? 124.054 139.299 181.178 1.00 65.10 504 ALA B CA 1
ATOM 6274 C C . ALA B 1 264 ? 122.707 139.900 181.655 1.00 65.98 504 ALA B C 1
ATOM 6275 O O . ALA B 1 264 ? 122.665 141.068 182.052 1.00 65.40 504 ALA B O 1
ATOM 6282 N N . ALA B 1 265 ? 121.606 139.147 181.585 1.00 74.52 505 ALA B N 1
ATOM 6283 C CA . ALA B 1 265 ? 120.249 139.575 181.923 1.00 75.38 505 ALA B CA 1
ATOM 6284 C C . ALA B 1 265 ? 119.490 138.612 182.864 1.00 77.84 505 ALA B C 1
ATOM 6285 O O . ALA B 1 265 ? 118.428 138.985 183.362 1.00 79.94 505 ALA B O 1
ATOM 6292 N N . ILE B 1 266 ? 120.003 137.408 183.155 1.00 85.33 506 ILE B N 1
ATOM 6293 C CA . ILE B 1 266 ? 119.361 136.462 184.090 1.00 88.45 506 ILE B CA 1
ATOM 6294 C C . ILE B 1 266 ? 119.252 137.099 185.492 1.00 88.52 506 ILE B C 1
ATOM 6295 O O . ILE B 1 266 ? 120.275 137.488 186.061 1.00 89.76 506 ILE B O 1
ATOM 6311 N N . PRO B 1 267 ? 118.052 137.213 186.088 1.00 92.91 507 PRO B N 1
ATOM 6312 C CA . PRO B 1 267 ? 117.858 137.917 187.351 1.00 94.93 507 PRO B CA 1
ATOM 6313 C C . PRO B 1 267 ? 118.082 136.983 188.550 1.00 95.82 507 PRO B C 1
ATOM 6314 O O . PRO B 1 267 ? 117.142 136.632 189.259 1.00 96.21 507 PRO B O 1
ATOM 6325 N N . PHE B 1 268 ? 119.323 136.554 188.799 1.00 94.02 508 PHE B N 1
ATOM 6326 C CA . PHE B 1 268 ? 119.647 135.551 189.833 1.00 95.14 508 PHE B CA 1
ATOM 6327 C C . PHE B 1 268 ? 119.142 135.896 191.250 1.00 96.93 508 PHE B C 1
ATOM 6328 O O . PHE B 1 268 ? 118.810 135.004 192.028 1.00 95.48 508 PHE B O 1
ATOM 6345 N N . ASP B 1 269 ? 119.005 137.186 191.559 1.00 100.85 509 ASP B N 1
ATOM 6346 C CA . ASP B 1 269 ? 118.408 137.724 192.792 1.00 101.54 509 ASP B CA 1
ATOM 6347 C C . ASP B 1 269 ? 116.951 137.257 193.014 1.00 99.90 509 ASP B C 1
ATOM 6348 O O . ASP B 1 269 ? 116.506 137.065 194.144 1.00 99.16 509 ASP B O 1
ATOM 6357 N N . LEU B 1 270 ? 116.215 136.992 191.931 1.00 101.48 510 LEU B N 1
ATOM 6358 C CA . LEU B 1 270 ? 114.855 136.447 191.947 1.00 102.80 510 LEU B CA 1
ATOM 6359 C C . LEU B 1 270 ? 114.808 134.907 191.923 1.00 103.68 510 LEU B C 1
ATOM 6360 O O . LEU B 1 270 ? 113.724 134.330 192.009 1.00 103.34 510 LEU B O 1
ATOM 6376 N N . LEU B 1 271 ? 115.954 134.231 191.781 1.00 102.82 511 LEU B N 1
ATOM 6377 C CA . LEU B 1 271 ? 116.046 132.789 191.497 1.00 102.98 511 LEU B CA 1
ATOM 6378 C C . LEU B 1 271 ? 116.774 131.977 192.583 1.00 101.82 511 LEU B C 1
ATOM 6379 O O . LEU B 1 271 ? 116.609 130.758 192.640 1.00 102.14 511 LEU B O 1
ATOM 6395 N N . ILE B 1 272 ? 117.565 132.623 193.442 1.00 101.80 512 ILE B N 1
ATOM 6396 C CA . ILE B 1 272 ? 118.393 131.993 194.486 1.00 103.69 512 ILE B CA 1
ATOM 6397 C C . ILE B 1 272 ? 118.059 132.576 195.871 1.00 104.63 512 ILE B C 1
ATOM 6398 O O . ILE B 1 272 ? 117.691 133.745 195.993 1.00 103.31 512 ILE B O 1
ATOM 6414 N N . PHE B 1 273 ? 118.204 131.755 196.918 1.00 107.12 513 PHE B N 1
ATOM 6415 C CA . PHE B 1 273 ? 118.004 132.116 198.328 1.00 105.92 513 PHE B CA 1
ATOM 6416 C C . PHE B 1 273 ? 119.211 131.711 199.184 1.00 105.17 513 PHE B C 1
ATOM 6417 O O . PHE B 1 273 ? 119.628 130.545 199.186 1.00 105.94 513 PHE B O 1
ATOM 6434 N N . GLY B 1 276 ? 124.096 131.055 201.447 1.00 101.67 516 GLY B N 1
ATOM 6435 C CA . GLY B 1 276 ? 123.111 131.460 200.440 1.00 102.26 516 GLY B CA 1
ATOM 6436 C C . GLY B 1 276 ? 122.617 132.908 200.572 1.00 102.40 516 GLY B C 1
ATOM 6437 O O . GLY B 1 276 ? 121.640 133.293 199.929 1.00 101.72 516 GLY B O 1
ATOM 6441 N N . SER B 1 277 ? 123.253 133.690 201.443 1.00 101.89 517 SER B N 1
ATOM 6442 C CA . SER B 1 277 ? 122.851 135.045 201.843 1.00 101.69 517 SER B CA 1
ATOM 6443 C C . SER B 1 277 ? 122.902 136.077 200.703 1.00 102.43 517 SER B C 1
ATOM 6444 O O . SER B 1 277 ? 123.408 135.824 199.608 1.00 100.02 517 SER B O 1
ATOM 6452 N N . GLU B 1 278 ? 122.460 137.301 200.995 1.00 101.05 518 GLU B N 1
ATOM 6453 C CA . GLU B 1 278 ? 122.583 138.469 200.118 1.00 97.60 518 GLU B CA 1
ATOM 6454 C C . GLU B 1 278 ? 124.030 138.729 199.653 1.00 98.17 518 GLU B C 1
ATOM 6455 O O . GLU B 1 278 ? 124.237 139.318 198.596 1.00 95.42 518 GLU B O 1
ATOM 6467 N N . GLU B 1 279 ? 125.036 138.241 200.387 1.00 96.10 519 GLU B N 1
ATOM 6468 C CA . GLU B 1 279 ? 126.434 138.222 199.951 1.00 93.52 519 GLU B CA 1
ATOM 6469 C C . GLU B 1 279 ? 126.655 137.355 198.699 1.00 93.02 519 GLU B C 1
ATOM 6470 O O . GLU B 1 279 ? 127.230 137.833 197.724 1.00 93.12 519 GLU B O 1
ATOM 6482 N N . LEU B 1 280 ? 126.167 136.107 198.677 1.00 93.91 520 LEU B N 1
ATOM 6483 C CA . LEU B 1 280 ? 126.269 135.240 197.497 1.00 96.58 520 LEU B CA 1
ATOM 6484 C C . LEU B 1 280 ? 125.515 135.847 196.315 1.00 93.85 520 LEU B C 1
ATOM 6485 O O . LEU B 1 280 ? 126.040 135.908 195.208 1.00 90.24 520 LEU B O 1
ATOM 6501 N N . ILE B 1 281 ? 124.289 136.310 196.554 1.00 92.77 521 ILE B N 1
ATOM 6502 C CA . ILE B 1 281 ? 123.431 136.886 195.518 1.00 93.39 521 ILE B CA 1
ATOM 6503 C C . ILE B 1 281 ? 124.057 138.163 194.942 1.00 91.27 521 ILE B C 1
ATOM 6504 O O . ILE B 1 281 ? 124.148 138.321 193.726 1.00 90.93 521 ILE B O 1
ATOM 6520 N N . GLY B 1 282 ? 124.547 139.061 195.796 1.00 80.16 522 GLY B N 1
ATOM 6521 C CA . GLY B 1 282 ? 125.189 140.301 195.372 1.00 80.83 522 GLY B CA 1
ATOM 6522 C C . GLY B 1 282 ? 126.506 140.064 194.634 1.00 79.78 522 GLY B C 1
ATOM 6523 O O . GLY B 1 282 ? 126.795 140.752 193.656 1.00 78.50 522 GLY B O 1
ATOM 6527 N N . LEU B 1 283 ? 127.274 139.047 195.026 1.00 78.20 523 LEU B N 1
ATOM 6528 C CA . LEU B 1 283 ? 128.452 138.628 194.277 1.00 76.60 523 LEU B CA 1
ATOM 6529 C C . LEU B 1 283 ? 128.067 138.022 192.920 1.00 77.48 523 LEU B C 1
ATOM 6530 O O . LEU B 1 283 ? 128.686 138.331 191.906 1.00 77.93 523 LEU B O 1
ATOM 6546 N N . LEU B 1 284 ? 127.005 137.219 192.858 1.00 85.90 524 LEU B N 1
ATOM 6547 C CA . LEU B 1 284 ? 126.515 136.597 191.626 1.00 85.42 524 LEU B CA 1
ATOM 6548 C C . LEU B 1 284 ? 125.983 137.622 190.610 1.00 82.37 524 LEU B C 1
ATOM 6549 O O . LEU B 1 284 ? 126.190 137.454 189.410 1.00 83.26 524 LEU B O 1
ATOM 6565 N N . LYS B 1 285 ? 125.416 138.751 191.060 1.00 74.20 525 LYS B N 1
ATOM 6566 C CA . LYS B 1 285 ? 125.076 139.893 190.185 1.00 73.49 525 LYS B CA 1
ATOM 6567 C C . LYS B 1 285 ? 126.272 140.521 189.456 1.00 70.21 525 LYS B C 1
ATOM 6568 O O . LYS B 1 285 ? 126.063 141.277 188.512 1.00 67.58 525 LYS B O 1
ATOM 6587 N N . THR B 1 286 ? 127.520 140.155 189.764 1.00 62.22 526 THR B N 1
ATOM 6588 C CA . THR B 1 286 ? 128.667 140.495 188.896 1.00 62.02 526 THR B CA 1
ATOM 6589 C C . THR B 1 286 ? 128.581 139.885 187.492 1.00 66.10 526 THR B C 1
ATOM 6590 O O . THR B 1 286 ? 129.260 140.379 186.597 1.00 70.26 526 THR B O 1
ATOM 6601 N N . ALA B 1 287 ? 127.693 138.920 187.224 1.00 66.01 527 ALA B N 1
ATOM 6602 C CA . ALA B 1 287 ? 127.419 138.447 185.862 1.00 62.80 527 ALA B CA 1
ATOM 6603 C C . ALA B 1 287 ? 126.986 139.574 184.899 1.00 60.73 527 ALA B C 1
ATOM 6604 O O . ALA B 1 287 ? 127.237 139.493 183.699 1.00 62.89 527 ALA B O 1
ATOM 6611 N N . ARG B 1 288 ? 126.432 140.684 185.408 1.00 55.47 528 ARG B N 1
ATOM 6612 C CA . ARG B 1 288 ? 126.153 141.898 184.624 1.00 53.53 528 ARG B CA 1
ATOM 6613 C C . ARG B 1 288 ? 127.378 142.474 183.922 1.00 54.31 528 ARG B C 1
ATOM 6614 O O . ARG B 1 288 ? 127.218 143.145 182.913 1.00 60.60 528 ARG B O 1
ATOM 6635 N N . LEU B 1 289 ? 128.599 142.218 184.387 1.00 49.85 529 LEU B N 1
ATOM 6636 C CA . LEU B 1 289 ? 129.816 142.707 183.725 1.00 49.61 529 LEU B CA 1
ATOM 6637 C C . LEU B 1 289 ? 130.008 142.133 182.314 1.00 51.71 529 LEU B C 1
ATOM 6638 O O . LEU B 1 289 ? 130.739 142.713 181.521 1.00 52.19 529 LEU B O 1
ATOM 6654 N N . LEU B 1 290 ? 129.274 141.086 181.929 1.00 63.07 530 LEU B N 1
ATOM 6655 C CA . LEU B 1 290 ? 129.187 140.632 180.537 1.00 62.99 530 LEU B CA 1
ATOM 6656 C C . LEU B 1 290 ? 128.653 141.712 179.577 1.00 60.00 530 LEU B C 1
ATOM 6657 O O . LEU B 1 290 ? 128.925 141.657 178.382 1.00 61.40 530 LEU B O 1
ATOM 6673 N N . ARG B 1 291 ? 127.966 142.749 180.069 1.00 53.50 531 ARG B N 1
ATOM 6674 C CA . ARG B 1 291 ? 127.523 143.897 179.259 1.00 52.01 531 ARG B CA 1
ATOM 6675 C C . ARG B 1 291 ? 128.678 144.685 178.642 1.00 55.84 531 ARG B C 1
ATOM 6676 O O . ARG B 1 291 ? 128.486 145.272 177.584 1.00 58.04 531 ARG B O 1
ATOM 6697 N N . LEU B 1 292 ? 129.891 144.632 179.202 1.00 49.20 532 LEU B N 1
ATOM 6698 C CA . LEU B 1 292 ? 131.099 145.191 178.575 1.00 46.44 532 LEU B CA 1
ATOM 6699 C C . LEU B 1 292 ? 131.341 144.601 177.175 1.00 50.86 532 LEU B C 1
ATOM 6700 O O . LEU B 1 292 ? 131.874 145.282 176.302 1.00 51.86 532 LEU B O 1
ATOM 6716 N N . VAL B 1 293 ? 130.892 143.370 176.909 1.00 62.48 533 VAL B N 1
ATOM 6717 C CA . VAL B 1 293 ? 131.025 142.727 175.593 1.00 63.26 533 VAL B CA 1
ATOM 6718 C C . VAL B 1 293 ? 130.211 143.452 174.515 1.00 61.22 533 VAL B C 1
ATOM 6719 O O . VAL B 1 293 ? 130.658 143.528 173.375 1.00 60.57 533 VAL B O 1
ATOM 6732 N N . ARG B 1 294 ? 129.075 144.085 174.844 1.00 58.95 534 ARG B N 1
ATOM 6733 C CA . ARG B 1 294 ? 128.294 144.900 173.886 1.00 58.71 534 ARG B CA 1
ATOM 6734 C C . ARG B 1 294 ? 129.118 146.061 173.331 1.00 57.04 534 ARG B C 1
ATOM 6735 O O . ARG B 1 294 ? 129.062 146.331 172.136 1.00 62.94 534 ARG B O 1
ATOM 6756 N N . VAL B 1 295 ? 129.965 146.676 174.153 1.00 51.09 535 VAL B N 1
ATOM 6757 C CA . VAL B 1 295 ? 130.928 147.691 173.701 1.00 54.07 535 VAL B CA 1
ATOM 6758 C C . VAL B 1 295 ? 132.084 147.086 172.910 1.00 53.79 535 VAL B C 1
ATOM 6759 O O . VAL B 1 295 ? 132.486 147.660 171.906 1.00 52.78 535 VAL B O 1
ATOM 6772 N N . ALA B 1 296 ? 132.575 145.904 173.284 1.00 57.32 536 ALA B N 1
ATOM 6773 C CA . ALA B 1 296 ? 133.637 145.213 172.546 1.00 57.68 536 ALA B CA 1
ATOM 6774 C C . ALA B 1 296 ? 133.217 144.770 171.131 1.00 57.11 536 ALA B C 1
ATOM 6775 O O . ALA B 1 296 ? 134.045 144.745 170.223 1.00 57.53 536 ALA B O 1
ATOM 6782 N N . ARG B 1 297 ? 131.933 144.454 170.919 1.00 65.94 537 ARG B N 1
ATOM 6783 C CA . ARG B 1 297 ? 131.335 144.182 169.598 1.00 63.46 537 ARG B CA 1
ATOM 6784 C C . ARG B 1 297 ? 131.302 145.419 168.710 1.00 64.15 537 ARG B C 1
ATOM 6785 O O . ARG B 1 297 ? 131.863 145.419 167.620 1.00 67.36 537 ARG B O 1
ATOM 6806 N N . LYS B 1 298 ? 130.638 146.476 169.171 1.00 60.77 538 LYS B N 1
ATOM 6807 C CA . LYS B 1 298 ? 130.228 147.640 168.372 1.00 57.52 538 LYS B CA 1
ATOM 6808 C C . LYS B 1 298 ? 131.344 148.675 168.154 1.00 60.56 538 LYS B C 1
ATOM 6809 O O . LYS B 1 298 ? 131.080 149.864 167.975 1.00 65.74 538 LYS B O 1
ATOM 6828 N N . LEU B 1 299 ? 132.611 148.256 168.190 1.00 57.78 539 LEU B N 1
ATOM 6829 C CA . LEU B 1 299 ? 133.751 149.161 168.022 1.00 59.67 539 LEU B CA 1
ATOM 6830 C C . LEU B 1 299 ? 133.798 149.801 166.633 1.00 58.47 539 LEU B C 1
ATOM 6831 O O . LEU B 1 299 ? 134.36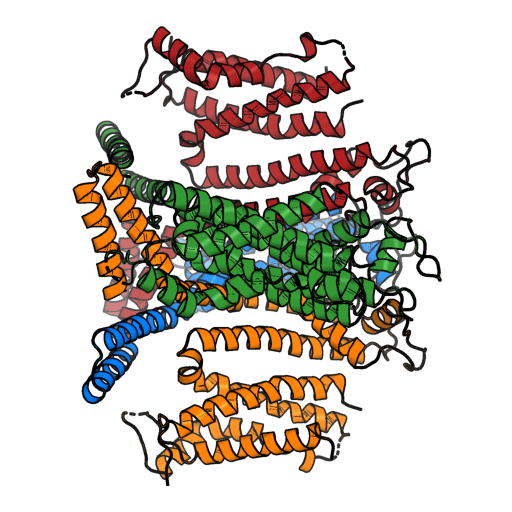4 150.881 166.495 1.00 58.49 539 LEU B O 1
ATOM 6847 N N . ASP B 1 300 ? 133.168 149.207 165.620 1.00 62.91 540 ASP B N 1
ATOM 6848 C CA . ASP B 1 300 ? 132.987 149.839 164.311 1.00 63.40 540 ASP B CA 1
ATOM 6849 C C . ASP B 1 300 ? 132.222 151.166 164.414 1.00 63.69 540 ASP B C 1
ATOM 6850 O O . ASP B 1 300 ? 132.609 152.133 163.762 1.00 65.10 540 ASP B O 1
ATOM 6859 N N . ARG B 1 301 ? 131.192 151.252 165.267 1.00 60.14 541 ARG B N 1
ATOM 6860 C CA . ARG B 1 301 ? 130.502 152.510 165.569 1.00 58.77 541 ARG B CA 1
ATOM 6861 C C . ARG B 1 301 ? 131.342 153.405 166.469 1.00 62.59 541 ARG B C 1
ATOM 6862 O O . ARG B 1 301 ? 131.580 154.561 166.132 1.00 64.90 541 ARG B O 1
ATOM 6883 N N . TYR B 1 302 ? 131.777 152.898 167.623 1.00 57.55 542 TYR B N 1
ATOM 6884 C CA . TYR B 1 302 ? 132.330 153.761 168.668 1.00 54.14 542 TYR B CA 1
ATOM 6885 C C . TYR B 1 302 ? 133.714 154.335 168.337 1.00 60.09 542 TYR B C 1
ATOM 6886 O O . TYR B 1 302 ? 134.027 155.443 168.762 1.00 63.74 542 TYR B O 1
ATOM 6904 N N . SER B 1 303 ? 134.542 153.623 167.567 1.00 63.31 543 SER B N 1
ATOM 6905 C CA . SER B 1 303 ? 135.900 154.071 167.221 1.00 64.07 543 SER B CA 1
ATOM 6906 C C . SER B 1 303 ? 135.977 154.990 165.994 1.00 64.84 543 SER B C 1
ATOM 6907 O O . SER B 1 303 ? 137.069 155.408 165.617 1.00 65.80 543 SER B O 1
ATOM 6915 N N . GLU B 1 304 ? 134.856 155.319 165.344 1.00 68.23 544 GLU B N 1
ATOM 6916 C CA . GLU B 1 304 ? 134.876 156.081 164.088 1.00 69.39 544 GLU B CA 1
ATOM 6917 C C . GLU B 1 304 ? 135.409 157.515 164.252 1.00 71.84 544 GLU B C 1
ATOM 6918 O O . GLU B 1 304 ? 136.084 158.024 163.356 1.00 70.65 544 GLU B O 1
ATOM 6930 N N . TYR B 1 305 ? 135.144 158.160 165.392 1.00 70.33 545 TYR B N 1
ATOM 6931 C CA . TYR B 1 305 ? 135.519 159.550 165.656 1.00 68.17 545 TYR B CA 1
ATOM 6932 C C . TYR B 1 305 ? 136.688 159.657 166.645 1.00 67.86 545 TYR B C 1
ATOM 6933 O O . TYR B 1 305 ? 136.673 159.043 167.711 1.00 73.13 545 TYR B O 1
ATOM 6951 N N . GLY B 1 306 ? 137.686 160.486 166.335 1.00 68.38 546 GLY B N 1
ATOM 6952 C CA . GLY B 1 306 ? 138.881 160.671 167.167 1.00 69.14 546 GLY B CA 1
ATOM 6953 C C . GLY B 1 306 ? 138.583 161.183 168.580 1.00 70.47 546 GLY B C 1
ATOM 6954 O O . GLY B 1 306 ? 139.148 160.690 169.552 1.00 69.79 546 GLY B O 1
ATOM 6958 N N . ALA B 1 307 ? 137.630 162.103 168.731 1.00 65.53 547 ALA B N 1
ATOM 6959 C CA . ALA B 1 307 ? 137.199 162.591 170.040 1.00 63.69 547 ALA B CA 1
ATOM 6960 C C . ALA B 1 307 ? 136.420 161.536 170.848 1.00 64.95 547 ALA B C 1
ATOM 6961 O O . ALA B 1 307 ? 136.508 161.506 172.074 1.00 67.26 547 ALA B O 1
ATOM 6968 N N . ALA B 1 308 ? 135.696 160.629 170.185 1.00 64.31 548 ALA B N 1
ATOM 6969 C CA . ALA B 1 308 ? 135.013 159.529 170.859 1.00 62.92 548 ALA B CA 1
ATOM 6970 C C . ALA B 1 308 ? 135.995 158.470 171.362 1.00 60.37 548 ALA B C 1
ATOM 6971 O O . ALA B 1 308 ? 135.870 158.024 172.496 1.00 61.88 548 ALA B O 1
ATOM 6978 N N . VAL B 1 309 ? 137.016 158.092 170.588 1.00 61.10 549 VAL B N 1
ATOM 6979 C CA . VAL B 1 309 ? 138.026 157.147 171.084 1.00 57.63 549 VAL B CA 1
ATOM 6980 C C . VAL B 1 309 ? 138.896 157.754 172.190 1.00 61.22 549 VAL B C 1
ATOM 6981 O O . VAL B 1 309 ? 139.278 157.029 173.099 1.00 70.22 549 VAL B O 1
ATOM 6994 N N . LEU B 1 310 ? 139.129 159.072 172.235 1.00 61.94 550 LEU B N 1
ATOM 6995 C CA . LEU B 1 310 ? 139.728 159.708 173.422 1.00 63.57 550 LEU B CA 1
ATOM 6996 C C . LEU B 1 310 ? 138.838 159.589 174.666 1.00 60.67 550 LEU B C 1
ATOM 6997 O O . LEU B 1 310 ? 139.341 159.277 175.743 1.00 61.57 550 LEU B O 1
ATOM 7013 N N . PHE B 1 311 ? 137.523 159.773 174.534 1.00 54.43 551 PHE B N 1
ATOM 7014 C CA . PHE B 1 311 ? 136.579 159.520 175.622 1.00 54.82 551 PHE B CA 1
ATOM 7015 C C . PHE B 1 311 ? 136.595 158.052 176.065 1.00 53.14 551 PHE B C 1
ATOM 7016 O O . PHE B 1 311 ? 136.682 157.789 177.261 1.00 52.81 551 PHE B O 1
ATOM 7033 N N . LEU B 1 312 ? 136.592 157.091 175.135 1.00 53.33 552 LEU B N 1
ATOM 7034 C CA . LEU B 1 312 ? 136.725 155.672 175.464 1.00 46.81 552 LEU B CA 1
ATOM 7035 C C . LEU B 1 312 ? 138.023 155.388 176.215 1.00 46.10 552 LEU B C 1
ATOM 7036 O O . LEU B 1 312 ? 137.967 154.811 177.289 1.00 49.82 552 LEU B O 1
ATOM 7052 N N . LEU B 1 313 ? 139.184 155.796 175.701 1.00 46.80 553 LEU B N 1
ATOM 7053 C CA . LEU B 1 313 ? 140.484 155.495 176.309 1.00 51.08 553 LEU B CA 1
ATOM 7054 C C . LEU B 1 313 ? 140.618 156.056 177.731 1.00 54.73 553 LEU B C 1
ATOM 7055 O O . LEU B 1 313 ? 141.091 155.347 178.618 1.00 54.44 553 LEU B O 1
ATOM 7071 N N . MET B 1 314 ? 140.153 157.279 177.994 1.00 45.64 554 MET B N 1
ATOM 7072 C CA . MET B 1 314 ? 140.159 157.817 179.357 1.00 43.12 554 MET B CA 1
ATOM 7073 C C . MET B 1 314 ? 139.124 157.155 180.270 1.00 45.24 554 MET B C 1
ATOM 7074 O O . MET B 1 314 ? 139.402 156.964 181.450 1.00 49.58 554 MET B O 1
ATOM 7088 N N . CYS B 1 315 ? 137.975 156.715 179.756 1.00 52.43 555 CYS B N 1
ATOM 7089 C CA . CYS B 1 315 ? 137.053 155.889 180.534 1.00 47.69 555 CYS B CA 1
ATOM 7090 C C . CYS B 1 315 ? 137.606 154.490 180.798 1.00 44.77 555 CYS B C 1
ATOM 7091 O O . CYS B 1 315 ? 137.445 153.994 181.902 1.00 49.53 555 CYS B O 1
ATOM 7099 N N . THR B 1 316 ? 138.315 153.855 179.870 1.00 34.64 556 THR B N 1
ATOM 7100 C CA . THR B 1 316 ? 138.993 152.582 180.125 1.00 31.30 556 THR B CA 1
ATOM 7101 C C . THR B 1 316 ? 140.037 152.730 181.226 1.00 38.12 556 THR B C 1
ATOM 7102 O O . THR B 1 316 ? 140.054 151.922 182.144 1.00 41.93 556 THR B O 1
ATOM 7113 N N . PHE B 1 317 ? 140.862 153.778 181.207 1.00 39.53 557 PHE B N 1
ATOM 7114 C CA . PHE B 1 317 ? 141.828 154.049 182.272 1.00 37.21 557 PHE B CA 1
ATOM 7115 C C . PHE B 1 317 ? 141.152 154.285 183.629 1.00 34.20 557 PHE B C 1
ATOM 7116 O O . PHE B 1 317 ? 141.494 153.626 184.606 1.00 34.14 557 PHE B O 1
ATOM 7133 N N . ALA B 1 318 ? 140.143 155.151 183.701 1.00 35.60 558 ALA B N 1
ATOM 7134 C CA . ALA B 1 318 ? 139.412 155.398 184.939 1.00 24.46 558 ALA B CA 1
ATOM 7135 C C . ALA B 1 318 ? 138.624 154.177 185.446 1.00 27.86 558 ALA B C 1
ATOM 7136 O O . ALA B 1 318 ? 138.532 153.977 186.652 1.00 37.56 558 ALA B O 1
ATOM 7143 N N . LEU B 1 319 ? 138.091 153.321 184.571 1.00 30.35 559 LEU B N 1
ATOM 7144 C CA . LEU B 1 319 ? 137.442 152.068 184.961 1.00 25.35 559 LEU B CA 1
ATOM 7145 C C . LEU B 1 319 ? 138.431 150.993 185.407 1.00 23.30 559 LEU B C 1
ATOM 7146 O O . LEU B 1 319 ? 138.151 150.325 186.390 1.00 28.02 559 LEU B O 1
ATOM 7162 N N . ILE B 1 320 ? 139.600 150.836 184.784 1.00 30.45 560 ILE B N 1
ATOM 7163 C CA . ILE B 1 320 ? 140.634 149.930 185.304 1.00 26.59 560 ILE B CA 1
ATOM 7164 C C . ILE B 1 320 ? 141.073 150.377 186.701 1.00 27.31 560 ILE B C 1
ATOM 7165 O O . ILE B 1 320 ? 141.136 149.555 187.608 1.00 33.92 560 ILE B O 1
ATOM 7181 N N . ALA B 1 321 ? 141.297 151.673 186.930 1.00 21.06 561 ALA B N 1
ATOM 7182 C CA . ALA B 1 321 ? 141.593 152.195 188.260 1.00 9.21 561 ALA B CA 1
ATOM 7183 C C . ALA B 1 321 ? 140.488 151.889 189.282 1.00 13.09 561 ALA B C 1
ATOM 7184 O O . ALA B 1 321 ? 140.797 151.493 190.402 1.00 25.33 561 ALA B O 1
ATOM 7191 N N . HIS B 1 322 ? 139.211 152.008 188.912 1.00 19.66 562 HIS B N 1
ATOM 7192 C CA . HIS B 1 322 ? 138.060 151.686 189.763 1.00 13.75 562 HIS B CA 1
ATOM 7193 C C . HIS B 1 322 ? 137.879 150.190 190.039 1.00 22.89 562 HIS B C 1
ATOM 7194 O O . HIS B 1 322 ? 137.654 149.799 191.180 1.00 35.03 562 HIS B O 1
ATOM 7208 N N . TRP B 1 323 ? 138.020 149.313 189.049 1.00 26.27 563 TRP B N 1
ATOM 7209 C CA . TRP B 1 323 ? 137.948 147.867 189.273 1.00 23.40 563 TRP B CA 1
ATOM 7210 C C . TRP B 1 323 ? 139.073 147.393 190.179 1.00 22.83 563 TRP B C 1
ATOM 7211 O O . TRP B 1 323 ? 138.833 146.645 191.121 1.00 23.51 563 TRP B O 1
ATOM 7232 N N . LEU B 1 324 ? 140.293 147.889 189.977 1.00 18.13 564 LEU B N 1
ATOM 7233 C CA . LEU B 1 324 ? 141.405 147.615 190.877 1.00 18.64 564 LEU B CA 1
ATOM 7234 C C . LEU B 1 324 ? 141.150 148.164 192.286 1.00 19.69 564 LEU B C 1
ATOM 7235 O O . LEU B 1 324 ? 141.531 147.514 193.248 1.00 16.34 564 LEU B O 1
ATOM 7251 N N . ALA B 1 325 ? 140.482 149.308 192.447 1.00 20.25 565 ALA B N 1
ATOM 7252 C CA . ALA B 1 325 ? 140.120 149.846 193.754 1.00 12.45 565 ALA B CA 1
ATOM 7253 C C . ALA B 1 325 ? 139.144 148.939 194.507 1.00 19.36 565 ALA B C 1
ATOM 7254 O O . ALA B 1 325 ? 139.242 148.796 195.719 1.00 29.39 565 ALA B O 1
ATOM 7261 N N . CYS B 1 326 ? 138.238 148.270 193.799 1.00 22.59 566 CYS B N 1
ATOM 7262 C CA . CYS B 1 326 ? 137.332 147.270 194.356 1.00 15.96 566 CYS B CA 1
ATOM 7263 C C . CYS B 1 326 ? 138.053 145.982 194.755 1.00 17.93 566 CYS B C 1
ATOM 7264 O O . CYS B 1 326 ? 137.786 145.439 195.818 1.00 23.25 566 CYS B O 1
ATOM 7272 N N . ILE B 1 327 ? 139.010 145.507 193.957 1.00 14.36 567 ILE B N 1
ATOM 7273 C CA . ILE B 1 327 ? 139.847 144.346 194.296 1.00 11.44 567 ILE B CA 1
ATOM 7274 C C . ILE B 1 327 ? 140.747 144.658 195.496 1.00 26.38 567 ILE B C 1
ATOM 7275 O O . ILE B 1 327 ? 140.839 143.856 196.416 1.00 33.58 567 ILE B O 1
ATOM 7291 N N . TRP B 1 328 ? 141.370 145.833 195.543 1.00 23.84 568 TRP B N 1
ATOM 7292 C CA . TRP B 1 328 ? 142.207 146.283 196.653 1.00 12.95 568 TRP B CA 1
ATOM 7293 C C . TRP B 1 328 ? 141.429 146.412 197.960 1.00 14.38 568 TRP B C 1
ATOM 7294 O O . TRP B 1 328 ? 141.907 145.995 199.013 1.00 22.89 568 TRP B O 1
ATOM 7315 N N . TYR B 1 329 ? 140.197 146.917 197.916 1.00 19.31 569 TYR B N 1
ATOM 7316 C CA . TYR B 1 329 ? 139.325 146.903 199.080 1.00 20.10 569 TYR B CA 1
ATOM 7317 C C . TYR B 1 329 ? 138.880 145.503 199.484 1.00 24.50 569 TYR B C 1
ATOM 7318 O O . TYR B 1 329 ? 138.864 145.221 200.673 1.00 33.66 569 TYR B O 1
ATOM 7336 N N . ALA B 1 330 ? 138.605 144.587 198.556 1.00 20.72 570 ALA B N 1
ATOM 7337 C CA . ALA B 1 330 ? 138.333 143.200 198.910 1.00 14.75 570 ALA B CA 1
ATOM 7338 C C . ALA B 1 330 ? 139.525 142.545 199.626 1.00 19.48 570 ALA B C 1
ATOM 7339 O O . ALA B 1 330 ? 139.344 141.925 200.666 1.00 25.51 570 ALA B O 1
ATOM 7346 N N . ILE B 1 331 ? 140.754 142.747 199.148 1.00 27.69 571 ILE B N 1
ATOM 7347 C CA . ILE B 1 331 ? 141.986 142.268 199.794 1.00 23.14 571 ILE B CA 1
ATOM 7348 C C . ILE B 1 331 ? 142.170 142.873 201.192 1.00 27.78 571 ILE B C 1
ATOM 7349 O O . ILE B 1 331 ? 142.555 142.165 202.115 1.00 32.85 571 ILE B O 1
ATOM 7365 N N . GLY B 1 332 ? 141.865 144.155 201.389 1.00 26.23 572 GLY B N 1
ATOM 7366 C CA . GLY B 1 332 ? 141.927 144.786 202.706 1.00 27.30 572 GLY B CA 1
ATOM 7367 C C . GLY B 1 332 ? 140.850 144.268 203.648 1.00 30.74 572 GLY B C 1
ATOM 7368 O O . GLY B 1 332 ? 141.128 143.842 204.763 1.00 37.90 572 GLY B O 1
ATOM 7372 N N . ASN B 1 333 ? 139.601 144.265 203.200 1.00 36.30 573 ASN B N 1
ATOM 7373 C CA . ASN B 1 333 ? 138.440 143.894 203.995 1.00 34.07 573 ASN B CA 1
ATOM 7374 C C . ASN B 1 333 ? 138.377 142.398 204.332 1.00 36.25 573 ASN B C 1
ATOM 7375 O O . ASN B 1 333 ? 137.838 142.044 205.371 1.00 40.43 573 ASN B O 1
ATOM 7386 N N . MET B 1 334 ? 138.960 141.517 203.518 1.00 43.26 574 MET B N 1
ATOM 7387 C CA . MET B 1 334 ? 139.117 140.093 203.843 1.00 42.27 574 MET B CA 1
ATOM 7388 C C . MET B 1 334 ? 140.279 139.793 204.803 1.00 44.18 574 MET B C 1
ATOM 7389 O O . MET B 1 334 ? 140.481 138.641 205.175 1.00 54.94 574 MET B O 1
ATOM 7403 N N . GLU B 1 335 ? 141.041 140.798 205.237 1.00 49.50 575 GLU B N 1
ATOM 7404 C CA . GLU B 1 335 ? 142.161 140.634 206.173 1.00 49.83 575 GLU B CA 1
ATOM 7405 C C . GLU B 1 335 ? 142.037 141.511 207.422 1.00 53.63 575 GLU B C 1
ATOM 7406 O O . GLU B 1 335 ? 142.435 141.081 208.495 1.00 57.35 575 GLU B O 1
ATOM 7418 N N . GLN B 1 336 ? 141.410 142.686 207.349 1.00 55.13 576 GLN B N 1
ATOM 7419 C CA . GLN B 1 336 ? 141.152 143.540 208.512 1.00 52.96 576 GLN B CA 1
ATOM 7420 C C . GLN B 1 336 ? 140.474 142.805 209.693 1.00 56.36 576 GLN B C 1
ATOM 7421 O O . GLN B 1 336 ? 140.965 142.958 210.812 1.00 52.12 576 GLN B O 1
ATOM 7435 N N . PRO B 1 337 ? 139.409 141.993 209.513 1.00 62.82 577 PRO B N 1
ATOM 7436 C CA . PRO B 1 337 ? 138.759 141.285 210.620 1.00 63.07 577 PRO B CA 1
ATOM 7437 C C . PRO B 1 337 ? 139.492 140.000 211.041 1.00 66.11 577 PRO B C 1
ATOM 7438 O O . PRO B 1 337 ? 139.096 139.362 212.019 1.00 66.85 577 PRO B O 1
ATOM 7449 N N . HIS B 1 338 ? 140.529 139.583 210.307 1.00 77.74 578 HIS B N 1
ATOM 7450 C CA . HIS B 1 338 ? 141.340 138.403 210.619 1.00 79.90 578 HIS B CA 1
ATOM 7451 C C . HIS B 1 338 ? 142.279 138.664 211.810 1.00 79.83 578 HIS B C 1
ATOM 7452 O O . HIS B 1 338 ? 142.329 139.768 212.355 1.00 77.59 578 HIS B O 1
ATOM 7466 N N . MET B 1 339 ? 143.067 137.664 212.211 1.00 85.62 579 MET B N 1
ATOM 7467 C CA . MET B 1 339 ? 144.151 137.807 213.195 1.00 87.58 579 MET B CA 1
ATOM 7468 C C . MET B 1 339 ? 145.383 138.496 212.573 1.00 83.20 579 MET B C 1
ATOM 7469 O O . MET B 1 339 ? 146.483 137.946 212.518 1.00 80.33 579 MET B O 1
ATOM 7483 N N . ASP B 1 340 ? 145.172 139.704 212.051 1.00 71.74 580 ASP B N 1
ATOM 7484 C CA . ASP B 1 340 ? 146.149 140.468 211.271 1.00 72.66 580 ASP B CA 1
ATOM 7485 C C . ASP B 1 340 ? 147.250 141.141 212.111 1.00 71.36 580 ASP B C 1
ATOM 7486 O O . ASP B 1 340 ? 148.326 141.439 211.596 1.00 68.89 580 ASP B O 1
ATOM 7495 N N . SER B 1 341 ? 146.992 141.405 213.395 1.00 76.38 581 SER B N 1
ATOM 7496 C CA . SER B 1 341 ? 147.877 142.176 214.289 1.00 76.04 581 SER B CA 1
ATOM 7497 C C . SER B 1 341 ? 148.153 143.611 213.805 1.00 72.90 581 SER B C 1
ATOM 7498 O O . SER B 1 341 ? 149.235 144.157 214.024 1.00 69.09 581 SER B O 1
ATOM 7506 N N . ARG B 1 342 ? 147.147 144.241 213.178 1.00 69.38 582 ARG B N 1
ATOM 7507 C CA . ARG B 1 342 ? 147.134 145.657 212.753 1.00 72.23 582 ARG B CA 1
ATOM 7508 C C . ARG B 1 342 ? 148.227 146.026 211.733 1.00 69.36 582 ARG B C 1
ATOM 7509 O O . ARG B 1 342 ? 148.946 147.008 211.915 1.00 67.71 582 ARG B O 1
ATOM 7530 N N . ILE B 1 343 ? 148.363 145.240 210.663 1.00 52.83 583 ILE B N 1
ATOM 7531 C CA . ILE B 1 343 ? 149.399 145.396 209.631 1.00 50.30 583 ILE B CA 1
ATOM 7532 C C . ILE B 1 343 ? 148.822 145.915 208.305 1.00 47.63 583 ILE B C 1
ATOM 7533 O O . ILE B 1 343 ? 149.454 146.744 207.649 1.00 52.87 583 ILE B O 1
ATOM 7549 N N . GLY B 1 344 ? 147.642 145.443 207.906 1.00 37.08 584 GLY B N 1
ATOM 7550 C CA . GLY B 1 344 ? 147.039 145.716 206.601 1.00 33.67 584 GLY B CA 1
ATOM 7551 C C . GLY B 1 344 ? 146.603 147.163 206.380 1.00 36.17 584 GLY B C 1
ATOM 7552 O O . GLY B 1 344 ? 146.538 147.965 207.308 1.00 46.82 584 GLY B O 1
ATOM 7556 N N . TRP B 1 345 ? 146.286 147.520 205.137 1.00 29.47 585 TRP B N 1
ATOM 7557 C CA . TRP B 1 345 ? 146.107 148.921 204.746 1.00 27.48 585 TRP B CA 1
ATOM 7558 C C . TRP B 1 345 ? 144.930 149.621 205.424 1.00 23.12 585 TRP B C 1
ATOM 7559 O O . TRP B 1 345 ? 145.003 150.822 205.664 1.00 28.86 585 TRP B O 1
ATOM 7580 N N . LEU B 1 346 ? 143.872 148.901 205.797 1.00 22.17 586 LEU B N 1
ATOM 7581 C CA . LEU B 1 346 ? 142.718 149.490 206.468 1.00 23.16 586 LEU B CA 1
ATOM 7582 C C . LEU B 1 346 ? 143.011 149.893 207.913 1.00 33.16 586 LEU B C 1
ATOM 7583 O O . LEU B 1 346 ? 142.594 150.974 208.316 1.00 45.80 586 LEU B O 1
ATOM 7599 N N . HIS B 1 347 ? 143.781 149.123 208.686 1.00 31.91 587 HIS B N 1
ATOM 7600 C CA . HIS B 1 347 ? 144.215 149.584 210.008 1.00 38.02 587 HIS B CA 1
ATOM 7601 C C . HIS B 1 347 ? 145.073 150.840 209.911 1.00 41.85 587 HIS B C 1
ATOM 7602 O O . HIS B 1 347 ? 144.845 151.794 210.649 1.00 47.07 587 HIS B O 1
ATOM 7616 N N . ASN B 1 348 ? 146.015 150.881 208.970 1.00 34.82 588 ASN B N 1
ATOM 7617 C CA . ASN B 1 348 ? 146.876 152.043 208.779 1.00 32.23 588 ASN B CA 1
ATOM 7618 C C . ASN B 1 348 ? 146.075 153.271 208.329 1.00 34.15 588 ASN B C 1
ATOM 7619 O O . ASN B 1 348 ? 146.326 154.363 208.825 1.00 36.25 588 ASN B O 1
ATOM 7630 N N . LEU B 1 349 ? 145.059 153.114 207.476 1.00 34.98 589 LEU B N 1
ATOM 7631 C CA . LEU B 1 349 ? 144.131 154.194 207.146 1.00 31.65 589 LEU B CA 1
ATOM 7632 C C . LEU B 1 349 ? 143.423 154.718 208.397 1.00 30.57 589 LEU B C 1
ATOM 7633 O O . LEU B 1 349 ? 143.383 155.925 208.598 1.00 34.46 589 LEU B O 1
ATOM 7649 N N . GLY B 1 350 ? 142.898 153.844 209.254 1.00 37.11 590 GLY B N 1
ATOM 7650 C CA . GLY B 1 350 ? 142.243 154.251 210.496 1.00 41.19 590 GLY B CA 1
ATOM 7651 C C . GLY B 1 350 ? 143.132 155.127 211.372 1.00 41.12 590 GLY B C 1
ATOM 7652 O O . GLY B 1 350 ? 142.704 156.188 211.815 1.00 46.83 590 GLY B O 1
ATOM 7656 N N . ASP B 1 351 ? 144.391 154.745 211.557 1.00 37.36 591 ASP B N 1
ATOM 7657 C CA . ASP B 1 351 ? 145.375 155.547 212.283 1.00 38.90 591 ASP B CA 1
ATOM 7658 C C . ASP B 1 351 ? 145.704 156.877 211.587 1.00 42.30 591 ASP B C 1
ATOM 7659 O O . ASP B 1 351 ? 145.779 157.914 212.242 1.00 44.22 591 ASP B O 1
ATOM 7668 N N . GLN B 1 352 ? 145.890 156.881 210.267 1.00 39.61 592 GLN B N 1
ATOM 7669 C CA . GLN B 1 352 ? 146.322 158.062 209.513 1.00 32.82 592 GLN B CA 1
ATOM 7670 C C . GLN B 1 352 ? 145.294 159.188 209.462 1.00 34.27 592 GLN B C 1
ATOM 7671 O O . GLN B 1 352 ? 145.695 160.343 209.364 1.00 39.30 592 GLN B O 1
ATOM 7685 N N . ILE B 1 353 ? 143.995 158.883 209.523 1.00 38.10 593 ILE B N 1
ATOM 7686 C CA . ILE B 1 353 ? 142.918 159.889 209.525 1.00 38.65 593 ILE B CA 1
ATOM 7687 C C . ILE B 1 353 ? 142.279 160.096 210.903 1.00 38.75 593 ILE B C 1
ATOM 7688 O O . ILE B 1 353 ? 141.297 160.823 211.023 1.00 38.72 593 ILE B O 1
ATOM 7704 N N . GLY B 1 354 ? 142.806 159.472 211.956 1.00 38.99 594 GLY B N 1
ATOM 7705 C CA . GLY B 1 354 ? 142.273 159.625 213.312 1.00 42.20 594 GLY B CA 1
ATOM 7706 C C . GLY B 1 354 ? 140.907 158.965 213.530 1.00 42.85 594 GLY B C 1
ATOM 7707 O O . GLY B 1 354 ? 140.164 159.370 214.423 1.00 50.35 594 GLY B O 1
ATOM 7711 N N . LYS B 1 355 ? 140.574 157.946 212.733 1.00 38.41 595 LYS B N 1
ATOM 7712 C CA . LYS B 1 355 ? 139.391 157.086 212.894 1.00 42.64 595 LYS B CA 1
ATOM 7713 C C . LYS B 1 355 ? 139.831 155.634 213.133 1.00 39.64 595 LYS B C 1
ATOM 7714 O O . LYS B 1 355 ? 139.616 154.789 212.267 1.00 41.55 595 LYS B O 1
ATOM 7733 N N . PRO B 1 356 ? 140.523 155.319 214.238 1.00 36.45 596 PRO B N 1
ATOM 7734 C CA . PRO B 1 356 ? 141.068 153.988 214.468 1.00 42.15 596 PRO B CA 1
ATOM 7735 C C . PRO B 1 356 ? 139.987 152.917 214.639 1.00 41.95 596 PRO B C 1
ATOM 7736 O O . PRO B 1 356 ? 138.875 153.189 215.089 1.00 44.95 596 PRO B O 1
ATOM 7747 N N . TYR B 1 357 ? 140.330 151.678 214.296 1.00 51.53 597 TYR B N 1
ATOM 7748 C CA . TYR B 1 357 ? 139.511 150.499 214.573 1.00 53.82 597 TYR B CA 1
ATOM 7749 C C . TYR B 1 357 ? 139.609 150.072 216.043 1.00 57.29 597 TYR B C 1
ATOM 7750 O O . TYR B 1 357 ? 140.709 149.890 216.576 1.00 55.26 597 TYR B O 1
ATOM 7768 N N . ASN B 1 358 ? 138.461 149.813 216.668 1.00 79.58 598 ASN B N 1
ATOM 7769 C CA . ASN B 1 358 ? 138.369 149.065 217.924 1.00 80.79 598 ASN B CA 1
ATOM 7770 C C . ASN B 1 358 ? 138.634 147.569 217.674 1.00 82.14 598 ASN B C 1
ATOM 7771 O O . ASN B 1 358 ? 138.484 147.082 216.551 1.00 80.27 598 ASN B O 1
ATOM 7782 N N . SER B 1 359 ? 138.985 146.814 218.717 1.00 88.54 599 SER B N 1
ATOM 7783 C CA . SER B 1 359 ? 139.331 145.384 218.609 1.00 88.05 599 SER B CA 1
ATOM 7784 C C . SER B 1 359 ? 138.207 144.515 218.019 1.00 85.23 599 SER B C 1
ATOM 7785 O O . SER B 1 359 ? 138.478 143.566 217.283 1.00 80.48 599 SER B O 1
ATOM 7793 N N . SER B 1 360 ? 136.943 144.867 218.271 1.00 88.27 600 SER B N 1
ATOM 7794 C CA . SER B 1 360 ? 135.754 144.207 217.705 1.00 88.98 600 SER B CA 1
ATOM 7795 C C . SER B 1 360 ? 135.514 144.493 216.208 1.00 89.81 600 SER B C 1
ATOM 7796 O O . SER B 1 360 ? 134.528 144.015 215.646 1.00 87.87 600 SER B O 1
ATOM 7804 N N . GLY B 1 361 ? 136.360 145.301 215.557 1.00 85.44 601 GLY B N 1
ATOM 7805 C CA . GLY B 1 361 ? 136.166 145.781 214.181 1.00 82.70 601 GLY B CA 1
ATOM 7806 C C . GLY B 1 361 ? 135.200 146.970 214.054 1.00 84.06 601 GLY B C 1
ATOM 7807 O O . GLY B 1 361 ? 134.889 147.394 212.942 1.00 84.32 601 GLY B O 1
ATOM 7811 N N . LEU B 1 362 ? 134.717 147.506 215.180 1.00 85.28 602 LEU B N 1
ATOM 7812 C CA . LEU B 1 362 ? 133.878 148.708 215.245 1.00 84.96 602 LEU B CA 1
ATOM 7813 C C . LEU B 1 362 ? 134.715 149.997 215.158 1.00 83.10 602 LEU B C 1
ATOM 7814 O O . LEU B 1 362 ? 135.942 149.971 215.263 1.00 81.12 602 LEU B O 1
ATOM 7830 N N . GLY B 1 363 ? 134.052 151.137 214.970 1.00 71.60 603 GLY B N 1
ATOM 7831 C CA . GLY B 1 363 ? 134.720 152.397 214.646 1.00 71.05 603 GLY B CA 1
ATOM 7832 C C . GLY B 1 363 ? 135.286 152.350 213.226 1.00 69.94 603 GLY B C 1
ATOM 7833 O O . GLY B 1 363 ? 134.590 151.947 212.291 1.00 68.46 603 GLY B O 1
ATOM 7837 N N . GLY B 1 364 ? 136.549 152.732 213.056 1.00 53.95 604 GLY B N 1
ATOM 7838 C CA . GLY B 1 364 ? 137.225 152.682 211.761 1.00 50.27 604 GLY B CA 1
ATOM 7839 C C . GLY B 1 364 ? 136.769 153.765 210.766 1.00 47.91 604 GLY B C 1
ATOM 7840 O O . GLY B 1 364 ? 135.860 154.546 211.054 1.00 43.67 604 GLY B O 1
ATOM 7844 N N . PRO B 1 365 ? 137.388 153.829 209.577 1.00 41.39 605 PRO B N 1
ATOM 7845 C CA . PRO B 1 365 ? 137.017 154.754 208.511 1.00 37.12 605 PRO B CA 1
ATOM 7846 C C . PRO B 1 365 ? 135.611 154.508 207.932 1.00 34.72 605 PRO B C 1
ATOM 7847 O O . PRO B 1 365 ? 135.092 153.394 207.986 1.00 37.91 605 PRO B O 1
ATOM 7858 N N . SER B 1 366 ? 135.003 155.527 207.319 1.00 27.56 606 SER B N 1
ATOM 7859 C CA . SER B 1 366 ? 133.716 155.410 206.607 1.00 25.94 606 SER B CA 1
ATOM 7860 C C . SER B 1 366 ? 133.864 154.773 205.224 1.00 25.91 606 SER B C 1
ATOM 7861 O O . SER B 1 366 ? 134.972 154.652 204.712 1.00 35.82 606 SER B O 1
ATOM 7869 N N . ILE B 1 367 ? 132.775 154.409 204.544 1.00 25.63 607 ILE B N 1
ATOM 7870 C CA . ILE B 1 367 ? 132.840 153.901 203.160 1.00 10.72 607 ILE B CA 1
ATOM 7871 C C . ILE B 1 367 ? 133.389 154.950 202.188 1.00 21.39 607 ILE B C 1
ATOM 7872 O O . ILE B 1 367 ? 134.125 154.586 201.278 1.00 35.84 607 ILE B O 1
ATOM 7888 N N . LYS B 1 368 ? 133.152 156.249 202.405 1.00 23.35 608 LYS B N 1
ATOM 7889 C CA . LYS B 1 368 ? 133.781 157.305 201.597 1.00 21.20 608 LYS B CA 1
ATOM 7890 C C . LYS B 1 368 ? 135.290 157.345 201.794 1.00 23.02 608 LYS B C 1
ATOM 7891 O O . LYS B 1 368 ? 136.016 157.375 200.814 1.00 30.04 608 LYS B O 1
ATOM 7910 N N . ASP B 1 369 ? 135.778 157.272 203.031 1.00 18.73 609 ASP B N 1
ATOM 7911 C CA . ASP B 1 369 ? 137.216 157.248 203.326 1.00 17.37 609 ASP B CA 1
ATOM 7912 C C . ASP B 1 369 ? 137.899 156.033 202.698 1.00 24.17 609 ASP B C 1
ATOM 7913 O O . ASP B 1 369 ? 138.969 156.165 202.106 1.00 28.89 609 ASP B O 1
ATOM 7922 N N . LYS B 1 370 ? 137.285 154.850 202.799 1.00 20.38 610 LYS B N 1
ATOM 7923 C CA . LYS B 1 370 ? 137.822 153.588 202.272 1.00 6.22 610 LYS B CA 1
ATOM 7924 C C . LYS B 1 370 ? 137.777 153.549 200.755 1.00 11.13 610 LYS B C 1
ATOM 7925 O O . LYS B 1 370 ? 138.782 153.209 200.148 1.00 28.43 610 LYS B O 1
ATOM 7944 N N . TYR B 1 371 ? 136.697 153.980 200.115 1.00 12.20 611 TYR B N 1
ATOM 7945 C CA . TYR B 1 371 ? 136.657 154.057 198.661 1.00 8.67 611 TYR B CA 1
ATOM 7946 C C . TYR B 1 371 ? 137.626 155.099 198.109 1.00 14.72 611 TYR B C 1
ATOM 7947 O O . TYR B 1 371 ? 138.413 154.786 197.222 1.00 25.36 611 TYR B O 1
ATOM 7965 N N . VAL B 1 372 ? 137.634 156.325 198.634 1.00 20.53 612 VAL B N 1
ATOM 7966 C CA . VAL B 1 372 ? 138.523 157.378 198.124 1.00 20.23 612 VAL B CA 1
ATOM 7967 C C . VAL B 1 372 ? 139.987 156.998 198.302 1.00 19.99 612 VAL B C 1
ATOM 7968 O O . VAL B 1 372 ? 140.777 157.222 197.396 1.00 16.49 612 VAL B O 1
ATOM 7981 N N . THR B 1 373 ? 140.359 156.352 199.405 1.00 15.88 613 THR B N 1
ATOM 7982 C CA . THR B 1 373 ? 141.716 155.836 199.609 1.00 13.67 613 THR B CA 1
ATOM 7983 C C . THR B 1 373 ? 142.067 154.681 198.677 1.00 19.06 613 THR B C 1
ATOM 7984 O O . THR B 1 373 ? 143.182 154.644 198.173 1.00 32.87 613 THR B O 1
ATOM 7995 N N . ALA B 1 374 ? 141.150 153.760 198.396 1.00 14.84 614 ALA B N 1
ATOM 7996 C CA . ALA B 1 374 ? 141.383 152.686 197.447 1.00 0.99 614 ALA B CA 1
ATOM 7997 C C . ALA B 1 374 ? 141.558 153.198 196.017 1.00 3.49 614 ALA B C 1
ATOM 7998 O O . ALA B 1 374 ? 142.483 152.776 195.337 1.00 16.60 614 ALA B O 1
ATOM 8005 N N . LEU B 1 375 ? 140.726 154.131 195.556 1.00 8.88 615 LEU B N 1
ATOM 8006 C CA . LEU B 1 375 ? 140.857 154.720 194.225 1.00 17.15 615 LEU B CA 1
ATOM 8007 C C . LEU B 1 375 ? 142.112 155.584 194.096 1.00 21.85 615 LEU B C 1
ATOM 8008 O O . LEU B 1 375 ? 142.801 155.548 193.082 1.00 18.17 615 LEU B O 1
ATOM 8024 N N . TYR B 1 376 ? 142.445 156.349 195.130 1.00 21.44 616 TYR B N 1
ATOM 8025 C CA . TYR B 1 376 ? 143.690 157.096 195.202 1.00 5.75 616 TYR B CA 1
ATOM 8026 C C . TYR B 1 376 ? 144.895 156.171 195.078 1.00 11.60 616 TYR B C 1
ATOM 8027 O O . TYR B 1 376 ? 145.760 156.428 194.249 1.00 23.09 616 TYR B O 1
ATOM 8045 N N . PHE B 1 377 ? 144.937 155.059 195.809 1.00 15.63 617 PHE B N 1
ATOM 8046 C CA . PHE B 1 377 ? 146.040 154.115 195.725 1.00 9.18 617 PHE B CA 1
ATOM 8047 C C . PHE B 1 377 ? 146.172 153.454 194.355 1.00 15.13 617 PHE B C 1
ATOM 8048 O O . PHE B 1 377 ? 147.292 153.226 193.906 1.00 24.58 617 PHE B O 1
ATOM 8065 N N . THR B 1 378 ? 145.088 153.156 193.642 1.00 12.51 618 THR B N 1
ATOM 8066 C CA . THR B 1 378 ? 145.192 152.520 192.326 1.00 8.07 618 THR B CA 1
ATOM 8067 C C . THR B 1 378 ? 145.487 153.503 191.207 1.00 15.91 618 THR B C 1
ATOM 8068 O O . THR B 1 378 ? 146.261 153.142 190.332 1.00 30.12 618 THR B O 1
ATOM 8079 N N . PHE B 1 379 ? 145.052 154.764 191.238 1.00 10.86 619 PHE B N 1
ATOM 8080 C CA . PHE B 1 379 ? 145.621 155.779 190.341 1.00 6.34 619 PHE B CA 1
ATOM 8081 C C . PHE B 1 379 ? 147.097 156.058 190.643 1.00 13.30 619 PHE B C 1
ATOM 8082 O O . PHE B 1 379 ? 147.905 156.150 189.726 1.00 23.28 619 PHE B O 1
ATOM 8099 N N . SER B 1 380 ? 147.478 156.133 191.914 1.00 16.27 620 SER B N 1
ATOM 8100 C CA . SER B 1 380 ? 148.864 156.211 192.374 1.00 3.83 620 SER B CA 1
ATOM 8101 C C . SER B 1 380 ? 149.698 155.052 191.829 1.00 5.13 620 SER B C 1
ATOM 8102 O O . SER B 1 380 ? 150.698 155.281 191.163 1.00 12.53 620 SER B O 1
ATOM 8110 N N . SER B 1 381 ? 149.248 153.808 191.966 1.00 13.49 621 SER B N 1
ATOM 8111 C CA . SER B 1 381 ? 149.935 152.625 191.433 1.00 10.10 621 SER B CA 1
ATOM 8112 C C . SER B 1 381 ? 150.020 152.593 189.909 1.00 16.34 621 SER B C 1
ATOM 8113 O O . SER B 1 381 ? 151.078 152.285 189.379 1.00 23.63 621 SER B O 1
ATOM 8121 N N . LEU B 1 382 ? 148.945 152.917 189.182 1.00 11.91 622 LEU B N 1
ATOM 8122 C CA . LEU B 1 382 ? 148.920 152.855 187.714 1.00 9.39 622 LEU B CA 1
ATOM 8123 C C . LEU B 1 382 ? 149.759 153.949 187.059 1.00 17.46 622 LEU B C 1
ATOM 8124 O O . LEU B 1 382 ? 150.473 153.680 186.104 1.00 24.02 622 LEU B O 1
ATOM 8140 N N . THR B 1 383 ? 149.704 155.175 187.575 1.00 20.42 623 THR B N 1
ATOM 8141 C CA . THR B 1 383 ? 150.555 156.287 187.118 1.00 15.26 623 THR B CA 1
ATOM 8142 C C . THR B 1 383 ? 151.964 156.256 187.710 1.00 11.68 623 THR B C 1
ATOM 8143 O O . THR B 1 383 ? 152.805 157.065 187.345 1.00 16.43 623 THR B O 1
ATOM 8154 N N . SER B 1 384 ? 152.275 155.292 188.576 1.00 9.26 624 SER B N 1
ATOM 8155 C CA . SER B 1 384 ? 153.588 155.034 189.170 1.00 0.09 624 SER B CA 1
ATOM 8156 C C . SER B 1 384 ? 154.144 156.153 190.056 1.00 3.01 624 SER B C 1
ATOM 8157 O O . SER B 1 384 ? 155.348 156.337 190.135 1.00 25.93 624 SER B O 1
ATOM 8165 N N . VAL B 1 385 ? 153.284 156.856 190.796 1.00 0.41 625 VAL B N 1
ATOM 8166 C CA . VAL B 1 385 ? 153.678 157.786 191.867 1.00 0.00 625 VAL B CA 1
ATOM 8167 C C . VAL B 1 385 ? 153.274 157.215 193.206 1.00 0.00 625 VAL B C 1
ATOM 8168 O O . VAL B 1 385 ? 152.102 156.960 193.418 1.00 28.40 625 VAL B O 1
ATOM 8181 N N . GLY B 1 386 ? 154.199 157.005 194.130 1.00 0.00 626 GLY B N 1
ATOM 8182 C CA . GLY B 1 386 ? 153.880 156.579 195.490 1.00 0.00 626 GLY B CA 1
ATOM 8183 C C . GLY B 1 386 ? 154.142 157.715 196.460 1.00 2.66 626 GLY B C 1
ATOM 8184 O O . GLY B 1 386 ? 155.291 158.017 196.731 1.00 13.12 626 GLY B O 1
ATOM 8188 N N . PHE B 1 387 ? 153.109 158.371 196.988 1.00 10.33 627 PHE B N 1
ATOM 8189 C CA . PHE B 1 387 ? 153.283 159.500 197.914 1.00 7.46 627 PHE B CA 1
ATOM 8190 C C . PHE B 1 387 ? 153.632 159.074 199.341 1.00 5.76 627 PHE B C 1
ATOM 8191 O O . PHE B 1 387 ? 153.938 159.918 200.170 1.00 16.63 627 PHE B O 1
ATOM 8208 N N . GLY B 1 388 ? 153.602 157.781 199.647 1.00 9.09 628 GLY B N 1
ATOM 8209 C CA . GLY B 1 388 ? 154.193 157.221 200.861 1.00 17.57 628 GLY B CA 1
ATOM 8210 C C . GLY B 1 388 ? 153.222 156.925 201.994 1.00 19.10 628 GLY B C 1
ATOM 8211 O O . GLY B 1 388 ? 153.599 156.220 202.925 1.00 21.08 628 GLY B O 1
ATOM 8215 N N . ASN B 1 389 ? 151.983 157.419 201.947 1.00 22.21 629 ASN B N 1
ATOM 8216 C CA . ASN B 1 389 ? 151.016 157.202 203.020 1.00 16.93 629 ASN B CA 1
ATOM 8217 C C . ASN B 1 389 ? 150.245 155.885 202.895 1.00 15.98 629 ASN B C 1
ATOM 8218 O O . ASN B 1 389 ? 150.106 155.186 203.891 1.00 32.24 629 ASN B O 1
ATOM 8229 N N . VAL B 1 390 ? 149.822 155.475 201.700 1.00 15.76 630 VAL B N 1
ATOM 8230 C CA . VAL B 1 390 ? 149.263 154.131 201.472 1.00 18.81 630 VAL B CA 1
ATOM 8231 C C . VAL B 1 390 ? 150.345 153.256 200.858 1.00 20.41 630 VAL B C 1
ATOM 8232 O O . VAL B 1 390 ? 150.962 153.632 199.867 1.00 29.67 630 VAL B O 1
ATOM 8245 N N . SER B 1 391 ? 150.599 152.091 201.445 1.00 20.38 631 SER B N 1
ATOM 8246 C CA . SER B 1 391 ? 151.586 151.135 200.945 1.00 17.68 631 SER B CA 1
ATOM 8247 C C . SER B 1 391 ? 151.186 149.689 201.270 1.00 28.59 631 SER B C 1
ATOM 8248 O O . SER B 1 391 ? 150.517 149.449 202.273 1.00 40.82 631 SER B O 1
ATOM 8256 N N . PRO B 1 392 ? 151.565 148.707 200.439 1.00 13.15 632 PRO B N 1
ATOM 8257 C CA . PRO B 1 392 ? 151.226 147.307 200.647 1.00 17.03 632 PRO B CA 1
ATOM 8258 C C . PRO B 1 392 ? 152.163 146.621 201.650 1.00 12.86 632 PRO B C 1
ATOM 8259 O O . PRO B 1 392 ? 153.363 146.540 201.408 1.00 26.09 632 PRO B O 1
ATOM 8270 N N . ASN B 1 393 ? 151.648 146.071 202.751 1.00 18.63 633 ASN B N 1
ATOM 8271 C CA . ASN B 1 393 ? 152.446 145.394 203.779 1.00 24.73 633 ASN B CA 1
ATOM 8272 C C . ASN B 1 393 ? 152.227 143.885 203.852 1.00 31.63 633 ASN B C 1
ATOM 8273 O O . ASN B 1 393 ? 153.200 143.156 204.019 1.00 40.48 633 ASN B O 1
ATOM 8284 N N . THR B 1 394 ? 151.003 143.385 203.728 1.00 20.63 634 THR B N 1
ATOM 8285 C CA . THR B 1 394 ? 150.757 141.935 203.732 1.00 17.76 634 THR B CA 1
ATOM 8286 C C . THR B 1 394 ? 151.211 141.307 202.415 1.00 22.36 634 THR B C 1
ATOM 8287 O O . THR B 1 394 ? 151.381 141.994 201.412 1.00 30.27 634 THR B O 1
ATOM 8298 N N . ASN B 1 395 ? 151.437 139.993 202.363 1.00 23.13 635 ASN B N 1
ATOM 8299 C CA . ASN B 1 395 ? 151.886 139.350 201.123 1.00 17.88 635 ASN B CA 1
ATOM 8300 C C . ASN B 1 395 ? 150.854 139.473 200.001 1.00 19.44 635 ASN B C 1
ATOM 8301 O O . ASN B 1 395 ? 151.220 139.725 198.864 1.00 19.24 635 ASN B O 1
ATOM 8312 N N . SER B 1 396 ? 149.570 139.364 200.312 1.00 23.16 636 SER B N 1
ATOM 8313 C CA . SER B 1 396 ? 148.469 139.568 199.373 1.00 15.49 636 SER B CA 1
ATOM 8314 C C . SER B 1 396 ? 148.433 140.990 198.824 1.00 20.07 636 SER B C 1
ATOM 8315 O O . SER B 1 396 ? 148.300 141.165 197.619 1.00 31.50 636 SER B O 1
ATOM 8323 N N . GLU B 1 397 ? 148.636 142.014 199.652 1.00 20.76 637 GLU B N 1
ATOM 8324 C CA . GLU B 1 397 ? 148.786 143.396 199.203 1.00 18.24 637 GLU B CA 1
ATOM 8325 C C . GLU B 1 397 ? 150.014 143.585 198.311 1.00 18.36 637 GLU B C 1
ATOM 8326 O O . GLU B 1 397 ? 149.924 144.249 197.285 1.00 30.27 637 GLU B O 1
ATOM 8338 N N . LYS B 1 398 ? 151.158 142.977 198.634 1.00 7.54 638 LYS B N 1
ATOM 8339 C CA . LYS B 1 398 ? 152.370 143.067 197.807 1.00 2.78 638 LYS B CA 1
ATOM 8340 C C . LYS B 1 398 ? 152.233 142.338 196.477 1.00 19.29 638 LYS B C 1
ATOM 8341 O O . LYS B 1 398 ? 152.673 142.862 195.465 1.00 26.08 638 LYS B O 1
ATOM 8360 N N . ILE B 1 399 ? 151.592 141.174 196.438 1.00 26.87 639 ILE B N 1
ATOM 8361 C CA . ILE B 1 399 ? 151.296 140.424 195.207 1.00 15.49 639 ILE B CA 1
ATOM 8362 C C . ILE B 1 399 ? 150.290 141.179 194.335 1.00 13.87 639 ILE B C 1
ATOM 8363 O O . ILE B 1 399 ? 150.471 141.248 193.122 1.00 17.35 639 ILE B O 1
ATOM 8379 N N . PHE B 1 400 ? 149.288 141.828 194.924 1.00 11.01 640 PHE B N 1
ATOM 8380 C CA . PHE B 1 400 ? 148.424 142.753 194.201 1.00 13.05 640 PHE B CA 1
ATOM 8381 C C . PHE B 1 400 ? 149.224 143.895 193.579 1.00 19.37 640 PHE B C 1
ATOM 8382 O O . PHE B 1 400 ? 149.096 144.136 192.387 1.00 31.83 640 PHE B O 1
ATOM 8399 N N . SER B 1 401 ? 150.125 144.555 194.309 1.00 12.91 641 SER B N 1
ATOM 8400 C CA . SER B 1 401 ? 150.974 145.593 193.722 1.00 8.77 641 SER B CA 1
ATOM 8401 C C . SER B 1 401 ? 151.921 145.081 192.646 1.00 17.52 641 SER B C 1
ATOM 8402 O O . SER B 1 401 ? 152.094 145.768 191.650 1.00 30.78 641 SER B O 1
ATOM 8410 N N . ILE B 1 402 ? 152.493 143.882 192.755 1.00 19.75 642 ILE B N 1
ATOM 8411 C CA . ILE B 1 402 ? 153.281 143.279 191.664 1.00 14.13 642 ILE B CA 1
ATOM 8412 C C . ILE B 1 402 ? 152.425 143.136 190.399 1.00 23.27 642 ILE B C 1
ATOM 8413 O O . ILE B 1 402 ? 152.855 143.543 189.324 1.00 21.54 642 ILE B O 1
ATOM 8429 N N . CYS B 1 403 ? 151.184 142.662 190.520 1.00 23.75 643 CYS B N 1
ATOM 8430 C CA . CYS B 1 403 ? 150.241 142.586 189.408 1.00 15.66 643 CYS B CA 1
ATOM 8431 C C . CYS B 1 403 ? 149.881 143.961 188.842 1.00 19.26 643 CYS B C 1
ATOM 8432 O O . CYS B 1 403 ? 149.921 144.138 187.633 1.00 33.42 643 CYS B O 1
ATOM 8440 N N . VAL B 1 404 ? 149.575 144.964 189.662 1.00 13.84 644 VAL B N 1
ATOM 8441 C CA . VAL B 1 404 ? 149.245 146.314 189.175 1.00 14.83 644 VAL B CA 1
ATOM 8442 C C . VAL B 1 404 ? 150.440 147.020 188.537 1.00 19.98 644 VAL B C 1
ATOM 8443 O O . VAL B 1 404 ? 150.248 147.811 187.624 1.00 23.63 644 VAL B O 1
ATOM 8456 N N . MET B 1 405 ? 151.679 146.706 188.913 1.00 22.17 645 MET B N 1
ATOM 8457 C CA . MET B 1 405 ? 152.878 147.184 188.211 1.00 18.32 645 MET B CA 1
ATOM 8458 C C . MET B 1 405 ? 153.049 146.534 186.828 1.00 23.43 645 MET B C 1
ATOM 8459 O O . MET B 1 405 ? 153.396 147.219 185.865 1.00 29.27 645 MET B O 1
ATOM 8473 N N . LEU B 1 406 ? 152.718 145.251 186.670 1.00 26.50 646 LEU B N 1
ATOM 8474 C CA . LEU B 1 406 ? 152.635 144.586 185.360 1.00 28.40 646 LEU B CA 1
ATOM 8475 C C . LEU B 1 406 ? 151.482 145.130 184.493 1.00 29.22 646 LEU B C 1
ATOM 8476 O O . LEU B 1 406 ? 151.712 145.523 183.354 1.00 30.68 646 LEU B O 1
ATOM 8492 N N . ILE B 1 407 ? 150.260 145.238 185.026 1.00 28.08 647 ILE B N 1
ATOM 8493 C CA . ILE B 1 407 ? 149.108 145.831 184.325 1.00 28.94 647 ILE B CA 1
ATOM 8494 C C . ILE B 1 407 ? 149.415 147.270 183.925 1.00 33.69 647 ILE B C 1
ATOM 8495 O O . ILE B 1 407 ? 149.279 147.618 182.762 1.00 39.24 647 ILE B O 1
ATOM 8511 N N . GLY B 1 408 ? 149.867 148.113 184.851 1.00 30.16 648 GLY B N 1
ATOM 8512 C CA . GLY B 1 408 ? 150.098 149.533 184.600 1.00 28.58 648 GLY B CA 1
ATOM 8513 C C . GLY B 1 408 ? 151.123 149.791 183.503 1.00 29.82 648 GLY B C 1
ATOM 8514 O O . GLY B 1 408 ? 150.923 150.678 182.684 1.00 39.01 648 GLY B O 1
ATOM 8518 N N . SER B 1 409 ? 152.177 148.981 183.410 1.00 28.65 649 SER B N 1
ATOM 8519 C CA . SER B 1 409 ? 153.202 149.120 182.369 1.00 33.34 649 SER B CA 1
ATOM 8520 C C . SER B 1 409 ? 152.739 148.630 180.990 1.00 35.95 649 SER B C 1
ATOM 8521 O O . SER B 1 409 ? 152.954 149.335 180.007 1.00 35.24 649 SER B O 1
ATOM 8529 N N . LEU B 1 410 ? 152.011 147.513 180.887 1.00 38.89 650 LEU B N 1
ATOM 8530 C CA . LEU B 1 410 ? 151.344 147.116 179.633 1.00 32.43 650 LEU B CA 1
ATOM 8531 C C . LEU B 1 410 ? 150.279 148.121 179.198 1.00 39.34 650 LEU B C 1
ATOM 8532 O O . LEU B 1 410 ? 150.194 148.480 178.025 1.00 47.11 650 LEU B O 1
ATOM 8548 N N . MET B 1 411 ? 149.484 148.612 180.140 1.00 44.06 651 MET B N 1
ATOM 8549 C CA . MET B 1 411 ? 148.470 149.628 179.911 1.00 42.12 651 MET B CA 1
ATOM 8550 C C . MET B 1 411 ? 149.089 150.947 179.442 1.00 41.80 651 MET B C 1
ATOM 8551 O O . MET B 1 411 ? 148.616 151.499 178.463 1.00 47.00 651 MET B O 1
ATOM 8565 N N . TYR B 1 412 ? 150.181 151.446 180.019 1.00 40.20 652 TYR B N 1
ATOM 8566 C CA . TYR B 1 412 ? 150.852 152.650 179.507 1.00 44.95 652 TYR B CA 1
ATOM 8567 C C . TYR B 1 412 ? 151.494 152.447 178.128 1.00 50.86 652 TYR B C 1
ATOM 8568 O O . TYR B 1 412 ? 151.409 153.339 177.288 1.00 51.96 652 TYR B O 1
ATOM 8586 N N . ALA B 1 413 ? 152.042 151.267 177.828 1.00 52.47 653 ALA B N 1
ATOM 8587 C CA . ALA B 1 413 ? 152.509 150.930 176.478 1.00 51.84 653 ALA B CA 1
ATOM 8588 C C . ALA B 1 413 ? 151.375 150.840 175.429 1.00 55.21 653 ALA B C 1
ATOM 8589 O O . ALA B 1 413 ? 151.659 150.840 174.228 1.00 55.00 653 ALA B O 1
ATOM 8596 N N . SER B 1 414 ? 150.112 150.773 175.872 1.00 53.45 654 SER B N 1
ATOM 8597 C CA . SER B 1 414 ? 148.915 150.596 175.039 1.00 51.47 654 SER B CA 1
ATOM 8598 C C . SER B 1 414 ? 147.993 151.823 175.073 1.00 53.90 654 SER B C 1
ATOM 8599 O O . SER B 1 414 ? 147.960 152.570 174.104 1.00 57.53 654 SER B O 1
ATOM 8607 N N . ILE B 1 415 ? 147.296 152.098 176.183 1.00 51.30 655 ILE B N 1
ATOM 8608 C CA . ILE B 1 415 ? 146.377 153.236 176.355 1.00 53.37 655 ILE B CA 1
ATOM 8609 C C . ILE B 1 415 ? 147.098 154.559 176.133 1.00 54.29 655 ILE B C 1
ATOM 8610 O O . ILE B 1 415 ? 146.734 155.276 175.218 1.00 54.24 655 ILE B O 1
ATOM 8626 N N . PHE B 1 416 ? 148.126 154.907 176.903 1.00 57.67 656 PHE B N 1
ATOM 8627 C CA . PHE B 1 416 ? 148.786 156.210 176.740 1.00 59.73 656 PHE B CA 1
ATOM 8628 C C . PHE B 1 416 ? 149.701 156.302 175.508 1.00 59.17 656 PHE B C 1
ATOM 8629 O O . PHE B 1 416 ? 149.928 157.401 175.003 1.00 60.33 656 PHE B O 1
ATOM 8646 N N . GLY B 1 417 ? 150.097 155.169 174.922 1.00 62.56 657 GLY B N 1
ATOM 8647 C CA . GLY B 1 417 ? 150.593 155.121 173.541 1.00 66.39 657 GLY B CA 1
ATOM 8648 C C . GLY B 1 417 ? 149.525 155.567 172.533 1.00 66.16 657 GLY B C 1
ATOM 8649 O O . GLY B 1 417 ? 149.739 156.512 171.775 1.00 64.81 657 GLY B O 1
ATOM 8653 N N . ASN B 1 418 ? 148.335 154.961 172.590 1.00 64.62 658 ASN B N 1
ATOM 8654 C CA . ASN B 1 418 ? 147.189 155.300 171.745 1.00 66.18 658 ASN B CA 1
ATOM 8655 C C . ASN B 1 418 ? 146.635 156.709 171.999 1.00 68.17 658 ASN B C 1
ATOM 8656 O O . ASN B 1 418 ? 146.361 157.411 171.038 1.00 69.12 658 ASN B O 1
ATOM 8667 N N . VAL B 1 419 ? 146.500 157.176 173.242 1.00 69.15 659 VAL B N 1
ATOM 8668 C CA . VAL B 1 419 ? 146.008 158.532 173.553 1.00 69.12 659 VAL B CA 1
ATOM 8669 C C . VAL B 1 419 ? 146.920 159.575 172.924 1.00 67.75 659 VAL B C 1
ATOM 8670 O O . VAL B 1 419 ? 146.427 160.457 172.226 1.00 68.83 659 VAL B O 1
ATOM 8683 N N . SER B 1 420 ? 148.245 159.454 173.071 1.00 72.41 660 SER B N 1
ATOM 8684 C CA . SER B 1 420 ? 149.155 160.382 172.392 1.00 76.55 660 SER B CA 1
ATOM 8685 C C . SER B 1 420 ? 149.074 160.244 170.870 1.00 77.74 660 SER B C 1
ATOM 8686 O O . SER B 1 420 ? 148.996 161.256 170.182 1.00 77.66 660 SER B O 1
ATOM 8694 N N . ALA B 1 421 ? 148.988 159.026 170.327 1.00 77.53 661 ALA B N 1
ATOM 8695 C CA . ALA B 1 421 ? 148.797 158.817 168.890 1.00 76.96 661 ALA B CA 1
ATOM 8696 C C . ALA B 1 421 ? 147.506 159.466 168.350 1.00 74.56 661 ALA B C 1
ATOM 8697 O O . ALA B 1 421 ? 147.546 160.097 167.301 1.00 75.58 661 ALA B O 1
ATOM 8704 N N . ILE B 1 422 ? 146.375 159.394 169.058 1.00 76.82 662 ILE B N 1
ATOM 8705 C CA . ILE B 1 422 ? 145.133 160.069 168.650 1.00 79.18 662 ILE B CA 1
ATOM 8706 C C . ILE B 1 422 ? 145.255 161.592 168.781 1.00 78.90 662 ILE B C 1
ATOM 8707 O O . ILE B 1 422 ? 144.851 162.300 167.865 1.00 82.84 662 ILE B O 1
ATOM 8723 N N . ILE B 1 423 ? 145.878 162.123 169.836 1.00 80.71 663 ILE B N 1
ATOM 8724 C CA . ILE B 1 423 ? 146.175 163.564 169.930 1.00 82.68 663 ILE B CA 1
ATOM 8725 C C . ILE B 1 423 ? 147.062 164.015 168.757 1.00 84.93 663 ILE B C 1
ATOM 8726 O O . ILE B 1 423 ? 146.764 165.009 168.101 1.00 85.18 663 ILE B O 1
ATOM 8742 N N . GLN B 1 424 ? 148.108 163.258 168.420 1.00 88.39 664 GLN B N 1
ATOM 8743 C CA . GLN B 1 424 ? 148.979 163.537 167.273 1.00 89.37 664 GLN B CA 1
ATOM 8744 C C . GLN B 1 424 ? 148.262 163.354 165.923 1.00 87.75 664 GLN B C 1
ATOM 8745 O O . GLN B 1 424 ? 148.559 164.076 164.975 1.00 88.35 664 GLN B O 1
ATOM 8759 N N . ARG B 1 425 ? 147.264 162.467 165.829 1.00 91.09 665 ARG B N 1
ATOM 8760 C CA . ARG B 1 425 ? 146.378 162.325 164.659 1.00 91.69 665 ARG B CA 1
ATOM 8761 C C . ARG B 1 425 ? 145.469 163.542 164.495 1.00 92.49 665 ARG B C 1
ATOM 8762 O O . ARG B 1 425 ? 145.413 164.100 163.403 1.00 95.04 665 ARG B O 1
ATOM 8783 N N . LEU B 1 426 ? 144.838 164.021 165.565 1.00 87.41 666 LEU B N 1
ATOM 8784 C CA . LEU B 1 426 ? 144.071 165.276 165.576 1.00 86.64 666 LEU B CA 1
ATOM 8785 C C . LEU B 1 426 ? 144.955 166.485 165.219 1.00 87.74 666 LEU B C 1
ATOM 8786 O O . LEU B 1 426 ? 144.530 167.367 164.476 1.00 90.04 666 LEU B O 1
ATOM 8802 N N . TYR B 1 427 ? 146.204 166.507 165.686 1.00 96.58 667 TYR B N 1
ATOM 8803 C CA . TYR B 1 427 ? 147.190 167.540 165.353 1.00 99.42 667 TYR B CA 1
ATOM 8804 C C . TYR B 1 427 ? 147.839 167.373 163.958 1.00 101.09 667 TYR B C 1
ATOM 8805 O O . TYR B 1 427 ? 148.596 168.239 163.522 1.00 100.94 667 TYR B O 1
ATOM 8823 N N . SER B 1 428 ? 147.569 166.283 163.228 1.00 103.74 668 SER B N 1
ATOM 8824 C CA . SER B 1 428 ? 148.339 165.906 162.026 1.00 102.89 668 SER B CA 1
ATOM 8825 C C . SER B 1 428 ? 148.308 166.947 160.906 1.00 102.77 668 SER B C 1
ATOM 8826 O O . SER B 1 428 ? 149.342 167.178 160.285 1.00 102.95 668 SER B O 1
ATOM 8834 N N . GLY B 1 429 ? 147.187 167.637 160.675 1.00 104.27 669 GLY B N 1
ATOM 8835 C CA . GLY B 1 429 ? 147.117 168.738 159.706 1.00 104.40 669 GLY B CA 1
ATOM 8836 C C . GLY B 1 429 ? 148.114 169.851 160.030 1.00 105.49 669 GLY B C 1
ATOM 8837 O O . GLY B 1 429 ? 148.897 170.253 159.173 1.00 105.11 669 GLY B O 1
ATOM 8841 N N . THR B 1 430 ? 148.175 170.272 161.292 1.00 107.56 670 THR B N 1
ATOM 8842 C CA . THR B 1 430 ? 149.139 171.264 161.791 1.00 106.88 670 THR B CA 1
ATOM 8843 C C . THR B 1 430 ? 150.579 170.739 161.775 1.00 107.47 670 THR B C 1
ATOM 8844 O O . THR B 1 430 ? 151.495 171.467 161.400 1.00 108.53 670 THR B O 1
ATOM 8855 N N . ALA B 1 431 ? 150.808 169.466 162.109 1.00 105.52 671 ALA B N 1
ATOM 8856 C CA . ALA B 1 431 ? 152.141 168.859 162.057 1.00 105.61 671 ALA B CA 1
ATOM 8857 C C . ALA B 1 431 ? 152.700 168.810 160.622 1.00 106.35 671 ALA B C 1
ATOM 8858 O O . ALA B 1 431 ? 153.854 169.186 160.381 1.00 104.72 671 ALA B O 1
ATOM 8865 N N . ARG B 1 432 ? 151.872 168.419 159.645 1.00 106.66 672 ARG B N 1
ATOM 8866 C CA . ARG B 1 432 ? 152.212 168.510 158.218 1.00 104.86 672 ARG B CA 1
ATOM 8867 C C . ARG B 1 432 ? 152.432 169.965 157.809 1.00 104.61 672 ARG B C 1
ATOM 8868 O O . ARG B 1 432 ? 153.473 170.258 157.235 1.00 106.15 672 ARG B O 1
ATOM 8889 N N . TYR B 1 433 ? 151.535 170.878 158.180 1.00 104.86 673 TYR B N 1
ATOM 8890 C CA . TYR B 1 433 ? 151.639 172.307 157.862 1.00 105.46 673 TYR B CA 1
ATOM 8891 C C . TYR B 1 433 ? 152.974 172.922 158.297 1.00 106.95 673 TYR B C 1
ATOM 8892 O O . TYR B 1 433 ? 153.671 173.488 157.460 1.00 107.82 673 TYR B O 1
ATOM 8910 N N . HIS B 1 434 ? 153.400 172.742 159.553 1.00 108.07 674 HIS B N 1
ATOM 8911 C CA . HIS B 1 434 ? 154.724 173.199 160.007 1.00 108.03 674 HIS B CA 1
ATOM 8912 C C . HIS B 1 434 ? 155.869 172.566 159.212 1.00 108.54 674 HIS B C 1
ATOM 8913 O O . HIS B 1 434 ? 156.829 173.244 158.858 1.00 107.56 674 HIS B O 1
ATOM 8927 N N . THR B 1 435 ? 155.767 171.277 158.887 1.00 108.47 675 THR B N 1
ATOM 8928 C CA . THR B 1 435 ? 156.807 170.569 158.125 1.00 108.24 675 THR B CA 1
ATOM 8929 C C . THR B 1 435 ? 156.942 171.131 156.705 1.00 108.15 675 THR B C 1
ATOM 8930 O O . THR B 1 435 ? 158.040 171.484 156.277 1.00 107.06 675 THR B O 1
ATOM 8941 N N . GLN B 1 436 ? 155.831 171.285 155.980 1.00 107.44 676 GLN B N 1
ATOM 8942 C CA . GLN B 1 436 ? 155.848 171.863 154.636 1.00 106.81 676 GLN B CA 1
ATOM 8943 C C . GLN B 1 436 ? 156.238 173.346 154.667 1.00 107.55 676 GLN B C 1
ATOM 8944 O O . GLN B 1 436 ? 157.030 173.785 153.836 1.00 108.52 676 GLN B O 1
ATOM 8958 N N . MET B 1 437 ? 155.765 174.115 155.651 1.00 107.22 677 MET B N 1
ATOM 8959 C CA . MET B 1 437 ? 156.150 175.516 155.814 1.00 107.49 677 MET B CA 1
ATOM 8960 C C . MET B 1 437 ? 157.661 175.661 156.005 1.00 106.97 677 MET B C 1
ATOM 8961 O O . MET B 1 437 ? 158.278 176.498 155.356 1.00 106.41 677 MET B O 1
ATOM 8975 N N . LEU B 1 438 ? 158.289 174.826 156.835 1.00 106.36 678 LEU B N 1
ATOM 8976 C CA . LEU B 1 438 ? 159.739 174.864 157.028 1.00 107.30 678 LEU B CA 1
ATOM 8977 C C . LEU B 1 438 ? 160.526 174.395 155.795 1.00 107.29 678 LEU B C 1
ATOM 8978 O O . LEU B 1 438 ? 161.571 174.975 155.506 1.00 106.22 678 LEU B O 1
ATOM 8994 N N . ARG B 1 439 ? 160.018 173.441 155.000 1.00 106.88 679 ARG B N 1
ATOM 8995 C CA . ARG B 1 439 ? 160.602 173.125 153.680 1.00 105.83 679 ARG B CA 1
ATOM 8996 C C . ARG B 1 439 ? 160.564 174.330 152.744 1.00 105.85 679 ARG B C 1
ATOM 8997 O O . ARG B 1 439 ? 161.584 174.669 152.150 1.00 107.28 679 ARG B O 1
ATOM 9018 N N . VAL B 1 440 ? 159.428 175.022 152.652 1.00 102.02 680 VAL B N 1
ATOM 9019 C CA . VAL B 1 440 ? 159.301 176.261 151.864 1.00 101.80 680 VAL B CA 1
ATOM 9020 C C . VAL B 1 440 ? 160.228 177.359 152.400 1.00 103.53 680 VAL B C 1
ATOM 9021 O O . VAL B 1 440 ? 160.907 178.024 151.622 1.00 102.75 680 VAL B O 1
ATOM 9034 N N . ARG B 1 441 ? 160.336 177.514 153.724 1.00 105.47 681 ARG B N 1
ATOM 9035 C CA . ARG B 1 441 ? 161.223 178.498 154.362 1.00 104.32 681 ARG B CA 1
ATOM 9036 C C . ARG B 1 441 ? 162.691 178.230 154.046 1.00 104.52 681 ARG B C 1
ATOM 9037 O O . ARG B 1 441 ? 163.412 179.142 153.658 1.00 103.59 681 ARG B O 1
ATOM 9058 N N . GLU B 1 442 ? 163.133 176.980 154.135 1.00 104.42 682 GLU B N 1
ATOM 9059 C CA . GLU B 1 442 ? 164.496 176.602 153.763 1.00 104.77 682 GLU B CA 1
ATOM 9060 C C . GLU B 1 442 ? 164.762 176.756 152.260 1.00 104.50 682 GLU B C 1
ATOM 9061 O O . GLU B 1 442 ? 165.824 177.244 151.887 1.00 105.17 682 GLU B O 1
ATOM 9073 N N . PHE B 1 443 ? 163.805 176.425 151.390 1.00 99.40 683 PHE B N 1
ATOM 9074 C CA . PHE B 1 443 ? 163.919 176.693 149.954 1.00 98.82 683 PHE B CA 1
ATOM 9075 C C . PHE B 1 443 ? 164.100 178.192 149.677 1.00 98.77 683 PHE B C 1
ATOM 9076 O O . PHE B 1 443 ? 164.983 178.586 148.916 1.00 101.33 683 PHE B O 1
ATOM 9093 N N . ILE B 1 444 ? 163.309 179.039 150.340 1.00 98.48 684 ILE B N 1
ATOM 9094 C CA . ILE B 1 444 ? 163.394 180.500 150.239 1.00 100.90 684 ILE B CA 1
ATOM 9095 C C . ILE B 1 444 ? 164.756 181.021 150.715 1.00 101.04 684 ILE B C 1
ATOM 9096 O O . ILE B 1 444 ? 165.341 181.872 150.045 1.00 101.23 684 ILE B O 1
ATOM 9112 N N . ARG B 1 445 ? 165.296 180.496 151.824 1.00 102.29 685 ARG B N 1
ATOM 9113 C CA . ARG B 1 445 ? 166.644 180.844 152.304 1.00 102.21 685 ARG B CA 1
ATOM 9114 C C . ARG B 1 445 ? 167.725 180.390 151.327 1.00 102.43 685 ARG B C 1
ATOM 9115 O O . ARG B 1 445 ? 168.574 181.188 150.945 1.00 101.27 685 ARG B O 1
ATOM 9136 N N . PHE B 1 446 ? 167.683 179.136 150.885 1.00 104.03 686 PHE B N 1
ATOM 9137 C CA . PHE B 1 446 ? 168.688 178.544 150.004 1.00 103.55 686 PHE B CA 1
ATOM 9138 C C . PHE B 1 446 ? 168.803 179.278 148.662 1.00 103.96 686 PHE B C 1
ATOM 9139 O O . PHE B 1 446 ? 169.906 179.612 148.231 1.00 105.46 686 PHE B O 1
ATOM 9156 N N . HIS B 1 447 ? 167.677 179.593 148.018 1.00 101.07 687 HIS B N 1
ATOM 9157 C CA . HIS B 1 447 ? 167.661 180.377 146.776 1.00 101.60 687 HIS B CA 1
ATOM 9158 C C . HIS B 1 447 ? 167.708 181.897 146.989 1.00 102.09 687 HIS B C 1
ATOM 9159 O O . HIS B 1 447 ? 167.823 182.642 146.017 1.00 101.19 687 HIS B O 1
ATOM 9173 N N . GLN B 1 448 ? 167.655 182.367 148.238 1.00 101.33 688 GLN B N 1
ATOM 9174 C CA . GLN B 1 448 ? 167.723 183.782 148.617 1.00 101.45 688 GLN B CA 1
ATOM 9175 C C . GLN B 1 448 ? 166.658 184.627 147.896 1.00 101.49 688 GLN B C 1
ATOM 9176 O O . GLN B 1 448 ? 166.958 185.653 147.281 1.00 100.02 688 GLN B O 1
ATOM 9190 N N . ILE B 1 449 ? 165.405 184.159 147.918 1.00 99.96 689 ILE B N 1
ATOM 9191 C CA . ILE B 1 449 ? 164.315 184.720 147.104 1.00 99.26 689 ILE B CA 1
ATOM 9192 C C . ILE B 1 449 ? 164.034 186.193 147.487 1.00 97.89 689 ILE B C 1
ATOM 9193 O O . ILE B 1 449 ? 163.837 186.469 148.673 1.00 97.74 689 ILE B O 1
ATOM 9209 N N . PRO B 1 450 ? 163.978 187.147 146.534 1.00 100.78 690 PRO B N 1
ATOM 9210 C CA . PRO B 1 450 ? 163.647 188.549 146.807 1.00 100.61 690 PRO B CA 1
ATOM 9211 C C . PRO B 1 450 ? 162.236 188.727 147.366 1.00 100.51 690 PRO B C 1
ATOM 9212 O O . PRO B 1 450 ? 161.334 187.971 147.011 1.00 101.67 690 PRO B O 1
ATOM 9223 N N . ASN B 1 451 ? 161.995 189.755 148.180 1.00 100.41 691 ASN B N 1
ATOM 9224 C CA . ASN B 1 451 ? 160.711 189.917 148.870 1.00 101.43 691 ASN B CA 1
ATOM 9225 C C . ASN B 1 451 ? 159.467 189.941 147.947 1.00 102.44 691 ASN B C 1
ATOM 9226 O O . ASN B 1 451 ? 158.516 189.221 148.255 1.00 102.48 691 ASN B O 1
ATOM 9237 N N . PRO B 1 452 ? 159.445 190.649 146.797 1.00 98.95 692 PRO B N 1
ATOM 9238 C CA . PRO B 1 452 ? 158.266 190.689 145.926 1.00 98.12 692 PRO B CA 1
ATOM 9239 C C . PRO B 1 452 ? 157.848 189.321 145.381 1.00 98.42 692 PRO B C 1
ATOM 9240 O O . PRO B 1 452 ? 156.662 189.079 145.157 1.00 98.15 692 PRO B O 1
ATOM 9251 N N . LEU B 1 453 ? 158.806 188.408 145.195 1.00 98.66 693 LEU B N 1
ATOM 9252 C CA . LEU B 1 453 ? 158.548 187.014 144.841 1.00 97.61 693 LEU B CA 1
ATOM 9253 C C . LEU B 1 453 ? 158.284 186.153 146.084 1.00 96.12 693 LEU B C 1
ATOM 9254 O O . LEU B 1 453 ? 157.369 185.337 146.083 1.00 98.36 693 LEU B O 1
ATOM 9270 N N . ARG B 1 454 ? 159.026 186.359 147.175 1.00 96.71 694 ARG B N 1
ATOM 9271 C CA . ARG B 1 454 ? 158.892 185.586 148.416 1.00 97.84 694 ARG B CA 1
ATOM 9272 C C . ARG B 1 454 ? 157.476 185.651 148.974 1.00 99.51 694 ARG B C 1
ATOM 9273 O O . ARG B 1 454 ? 156.922 184.611 149.313 1.00 99.23 694 ARG B O 1
ATOM 9294 N N . GLN B 1 455 ? 156.879 186.843 149.034 1.00 103.45 695 GLN B N 1
ATOM 9295 C CA . GLN B 1 455 ? 155.505 186.996 149.514 1.00 102.80 695 GLN B CA 1
ATOM 9296 C C . GLN B 1 455 ? 154.540 186.140 148.690 1.00 102.97 695 GLN B C 1
ATOM 9297 O O . GLN B 1 455 ? 153.749 185.396 149.255 1.00 102.62 695 GLN B O 1
ATOM 9311 N N . ARG B 1 456 ? 154.663 186.156 147.356 1.00 97.10 696 ARG B N 1
ATOM 9312 C CA . ARG B 1 456 ? 153.842 185.329 146.463 1.00 93.40 696 ARG B CA 1
ATOM 9313 C C . ARG B 1 456 ? 154.035 183.833 146.723 1.00 94.07 696 ARG B C 1
ATOM 9314 O O . ARG B 1 456 ? 153.050 183.104 146.712 1.00 94.64 696 ARG B O 1
ATOM 9335 N N . LEU B 1 457 ? 155.254 183.371 147.013 1.00 96.66 697 LEU B N 1
ATOM 9336 C CA . LEU B 1 457 ? 155.518 181.971 147.375 1.00 96.66 697 LEU B CA 1
ATOM 9337 C C . LEU B 1 457 ? 154.828 181.575 148.686 1.00 96.41 697 LEU B C 1
ATOM 9338 O O . LEU B 1 457 ? 154.113 180.576 148.722 1.00 97.38 697 LEU B O 1
ATOM 9354 N N . GLU B 1 458 ? 155.034 182.324 149.771 1.00 100.41 698 GLU B N 1
ATOM 9355 C CA . GLU B 1 458 ? 154.508 181.928 151.084 1.00 100.77 698 GLU B CA 1
ATOM 9356 C C . GLU B 1 458 ? 152.998 182.194 151.223 1.00 101.16 698 GLU B C 1
ATOM 9357 O O . GLU B 1 458 ? 152.286 181.365 151.788 1.00 100.53 698 GLU B O 1
ATOM 9369 N N . GLU B 1 459 ? 152.460 183.259 150.622 1.00 100.58 699 GLU B N 1
ATOM 9370 C CA . GLU B 1 459 ? 151.008 183.456 150.523 1.00 97.85 699 GLU B CA 1
ATOM 9371 C C . GLU B 1 459 ? 150.337 182.409 149.631 1.00 98.39 699 GLU B C 1
ATOM 9372 O O . GLU B 1 459 ? 149.238 181.961 149.957 1.00 100.49 699 GLU B O 1
ATOM 9384 N N . TYR B 1 460 ? 150.977 181.960 148.543 1.00 99.29 700 TYR B N 1
ATOM 9385 C CA . TYR B 1 460 ? 150.448 180.840 147.766 1.00 99.63 700 TYR B CA 1
ATOM 9386 C C . TYR B 1 460 ? 150.367 179.572 148.616 1.00 99.32 700 TYR B C 1
ATOM 9387 O O . TYR B 1 460 ? 149.330 178.919 148.618 1.00 100.39 700 TYR B O 1
ATOM 9405 N N . PHE B 1 461 ? 151.409 179.229 149.379 1.00 101.81 701 PHE B N 1
ATOM 9406 C CA . PHE B 1 461 ? 151.343 178.050 150.240 1.00 101.25 701 PHE B CA 1
ATOM 9407 C C . PHE B 1 461 ? 150.208 178.161 151.273 1.00 103.91 701 PHE B C 1
ATOM 9408 O O . PHE B 1 461 ? 149.457 177.208 151.457 1.00 104.15 701 PHE B O 1
ATOM 9425 N N . GLN B 1 462 ? 150.005 179.329 151.891 1.00 104.07 702 GLN B N 1
ATOM 9426 C CA . GLN B 1 462 ? 148.881 179.542 152.812 1.00 103.25 702 GLN B CA 1
ATOM 9427 C C . GLN B 1 462 ? 147.514 179.383 152.123 1.00 100.60 702 GLN B C 1
ATOM 9428 O O . GLN B 1 462 ? 146.620 178.724 152.660 1.00 102.55 702 GLN B O 1
ATOM 9442 N N . HIS B 1 463 ? 147.338 179.931 150.920 1.00 98.68 703 HIS B N 1
ATOM 9443 C CA . HIS B 1 463 ? 146.108 179.777 150.136 1.00 100.46 703 HIS B CA 1
ATOM 9444 C C . HIS B 1 463 ? 145.870 178.322 149.717 1.00 101.25 703 HIS B C 1
ATOM 9445 O O . HIS B 1 463 ? 144.816 177.765 150.009 1.00 101.21 703 HIS B O 1
ATOM 9459 N N . ALA B 1 464 ? 146.860 177.672 149.111 1.00 101.77 704 ALA B N 1
ATOM 9460 C CA . ALA B 1 464 ? 146.763 176.283 148.682 1.00 101.70 704 ALA B CA 1
ATOM 9461 C C . ALA B 1 464 ? 146.504 175.333 149.860 1.00 101.65 704 ALA B C 1
ATOM 9462 O O . ALA B 1 464 ? 145.649 174.456 149.766 1.00 101.46 704 ALA B O 1
ATOM 9469 N N . TRP B 1 465 ? 147.180 175.525 150.996 1.00 106.08 705 TRP B N 1
ATOM 9470 C CA . TRP B 1 465 ? 146.978 174.675 152.164 1.00 106.97 705 TRP B CA 1
ATOM 9471 C C . TRP B 1 465 ? 145.587 174.848 152.774 1.00 106.28 705 TRP B C 1
ATOM 9472 O O . TRP B 1 465 ? 144.899 173.867 153.039 1.00 105.14 705 TRP B O 1
ATOM 9493 N N . SER B 1 466 ? 145.136 176.088 152.967 1.00 106.56 706 SER B N 1
ATOM 9494 C CA . SER B 1 466 ? 143.796 176.352 153.510 1.00 106.43 706 SER B CA 1
ATOM 9495 C C . SER B 1 466 ? 142.671 175.932 152.549 1.00 106.71 706 SER B C 1
ATOM 9496 O O . SER B 1 466 ? 141.553 175.669 152.993 1.00 107.59 706 SER B O 1
ATOM 9504 N N . TYR B 1 467 ? 142.954 175.805 151.249 1.00 103.17 707 TYR B N 1
ATOM 9505 C CA . TYR B 1 467 ? 142.034 175.255 150.257 1.00 102.58 707 TYR B CA 1
ATOM 9506 C C . TYR B 1 467 ? 141.956 173.718 150.299 1.00 101.96 707 TYR B C 1
ATOM 9507 O O . TYR B 1 467 ? 140.851 173.182 150.342 1.00 102.85 707 TYR B O 1
ATOM 9525 N N . THR B 1 468 ? 143.085 172.995 150.315 1.00 103.63 708 THR B N 1
ATOM 9526 C CA . THR B 1 468 ? 143.108 171.522 150.137 1.00 103.40 708 THR B CA 1
ATOM 9527 C C . THR B 1 468 ? 143.397 170.696 151.396 1.00 103.76 708 THR B C 1
ATOM 9528 O O . THR B 1 468 ? 143.273 169.473 151.353 1.00 103.77 708 THR B O 1
ATOM 9539 N N . ASN B 1 469 ? 143.825 171.307 152.507 1.00 105.85 709 ASN B N 1
ATOM 9540 C CA . ASN B 1 469 ? 144.425 170.627 153.665 1.00 105.65 709 ASN B CA 1
ATOM 9541 C C . ASN B 1 469 ? 145.566 169.683 153.237 1.00 103.48 709 ASN B C 1
ATOM 9542 O O . ASN B 1 469 ? 145.912 168.715 153.929 1.00 103.51 709 ASN B O 1
ATOM 9553 N N . TRP C 1 158 ? 144.584 207.175 161.827 1.00 89.97 398 TRP C N 1
ATOM 9554 C CA . TRP C 1 158 ? 145.698 206.230 161.701 1.00 91.62 398 TRP C CA 1
ATOM 9555 C C . TRP C 1 158 ? 145.234 204.766 161.775 1.00 91.86 398 TRP C C 1
ATOM 9556 O O . TRP C 1 158 ? 144.124 204.468 162.224 1.00 90.12 398 TRP C O 1
ATOM 9577 N N . THR C 1 159 ? 146.069 203.823 161.335 1.00 80.16 399 THR C N 1
ATOM 9578 C CA . THR C 1 159 ? 145.811 202.373 161.418 1.00 79.45 399 THR C CA 1
ATOM 9579 C C . THR C 1 159 ? 147.116 201.571 161.342 1.00 79.48 399 THR C C 1
ATOM 9580 O O . THR C 1 159 ? 147.929 201.761 160.439 1.00 75.18 399 THR C O 1
ATOM 9591 N N . ILE C 1 160 ? 147.305 200.666 162.304 1.00 81.95 400 ILE C N 1
ATOM 9592 C CA . ILE C 1 160 ? 148.418 199.721 162.420 1.00 79.48 400 ILE C CA 1
ATOM 9593 C C . ILE C 1 160 ? 148.224 198.559 161.437 1.00 81.07 400 ILE C C 1
ATOM 9594 O O . ILE C 1 160 ? 147.183 197.904 161.440 1.00 79.43 400 ILE C O 1
ATOM 9610 N N . LEU C 1 161 ? 149.233 198.247 160.625 1.00 80.63 401 LEU C N 1
ATOM 9611 C CA . LEU C 1 161 ? 149.256 197.016 159.828 1.00 80.13 401 LEU C CA 1
ATOM 9612 C C . LEU C 1 161 ? 149.571 195.817 160.732 1.00 78.67 401 LEU C C 1
ATOM 9613 O O . LEU C 1 161 ? 150.589 195.833 161.426 1.00 77.1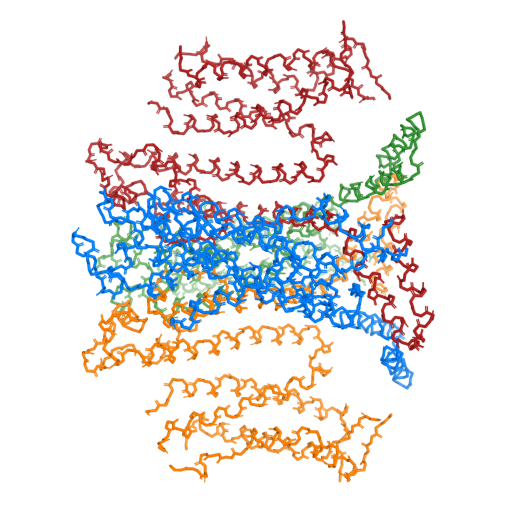3 401 LEU C O 1
ATOM 9629 N N . HIS C 1 162 ? 148.757 194.759 160.713 1.00 75.91 402 HIS C N 1
ATOM 9630 C CA . HIS C 1 162 ? 148.920 193.638 161.650 1.00 76.91 402 HIS C CA 1
ATOM 9631 C C . HIS C 1 162 ? 150.256 192.880 161.517 1.00 80.54 402 HIS C C 1
ATOM 9632 O O . HIS C 1 162 ? 150.714 192.252 162.471 1.00 82.27 402 HIS C O 1
ATOM 9646 N N . TYR C 1 163 ? 150.902 192.948 160.353 1.00 77.66 403 TYR C N 1
ATOM 9647 C CA . TYR C 1 163 ? 152.204 192.337 160.076 1.00 76.85 403 TYR C CA 1
ATOM 9648 C C . TYR C 1 163 ? 153.407 193.259 160.351 1.00 75.17 403 TYR C C 1
ATOM 9649 O O . TYR C 1 163 ? 154.549 192.818 160.231 1.00 76.33 403 TYR C O 1
ATOM 9667 N N . SER C 1 164 ? 153.186 194.533 160.691 1.00 69.47 404 SER C N 1
ATOM 9668 C CA . SER C 1 164 ? 154.259 195.516 160.916 1.00 70.54 404 SER C CA 1
ATOM 9669 C C . SER C 1 164 ? 155.214 195.115 162.051 1.00 72.88 404 SER C C 1
ATOM 9670 O O . SER C 1 164 ? 154.809 194.416 162.984 1.00 76.42 404 SER C O 1
ATOM 9678 N N . PRO C 1 165 ? 156.472 195.594 162.054 1.00 73.01 405 PRO C N 1
ATOM 9679 C CA . PRO C 1 165 ? 157.414 195.312 163.137 1.00 73.01 405 PRO C CA 1
ATOM 9680 C C . PRO C 1 165 ? 156.966 195.889 164.487 1.00 72.54 405 PRO C C 1
ATOM 9681 O O . PRO C 1 165 ? 157.239 195.272 165.515 1.00 70.22 405 PRO C O 1
ATOM 9692 N N . PHE C 1 166 ? 156.203 196.992 164.520 1.00 66.98 406 PHE C N 1
ATOM 9693 C CA . PHE C 1 166 ? 155.562 197.449 165.760 1.00 63.64 406 PHE C CA 1
ATOM 9694 C C . PHE C 1 166 ? 154.590 196.403 166.304 1.00 63.73 406 PHE C C 1
ATOM 9695 O O . PHE C 1 166 ? 154.732 195.976 167.446 1.00 68.73 406 PHE C O 1
ATOM 9712 N N . LYS C 1 167 ? 153.620 195.949 165.503 1.00 61.48 407 LYS C N 1
ATOM 9713 C CA . LYS C 1 167 ? 152.624 194.982 165.976 1.00 61.11 407 LYS C CA 1
ATOM 9714 C C . LYS C 1 167 ? 153.254 193.645 166.350 1.00 63.01 407 LYS C C 1
ATOM 9715 O O . LYS C 1 167 ? 152.804 193.028 167.307 1.00 65.46 407 LYS C O 1
ATOM 9734 N N . ALA C 1 168 ? 154.324 193.225 165.680 1.00 62.81 408 ALA C N 1
ATOM 9735 C CA . ALA C 1 168 ? 155.093 192.058 166.093 1.00 62.06 408 ALA C CA 1
ATOM 9736 C C . ALA C 1 168 ? 155.694 192.246 167.497 1.00 63.14 408 ALA C C 1
ATOM 9737 O O . ALA C 1 168 ? 155.432 191.438 168.384 1.00 64.22 408 ALA C O 1
ATOM 9744 N N . VAL C 1 169 ? 156.427 193.334 167.746 1.00 60.93 409 VAL C N 1
ATOM 9745 C CA . VAL C 1 169 ? 156.988 193.627 169.078 1.00 60.97 409 VAL C CA 1
ATOM 9746 C C . VAL C 1 169 ? 155.900 193.780 170.145 1.00 56.64 409 VAL C C 1
ATOM 9747 O O . VAL C 1 169 ? 156.045 193.237 171.235 1.00 58.96 409 VAL C O 1
ATOM 9760 N N . TRP C 1 170 ? 154.789 194.452 169.851 1.00 54.70 410 TRP C N 1
ATOM 9761 C CA . TRP C 1 170 ? 153.675 194.591 170.788 1.00 55.58 410 TRP C CA 1
ATOM 9762 C C . TRP C 1 170 ? 153.044 193.247 171.158 1.00 55.03 410 TRP C C 1
ATOM 9763 O O . TRP C 1 170 ? 152.811 192.986 172.333 1.00 60.96 410 TRP C O 1
ATOM 9784 N N . ASP C 1 171 ? 152.805 192.353 170.200 1.00 54.89 411 ASP C N 1
ATOM 9785 C CA . ASP C 1 171 ? 152.281 191.026 170.511 1.00 55.28 411 ASP C CA 1
ATOM 9786 C C . ASP C 1 171 ? 153.249 190.199 171.372 1.00 55.65 411 ASP C C 1
ATOM 9787 O O . ASP C 1 171 ? 152.806 189.526 172.300 1.00 59.13 411 ASP C O 1
ATOM 9796 N N . TRP C 1 172 ? 154.562 190.252 171.145 1.00 54.84 412 TRP C N 1
ATOM 9797 C CA . TRP C 1 172 ? 155.519 189.594 172.042 1.00 51.19 412 TRP C CA 1
ATOM 9798 C C . TRP C 1 172 ? 155.627 190.270 173.413 1.00 52.54 412 TRP C C 1
ATOM 9799 O O . TRP C 1 172 ? 155.843 189.585 174.405 1.00 55.59 412 TRP C O 1
ATOM 9820 N N . LEU C 1 173 ? 155.423 191.582 173.525 1.00 49.76 413 LEU C N 1
ATOM 9821 C CA . LEU C 1 173 ? 155.337 192.268 174.815 1.00 48.39 413 LEU C CA 1
ATOM 9822 C C . LEU C 1 173 ? 154.093 191.827 175.591 1.00 49.42 413 LEU C C 1
ATOM 9823 O O . LEU C 1 173 ? 154.185 191.497 176.769 1.00 57.57 413 LEU C O 1
ATOM 9839 N N . ILE C 1 174 ? 152.932 191.753 174.942 1.00 48.05 414 ILE C N 1
ATOM 9840 C CA . ILE C 1 174 ? 151.699 191.275 175.570 1.00 47.77 414 ILE C CA 1
ATOM 9841 C C . ILE C 1 174 ? 151.779 189.795 175.965 1.00 51.61 414 ILE C C 1
ATOM 9842 O O . ILE C 1 174 ? 151.180 189.431 176.968 1.00 56.77 414 ILE C O 1
ATOM 9858 N N . LEU C 1 175 ? 152.572 188.945 175.308 1.00 50.65 415 LEU C N 1
ATOM 9859 C CA . LEU C 1 175 ? 152.828 187.589 175.818 1.00 45.37 415 LEU C CA 1
ATOM 9860 C C . LEU C 1 175 ? 153.461 187.617 177.214 1.00 49.93 415 LEU C C 1
ATOM 9861 O O . LEU C 1 175 ? 153.004 186.912 178.108 1.00 56.04 415 LEU C O 1
ATOM 9877 N N . LEU C 1 176 ? 154.476 188.452 177.436 1.00 50.15 416 LEU C N 1
ATOM 9878 C CA . LEU C 1 176 ? 155.115 188.582 178.746 1.00 45.23 416 LEU C CA 1
ATOM 9879 C C . LEU C 1 176 ? 154.168 189.179 179.795 1.00 45.41 416 LEU C C 1
ATOM 9880 O O . LEU C 1 176 ? 154.203 188.754 180.947 1.00 53.75 416 LEU C O 1
ATOM 9896 N N . LEU C 1 177 ? 153.280 190.108 179.437 1.00 45.01 417 LEU C N 1
ATOM 9897 C CA . LEU C 1 177 ? 152.280 190.604 180.386 1.00 46.61 417 LEU C CA 1
ATOM 9898 C C . LEU C 1 177 ? 151.180 189.580 180.688 1.00 45.62 417 LEU C C 1
ATOM 9899 O O . LEU C 1 177 ? 150.668 189.555 181.803 1.00 51.74 417 LEU C O 1
ATOM 9915 N N . VAL C 1 178 ? 150.829 188.697 179.750 1.00 43.67 418 VAL C N 1
ATOM 9916 C CA . VAL C 1 178 ? 149.912 187.580 180.027 1.00 48.92 418 VAL C CA 1
ATOM 9917 C C . VAL C 1 178 ? 150.558 186.580 180.979 1.00 50.81 418 VAL C C 1
ATOM 9918 O O . VAL C 1 178 ? 149.891 186.103 181.891 1.00 52.46 418 VAL C O 1
ATOM 9931 N N . ILE C 1 179 ? 151.855 186.299 180.844 1.00 45.07 419 ILE C N 1
ATOM 9932 C CA . ILE C 1 179 ? 152.578 185.460 181.802 1.00 35.98 419 ILE C CA 1
ATOM 9933 C C . ILE C 1 179 ? 152.612 186.114 183.190 1.00 36.19 419 ILE C C 1
ATOM 9934 O O . ILE C 1 179 ? 152.331 185.427 184.166 1.00 49.75 419 ILE C O 1
ATOM 9950 N N . TYR C 1 180 ? 152.837 187.425 183.322 1.00 33.78 420 TYR C N 1
ATOM 9951 C CA . TYR C 1 180 ? 152.661 188.119 184.608 1.00 32.64 420 TYR C CA 1
ATOM 9952 C C . TYR C 1 180 ? 151.259 187.889 185.188 1.00 36.45 420 TYR C C 1
ATOM 9953 O O . TYR C 1 180 ? 151.141 187.498 186.344 1.00 44.82 420 TYR C O 1
ATOM 9971 N N . THR C 1 181 ? 150.183 188.047 184.412 1.00 39.60 421 THR C N 1
ATOM 9972 C CA . THR C 1 181 ? 148.822 187.766 184.897 1.00 38.32 421 THR C CA 1
ATOM 9973 C C . THR C 1 181 ? 148.654 186.319 185.347 1.00 43.06 421 THR C C 1
ATOM 9974 O O . THR C 1 181 ? 148.104 186.078 186.419 1.00 45.43 421 THR C O 1
ATOM 9985 N N . ALA C 1 182 ? 149.147 185.357 184.572 1.00 45.17 422 ALA C N 1
ATOM 9986 C CA . ALA C 1 182 ? 149.051 183.937 184.870 1.00 35.45 422 ALA C CA 1
ATOM 9987 C C . ALA C 1 182 ? 149.799 183.532 186.147 1.00 40.06 422 ALA C C 1
ATOM 9988 O O . ALA C 1 182 ? 149.379 182.584 186.804 1.00 49.77 422 ALA C O 1
ATOM 9995 N N . VAL C 1 183 ? 150.870 184.232 186.524 1.00 29.93 423 VAL C N 1
ATOM 9996 C CA . VAL C 1 183 ? 151.572 184.036 187.798 1.00 24.53 423 VAL C CA 1
ATOM 9997 C C . VAL C 1 183 ? 150.880 184.767 188.946 1.00 30.18 423 VAL C C 1
ATOM 9998 O O . VAL C 1 183 ? 150.470 184.140 189.919 1.00 40.88 423 VAL C O 1
ATOM 10011 N N . PHE C 1 184 ? 150.730 186.087 188.877 1.00 28.56 424 PHE C N 1
ATOM 10012 C CA . PHE C 1 184 ? 150.416 186.880 190.065 1.00 26.95 424 PHE C CA 1
ATOM 10013 C C . PHE C 1 184 ? 148.931 186.971 190.400 1.00 31.06 424 PHE C C 1
ATOM 10014 O O . PHE C 1 184 ? 148.594 187.187 191.562 1.00 38.23 424 PHE C O 1
ATOM 10031 N N . THR C 1 185 ? 148.021 186.746 189.453 1.00 38.49 425 THR C N 1
ATOM 10032 C CA . THR C 1 185 ? 146.582 186.711 189.770 1.00 39.56 425 THR C CA 1
ATOM 10033 C C . THR C 1 185 ? 146.186 185.470 190.583 1.00 46.51 425 THR C C 1
ATOM 10034 O O . THR C 1 185 ? 145.616 185.654 191.658 1.00 50.86 425 THR C O 1
ATOM 10045 N N . PRO C 1 186 ? 146.532 184.223 190.197 1.00 36.88 426 PRO C N 1
ATOM 10046 C CA . PRO C 1 186 ? 146.241 183.044 191.015 1.00 30.44 426 PRO C CA 1
ATOM 10047 C C . PRO C 1 186 ? 146.942 183.086 192.368 1.00 35.45 426 PRO C C 1
ATOM 10048 O O . PRO C 1 186 ? 146.338 182.757 193.383 1.00 36.59 426 PRO C O 1
ATOM 10059 N N . TYR C 1 187 ? 148.187 183.566 192.405 1.00 35.82 427 TYR C N 1
ATOM 10060 C CA . TYR C 1 187 ? 148.946 183.686 193.640 1.00 28.89 427 TYR C CA 1
ATOM 10061 C C . TYR C 1 187 ? 148.264 184.619 194.633 1.00 36.07 427 TYR C C 1
ATOM 10062 O O . TYR C 1 187 ? 148.029 184.235 195.773 1.00 45.73 427 TYR C O 1
ATOM 10080 N N . SER C 1 188 ? 147.867 185.818 194.205 1.00 39.30 428 SER C N 1
ATOM 10081 C CA . SER C 1 188 ? 147.193 186.775 195.088 1.00 36.84 428 SER C CA 1
ATOM 10082 C C . SER C 1 188 ? 145.842 186.256 195.579 1.00 42.30 428 SER C C 1
ATOM 10083 O O . SER C 1 188 ? 145.535 186.392 196.758 1.00 46.91 428 SER C O 1
ATOM 10091 N N . ALA C 1 189 ? 145.056 185.605 194.719 1.00 37.66 429 ALA C N 1
ATOM 10092 C CA . ALA C 1 189 ? 143.763 185.045 195.100 1.00 42.34 429 ALA C CA 1
ATOM 10093 C C . ALA C 1 189 ? 143.859 183.862 196.078 1.00 47.86 429 ALA C C 1
ATOM 10094 O O . ALA C 1 189 ? 142.952 183.676 196.883 1.00 54.13 429 ALA C O 1
ATOM 10101 N N . ALA C 1 190 ? 144.925 183.056 196.035 1.00 36.96 430 ALA C N 1
ATOM 10102 C CA . ALA C 1 190 ? 145.108 181.925 196.945 1.00 29.99 430 ALA C CA 1
ATOM 10103 C C . ALA C 1 190 ? 145.857 182.294 198.231 1.00 29.74 430 ALA C C 1
ATOM 10104 O O . ALA C 1 190 ? 145.383 181.985 199.318 1.00 34.89 430 ALA C O 1
ATOM 10111 N N . PHE C 1 191 ? 147.020 182.938 198.129 1.00 31.17 431 PHE C N 1
ATOM 10112 C CA . PHE C 1 191 ? 147.933 183.139 199.254 1.00 31.49 431 PHE C CA 1
ATOM 10113 C C . PHE C 1 191 ? 147.743 184.456 200.004 1.00 35.19 431 PHE C C 1
ATOM 10114 O O . PHE C 1 191 ? 148.021 184.494 201.199 1.00 45.17 431 PHE C O 1
ATOM 10131 N N . LEU C 1 192 ? 147.297 185.538 199.355 1.00 38.21 432 LEU C N 1
ATOM 10132 C CA . LEU C 1 192 ? 147.340 186.885 199.947 1.00 46.36 432 LEU C CA 1
ATOM 10133 C C . LEU C 1 192 ? 146.002 187.413 200.492 1.00 50.74 432 LEU C C 1
ATOM 10134 O O . LEU C 1 192 ? 146.011 188.426 201.190 1.00 55.42 432 LEU C O 1
ATOM 10150 N N . LEU C 1 193 ? 144.856 186.786 200.209 1.00 63.80 433 LEU C N 1
ATOM 10151 C CA . LEU C 1 193 ? 143.558 187.307 200.666 1.00 72.17 433 LEU C CA 1
ATOM 10152 C C . LEU C 1 193 ? 143.435 187.264 202.200 1.00 74.25 433 LEU C C 1
ATOM 10153 O O . LEU C 1 193 ? 143.458 186.193 202.812 1.00 72.48 433 LEU C O 1
ATOM 10169 N N . LYS C 1 194 ? 143.285 188.438 202.823 1.00 87.12 434 LYS C N 1
ATOM 10170 C CA . LYS C 1 194 ? 143.170 188.611 204.280 1.00 87.42 434 LYS C CA 1
ATOM 10171 C C . LYS C 1 194 ? 141.862 188.024 204.835 1.00 86.68 434 LYS C C 1
ATOM 10172 O O . LYS C 1 194 ? 140.785 188.250 204.266 1.00 86.02 434 LYS C O 1
ATOM 10191 N N . CYS C 1 209 ? 152.930 203.666 196.871 1.00 94.29 449 CYS C N 1
ATOM 10192 C CA . CYS C 1 209 ? 152.477 202.275 196.921 1.00 96.35 449 CYS C CA 1
ATOM 10193 C C . CYS C 1 209 ? 153.641 201.275 196.764 1.00 96.09 449 CYS C C 1
ATOM 10194 O O . CYS C 1 209 ? 154.758 201.646 196.391 1.00 94.97 449 CYS C O 1
ATOM 10202 N N . GLN C 1 210 ? 153.378 199.994 197.042 1.00 90.49 450 GLN C N 1
ATOM 10203 C CA . GLN C 1 210 ? 154.357 198.910 196.884 1.00 89.49 450 GLN C CA 1
ATOM 10204 C C . GLN C 1 210 ? 154.759 198.698 195.410 1.00 88.00 450 GLN C C 1
ATOM 10205 O O . GLN C 1 210 ? 153.921 198.897 194.525 1.00 85.48 450 GLN C O 1
ATOM 10219 N N . PRO C 1 211 ? 155.982 198.213 195.115 1.00 88.63 451 PRO C N 1
ATOM 10220 C CA . PRO C 1 211 ? 156.436 197.967 193.743 1.00 86.92 451 PRO C CA 1
ATOM 10221 C C . PRO C 1 211 ? 155.498 197.050 192.947 1.00 84.44 451 PRO C C 1
ATOM 10222 O O . PRO C 1 211 ? 155.171 197.343 191.800 1.00 84.70 451 PRO C O 1
ATOM 10233 N N . LEU C 1 212 ? 154.981 195.982 193.563 1.00 74.61 452 LEU C N 1
ATOM 10234 C CA . LEU C 1 212 ? 154.005 195.106 192.912 1.00 74.79 452 LEU C CA 1
ATOM 10235 C C . LEU C 1 212 ? 152.647 195.790 192.701 1.00 74.21 452 LEU C C 1
ATOM 10236 O O . LEU C 1 212 ? 152.031 195.586 191.664 1.00 74.95 452 LEU C O 1
ATOM 10252 N N . ALA C 1 213 ? 152.183 196.641 193.618 1.00 79.70 453 ALA C N 1
ATOM 10253 C CA . ALA C 1 213 ? 150.906 197.343 193.458 1.00 81.91 453 ALA C CA 1
ATOM 10254 C C . ALA C 1 213 ? 150.920 198.328 192.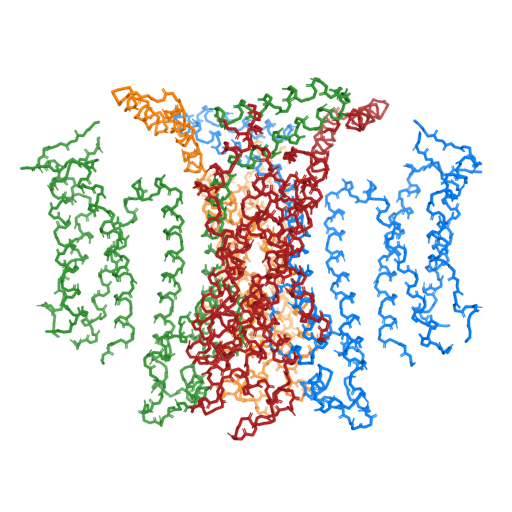274 1.00 81.73 453 ALA C C 1
ATOM 10255 O O . ALA C 1 213 ? 149.960 198.387 191.506 1.00 78.15 453 ALA C O 1
ATOM 10262 N N . VAL C 1 214 ? 152.019 199.070 192.080 1.00 79.98 454 VAL C N 1
ATOM 10263 C CA . VAL C 1 214 ? 152.167 199.948 190.910 1.00 76.72 454 VAL C CA 1
ATOM 10264 C C . VAL C 1 214 ? 152.399 199.157 189.619 1.00 76.41 454 VAL C C 1
ATOM 10265 O O . VAL C 1 214 ? 151.787 199.483 188.605 1.00 77.17 454 VAL C O 1
ATOM 10278 N N . VAL C 1 215 ? 153.183 198.071 189.633 1.00 69.70 455 VAL C N 1
ATOM 10279 C CA . VAL C 1 215 ? 153.335 197.189 188.459 1.00 67.21 455 VAL C CA 1
ATOM 10280 C C . VAL C 1 215 ? 152.003 196.568 188.042 1.00 65.60 455 VAL C C 1
ATOM 10281 O O . VAL C 1 215 ? 151.704 196.505 186.853 1.00 71.31 455 VAL C O 1
ATOM 10294 N N . ASP C 1 216 ? 151.160 196.169 188.987 1.00 60.48 456 ASP C N 1
ATOM 10295 C CA . ASP C 1 216 ? 149.850 195.606 188.677 1.00 62.93 456 ASP C CA 1
ATOM 10296 C C . ASP C 1 216 ? 148.918 196.620 187.994 1.00 63.28 456 ASP C C 1
ATOM 10297 O O . ASP C 1 216 ? 148.142 196.256 187.112 1.00 65.60 456 ASP C O 1
ATOM 10306 N N . LEU C 1 217 ? 149.016 197.902 188.363 1.00 67.54 457 LEU C N 1
ATOM 10307 C CA . LEU C 1 217 ? 148.293 198.985 187.698 1.00 73.01 457 LEU C CA 1
ATOM 10308 C C . LEU C 1 217 ? 148.855 199.273 186.300 1.00 68.31 457 LEU C C 1
ATOM 10309 O O . LEU C 1 217 ? 148.089 199.373 185.347 1.00 66.59 457 LEU C O 1
ATOM 10325 N N . ILE C 1 218 ? 150.178 199.364 186.148 1.00 60.87 458 ILE C N 1
ATOM 10326 C CA . ILE C 1 218 ? 150.829 199.549 184.845 1.00 60.41 458 ILE C CA 1
ATOM 10327 C C . ILE C 1 218 ? 150.401 198.448 183.871 1.00 63.84 458 ILE C C 1
ATOM 10328 O O . ILE C 1 218 ? 150.006 198.741 182.745 1.00 68.94 458 ILE C O 1
ATOM 10344 N N . VAL C 1 219 ? 150.422 197.185 184.297 1.00 60.24 459 VAL C N 1
ATOM 10345 C CA . VAL C 1 219 ? 149.994 196.070 183.452 1.00 56.79 459 VAL C CA 1
ATOM 10346 C C . VAL C 1 219 ? 148.514 196.179 183.082 1.00 61.97 459 VAL C C 1
ATOM 10347 O O . VAL C 1 219 ? 148.183 196.031 181.908 1.00 68.49 459 VAL C O 1
ATOM 10360 N N . ASP C 1 220 ? 147.619 196.504 184.017 1.00 59.10 460 ASP C N 1
ATOM 10361 C CA . ASP C 1 220 ? 146.207 196.723 183.684 1.00 59.46 460 ASP C CA 1
ATOM 10362 C C . ASP C 1 220 ? 146.002 197.848 182.662 1.00 65.58 460 ASP C C 1
ATOM 10363 O O . ASP C 1 220 ? 145.177 197.708 181.759 1.00 67.24 460 ASP C O 1
ATOM 10372 N N . ILE C 1 221 ? 146.771 198.936 182.748 1.00 66.99 461 ILE C N 1
ATOM 10373 C CA . ILE C 1 221 ? 146.730 200.012 181.753 1.00 65.51 461 ILE C CA 1
ATOM 10374 C C . ILE C 1 221 ? 147.166 199.498 180.378 1.00 63.28 461 ILE C C 1
ATOM 10375 O O . ILE C 1 221 ? 146.469 199.735 179.394 1.00 63.31 461 ILE C O 1
ATOM 10391 N N . MET C 1 222 ? 148.263 198.745 180.275 1.00 56.18 462 MET C N 1
ATOM 10392 C CA . MET C 1 222 ? 148.716 198.209 178.987 1.00 53.27 462 MET C CA 1
ATOM 10393 C C . MET C 1 222 ? 147.729 197.210 178.371 1.00 55.72 462 MET C C 1
ATOM 10394 O O . MET C 1 222 ? 147.541 197.209 177.157 1.00 63.26 462 MET C O 1
ATOM 10408 N N . PHE C 1 223 ? 147.016 196.417 179.168 1.00 55.90 463 PHE C N 1
ATOM 10409 C CA . PHE C 1 223 ? 145.940 195.571 178.645 1.00 56.74 463 PHE C CA 1
ATOM 10410 C C . PHE C 1 223 ? 144.708 196.345 178.168 1.00 55.44 463 PHE C C 1
ATOM 10411 O O . PHE C 1 223 ? 143.985 195.812 177.325 1.00 58.02 463 PHE C O 1
ATOM 10428 N N . ILE C 1 224 ? 144.477 197.576 178.636 1.00 62.62 464 ILE C N 1
ATOM 10429 C CA . ILE C 1 224 ? 143.456 198.485 178.085 1.00 65.68 464 ILE C CA 1
ATOM 10430 C C . ILE C 1 224 ? 143.959 199.165 176.802 1.00 69.59 464 ILE C C 1
ATOM 10431 O O . ILE C 1 224 ? 143.231 199.207 175.815 1.00 67.68 464 ILE C O 1
ATOM 10447 N N . VAL C 1 225 ? 145.215 199.616 176.750 1.00 67.19 465 VAL C N 1
ATOM 10448 C CA . VAL C 1 225 ? 145.832 200.126 175.511 1.00 62.03 465 VAL C CA 1
ATOM 10449 C C . VAL C 1 225 ? 145.738 199.101 174.380 1.00 62.57 465 VAL C C 1
ATOM 10450 O O . VAL C 1 225 ? 145.384 199.451 173.260 1.00 67.91 465 VAL C O 1
ATOM 10463 N N . ASP C 1 226 ? 145.958 197.819 174.659 1.00 59.07 466 ASP C N 1
ATOM 10464 C CA . ASP C 1 226 ? 145.800 196.750 173.672 1.00 59.76 466 ASP C CA 1
ATOM 10465 C C . ASP C 1 226 ? 144.375 196.652 173.088 1.00 64.79 466 ASP C C 1
ATOM 10466 O O . ASP C 1 226 ? 144.214 196.254 171.938 1.00 68.51 466 ASP C O 1
ATOM 10475 N N . ILE C 1 227 ? 143.333 197.064 173.820 1.00 66.40 467 ILE C N 1
ATOM 10476 C CA . ILE C 1 227 ? 141.965 197.143 173.279 1.00 70.27 467 ILE C CA 1
ATOM 10477 C C . ILE C 1 227 ? 141.894 198.255 172.221 1.00 76.04 467 ILE C C 1
ATOM 10478 O O . ILE C 1 227 ? 141.318 198.070 171.151 1.00 76.15 467 ILE C O 1
ATOM 10494 N N . LEU C 1 228 ? 142.539 199.398 172.470 1.00 72.35 468 LEU C N 1
ATOM 10495 C CA . LEU C 1 228 ? 142.620 200.492 171.501 1.00 70.18 468 LEU C CA 1
ATOM 10496 C C . LEU C 1 228 ? 143.387 200.067 170.243 1.00 67.16 468 LEU C C 1
ATOM 10497 O O . LEU C 1 228 ? 142.909 200.285 169.133 1.00 69.41 468 LEU C O 1
ATOM 10513 N N . ILE C 1 229 ? 144.527 199.386 170.387 1.00 62.85 469 ILE C N 1
ATOM 10514 C CA . ILE C 1 229 ? 145.265 198.831 169.243 1.00 63.52 469 ILE C CA 1
ATOM 10515 C C . ILE C 1 229 ? 144.385 197.859 168.447 1.00 65.93 469 ILE C C 1
ATOM 10516 O O . ILE C 1 229 ? 144.400 197.892 167.220 1.00 70.99 469 ILE C O 1
ATOM 10532 N N . ASN C 1 230 ? 143.547 197.050 169.093 1.00 67.96 470 ASN C N 1
ATOM 10533 C CA . ASN C 1 230 ? 142.618 196.172 168.383 1.00 73.60 470 ASN C CA 1
ATOM 10534 C C . ASN C 1 230 ? 141.500 196.924 167.634 1.00 76.51 470 ASN C C 1
ATOM 10535 O O . ASN C 1 230 ? 141.048 196.449 166.595 1.00 73.88 470 ASN C O 1
ATOM 10546 N N . PHE C 1 231 ? 141.096 198.120 168.072 1.00 77.17 471 PHE C N 1
ATOM 10547 C CA . PHE C 1 231 ? 140.229 199.008 167.281 1.00 78.17 471 PHE C CA 1
ATOM 10548 C C . PHE C 1 231 ? 140.942 199.690 166.102 1.00 76.49 471 PHE C C 1
ATOM 10549 O O . PHE C 1 231 ? 140.283 20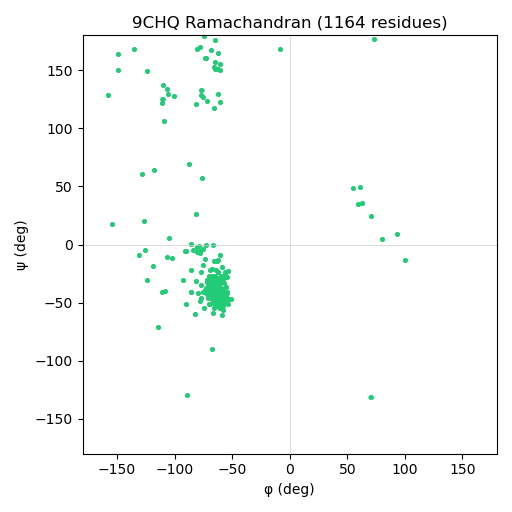0.262 165.235 1.00 73.86 471 PHE C O 1
ATOM 10566 N N . ARG C 1 232 ? 142.275 199.644 166.042 1.00 78.11 472 ARG C N 1
ATOM 10567 C CA . ARG C 1 232 ? 143.101 200.376 165.070 1.00 76.26 472 ARG C CA 1
ATOM 10568 C C . ARG C 1 232 ? 144.071 199.482 164.298 1.00 77.03 472 ARG C C 1
ATOM 10569 O O . ARG C 1 232 ? 145.030 199.984 163.731 1.00 76.70 472 ARG C O 1
ATOM 10590 N N . THR C 1 233 ? 143.834 198.175 164.232 1.00 78.39 473 THR C N 1
ATOM 10591 C CA . THR C 1 233 ? 144.667 197.218 163.485 1.00 80.69 473 THR C CA 1
ATOM 10592 C C . THR C 1 233 ? 143.937 196.679 162.262 1.00 81.08 473 THR C C 1
ATOM 10593 O O . THR C 1 233 ? 142.763 196.329 162.347 1.00 78.52 473 THR C O 1
ATOM 10604 N N . THR C 1 234 ? 144.620 196.569 161.123 1.00 83.25 474 THR C N 1
ATOM 10605 C CA . THR C 1 234 ? 144.087 195.854 159.953 1.00 81.46 474 THR C CA 1
ATOM 10606 C C . THR C 1 234 ? 143.859 194.369 160.248 1.00 78.13 474 THR C C 1
ATOM 10607 O O . THR C 1 234 ? 144.378 193.834 161.226 1.00 82.18 474 THR C O 1
ATOM 10618 N N . TYR C 1 235 ? 143.104 193.681 159.397 1.00 76.34 475 TYR C N 1
ATOM 10619 C CA . TYR C 1 235 ? 142.860 192.235 159.484 1.00 77.35 475 TYR C CA 1
ATOM 10620 C C . TYR C 1 235 ? 142.643 191.626 158.094 1.00 79.35 475 TYR C C 1
ATOM 10621 O O . TYR C 1 235 ? 142.420 192.360 157.142 1.00 85.51 475 TYR C O 1
ATOM 10639 N N . VAL C 1 236 ? 142.730 190.306 157.942 1.00 83.14 476 VAL C N 1
ATOM 10640 C CA . VAL C 1 236 ? 142.513 189.604 156.661 1.00 85.91 476 VAL C CA 1
ATOM 10641 C C . VAL C 1 236 ? 141.221 188.796 156.719 1.00 86.72 476 VAL C C 1
ATOM 10642 O O . VAL C 1 236 ? 141.053 187.970 157.616 1.00 86.45 476 VAL C O 1
ATOM 10655 N N . ASN C 1 237 ? 140.309 189.017 155.769 1.00 89.43 477 ASN C N 1
ATOM 10656 C CA . ASN C 1 237 ? 139.022 188.319 155.705 1.00 88.09 477 ASN C CA 1
ATOM 10657 C C . ASN C 1 237 ? 138.469 188.278 154.273 1.00 85.34 477 ASN C C 1
ATOM 10658 O O . ASN C 1 237 ? 137.479 187.589 153.994 1.00 82.93 477 ASN C O 1
ATOM 10669 N N . GLU C 1 241 ? 143.106 189.454 151.007 1.00 83.76 481 GLU C N 1
ATOM 10670 C CA . GLU C 1 241 ? 143.978 190.587 151.327 1.00 87.25 481 GLU C CA 1
ATOM 10671 C C . GLU C 1 241 ? 143.369 191.465 152.446 1.00 87.59 481 GLU C C 1
ATOM 10672 O O . GLU C 1 241 ? 142.211 191.282 152.831 1.00 85.35 481 GLU C O 1
ATOM 10684 N N . VAL C 1 242 ? 144.154 192.388 153.011 1.00 84.64 482 VAL C N 1
ATOM 10685 C CA . VAL C 1 242 ? 143.802 193.164 154.209 1.00 82.66 482 VAL C CA 1
ATOM 10686 C C . VAL C 1 242 ? 142.550 194.036 154.063 1.00 83.27 482 VAL C C 1
ATOM 10687 O O . VAL C 1 242 ? 142.255 194.574 152.996 1.00 85.95 482 VAL C O 1
ATOM 10700 N N . VAL C 1 243 ? 141.870 194.243 155.186 1.00 80.44 483 VAL C N 1
ATOM 10701 C CA . VAL C 1 243 ? 140.832 195.246 155.430 1.00 79.46 483 VAL C CA 1
ATOM 10702 C C . VAL C 1 243 ? 141.428 196.355 156.297 1.00 79.90 483 VAL C C 1
ATOM 10703 O O . VAL C 1 243 ? 142.018 196.071 157.342 1.00 81.23 483 VAL C O 1
ATOM 10716 N N . SER C 1 244 ? 141.262 197.612 155.884 1.00 85.81 484 SER C N 1
ATOM 10717 C CA . SER C 1 244 ? 141.880 198.777 156.541 1.00 86.85 484 SER C CA 1
ATOM 10718 C C . SER C 1 244 ? 140.890 199.876 156.948 1.00 87.38 484 SER C C 1
ATOM 10719 O O . SER C 1 244 ? 141.292 200.859 157.566 1.00 84.40 484 SER C O 1
ATOM 10727 N N . HIS C 1 245 ? 139.603 199.748 156.613 1.00 90.98 485 HIS C N 1
ATOM 10728 C CA . HIS C 1 245 ? 138.587 200.749 156.956 1.00 90.93 485 HIS C CA 1
ATOM 10729 C C . HIS C 1 245 ? 138.265 200.723 158.462 1.00 90.74 485 HIS C C 1
ATOM 10730 O O . HIS C 1 245 ? 137.854 199.669 158.958 1.00 88.65 485 HIS C O 1
ATOM 10744 N N . PRO C 1 246 ? 138.399 201.836 159.211 1.00 88.82 486 PRO C N 1
ATOM 10745 C CA . PRO C 1 246 ? 138.225 201.838 160.664 1.00 87.47 486 PRO C CA 1
ATOM 10746 C C . PRO C 1 246 ? 136.862 201.336 161.143 1.00 87.23 486 PRO C C 1
ATOM 10747 O O . PRO C 1 246 ? 136.791 200.663 162.167 1.00 91.60 486 PRO C O 1
ATOM 10758 N N . GLY C 1 247 ? 135.788 201.576 160.392 1.00 80.69 487 GLY C N 1
ATOM 10759 C CA . GLY C 1 247 ? 134.461 201.047 160.712 1.00 80.80 487 GLY C CA 1
ATOM 10760 C C . GLY C 1 247 ? 134.390 199.527 160.582 1.00 81.86 487 GLY C C 1
ATOM 10761 O O . GLY C 1 247 ? 133.893 198.855 161.482 1.00 83.55 487 GLY C O 1
ATOM 10765 N N . ARG C 1 248 ? 134.957 198.957 159.512 1.00 86.93 488 ARG C N 1
ATOM 10766 C CA . ARG C 1 248 ? 135.013 197.494 159.314 1.00 88.87 488 ARG C CA 1
ATOM 10767 C C . ARG C 1 248 ? 135.973 196.812 160.289 1.00 90.75 488 ARG C C 1
ATOM 10768 O O . ARG C 1 248 ? 135.738 195.662 160.650 1.00 90.29 488 ARG C O 1
ATOM 10789 N N . ILE C 1 249 ? 137.027 197.495 160.739 1.00 86.29 489 ILE C N 1
ATOM 10790 C CA . ILE C 1 249 ? 137.892 197.046 161.843 1.00 83.70 489 ILE C CA 1
ATOM 10791 C C . ILE C 1 249 ? 137.101 197.022 163.156 1.00 83.16 489 ILE C C 1
ATOM 10792 O O . ILE C 1 249 ? 137.011 195.980 163.802 1.00 81.55 489 ILE C O 1
ATOM 10808 N N . ALA C 1 250 ? 136.481 198.138 163.544 1.00 80.98 490 ALA C N 1
ATOM 10809 C CA . ALA C 1 250 ? 135.759 198.232 164.806 1.00 80.26 490 ALA C CA 1
ATOM 10810 C C . ALA C 1 250 ? 134.596 197.239 164.886 1.00 80.44 490 ALA C C 1
ATOM 10811 O O . ALA C 1 250 ? 134.466 196.525 165.877 1.00 85.21 490 ALA C O 1
ATOM 10818 N N . VAL C 1 251 ? 133.792 197.120 163.829 1.00 80.39 491 VAL C N 1
ATOM 10819 C CA . VAL C 1 251 ? 132.681 196.157 163.787 1.00 82.88 491 VAL C CA 1
ATOM 10820 C C . VAL C 1 251 ? 133.180 194.716 163.859 1.00 83.26 491 VAL C C 1
ATOM 10821 O O . VAL C 1 251 ? 132.590 193.912 164.576 1.00 82.75 491 VAL C O 1
ATOM 10834 N N . HIS C 1 252 ? 134.287 194.378 163.192 1.00 82.35 492 HIS C N 1
ATOM 10835 C CA . HIS C 1 252 ? 134.885 193.040 163.287 1.00 83.16 492 HIS C CA 1
ATOM 10836 C C . HIS C 1 252 ? 135.311 192.703 164.719 1.00 83.29 492 HIS C C 1
ATOM 10837 O O . HIS C 1 252 ? 135.043 191.600 165.192 1.00 80.91 492 HIS C O 1
ATOM 10851 N N . TYR C 1 253 ? 135.884 193.661 165.449 1.00 81.54 493 TYR C N 1
ATOM 10852 C CA . TYR C 1 253 ? 136.255 193.455 166.846 1.00 76.89 493 TYR C CA 1
ATOM 10853 C C . TYR C 1 253 ? 135.030 193.339 167.771 1.00 77.06 493 TYR C C 1
ATOM 10854 O O . TYR C 1 253 ? 134.984 192.422 168.588 1.00 79.59 493 TYR C O 1
ATOM 10872 N N . PHE C 1 254 ? 134.003 194.185 167.612 1.00 78.43 494 PHE C N 1
ATOM 10873 C CA . PHE C 1 254 ? 132.744 194.079 168.368 1.00 77.55 494 PHE C CA 1
ATOM 10874 C C . PHE C 1 254 ? 131.999 192.756 168.128 1.00 78.65 494 PHE C C 1
ATOM 10875 O O . PHE C 1 254 ? 131.420 192.205 169.065 1.00 78.87 494 PHE C O 1
ATOM 10892 N N . LYS C 1 255 ? 132.009 192.227 166.898 1.00 84.05 495 LYS C N 1
ATOM 10893 C CA . LYS C 1 255 ? 131.459 190.898 166.578 1.00 86.53 495 LYS C CA 1
ATOM 10894 C C . LYS C 1 255 ? 132.323 189.767 167.141 1.00 84.90 495 LYS C C 1
ATOM 10895 O O . LYS C 1 255 ? 131.797 188.735 167.555 1.00 84.15 495 LYS C O 1
ATOM 10914 N N . GLY C 1 256 ? 133.641 189.956 167.142 1.00 81.97 496 GLY C N 1
ATOM 10915 C CA . GLY C 1 256 ? 134.635 189.023 167.663 1.00 80.31 496 GLY C CA 1
ATOM 10916 C C . GLY C 1 256 ? 134.941 189.227 169.150 1.00 82.35 496 GLY C C 1
ATOM 10917 O O . GLY C 1 256 ? 134.053 189.246 170.002 1.00 83.58 496 GLY C O 1
ATOM 10921 N N . TRP C 1 257 ? 136.229 189.333 169.469 1.00 72.93 497 TRP C N 1
ATOM 10922 C CA . TRP C 1 257 ? 136.765 189.209 170.824 1.00 71.42 497 TRP C CA 1
ATOM 10923 C C . TRP C 1 257 ? 136.545 190.391 171.774 1.00 71.64 497 TRP C C 1
ATOM 10924 O O . TRP C 1 257 ? 136.927 190.273 172.938 1.00 75.61 497 TRP C O 1
ATOM 10945 N N . PHE C 1 258 ? 135.951 191.514 171.355 1.00 73.34 498 PHE C N 1
ATOM 10946 C CA . PHE C 1 258 ? 135.846 192.695 172.224 1.00 72.52 498 PHE C CA 1
ATOM 10947 C C . PHE C 1 258 ? 135.166 192.402 173.564 1.00 77.15 498 PHE C C 1
ATOM 10948 O O . PHE C 1 258 ? 135.592 192.937 174.582 1.00 80.24 498 PHE C O 1
ATOM 10965 N N . LEU C 1 259 ? 134.154 191.528 173.598 1.00 75.17 499 LEU C N 1
ATOM 10966 C CA . LEU C 1 259 ? 133.470 191.176 174.842 1.00 78.08 499 LEU C CA 1
ATOM 10967 C C . LEU C 1 259 ? 134.441 190.598 175.883 1.00 77.49 499 LEU C C 1
ATOM 10968 O O . LEU C 1 259 ? 134.561 191.129 176.985 1.00 75.82 499 LEU C O 1
ATOM 10984 N N . ILE C 1 260 ? 135.164 189.535 175.523 1.00 70.26 500 ILE C N 1
ATOM 10985 C CA . ILE C 1 260 ? 136.138 188.886 176.410 1.00 67.19 500 ILE C CA 1
ATOM 10986 C C . ILE C 1 260 ? 137.270 189.851 176.764 1.00 67.95 500 ILE C C 1
ATOM 10987 O O . ILE C 1 260 ? 137.626 189.963 177.934 1.00 70.21 500 ILE C O 1
ATOM 11003 N N . ASP C 1 261 ? 137.797 190.606 175.802 1.00 65.11 501 ASP C N 1
ATOM 11004 C CA . ASP C 1 261 ? 138.829 191.604 176.084 1.00 65.29 501 ASP C CA 1
ATOM 11005 C C . ASP C 1 261 ? 138.362 192.728 177.014 1.00 68.27 501 ASP C C 1
ATOM 11006 O O . ASP C 1 261 ? 139.181 193.251 177.768 1.00 69.66 501 ASP C O 1
ATOM 11015 N N . MET C 1 262 ? 137.076 193.080 177.004 1.00 73.97 502 MET C N 1
ATOM 11016 C CA . MET C 1 262 ? 136.502 194.062 177.919 1.00 77.41 502 MET C CA 1
ATOM 11017 C C . MET C 1 262 ? 136.287 193.466 179.311 1.00 77.55 502 MET C C 1
ATOM 11018 O O . MET C 1 262 ? 136.696 194.068 180.299 1.00 76.09 502 MET C O 1
ATOM 11032 N N . VAL C 1 263 ? 135.716 192.263 179.427 1.00 73.91 503 VAL C N 1
ATOM 11033 C CA . VAL C 1 263 ? 135.521 191.591 180.729 1.00 73.01 503 VAL C CA 1
ATOM 11034 C C . VAL C 1 263 ? 136.857 191.311 181.433 1.00 73.93 503 VAL C C 1
ATOM 11035 O O . VAL C 1 263 ? 136.961 191.483 182.644 1.00 74.60 503 VAL C O 1
ATOM 11048 N N . ALA C 1 264 ? 137.921 191.017 180.684 1.00 69.36 504 ALA C N 1
ATOM 11049 C CA . ALA C 1 264 ? 139.299 190.946 181.178 1.00 65.10 504 ALA C CA 1
ATOM 11050 C C . ALA C 1 264 ? 139.900 192.293 181.655 1.00 65.98 504 ALA C C 1
ATOM 11051 O O . ALA C 1 264 ? 141.068 192.335 182.052 1.00 65.40 504 ALA C O 1
ATOM 11058 N N . ALA C 1 265 ? 139.147 193.394 181.585 1.00 74.52 505 ALA C N 1
ATOM 11059 C CA . ALA C 1 265 ? 139.575 194.751 181.923 1.00 75.38 505 ALA C CA 1
ATOM 11060 C C . ALA C 1 265 ? 138.612 195.510 182.864 1.00 77.84 505 ALA C C 1
ATOM 11061 O O . ALA C 1 265 ? 138.985 196.572 183.362 1.00 79.94 505 ALA C O 1
ATOM 11068 N N . ILE C 1 266 ? 137.408 194.997 183.155 1.00 85.33 506 ILE C N 1
ATOM 11069 C CA . ILE C 1 266 ? 136.462 195.639 184.090 1.00 88.45 506 ILE C CA 1
ATOM 11070 C C . ILE C 1 266 ? 137.099 195.748 185.492 1.00 88.52 506 ILE C C 1
ATOM 11071 O O . ILE C 1 266 ? 137.488 194.725 186.061 1.00 89.76 506 ILE C O 1
ATOM 11087 N N . PRO C 1 267 ? 137.213 196.948 186.088 1.00 92.91 507 PRO C N 1
ATOM 11088 C CA . PRO C 1 267 ? 137.917 197.142 187.351 1.00 94.93 507 PRO C CA 1
ATOM 11089 C C . PRO C 1 267 ? 136.983 196.917 188.550 1.00 95.82 507 PRO C C 1
ATOM 11090 O O . PRO C 1 267 ? 136.632 197.857 189.259 1.00 96.21 507 PRO C O 1
ATOM 11101 N N . PHE C 1 268 ? 136.554 195.676 188.799 1.00 94.02 508 PHE C N 1
ATOM 11102 C CA . PHE C 1 268 ? 135.551 195.353 189.833 1.00 95.14 508 PHE C CA 1
ATOM 11103 C C . PHE C 1 268 ? 135.896 195.858 191.250 1.00 96.93 508 PHE C C 1
ATOM 11104 O O . PHE C 1 268 ? 135.004 196.190 192.028 1.00 95.48 508 PHE C O 1
ATOM 11121 N N . ASP C 1 269 ? 137.186 195.995 191.559 1.00 100.85 509 ASP C N 1
ATOM 11122 C CA . ASP C 1 269 ? 137.724 196.592 192.792 1.00 101.54 509 ASP C CA 1
ATOM 11123 C C . ASP C 1 269 ? 137.257 198.049 193.014 1.00 99.90 509 ASP C C 1
ATOM 11124 O O . ASP C 1 269 ? 137.065 198.494 194.144 1.00 99.16 509 ASP C O 1
ATOM 11133 N N . LEU C 1 270 ? 136.992 198.785 191.931 1.00 101.48 510 LEU C N 1
ATOM 11134 C CA . LEU C 1 270 ? 136.447 200.145 191.947 1.00 102.80 510 LEU C CA 1
ATOM 11135 C C . LEU C 1 270 ? 134.907 200.192 191.923 1.00 103.68 510 LEU C C 1
ATOM 11136 O O . LEU C 1 270 ? 134.330 201.276 192.009 1.00 103.34 510 LEU C O 1
ATOM 11152 N N . LEU C 1 271 ? 134.231 199.046 191.781 1.00 102.82 511 LEU C N 1
ATOM 11153 C CA . LEU C 1 271 ? 132.789 198.954 191.497 1.00 102.98 511 LEU C CA 1
ATOM 11154 C C . LEU C 1 271 ? 131.977 198.226 192.583 1.00 101.82 511 LEU C C 1
ATOM 11155 O O . LEU C 1 271 ? 130.758 198.391 192.640 1.00 102.14 511 LEU C O 1
ATOM 11171 N N . ILE C 1 272 ? 132.623 197.435 193.442 1.00 101.80 512 ILE C N 1
ATOM 11172 C CA . ILE C 1 272 ? 131.993 196.607 194.486 1.00 103.69 512 ILE C CA 1
ATOM 11173 C C . ILE C 1 272 ? 132.576 196.941 195.871 1.00 104.63 512 ILE C C 1
ATOM 11174 O O . ILE C 1 272 ? 133.745 197.309 195.993 1.00 103.31 512 ILE C O 1
ATOM 11190 N N . PHE C 1 273 ? 131.755 196.796 196.918 1.00 107.12 513 PHE C N 1
ATOM 11191 C CA . PHE C 1 273 ? 132.116 196.996 198.328 1.00 105.92 513 PHE C CA 1
ATOM 11192 C C . PHE C 1 273 ? 131.711 195.789 199.184 1.00 105.17 513 PHE C C 1
ATOM 11193 O O . PHE C 1 273 ? 130.545 195.372 199.186 1.00 105.94 513 PHE C O 1
ATOM 11210 N N . GLY C 1 276 ? 131.055 190.904 201.447 1.00 101.67 516 GLY C N 1
ATOM 11211 C CA . GLY C 1 276 ? 131.460 191.889 200.440 1.00 102.26 516 GLY C CA 1
ATOM 11212 C C . GLY C 1 276 ? 132.908 192.383 200.572 1.00 102.40 516 GLY C C 1
ATOM 11213 O O . GLY C 1 276 ? 133.293 193.360 199.929 1.00 101.72 516 GLY C O 1
ATOM 11217 N N . SER C 1 277 ? 133.690 191.747 201.443 1.00 101.89 517 SER C N 1
ATOM 11218 C CA . SER C 1 277 ? 135.045 192.149 201.843 1.00 101.69 517 SER C CA 1
ATOM 11219 C C . SER C 1 277 ? 136.077 192.098 200.703 1.00 102.43 517 SER C C 1
ATOM 11220 O O . SER C 1 277 ? 135.824 191.592 199.608 1.00 100.02 517 SER C O 1
ATOM 11228 N N . GLU C 1 278 ? 137.301 192.540 200.995 1.00 101.05 518 GLU C N 1
ATOM 11229 C CA . GLU C 1 278 ? 138.469 192.417 200.118 1.00 97.60 518 GLU C CA 1
ATOM 11230 C C . GLU C 1 278 ? 138.729 190.970 199.653 1.00 98.17 518 GLU C C 1
ATOM 11231 O O . GLU C 1 278 ? 139.318 190.763 198.596 1.00 95.42 518 GLU C O 1
ATOM 11243 N N . GLU C 1 279 ? 138.241 189.964 200.387 1.00 96.10 519 GLU C N 1
ATOM 11244 C CA . GLU C 1 279 ? 138.222 188.566 199.951 1.00 93.52 519 GLU C CA 1
ATOM 11245 C C . GLU C 1 279 ? 137.355 188.345 198.699 1.00 93.02 519 GLU C C 1
ATOM 11246 O O . GLU C 1 279 ? 137.833 187.770 197.724 1.00 93.12 519 GLU C O 1
ATOM 11258 N N . LEU C 1 280 ? 136.107 188.833 198.677 1.00 93.91 520 LEU C N 1
ATOM 11259 C CA . LEU C 1 280 ? 135.240 188.731 197.497 1.00 96.58 520 LEU C CA 1
ATOM 11260 C C . LEU C 1 280 ? 135.847 189.485 196.315 1.00 93.85 520 LEU C C 1
ATOM 11261 O O . LEU C 1 280 ? 135.908 188.960 195.208 1.00 90.24 520 LEU C O 1
ATOM 11277 N N . ILE C 1 281 ? 136.310 190.711 196.554 1.00 92.77 521 ILE C N 1
ATOM 11278 C CA . ILE C 1 281 ? 136.886 191.569 195.518 1.00 93.39 521 ILE C CA 1
ATOM 11279 C C . ILE C 1 281 ? 138.163 190.943 194.942 1.00 91.27 521 ILE C C 1
ATOM 11280 O O . ILE C 1 281 ? 138.321 190.852 193.726 1.00 90.93 521 ILE C O 1
ATOM 11296 N N . GLY C 1 282 ? 139.061 190.453 195.796 1.00 80.16 522 GLY C N 1
ATOM 11297 C CA . GLY C 1 282 ? 140.301 189.811 195.372 1.00 80.83 522 GLY C CA 1
ATOM 11298 C C . GLY C 1 282 ? 140.064 188.494 194.634 1.00 79.78 522 GLY C C 1
ATOM 11299 O O . GLY C 1 282 ? 140.752 188.205 193.656 1.00 78.50 522 GLY C O 1
ATOM 11303 N N . LEU C 1 283 ? 139.047 187.726 195.026 1.00 78.20 523 LEU C N 1
ATOM 11304 C CA . LEU C 1 283 ? 138.628 186.548 194.277 1.00 76.60 523 LEU C CA 1
ATOM 11305 C C . LEU C 1 283 ? 138.022 186.933 192.920 1.00 77.48 523 LEU C C 1
ATOM 11306 O O . LEU C 1 283 ? 138.331 186.314 191.906 1.00 77.93 523 LEU C O 1
ATOM 11322 N N . LEU C 1 284 ? 137.219 187.995 192.858 1.00 85.90 524 LEU C N 1
ATOM 11323 C CA . LEU C 1 284 ? 136.597 188.485 191.626 1.00 85.42 524 LEU C CA 1
ATOM 11324 C C . LEU C 1 284 ? 137.622 189.017 190.610 1.00 82.37 524 LEU C C 1
ATOM 11325 O O . LEU C 1 284 ? 137.454 188.809 189.410 1.00 83.26 524 LEU C O 1
ATOM 11341 N N . LYS C 1 285 ? 138.751 189.584 191.060 1.00 74.20 525 LYS C N 1
ATOM 11342 C CA . LYS C 1 285 ? 139.893 189.923 190.185 1.00 73.49 525 LYS C CA 1
ATOM 11343 C C . LYS C 1 285 ? 140.521 188.728 189.456 1.00 70.21 525 LYS C C 1
ATOM 11344 O O . LYS C 1 285 ? 141.277 188.937 188.512 1.00 67.58 525 LYS C O 1
ATOM 11363 N N . THR C 1 286 ? 140.155 187.479 189.764 1.00 62.22 526 THR C N 1
ATOM 11364 C CA . THR C 1 286 ? 140.495 186.333 188.896 1.00 62.02 526 THR C CA 1
ATOM 11365 C C . THR C 1 286 ? 139.885 186.419 187.492 1.00 66.10 526 THR C C 1
ATOM 11366 O O . THR C 1 286 ? 140.379 185.740 186.597 1.00 70.26 526 THR C O 1
ATOM 11377 N N . ALA C 1 287 ? 138.920 187.307 187.224 1.00 66.01 527 ALA C N 1
ATOM 11378 C CA . ALA C 1 287 ? 138.447 187.581 185.862 1.00 62.80 527 ALA C CA 1
ATOM 11379 C C . ALA C 1 287 ? 139.574 188.014 184.899 1.00 60.73 527 ALA C C 1
ATOM 11380 O O . ALA C 1 287 ? 139.493 187.763 183.699 1.00 62.89 527 ALA C O 1
ATOM 11387 N N . ARG C 1 288 ? 140.684 188.568 185.408 1.00 55.47 528 ARG C N 1
ATOM 11388 C CA . ARG C 1 288 ? 141.898 188.847 184.624 1.00 53.53 528 ARG C CA 1
ATOM 11389 C C . ARG C 1 288 ? 142.474 187.622 183.922 1.00 54.31 528 ARG C C 1
ATOM 11390 O O . ARG C 1 288 ? 143.145 187.782 182.913 1.00 60.60 528 ARG C O 1
ATOM 11411 N N . LEU C 1 289 ? 142.218 186.401 184.387 1.00 49.85 529 LEU C N 1
ATOM 11412 C CA . LEU C 1 289 ? 142.707 185.184 183.725 1.00 49.61 529 LEU C CA 1
ATOM 11413 C C . LEU C 1 289 ? 142.133 184.992 182.314 1.00 51.71 529 LEU C C 1
ATOM 11414 O O . LEU C 1 289 ? 142.713 184.261 181.521 1.00 52.19 529 LEU C O 1
ATOM 11430 N N . LEU C 1 290 ? 141.086 185.726 181.929 1.00 63.07 530 LEU C N 1
ATOM 11431 C CA . LEU C 1 290 ? 140.632 185.813 180.537 1.00 62.99 530 LEU C CA 1
ATOM 11432 C C . LEU C 1 290 ? 141.712 186.347 179.577 1.00 60.00 530 LEU C C 1
ATOM 11433 O O . LEU C 1 290 ? 141.657 186.075 178.382 1.00 61.40 530 LEU C O 1
ATOM 11449 N N . ARG C 1 291 ? 142.749 187.034 180.069 1.00 53.50 531 ARG C N 1
ATOM 11450 C CA . ARG C 1 291 ? 143.897 187.477 179.259 1.00 52.01 531 ARG C CA 1
ATOM 11451 C C . ARG C 1 291 ? 144.685 186.322 178.642 1.00 55.84 531 ARG C C 1
ATOM 11452 O O . ARG C 1 291 ? 145.272 186.514 177.584 1.00 58.04 531 ARG C O 1
ATOM 11473 N N . LEU C 1 292 ? 144.632 185.109 179.202 1.00 49.20 532 LEU C N 1
ATOM 11474 C CA . LEU C 1 292 ? 145.191 183.901 178.575 1.00 46.44 532 LEU C CA 1
ATOM 11475 C C . LEU C 1 292 ? 144.601 183.659 177.175 1.00 50.86 532 LEU C C 1
ATOM 11476 O O . LEU C 1 292 ? 145.282 183.126 176.302 1.00 51.86 532 LEU C O 1
ATOM 11492 N N . VAL C 1 293 ? 143.370 184.108 176.909 1.00 62.48 533 VAL C N 1
ATOM 11493 C CA . VAL C 1 293 ? 142.727 183.975 175.593 1.00 63.26 533 VAL C CA 1
ATOM 11494 C C . VAL C 1 293 ? 143.452 184.789 174.515 1.00 61.22 533 VAL C C 1
ATOM 11495 O O . VAL C 1 293 ? 143.528 184.342 173.375 1.00 60.57 533 VAL C O 1
ATOM 11508 N N . ARG C 1 294 ? 144.085 185.925 174.844 1.00 58.95 534 ARG C N 1
ATOM 11509 C CA . ARG C 1 294 ? 144.900 186.706 173.886 1.00 58.71 534 ARG C CA 1
ATOM 11510 C C . ARG C 1 294 ? 146.061 185.881 173.331 1.00 57.04 534 ARG C C 1
ATOM 11511 O O . ARG C 1 294 ? 146.331 185.938 172.136 1.00 62.94 534 ARG C O 1
ATOM 11532 N N . VAL C 1 295 ? 146.676 185.034 174.153 1.00 51.09 535 VAL C N 1
ATOM 11533 C CA . VAL C 1 295 ? 147.691 184.071 173.701 1.00 54.07 535 VAL C CA 1
ATOM 11534 C C . VAL C 1 295 ? 147.086 182.915 172.910 1.00 53.79 535 VAL C C 1
ATOM 11535 O O . VAL C 1 295 ? 147.660 182.514 171.906 1.00 52.78 535 VAL C O 1
ATOM 11548 N N . ALA C 1 296 ? 145.904 182.424 173.284 1.00 57.32 536 ALA C N 1
ATOM 11549 C CA . ALA C 1 296 ? 145.213 181.362 172.546 1.00 57.68 536 ALA C CA 1
ATOM 11550 C C . ALA C 1 296 ? 144.770 181.783 171.131 1.00 57.11 536 ALA C C 1
ATOM 11551 O O . ALA C 1 296 ? 144.745 180.955 170.223 1.00 57.53 536 ALA C O 1
ATOM 11558 N N . ARG C 1 297 ? 144.454 183.067 170.919 1.00 65.94 537 ARG C N 1
ATOM 11559 C CA . ARG C 1 297 ? 144.182 183.665 169.598 1.00 63.46 537 ARG C CA 1
ATOM 11560 C C . ARG C 1 297 ? 145.419 183.698 168.710 1.00 64.15 537 ARG C C 1
ATOM 11561 O O . ARG C 1 297 ? 145.419 183.137 167.620 1.00 67.36 537 ARG C O 1
ATOM 11582 N N . LYS C 1 298 ? 146.476 184.362 169.171 1.00 60.77 538 LYS C N 1
ATOM 11583 C CA . LYS C 1 298 ? 147.640 184.772 168.372 1.00 57.52 538 LYS C CA 1
ATOM 11584 C C . LYS C 1 298 ? 148.675 183.656 168.154 1.00 60.56 538 LYS C C 1
ATOM 11585 O O . LYS C 1 298 ? 149.864 183.920 167.975 1.00 65.74 538 LYS C O 1
ATOM 11604 N N . LEU C 1 299 ? 148.256 182.389 168.190 1.00 57.78 539 LEU C N 1
ATOM 11605 C CA . LEU C 1 299 ? 149.161 181.249 168.022 1.00 59.67 539 LEU C CA 1
ATOM 11606 C C . LEU C 1 299 ? 149.801 181.202 166.633 1.00 58.47 539 LEU C C 1
ATOM 11607 O O . LEU C 1 299 ? 150.881 180.636 166.495 1.00 58.49 539 LEU C O 1
ATOM 11623 N N . ASP C 1 300 ? 149.207 181.832 165.620 1.00 62.91 540 ASP C N 1
ATOM 11624 C CA . ASP C 1 300 ? 149.839 182.013 164.311 1.00 63.40 540 ASP C CA 1
ATOM 11625 C C . ASP C 1 300 ? 151.166 182.778 164.414 1.00 63.69 540 ASP C C 1
ATOM 11626 O O . ASP C 1 300 ? 152.133 182.391 163.762 1.00 65.10 540 ASP C O 1
ATOM 11635 N N . ARG C 1 301 ? 151.252 183.808 165.267 1.00 60.14 541 ARG C N 1
ATOM 11636 C CA . ARG C 1 301 ? 152.510 184.498 165.569 1.00 58.77 541 ARG C CA 1
ATOM 11637 C C . ARG C 1 301 ? 153.405 183.658 166.469 1.00 62.59 541 ARG C C 1
ATOM 11638 O O . ARG C 1 301 ? 154.561 183.420 166.132 1.00 64.90 541 ARG C O 1
ATOM 11659 N N . TYR C 1 302 ? 152.898 183.223 167.623 1.00 57.55 542 TYR C N 1
ATOM 11660 C CA . TYR C 1 302 ? 153.761 182.670 168.668 1.00 54.14 542 TYR C CA 1
ATOM 11661 C C . TYR C 1 302 ? 154.335 181.286 168.337 1.00 60.09 542 TYR C C 1
ATOM 11662 O O . TYR C 1 302 ? 155.443 180.973 168.762 1.00 63.74 542 TYR C O 1
ATOM 11680 N N . SER C 1 303 ? 153.623 180.458 167.567 1.00 63.31 543 SER C N 1
ATOM 11681 C CA . SER C 1 303 ? 154.071 179.100 167.221 1.00 64.07 543 SER C CA 1
ATOM 11682 C C . SER C 1 303 ? 154.990 179.023 165.994 1.00 64.84 543 SER C C 1
ATOM 11683 O O . SER C 1 303 ? 155.408 177.931 165.617 1.00 65.80 543 SER C O 1
ATOM 11691 N N . GLU C 1 304 ? 155.319 180.144 165.344 1.00 68.23 544 GLU C N 1
ATOM 11692 C CA . GLU C 1 304 ? 156.081 180.124 164.088 1.00 69.39 544 GLU C CA 1
ATOM 11693 C C . GLU C 1 304 ? 157.515 179.591 164.252 1.00 71.84 544 GLU C C 1
ATOM 11694 O O . GLU C 1 304 ? 158.024 178.916 163.357 1.00 70.65 544 GLU C O 1
ATOM 11706 N N . TYR C 1 305 ? 158.160 179.856 165.392 1.00 70.33 545 TYR C N 1
ATOM 11707 C CA . TYR C 1 305 ? 159.550 179.481 165.657 1.00 68.17 545 TYR C CA 1
ATOM 11708 C C . TYR C 1 305 ? 159.657 178.312 166.645 1.00 67.86 545 TYR C C 1
ATOM 11709 O O . TYR C 1 305 ? 159.043 178.327 167.711 1.00 73.13 545 TYR C O 1
ATOM 11727 N N . GLY C 1 306 ? 160.486 177.314 166.335 1.00 68.38 546 GLY C N 1
ATOM 11728 C CA . GLY C 1 306 ? 160.671 176.119 167.167 1.00 69.14 546 GLY C CA 1
ATOM 11729 C C . GLY C 1 306 ? 161.183 176.417 168.580 1.00 70.47 546 GLY C C 1
ATOM 11730 O O . GLY C 1 306 ? 160.690 175.852 169.552 1.00 69.79 546 GLY C O 1
ATOM 11734 N N . ALA C 1 307 ? 162.103 177.370 168.731 1.00 65.53 547 ALA C N 1
ATOM 11735 C CA . ALA C 1 307 ? 162.591 177.801 170.040 1.00 63.69 547 ALA C CA 1
ATOM 11736 C C . ALA C 1 307 ? 161.536 178.580 170.848 1.00 64.95 547 ALA C C 1
ATOM 11737 O O . ALA C 1 307 ? 161.506 178.492 172.074 1.00 67.26 547 ALA C O 1
ATOM 11744 N N . ALA C 1 308 ? 160.629 179.304 170.185 1.00 64.31 548 ALA C N 1
ATOM 11745 C CA . ALA C 1 308 ? 159.529 179.987 170.859 1.00 62.92 548 ALA C CA 1
ATOM 11746 C C . ALA C 1 308 ? 158.470 179.005 171.363 1.00 60.37 548 ALA C C 1
ATOM 11747 O O . ALA C 1 308 ? 158.024 179.130 172.496 1.00 61.88 548 ALA C O 1
ATOM 11754 N N . VAL C 1 309 ? 158.092 177.984 170.588 1.00 61.10 549 VAL C N 1
ATOM 11755 C CA . VAL C 1 309 ? 157.147 176.974 171.084 1.00 57.63 549 VAL C CA 1
ATOM 11756 C C . VAL C 1 309 ? 157.754 176.104 172.190 1.00 61.22 549 VAL C C 1
ATOM 11757 O O . VAL C 1 309 ? 157.029 175.722 173.099 1.00 70.22 549 VAL C O 1
ATOM 11770 N N . LEU C 1 310 ? 159.072 175.871 172.235 1.00 61.94 550 LEU C N 1
ATOM 11771 C CA . LEU C 1 310 ? 159.708 175.272 173.422 1.00 63.57 550 LEU C CA 1
ATOM 11772 C C . LEU C 1 310 ? 159.589 176.162 174.666 1.00 60.67 550 LEU C C 1
ATOM 11773 O O . LEU C 1 310 ? 159.277 175.659 175.743 1.00 61.57 550 LEU C O 1
ATOM 11789 N N . PHE C 1 311 ? 159.773 177.477 174.534 1.00 54.43 551 PHE C N 1
ATOM 11790 C CA . PHE C 1 311 ? 159.520 178.421 175.622 1.00 54.82 551 PHE C CA 1
ATOM 11791 C C . PHE C 1 311 ? 158.052 178.405 176.065 1.00 53.14 551 PHE C C 1
ATOM 11792 O O . PHE C 1 311 ? 157.789 178.318 177.261 1.00 52.81 551 PHE C O 1
ATOM 11809 N N . LEU C 1 312 ? 157.091 178.408 175.136 1.00 53.33 552 LEU C N 1
ATOM 11810 C CA . LEU C 1 312 ? 155.672 178.275 175.464 1.00 46.81 552 LEU C CA 1
ATOM 11811 C C . LEU C 1 312 ? 155.388 176.977 176.215 1.00 46.10 552 LEU C C 1
ATOM 11812 O O . LEU C 1 312 ? 154.811 177.032 177.289 1.00 49.82 552 LEU C O 1
ATOM 11828 N N . LEU C 1 313 ? 155.796 175.816 175.701 1.00 46.80 553 LEU C N 1
ATOM 11829 C CA . LEU C 1 313 ? 155.495 174.516 176.309 1.00 51.08 553 LEU C CA 1
ATOM 11830 C C . LEU C 1 313 ? 156.056 174.381 177.731 1.00 54.73 553 LEU C C 1
ATOM 11831 O O . LEU C 1 313 ? 155.347 173.908 178.618 1.00 54.44 553 LEU C O 1
ATOM 11847 N N . MET C 1 314 ? 157.279 174.846 177.994 1.00 45.64 554 MET C N 1
ATOM 11848 C CA . MET C 1 314 ? 157.817 174.840 179.357 1.00 43.12 554 MET C CA 1
ATOM 11849 C C . MET C 1 314 ? 157.155 175.875 180.270 1.00 45.24 554 MET C C 1
ATOM 11850 O O . MET C 1 314 ? 156.964 175.598 181.450 1.00 49.58 554 MET C O 1
ATOM 11864 N N . CYS C 1 315 ? 156.715 177.024 179.756 1.00 52.43 555 CYS C N 1
ATOM 11865 C CA . CYS C 1 315 ? 155.889 177.947 180.535 1.00 47.69 555 CYS C CA 1
ATOM 11866 C C . CYS C 1 315 ? 154.490 177.394 180.799 1.00 44.77 555 CYS C C 1
ATOM 11867 O O . CYS C 1 315 ? 153.994 177.555 181.902 1.00 49.53 555 CYS C O 1
ATOM 11875 N N . THR C 1 316 ? 153.855 176.685 179.870 1.00 34.64 556 THR C N 1
ATOM 11876 C CA . THR C 1 316 ? 152.582 176.007 180.125 1.00 31.30 556 THR C CA 1
ATOM 11877 C C . THR C 1 316 ? 152.730 174.963 181.226 1.00 38.12 556 THR C C 1
ATOM 11878 O O . THR C 1 316 ? 151.922 174.946 182.144 1.00 41.93 556 THR C O 1
ATOM 11889 N N . PHE C 1 317 ? 153.778 174.138 181.207 1.00 39.53 557 PHE C N 1
ATOM 11890 C CA . PHE C 1 317 ? 154.048 173.172 182.272 1.00 37.21 557 PHE C CA 1
ATOM 11891 C C . PHE C 1 317 ? 154.284 173.848 183.629 1.00 34.20 557 PHE C C 1
ATOM 11892 O O . PHE C 1 317 ? 153.625 173.506 184.606 1.00 34.14 557 PHE C O 1
ATOM 11909 N N . ALA C 1 318 ? 155.151 174.857 183.701 1.00 35.60 558 ALA C N 1
ATOM 11910 C CA . ALA C 1 318 ? 155.398 175.588 184.939 1.00 24.46 558 ALA C CA 1
ATOM 11911 C C . ALA C 1 318 ? 154.177 176.376 185.446 1.00 27.86 558 ALA C C 1
ATOM 11912 O O . ALA C 1 318 ? 153.977 176.468 186.652 1.00 37.56 558 ALA C O 1
ATOM 11919 N N . LEU C 1 319 ? 153.321 176.909 184.572 1.00 30.35 559 LEU C N 1
ATOM 11920 C CA . LEU C 1 319 ? 152.068 177.558 184.961 1.00 25.35 559 LEU C CA 1
ATOM 11921 C C . LEU C 1 319 ? 150.993 176.569 185.407 1.00 23.30 559 LEU C C 1
ATOM 11922 O O . LEU C 1 319 ? 150.325 176.849 186.390 1.00 28.02 559 LEU C O 1
ATOM 11938 N N . ILE C 1 320 ? 150.836 175.400 184.784 1.00 30.45 560 ILE C N 1
ATOM 11939 C CA . ILE C 1 320 ? 149.929 174.366 185.304 1.00 26.59 560 ILE C CA 1
ATOM 11940 C C . ILE C 1 320 ? 150.376 173.927 186.701 1.00 27.31 560 ILE C C 1
ATOM 11941 O O . ILE C 1 320 ? 149.555 173.864 187.608 1.00 33.92 560 ILE C O 1
ATOM 11957 N N . ALA C 1 321 ? 151.673 173.703 186.930 1.00 21.06 561 ALA C N 1
ATOM 11958 C CA . ALA C 1 321 ? 152.195 173.407 188.260 1.00 9.21 561 ALA C CA 1
ATOM 11959 C C . ALA C 1 321 ? 151.889 174.512 189.282 1.00 13.09 561 ALA C C 1
ATOM 11960 O O . ALA C 1 321 ? 151.493 174.203 190.402 1.00 25.33 561 ALA C O 1
ATOM 11967 N N . HIS C 1 322 ? 152.007 175.789 188.912 1.00 19.66 562 HIS C N 1
ATOM 11968 C CA . HIS C 1 322 ? 151.685 176.940 189.763 1.00 13.75 562 HIS C CA 1
ATOM 11969 C C . HIS C 1 322 ? 150.189 177.121 190.039 1.00 22.89 562 HIS C C 1
ATOM 11970 O O . HIS C 1 322 ? 149.798 177.346 191.180 1.00 35.03 562 HIS C O 1
ATOM 11984 N N . TRP C 1 323 ? 149.312 176.980 189.049 1.00 26.27 563 TRP C N 1
ATOM 11985 C CA . TRP C 1 323 ? 147.866 177.052 189.273 1.00 23.40 563 TRP C CA 1
ATOM 11986 C C . TRP C 1 323 ? 147.393 175.927 190.179 1.00 22.83 563 TRP C C 1
ATOM 11987 O O . TRP C 1 323 ? 146.645 176.167 191.121 1.00 23.51 563 TRP C O 1
ATOM 12008 N N . LEU C 1 324 ? 147.889 174.707 189.977 1.00 18.13 564 LEU C N 1
ATOM 12009 C CA . LEU C 1 324 ? 147.615 173.595 190.877 1.00 18.64 564 LEU C CA 1
ATOM 12010 C C . LEU C 1 324 ? 148.164 173.850 192.286 1.00 19.69 564 LEU C C 1
ATOM 12011 O O . LEU C 1 324 ? 147.514 173.468 193.248 1.00 16.34 564 LEU C O 1
ATOM 12027 N N . ALA C 1 325 ? 149.308 174.518 192.447 1.00 20.25 565 ALA C N 1
ATOM 12028 C CA . ALA C 1 325 ? 149.846 174.880 193.754 1.00 12.45 565 ALA C CA 1
ATOM 12029 C C . ALA C 1 325 ? 148.939 175.855 194.507 1.00 19.36 565 ALA C C 1
ATOM 12030 O O . ALA C 1 325 ? 148.796 175.757 195.719 1.00 29.39 565 ALA C O 1
ATOM 12037 N N . CYS C 1 326 ? 148.270 176.761 193.799 1.00 22.59 566 CYS C N 1
ATOM 12038 C CA . CYS C 1 326 ? 147.270 177.667 194.356 1.00 15.96 566 CYS C CA 1
ATOM 12039 C C . CYS C 1 326 ? 145.982 176.946 194.755 1.00 17.93 566 CYS C C 1
ATOM 12040 O O . CYS C 1 326 ? 145.439 177.214 195.818 1.00 23.25 566 CYS C O 1
ATOM 12048 N N . ILE C 1 327 ? 145.507 175.989 193.957 1.00 14.36 567 ILE C N 1
ATOM 12049 C CA . ILE C 1 327 ? 144.346 175.153 194.296 1.00 11.44 567 ILE C CA 1
ATOM 12050 C C . ILE C 1 327 ? 144.658 174.253 195.496 1.00 26.38 567 ILE C C 1
ATOM 12051 O O . ILE C 1 327 ? 143.856 174.161 196.416 1.00 33.58 567 ILE C O 1
ATOM 12067 N N . TRP C 1 328 ? 145.833 173.630 195.543 1.00 23.84 568 TRP C N 1
ATOM 12068 C CA . TRP C 1 328 ? 146.283 172.793 196.653 1.00 12.95 568 TRP C CA 1
ATOM 12069 C C . TRP C 1 328 ? 146.412 173.571 197.960 1.00 14.38 568 TRP C C 1
ATOM 12070 O O . TRP C 1 328 ? 145.995 173.093 199.013 1.00 22.89 568 TRP C O 1
ATOM 12091 N N . TYR C 1 329 ? 146.917 174.803 197.916 1.00 19.31 569 TYR C N 1
ATOM 12092 C CA . TYR C 1 329 ? 146.903 175.675 199.080 1.00 20.10 569 TYR C CA 1
ATOM 12093 C C . TYR C 1 329 ? 145.503 176.120 199.484 1.00 24.50 569 TYR C C 1
ATOM 12094 O O . TYR C 1 329 ? 145.221 176.136 200.673 1.00 33.66 569 TYR C O 1
ATOM 12112 N N . ALA C 1 330 ? 144.587 176.395 198.556 1.00 20.72 570 ALA C N 1
ATOM 12113 C CA . ALA C 1 330 ? 143.200 176.667 198.910 1.00 14.75 570 ALA C CA 1
ATOM 12114 C C . ALA C 1 330 ? 142.545 175.475 199.626 1.00 19.48 570 ALA C C 1
ATOM 12115 O O . ALA C 1 330 ? 141.925 175.656 200.666 1.00 25.51 570 ALA C O 1
ATOM 12122 N N . ILE C 1 331 ? 142.747 174.246 199.148 1.00 27.69 571 ILE C N 1
ATOM 12123 C CA . ILE C 1 331 ? 142.268 173.014 199.793 1.00 23.14 571 ILE C CA 1
ATOM 12124 C C . ILE C 1 331 ? 142.873 172.830 201.191 1.00 27.78 571 ILE C C 1
ATOM 12125 O O . ILE C 1 331 ? 142.165 172.445 202.114 1.00 32.85 571 ILE C O 1
ATOM 12141 N N . GLY C 1 332 ? 144.155 173.135 201.389 1.00 26.23 572 GLY C N 1
ATOM 12142 C CA . GLY C 1 332 ? 144.786 173.073 202.706 1.00 27.30 572 GLY C CA 1
ATOM 12143 C C . GLY C 1 332 ? 144.268 174.150 203.648 1.00 30.74 572 GLY C C 1
ATOM 12144 O O . GLY C 1 332 ? 143.842 173.872 204.763 1.00 37.90 572 GLY C O 1
ATOM 12148 N N . ASN C 1 333 ? 144.265 175.399 203.200 1.00 36.30 573 ASN C N 1
ATOM 12149 C CA . ASN C 1 333 ? 143.894 176.560 203.995 1.00 34.07 573 ASN C CA 1
ATOM 12150 C C . ASN C 1 333 ? 142.398 176.623 204.332 1.00 36.25 573 ASN C C 1
ATOM 12151 O O . ASN C 1 333 ? 142.044 177.162 205.371 1.00 40.43 573 ASN C O 1
ATOM 12162 N N . MET C 1 334 ? 141.517 176.040 203.518 1.00 43.26 574 MET C N 1
ATOM 12163 C CA . MET C 1 334 ? 140.093 175.883 203.843 1.00 42.27 574 MET C CA 1
ATOM 12164 C C . MET C 1 334 ? 139.793 174.721 204.803 1.00 44.18 574 MET C C 1
ATOM 12165 O O . MET C 1 334 ? 138.641 174.519 205.175 1.00 54.94 574 MET C O 1
ATOM 12179 N N . GLU C 1 335 ? 140.798 173.959 205.237 1.00 49.50 575 GLU C N 1
ATOM 12180 C CA . GLU C 1 335 ? 140.634 172.839 206.173 1.00 49.83 575 GLU C CA 1
ATOM 12181 C C . GLU C 1 335 ? 141.511 172.963 207.422 1.00 53.63 575 GLU C C 1
ATOM 12182 O O . GLU C 1 335 ? 141.081 172.565 208.494 1.00 57.35 575 GLU C O 1
ATOM 12194 N N . GLN C 1 336 ? 142.686 173.590 207.349 1.00 55.13 576 GLN C N 1
ATOM 12195 C CA . GLN C 1 336 ? 143.540 173.848 208.512 1.00 52.96 576 GLN C CA 1
ATOM 12196 C C . GLN C 1 336 ? 142.805 174.526 209.693 1.00 56.36 576 GLN C C 1
ATOM 12197 O O . GLN C 1 336 ? 142.958 174.035 210.812 1.00 52.12 576 GLN C O 1
ATOM 12211 N N . PRO C 1 337 ? 141.993 175.591 209.513 1.00 62.82 577 PRO C N 1
ATOM 12212 C CA . PRO C 1 337 ? 141.285 176.240 210.620 1.00 63.07 577 PRO C CA 1
ATOM 12213 C C . PRO C 1 337 ? 140.000 175.507 211.041 1.00 66.11 577 PRO C C 1
ATOM 12214 O O . PRO C 1 337 ? 139.362 175.903 212.019 1.00 66.85 577 PRO C O 1
ATOM 12225 N N . HIS C 1 338 ? 139.583 174.470 210.307 1.00 77.74 578 HIS C N 1
ATOM 12226 C CA . HIS C 1 338 ? 138.403 173.659 210.619 1.00 79.90 578 HIS C CA 1
ATOM 12227 C C . HIS C 1 338 ? 138.664 172.721 211.810 1.00 79.83 578 HIS C C 1
ATOM 12228 O O . HIS C 1 338 ? 139.768 172.671 212.355 1.00 77.59 578 HIS C O 1
ATOM 12242 N N . MET C 1 339 ? 137.664 171.933 212.211 1.00 85.62 579 MET C N 1
ATOM 12243 C CA . MET C 1 339 ? 137.807 170.849 213.194 1.00 87.58 579 MET C CA 1
ATOM 12244 C C . MET C 1 339 ? 138.496 169.617 212.573 1.00 83.20 579 MET C C 1
ATOM 12245 O O . MET C 1 339 ? 137.946 168.517 212.518 1.00 80.33 579 MET C O 1
ATOM 12259 N N . ASP C 1 340 ? 139.704 169.827 212.051 1.00 71.74 580 ASP C N 1
ATOM 12260 C CA . ASP C 1 340 ? 140.468 168.850 211.271 1.00 72.66 580 ASP C CA 1
ATOM 12261 C C . ASP C 1 340 ? 141.141 167.749 212.111 1.00 71.36 580 ASP C C 1
ATOM 12262 O O . ASP C 1 340 ? 141.439 166.673 211.596 1.00 68.89 580 ASP C O 1
ATOM 12271 N N . SER C 1 341 ? 141.405 168.008 213.395 1.00 76.38 581 SER C N 1
ATOM 12272 C CA . SER C 1 341 ? 142.176 167.123 214.289 1.00 76.04 581 SER C CA 1
ATOM 12273 C C . SER C 1 341 ? 143.611 166.846 213.805 1.00 72.90 581 SER C C 1
ATOM 12274 O O . SER C 1 341 ? 144.157 165.764 214.024 1.00 69.09 581 SER C O 1
ATOM 12282 N N . ARG C 1 342 ? 144.241 167.852 213.178 1.00 69.38 582 ARG C N 1
ATOM 12283 C CA . ARG C 1 342 ? 145.657 167.865 212.753 1.00 72.23 582 ARG C CA 1
ATOM 12284 C C . ARG C 1 342 ? 146.026 166.773 211.733 1.00 69.36 582 ARG C C 1
ATOM 12285 O O . ARG C 1 342 ? 147.008 166.054 211.915 1.00 67.71 582 ARG C O 1
ATOM 12306 N N . ILE C 1 343 ? 145.240 166.637 210.663 1.00 52.83 583 ILE C N 1
ATOM 12307 C CA . ILE C 1 343 ? 145.396 165.601 209.631 1.00 50.30 583 ILE C CA 1
ATOM 12308 C C . ILE C 1 343 ? 145.915 166.178 208.305 1.00 47.63 583 ILE C C 1
ATOM 12309 O O . ILE C 1 343 ? 146.744 165.546 207.649 1.00 52.87 583 ILE C O 1
ATOM 12325 N N . GLY C 1 344 ? 145.443 167.358 207.906 1.00 37.08 584 GLY C N 1
ATOM 12326 C CA . GLY C 1 344 ? 145.716 167.961 206.601 1.00 33.67 584 GLY C CA 1
ATOM 12327 C C . GLY C 1 344 ? 147.163 168.397 206.380 1.00 36.17 584 GLY C C 1
ATOM 12328 O O . GLY C 1 344 ? 147.965 168.462 207.308 1.00 46.82 584 GLY C O 1
ATOM 12332 N N . TRP C 1 345 ? 147.520 168.714 205.137 1.00 29.47 585 TRP C N 1
ATOM 12333 C CA . TRP C 1 345 ? 148.921 168.893 204.746 1.00 27.48 585 TRP C CA 1
ATOM 12334 C C . TRP C 1 345 ? 149.621 170.070 205.424 1.00 23.12 585 TRP C C 1
ATOM 12335 O O . TRP C 1 345 ? 150.822 169.997 205.664 1.00 28.86 585 TRP C O 1
ATOM 12356 N N . LEU C 1 346 ? 148.901 171.128 205.797 1.00 22.17 586 LEU C N 1
ATOM 12357 C CA . LEU C 1 346 ? 149.490 172.282 206.468 1.00 23.16 586 LEU C CA 1
ATOM 12358 C C . LEU C 1 346 ? 149.893 171.989 207.913 1.00 33.16 586 LEU C C 1
ATOM 12359 O O . LEU C 1 346 ? 150.974 172.406 208.316 1.00 45.80 586 LEU C O 1
ATOM 12375 N N . HIS C 1 347 ? 149.123 171.219 208.686 1.00 31.91 587 HIS C N 1
ATOM 12376 C CA . HIS C 1 347 ? 149.584 170.785 210.008 1.00 38.02 587 HIS C CA 1
ATOM 12377 C C . HIS C 1 347 ? 150.840 169.927 209.911 1.00 41.85 587 HIS C C 1
ATOM 12378 O O . HIS C 1 347 ? 151.794 170.155 210.649 1.00 47.07 587 HIS C O 1
ATOM 12392 N N . ASN C 1 348 ? 150.881 168.985 208.970 1.00 34.82 588 ASN C N 1
ATOM 12393 C CA . ASN C 1 348 ? 152.043 168.124 208.779 1.00 32.23 588 ASN C CA 1
ATOM 12394 C C . ASN C 1 348 ? 153.271 168.925 208.329 1.00 34.15 588 ASN C C 1
ATOM 12395 O O . ASN C 1 348 ? 154.363 168.674 208.825 1.00 36.25 588 ASN C O 1
ATOM 12406 N N . LEU C 1 349 ? 153.114 169.941 207.476 1.00 34.98 589 LEU C N 1
ATOM 12407 C CA . LEU C 1 349 ? 154.194 170.869 207.146 1.00 31.65 589 LEU C CA 1
ATOM 12408 C C . LEU C 1 349 ? 154.718 171.577 208.397 1.00 30.57 589 LEU C C 1
ATOM 12409 O O . LEU C 1 349 ? 155.925 171.617 208.598 1.00 34.46 589 LEU C O 1
ATOM 12425 N N . GLY C 1 350 ? 153.844 172.102 209.254 1.00 37.11 590 GLY C N 1
ATOM 12426 C CA . GLY C 1 350 ? 154.251 172.757 210.496 1.00 41.19 590 GLY C CA 1
ATOM 12427 C C . GLY C 1 350 ? 155.127 171.868 211.372 1.00 41.12 590 GLY C C 1
ATOM 12428 O O . GLY C 1 350 ? 156.188 172.296 211.815 1.00 46.83 590 GLY C O 1
ATOM 12432 N N . ASP C 1 351 ? 154.745 170.609 211.557 1.00 37.36 591 ASP C N 1
ATOM 12433 C CA . ASP C 1 351 ? 155.547 169.625 212.283 1.00 38.90 591 ASP C CA 1
ATOM 12434 C C . ASP C 1 351 ? 156.877 169.296 211.587 1.00 42.30 591 ASP C C 1
ATOM 12435 O O . ASP C 1 351 ? 157.914 169.221 212.242 1.00 44.22 591 ASP C O 1
ATOM 12444 N N . GLN C 1 352 ? 156.881 169.110 210.267 1.00 39.61 592 GLN C N 1
ATOM 12445 C CA . GLN C 1 352 ? 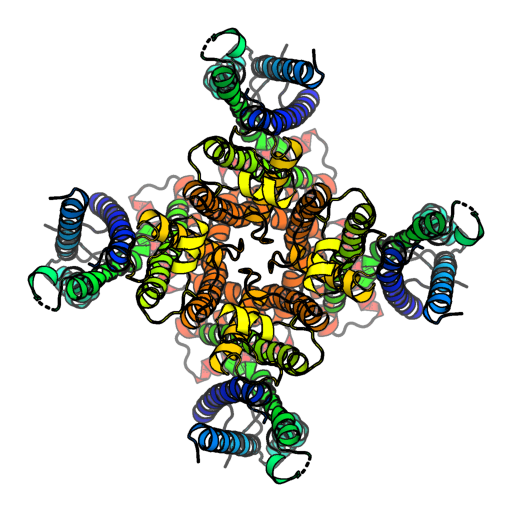158.062 168.678 209.513 1.00 32.82 592 GLN C CA 1
ATOM 12446 C C . GLN C 1 352 ? 159.188 169.706 209.462 1.00 34.27 592 GLN C C 1
ATOM 12447 O O . GLN C 1 352 ? 160.343 169.305 209.364 1.00 39.30 592 GLN C O 1
ATOM 12461 N N . ILE C 1 353 ? 158.883 171.005 209.523 1.00 38.10 593 ILE C N 1
ATOM 12462 C CA . ILE C 1 353 ? 159.889 172.082 209.525 1.00 38.65 593 ILE C CA 1
ATOM 12463 C C . ILE C 1 353 ? 160.096 172.721 210.903 1.00 38.75 593 ILE C C 1
ATOM 12464 O O . ILE C 1 353 ? 160.823 173.703 211.023 1.00 38.72 593 ILE C O 1
ATOM 12480 N N . GLY C 1 354 ? 159.472 172.194 211.956 1.00 38.99 594 GLY C N 1
ATOM 12481 C CA . GLY C 1 354 ? 159.625 172.727 213.312 1.00 42.20 594 GLY C CA 1
ATOM 12482 C C . GLY C 1 354 ? 158.965 174.093 213.530 1.00 42.85 594 GLY C C 1
ATOM 12483 O O . GLY C 1 354 ? 159.370 174.836 214.423 1.00 50.35 594 GLY C O 1
ATOM 12487 N N . LYS C 1 355 ? 157.946 174.426 212.733 1.00 38.41 595 LYS C N 1
ATOM 12488 C CA . LYS C 1 355 ? 157.086 175.609 212.894 1.00 42.64 595 LYS C CA 1
ATOM 12489 C C . LYS C 1 355 ? 155.634 175.169 213.133 1.00 39.64 595 LYS C C 1
ATOM 12490 O O . LYS C 1 355 ? 154.789 175.384 212.267 1.00 41.55 595 LYS C O 1
ATOM 12509 N N . PRO C 1 356 ? 155.319 174.477 214.238 1.00 36.45 596 PRO C N 1
ATOM 12510 C CA . PRO C 1 356 ? 153.988 173.932 214.468 1.00 42.15 596 PRO C CA 1
ATOM 12511 C C . PRO C 1 356 ? 152.917 175.013 214.639 1.00 41.95 596 PRO C C 1
ATOM 12512 O O . PRO C 1 356 ? 153.189 176.125 215.089 1.00 44.95 596 PRO C O 1
ATOM 12523 N N . TYR C 1 357 ? 151.678 174.670 214.296 1.00 51.53 597 TYR C N 1
ATOM 12524 C CA . TYR C 1 357 ? 150.499 175.488 214.573 1.00 53.82 597 TYR C CA 1
ATOM 12525 C C . TYR C 1 357 ? 150.072 175.390 216.043 1.00 57.29 597 TYR C C 1
ATOM 12526 O O . TYR C 1 357 ? 149.890 174.290 216.576 1.00 55.26 597 TYR C O 1
ATOM 12544 N N . ASN C 1 358 ? 149.813 176.538 216.668 1.00 79.58 598 ASN C N 1
ATOM 12545 C CA . ASN C 1 358 ? 149.065 176.631 217.924 1.00 80.79 598 ASN C CA 1
ATOM 12546 C C . ASN C 1 358 ? 147.569 176.366 217.674 1.00 82.14 598 ASN C C 1
ATOM 12547 O O . ASN C 1 358 ? 147.082 176.515 216.551 1.00 80.27 598 ASN C O 1
ATOM 12558 N N . SER C 1 359 ? 146.814 176.015 218.717 1.00 88.54 599 SER C N 1
ATOM 12559 C CA . SER C 1 359 ? 145.384 175.669 218.609 1.00 88.05 599 SER C CA 1
ATOM 12560 C C . SER C 1 359 ? 144.515 176.793 218.019 1.00 85.23 599 SER C C 1
ATOM 12561 O O . SER C 1 359 ? 143.566 176.522 217.283 1.00 80.48 599 SER C O 1
ATOM 12569 N N . SER C 1 360 ? 144.867 178.057 218.271 1.00 88.27 600 SER C N 1
ATOM 12570 C CA . SER C 1 360 ? 144.207 179.246 217.705 1.00 88.98 600 SER C CA 1
ATOM 12571 C C . SER C 1 360 ? 144.493 179.486 216.208 1.00 89.81 600 SER C C 1
ATOM 12572 O O . SER C 1 360 ? 144.015 180.472 215.646 1.00 87.87 600 SER C O 1
ATOM 12580 N N . GLY C 1 361 ? 145.301 178.639 215.557 1.00 85.44 601 GLY C N 1
ATOM 12581 C CA . GLY C 1 361 ? 145.781 178.833 214.181 1.00 82.70 601 GLY C CA 1
ATOM 12582 C C . GLY C 1 361 ? 146.970 179.799 214.054 1.00 84.06 601 GLY C C 1
ATOM 12583 O O . GLY C 1 361 ? 147.394 180.111 212.942 1.00 84.32 601 GLY C O 1
ATOM 12587 N N . LEU C 1 362 ? 147.506 180.282 215.180 1.00 85.28 602 LEU C N 1
ATOM 12588 C CA . LEU C 1 362 ? 148.708 181.121 215.245 1.00 84.96 602 LEU C CA 1
ATOM 12589 C C . LEU C 1 362 ? 149.997 180.284 215.158 1.00 83.10 602 LEU C C 1
ATOM 12590 O O . LEU C 1 362 ? 149.971 179.057 215.263 1.00 81.12 602 LEU C O 1
ATOM 12606 N N . GLY C 1 363 ? 151.137 180.947 214.970 1.00 71.60 603 GLY C N 1
ATOM 12607 C CA . GLY C 1 363 ? 152.397 180.280 214.646 1.00 71.05 603 GLY C CA 1
ATOM 12608 C C . GLY C 1 363 ? 152.350 179.714 213.226 1.00 69.94 603 GLY C C 1
ATOM 12609 O O . GLY C 1 363 ? 151.947 180.410 212.291 1.00 68.46 603 GLY C O 1
ATOM 12613 N N . GLY C 1 364 ? 152.732 178.451 213.056 1.00 53.95 604 GLY C N 1
ATOM 12614 C CA . GLY C 1 364 ? 152.682 177.775 211.761 1.00 50.27 604 GLY C CA 1
ATOM 12615 C C . GLY C 1 364 ? 153.765 178.231 210.766 1.00 47.91 604 GLY C C 1
ATOM 12616 O O . GLY C 1 364 ? 154.546 179.140 211.054 1.00 43.67 604 GLY C O 1
ATOM 12620 N N . PRO C 1 365 ? 153.829 177.612 209.577 1.00 41.39 605 PRO C N 1
ATOM 12621 C CA . PRO C 1 365 ? 154.754 177.983 208.511 1.00 37.12 605 PRO C CA 1
ATOM 12622 C C . PRO C 1 365 ? 154.508 179.389 207.932 1.00 34.72 605 PRO C C 1
ATOM 12623 O O . PRO C 1 365 ? 153.394 179.908 207.986 1.00 37.91 605 PRO C O 1
ATOM 12634 N N . SER C 1 366 ? 155.527 179.997 207.319 1.00 27.56 606 SER C N 1
ATOM 12635 C CA . SER C 1 366 ? 155.410 181.284 206.607 1.00 25.94 606 SER C CA 1
ATOM 12636 C C . SER C 1 366 ? 154.773 181.136 205.224 1.00 25.91 606 SER C C 1
ATOM 12637 O O . SER C 1 366 ? 154.652 180.028 204.712 1.00 35.82 606 SER C O 1
ATOM 12645 N N . ILE C 1 367 ? 154.409 182.225 204.544 1.00 25.63 607 ILE C N 1
ATOM 12646 C CA . ILE C 1 367 ? 153.901 182.160 203.160 1.00 10.72 607 ILE C CA 1
ATOM 12647 C C . ILE C 1 367 ? 154.950 181.611 202.188 1.00 21.39 607 ILE C C 1
ATOM 12648 O O . ILE C 1 367 ? 154.586 180.875 201.278 1.00 35.84 607 ILE C O 1
ATOM 12664 N N . LYS C 1 368 ? 156.249 181.848 202.405 1.00 23.35 608 LYS C N 1
ATOM 12665 C CA . LYS C 1 368 ? 157.305 181.218 201.597 1.00 21.20 608 LYS C CA 1
ATOM 12666 C C . LYS C 1 368 ? 157.345 179.709 201.794 1.00 23.02 608 LYS C C 1
ATOM 12667 O O . LYS C 1 368 ? 157.375 178.983 200.814 1.00 30.04 608 LYS C O 1
ATOM 12686 N N . ASP C 1 369 ? 157.272 179.222 203.031 1.00 18.73 609 ASP C N 1
ATOM 12687 C CA . ASP C 1 369 ? 157.248 177.784 203.326 1.00 17.37 609 ASP C CA 1
ATOM 12688 C C . ASP C 1 369 ? 156.033 177.101 202.698 1.00 24.17 609 ASP C C 1
ATOM 12689 O O . ASP C 1 369 ? 156.165 176.031 202.106 1.00 28.89 609 ASP C O 1
ATOM 12698 N N . LYS C 1 370 ? 154.850 177.715 202.799 1.00 20.38 610 LYS C N 1
ATOM 12699 C CA . LYS C 1 370 ? 153.588 177.178 202.272 1.00 6.22 610 LYS C CA 1
ATOM 12700 C C . LYS C 1 370 ? 153.549 177.223 200.755 1.00 11.13 610 LYS C C 1
ATOM 12701 O O . LYS C 1 370 ? 153.209 176.218 200.148 1.00 28.43 610 LYS C O 1
ATOM 12720 N N . TYR C 1 371 ? 153.980 178.303 200.115 1.00 12.20 611 TYR C N 1
ATOM 12721 C CA . TYR C 1 371 ? 154.057 178.342 198.661 1.00 8.67 611 TYR C CA 1
ATOM 12722 C C . TYR C 1 371 ? 155.099 177.373 198.109 1.00 14.72 611 TYR C C 1
ATOM 12723 O O . TYR C 1 371 ? 154.786 176.586 197.222 1.00 25.36 611 TYR C O 1
ATOM 12741 N N . VAL C 1 372 ? 156.325 177.365 198.634 1.00 20.53 612 VAL C N 1
ATOM 12742 C CA . VAL C 1 372 ? 157.378 176.476 198.124 1.00 20.23 612 VAL C CA 1
ATOM 12743 C C . VAL C 1 372 ? 156.998 175.012 198.302 1.00 19.99 612 VAL C C 1
ATOM 12744 O O . VAL C 1 372 ? 157.222 174.223 197.396 1.00 16.49 612 VAL C O 1
ATOM 12757 N N . THR C 1 373 ? 156.352 174.640 199.405 1.00 15.88 613 THR C N 1
ATOM 12758 C CA . THR C 1 373 ? 155.836 173.283 199.609 1.00 13.67 613 THR C CA 1
ATOM 12759 C C . THR C 1 373 ? 154.681 172.932 198.677 1.00 19.06 613 THR C C 1
ATOM 12760 O O . THR C 1 373 ? 154.644 171.817 198.173 1.00 32.87 613 THR C O 1
ATOM 12771 N N . ALA C 1 374 ? 153.760 173.849 198.396 1.00 14.84 614 ALA C N 1
ATOM 12772 C CA . ALA C 1 374 ? 152.686 173.616 197.447 1.00 0.99 614 ALA C CA 1
ATOM 12773 C C . ALA C 1 374 ? 153.198 173.441 196.017 1.00 3.49 614 ALA C C 1
ATOM 12774 O O . ALA C 1 374 ? 152.776 172.517 195.337 1.00 16.60 614 ALA C O 1
ATOM 12781 N N . LEU C 1 375 ? 154.131 174.274 195.556 1.00 8.88 615 LEU C N 1
ATOM 12782 C CA . LEU C 1 375 ? 154.720 174.143 194.225 1.00 17.15 615 LEU C CA 1
ATOM 12783 C C . LEU C 1 375 ? 155.584 172.888 194.096 1.00 21.85 615 LEU C C 1
ATOM 12784 O O . LEU C 1 375 ? 155.548 172.199 193.082 1.00 18.17 615 LEU C O 1
ATOM 12800 N N . TYR C 1 376 ? 156.349 172.555 195.130 1.00 21.44 616 TYR C N 1
ATOM 12801 C CA . TYR C 1 376 ? 157.096 171.310 195.202 1.00 5.75 616 TYR C CA 1
ATOM 12802 C C . TYR C 1 376 ? 156.171 170.105 195.078 1.00 11.60 616 TYR C C 1
ATOM 12803 O O . TYR C 1 376 ? 156.428 169.240 194.249 1.00 23.09 616 TYR C O 1
ATOM 12821 N N . PHE C 1 377 ? 155.059 170.063 195.809 1.00 15.63 617 PHE C N 1
ATOM 12822 C CA . PHE C 1 377 ? 154.115 168.960 195.725 1.00 9.18 617 PHE C CA 1
ATOM 12823 C C . PHE C 1 377 ? 153.454 168.828 194.355 1.00 15.13 617 PHE C C 1
ATOM 12824 O O . PHE C 1 377 ? 153.226 167.708 193.906 1.00 24.58 617 PHE C O 1
ATOM 12841 N N . THR C 1 378 ? 153.156 169.912 193.642 1.00 12.51 618 THR C N 1
ATOM 12842 C CA . THR C 1 378 ? 152.520 169.808 192.326 1.00 8.07 618 THR C CA 1
ATOM 12843 C C . THR C 1 378 ? 153.503 169.513 191.207 1.00 15.91 618 THR C C 1
ATOM 12844 O O . THR C 1 378 ? 153.142 168.739 190.332 1.00 30.12 618 THR C O 1
ATOM 12855 N N . PHE C 1 379 ? 154.764 169.948 191.238 1.00 10.86 619 PHE C N 1
ATOM 12856 C CA . PHE C 1 379 ? 155.779 169.379 190.341 1.00 6.34 619 PHE C CA 1
ATOM 12857 C C . PHE C 1 379 ? 156.058 167.903 190.643 1.00 13.30 619 PHE C C 1
ATOM 12858 O O . PHE C 1 379 ? 156.150 167.095 189.726 1.00 23.28 619 PHE C O 1
ATOM 12875 N N . SER C 1 380 ? 156.133 167.522 191.914 1.00 16.27 620 SER C N 1
ATOM 12876 C CA . SER C 1 380 ? 156.211 166.136 192.374 1.00 3.83 620 SER C CA 1
ATOM 12877 C C . SER C 1 380 ? 155.052 165.302 191.829 1.00 5.13 620 SER C C 1
ATOM 12878 O O . SER C 1 380 ? 155.281 164.302 191.163 1.00 12.53 620 SER C O 1
ATOM 12886 N N . SER C 1 381 ? 153.808 165.752 191.966 1.00 13.49 621 SER C N 1
ATOM 12887 C CA . SER C 1 381 ? 152.625 165.065 191.433 1.00 10.10 621 SER C CA 1
ATOM 12888 C C . SER C 1 381 ? 152.593 164.980 189.909 1.00 16.34 621 SER C C 1
ATOM 12889 O O . SER C 1 381 ? 152.285 163.922 189.379 1.00 23.63 621 SER C O 1
ATOM 12897 N N . LEU C 1 382 ? 152.917 166.055 189.182 1.00 11.91 622 LEU C N 1
ATOM 12898 C CA . LEU C 1 382 ? 152.855 166.080 187.714 1.00 9.39 622 LEU C CA 1
ATOM 12899 C C . LEU C 1 382 ? 153.949 165.241 187.059 1.00 17.46 622 LEU C C 1
ATOM 12900 O O . LEU C 1 382 ? 153.680 164.527 186.104 1.00 24.02 622 LEU C O 1
ATOM 12916 N N . THR C 1 383 ? 155.175 165.296 187.575 1.00 20.42 623 THR C N 1
ATOM 12917 C CA . THR C 1 383 ? 156.287 164.445 187.118 1.00 15.26 623 THR C CA 1
ATOM 12918 C C . THR C 1 383 ? 156.256 163.036 187.710 1.00 11.68 623 THR C C 1
ATOM 12919 O O . THR C 1 383 ? 157.065 162.195 187.345 1.00 16.43 623 THR C O 1
ATOM 12930 N N . SER C 1 384 ? 155.292 162.725 188.576 1.00 9.26 624 SER C N 1
ATOM 12931 C CA . SER C 1 384 ? 155.034 161.412 189.170 1.00 0.09 624 SER C CA 1
ATOM 12932 C C . SER C 1 384 ? 156.153 160.856 190.056 1.00 3.01 624 SER C C 1
ATOM 12933 O O . SER C 1 384 ? 156.337 159.652 190.135 1.00 25.93 624 SER C O 1
ATOM 12941 N N . VAL C 1 385 ? 156.856 161.716 190.796 1.00 0.41 625 VAL C N 1
ATOM 12942 C CA . VAL C 1 385 ? 157.786 161.322 191.867 1.00 0.00 625 VAL C CA 1
ATOM 12943 C C . VAL C 1 385 ? 157.215 161.726 193.206 1.00 0.00 625 VAL C C 1
ATOM 12944 O O . VAL C 1 385 ? 156.960 162.898 193.418 1.00 28.40 625 VAL C O 1
ATOM 12957 N N . GLY C 1 386 ? 157.005 160.801 194.130 1.00 0.00 626 GLY C N 1
ATOM 12958 C CA . GLY C 1 386 ? 156.579 161.120 195.490 1.00 0.00 626 GLY C CA 1
ATOM 12959 C C . GLY C 1 386 ? 157.715 160.858 196.460 1.00 2.66 626 GLY C C 1
ATOM 12960 O O . GLY C 1 386 ? 158.017 159.709 196.731 1.00 13.12 626 GLY C O 1
ATOM 12964 N N . PHE C 1 387 ? 158.371 161.891 196.988 1.00 10.33 627 PHE C N 1
ATOM 12965 C CA . PHE C 1 387 ? 159.500 161.717 197.914 1.00 7.46 627 PHE C CA 1
ATOM 12966 C C . PHE C 1 387 ? 159.074 161.367 199.341 1.00 5.76 627 PHE C C 1
ATOM 12967 O O . PHE C 1 387 ? 159.918 161.061 200.170 1.00 16.63 627 PHE C O 1
ATOM 12984 N N . GLY C 1 388 ? 157.781 161.397 199.647 1.00 9.09 628 GLY C N 1
ATOM 12985 C CA . GLY C 1 388 ? 157.221 160.806 200.861 1.00 17.57 628 GLY C CA 1
ATOM 12986 C C . GLY C 1 388 ? 156.925 161.778 201.994 1.00 19.10 628 GLY C C 1
ATOM 12987 O O . GLY C 1 388 ? 156.220 161.401 202.925 1.00 21.08 628 GLY C O 1
ATOM 12991 N N . ASN C 1 389 ? 157.419 163.017 201.947 1.00 22.21 629 ASN C N 1
ATOM 12992 C CA . ASN C 1 389 ? 157.202 163.984 203.020 1.00 16.93 629 ASN C CA 1
ATOM 12993 C C . ASN C 1 389 ? 155.885 164.755 202.895 1.00 15.98 629 ASN C C 1
ATOM 12994 O O . ASN C 1 389 ? 155.186 164.894 203.891 1.00 32.24 629 ASN C O 1
ATOM 13005 N N . VAL C 1 390 ? 155.475 165.178 201.700 1.00 15.76 630 VAL C N 1
ATOM 13006 C CA . VAL C 1 390 ? 154.131 165.737 201.472 1.00 18.81 630 VAL C CA 1
ATOM 13007 C C . VAL C 1 390 ? 153.256 164.655 200.858 1.00 20.41 630 VAL C C 1
ATOM 13008 O O . VAL C 1 390 ? 153.632 164.038 199.867 1.00 29.67 630 VAL C O 1
ATOM 13021 N N . SER C 1 391 ? 152.091 164.401 201.445 1.00 20.38 631 SER C N 1
ATOM 13022 C CA . SER C 1 391 ? 151.135 163.414 200.945 1.00 17.68 631 SER C CA 1
ATOM 13023 C C . SER C 1 391 ? 149.689 163.814 201.270 1.00 28.59 631 SER C C 1
ATOM 13024 O O . SER C 1 391 ? 149.449 164.483 202.273 1.00 40.82 631 SER C O 1
ATOM 13032 N N . PRO C 1 392 ? 148.707 163.435 200.439 1.00 13.15 632 PRO C N 1
ATOM 13033 C CA . PRO C 1 392 ? 147.307 163.774 200.647 1.00 17.03 632 PRO C CA 1
ATOM 13034 C C . PRO C 1 392 ? 146.621 162.837 201.650 1.00 12.86 632 PRO C C 1
ATOM 13035 O O . PRO C 1 392 ? 146.540 161.637 201.408 1.00 26.09 632 PRO C O 1
ATOM 13046 N N . ASN C 1 393 ? 146.071 163.352 202.751 1.00 18.63 633 ASN C N 1
ATOM 13047 C CA . ASN C 1 393 ? 145.394 162.554 203.779 1.00 24.73 633 ASN C CA 1
ATOM 13048 C C . ASN C 1 393 ? 143.885 162.773 203.852 1.00 31.63 633 ASN C C 1
ATOM 13049 O O . ASN C 1 393 ? 143.156 161.800 204.019 1.00 40.48 633 ASN C O 1
ATOM 13060 N N . THR C 1 394 ? 143.385 163.997 203.728 1.00 20.63 634 THR C N 1
ATOM 13061 C CA . THR C 1 394 ? 141.935 164.243 203.732 1.00 17.76 634 THR C CA 1
ATOM 13062 C C . THR C 1 394 ? 141.307 163.789 202.415 1.00 22.36 634 THR C C 1
ATOM 13063 O O . THR C 1 394 ? 141.994 163.619 201.412 1.00 30.27 634 THR C O 1
ATOM 13074 N N . ASN C 1 395 ? 139.993 163.563 202.363 1.00 23.13 635 ASN C N 1
ATOM 13075 C CA . ASN C 1 395 ? 139.350 163.114 201.123 1.00 17.88 635 ASN C CA 1
ATOM 13076 C C . ASN C 1 395 ? 139.473 164.146 200.001 1.00 19.44 635 ASN C C 1
ATOM 13077 O O . ASN C 1 395 ? 139.725 163.780 198.864 1.00 19.24 635 ASN C O 1
ATOM 13088 N N . SER C 1 396 ? 139.364 165.430 200.312 1.00 23.16 636 SER C N 1
ATOM 13089 C CA . SER C 1 396 ? 139.568 166.531 199.373 1.00 15.49 636 SER C CA 1
ATOM 13090 C C . SER C 1 396 ? 140.990 166.567 198.824 1.00 20.07 636 SER C C 1
ATOM 13091 O O . SER C 1 396 ? 141.165 166.700 197.619 1.00 31.50 636 SER C O 1
ATOM 13099 N N . GLU C 1 397 ? 142.014 166.364 199.652 1.00 20.76 637 GLU C N 1
ATOM 13100 C CA . GLU C 1 397 ? 143.396 166.214 199.203 1.00 18.24 637 GLU C CA 1
ATOM 13101 C C . GLU C 1 397 ? 143.585 164.986 198.311 1.00 18.36 637 GLU C C 1
ATOM 13102 O O . GLU C 1 397 ? 144.249 165.076 197.285 1.00 30.27 637 GLU C O 1
ATOM 13114 N N . LYS C 1 398 ? 142.977 163.842 198.634 1.00 7.54 638 LYS C N 1
ATOM 13115 C CA . LYS C 1 398 ? 143.067 162.630 197.807 1.00 2.78 638 LYS C CA 1
ATOM 13116 C C . LYS C 1 398 ? 142.338 162.767 196.477 1.00 19.29 638 LYS C C 1
ATOM 13117 O O . LYS C 1 398 ? 142.862 162.327 195.465 1.00 26.08 638 LYS C O 1
ATOM 13136 N N . ILE C 1 399 ? 141.174 163.408 196.438 1.00 26.87 639 ILE C N 1
ATOM 13137 C CA . ILE C 1 399 ? 140.424 163.704 195.207 1.00 15.49 639 ILE C CA 1
ATOM 13138 C C . ILE C 1 399 ? 141.179 164.710 194.335 1.00 13.87 639 ILE C C 1
ATOM 13139 O O . ILE C 1 399 ? 141.248 164.529 193.122 1.00 17.35 639 ILE C O 1
ATOM 13155 N N . PHE C 1 400 ? 141.828 165.712 194.924 1.00 11.01 640 PHE C N 1
ATOM 13156 C CA . PHE C 1 400 ? 142.753 166.576 194.201 1.00 13.05 640 PHE C CA 1
ATOM 13157 C C . PHE C 1 400 ? 143.895 165.775 193.579 1.00 19.37 640 PHE C C 1
ATOM 13158 O O . PHE C 1 400 ? 144.136 165.903 192.387 1.00 31.83 640 PHE C O 1
ATOM 13175 N N . SER C 1 401 ? 144.555 164.875 194.309 1.00 12.91 641 SER C N 1
ATOM 13176 C CA . SER C 1 401 ? 145.593 164.025 193.722 1.00 8.77 641 SER C CA 1
ATOM 13177 C C . SER C 1 401 ? 145.081 163.078 192.646 1.00 17.52 641 SER C C 1
ATOM 13178 O O . SER C 1 401 ? 145.768 162.906 191.650 1.00 30.78 641 SER C O 1
ATOM 13186 N N . ILE C 1 402 ? 143.882 162.506 192.755 1.00 19.75 642 ILE C N 1
ATOM 13187 C CA . ILE C 1 402 ? 143.279 161.718 191.664 1.00 14.13 642 ILE C CA 1
ATOM 13188 C C . ILE C 1 402 ? 143.136 162.575 190.399 1.00 23.27 642 ILE C C 1
ATOM 13189 O O . ILE C 1 402 ? 143.543 162.145 189.324 1.00 21.54 642 ILE C O 1
ATOM 13205 N N . CYS C 1 403 ? 142.662 163.816 190.520 1.00 23.75 643 CYS C N 1
ATOM 13206 C CA . CYS C 1 403 ? 142.586 164.759 189.408 1.00 15.66 643 CYS C CA 1
ATOM 13207 C C . CYS C 1 403 ? 143.961 165.119 188.842 1.00 19.26 643 CYS C C 1
ATOM 13208 O O . CYS C 1 403 ? 144.138 165.079 187.633 1.00 33.42 643 CYS C O 1
ATOM 13216 N N . VAL C 1 404 ? 144.964 165.425 189.662 1.00 13.84 644 VAL C N 1
ATOM 13217 C CA . VAL C 1 404 ? 146.314 165.755 189.175 1.00 14.83 644 VAL C CA 1
ATOM 13218 C C . VAL C 1 404 ? 147.020 164.560 188.537 1.00 19.98 644 VAL C C 1
ATOM 13219 O O . VAL C 1 404 ? 147.811 164.752 187.624 1.00 23.63 644 VAL C O 1
ATOM 13232 N N . MET C 1 405 ? 146.706 163.321 188.913 1.00 22.17 645 MET C N 1
ATOM 13233 C CA . MET C 1 405 ? 147.184 162.122 188.211 1.00 18.32 645 MET C CA 1
ATOM 13234 C C . MET C 1 405 ? 146.534 161.951 186.828 1.00 23.43 645 MET C C 1
ATOM 13235 O O . MET C 1 405 ? 147.219 161.604 185.865 1.00 29.27 645 MET C O 1
ATOM 13249 N N . LEU C 1 406 ? 145.251 162.282 186.670 1.00 26.50 646 LEU C N 1
ATOM 13250 C CA . LEU C 1 406 ? 144.586 162.365 185.360 1.00 28.40 646 LEU C CA 1
ATOM 13251 C C . LEU C 1 406 ? 145.130 163.518 184.493 1.00 29.22 646 LEU C C 1
ATOM 13252 O O . LEU C 1 406 ? 145.523 163.288 183.354 1.00 30.68 646 LEU C O 1
ATOM 13268 N N . ILE C 1 407 ? 145.238 164.740 185.026 1.00 28.08 647 ILE C N 1
ATOM 13269 C CA . ILE C 1 407 ? 145.831 165.892 184.325 1.00 28.94 647 ILE C CA 1
ATOM 13270 C C . ILE C 1 407 ? 147.270 165.585 183.925 1.00 33.69 647 ILE C C 1
ATOM 13271 O O . ILE C 1 407 ? 147.618 165.721 182.762 1.00 39.24 647 ILE C O 1
ATOM 13287 N N . GLY C 1 408 ? 148.113 165.133 184.851 1.00 30.16 648 GLY C N 1
ATOM 13288 C CA . GLY C 1 408 ? 149.533 164.902 184.600 1.00 28.58 648 GLY C CA 1
ATOM 13289 C C . GLY C 1 408 ? 149.791 163.877 183.503 1.00 29.82 648 GLY C C 1
ATOM 13290 O O . GLY C 1 408 ? 150.678 164.077 182.684 1.00 39.01 648 GLY C O 1
ATOM 13294 N N . SER C 1 409 ? 148.981 162.823 183.410 1.00 28.65 649 SER C N 1
ATOM 13295 C CA . SER C 1 409 ? 149.120 161.798 182.369 1.00 33.34 649 SER C CA 1
ATOM 13296 C C . SER C 1 409 ? 148.630 162.261 180.990 1.00 35.95 649 SER C C 1
ATOM 13297 O O . SER C 1 409 ? 149.335 162.046 180.007 1.00 35.24 649 SER C O 1
ATOM 13305 N N . LEU C 1 410 ? 147.513 162.989 180.887 1.00 38.89 650 LEU C N 1
ATOM 13306 C CA . LEU C 1 410 ? 147.116 163.656 179.633 1.00 32.43 650 LEU C CA 1
ATOM 13307 C C . LEU C 1 410 ? 148.121 164.721 179.198 1.00 39.34 650 LEU C C 1
ATOM 13308 O O . LEU C 1 410 ? 148.480 164.806 178.025 1.00 47.11 650 LEU C O 1
ATOM 13324 N N . MET C 1 411 ? 148.612 165.516 180.140 1.00 44.06 651 MET C N 1
ATOM 13325 C CA . MET C 1 411 ? 149.628 166.530 179.911 1.00 42.12 651 MET C CA 1
ATOM 13326 C C . MET C 1 411 ? 150.947 165.911 179.442 1.00 41.80 651 MET C C 1
ATOM 13327 O O . MET C 1 411 ? 151.499 166.384 178.463 1.00 47.00 651 MET C O 1
ATOM 13341 N N . TYR C 1 412 ? 151.446 164.819 180.019 1.00 40.20 652 TYR C N 1
ATOM 13342 C CA . TYR C 1 412 ? 152.650 164.148 179.507 1.00 44.95 652 TYR C CA 1
ATOM 13343 C C . TYR C 1 412 ? 152.447 163.506 178.128 1.00 50.86 652 TYR C C 1
ATOM 13344 O O . TYR C 1 412 ? 153.339 163.590 177.288 1.00 51.96 652 TYR C O 1
ATOM 13362 N N . ALA C 1 413 ? 151.267 162.958 177.828 1.00 52.47 653 ALA C N 1
ATOM 13363 C CA . ALA C 1 413 ? 150.930 162.490 176.478 1.00 51.84 653 ALA C CA 1
ATOM 13364 C C . ALA C 1 413 ? 150.840 163.624 175.429 1.00 55.21 653 ALA C C 1
ATOM 13365 O O . ALA C 1 413 ? 150.840 163.341 174.228 1.00 55.00 653 ALA C O 1
ATOM 13372 N N . SER C 1 414 ? 150.773 164.887 175.872 1.00 53.45 654 SER C N 1
ATOM 13373 C CA . SER C 1 414 ? 150.595 166.084 175.039 1.00 51.47 654 SER C CA 1
ATOM 13374 C C . SER C 1 414 ? 151.822 167.007 175.073 1.00 53.90 654 SER C C 1
ATOM 13375 O O . SER C 1 414 ? 152.569 167.040 174.104 1.00 57.53 654 SER C O 1
ATOM 13383 N N . ILE C 1 415 ? 152.097 167.703 176.183 1.00 51.30 655 ILE C N 1
ATOM 13384 C CA . ILE C 1 415 ? 153.235 168.622 176.355 1.00 53.37 655 ILE C CA 1
ATOM 13385 C C . ILE C 1 415 ? 154.558 167.902 176.133 1.00 54.29 655 ILE C C 1
ATOM 13386 O O . ILE C 1 415 ? 155.275 168.266 175.218 1.00 54.24 655 ILE C O 1
ATOM 13402 N N . PHE C 1 416 ? 154.906 166.873 176.903 1.00 57.67 656 PHE C N 1
ATOM 13403 C CA . PHE C 1 416 ? 156.210 166.214 176.740 1.00 59.73 656 PHE C CA 1
ATOM 13404 C C . PHE C 1 416 ? 156.302 165.299 175.508 1.00 59.17 656 PHE C C 1
ATOM 13405 O O . PHE C 1 416 ? 157.401 165.072 175.003 1.00 60.33 656 PHE C O 1
ATOM 13422 N N . GLY C 1 417 ? 155.169 164.903 174.922 1.00 62.56 657 GLY C N 1
ATOM 13423 C CA . GLY C 1 417 ? 155.121 164.407 173.541 1.00 66.39 657 GLY C CA 1
ATOM 13424 C C . GLY C 1 417 ? 155.566 165.475 172.533 1.00 66.16 657 GLY C C 1
ATOM 13425 O O . GLY C 1 417 ? 156.511 165.261 171.775 1.00 64.81 657 GLY C O 1
ATOM 13429 N N . ASN C 1 418 ? 154.961 166.665 172.590 1.00 64.62 658 ASN C N 1
ATOM 13430 C CA . ASN C 1 418 ? 155.300 167.811 171.745 1.00 66.18 658 ASN C CA 1
ATOM 13431 C C . ASN C 1 418 ? 156.709 168.365 171.999 1.00 68.17 658 ASN C C 1
ATOM 13432 O O . ASN C 1 418 ? 157.411 168.639 171.038 1.00 69.12 658 ASN C O 1
ATOM 13443 N N . VAL C 1 419 ? 157.176 168.500 173.242 1.00 69.15 659 VAL C N 1
ATOM 13444 C CA . VAL C 1 419 ? 158.532 168.992 173.553 1.00 69.12 659 VAL C CA 1
ATOM 13445 C C . VAL C 1 419 ? 159.575 168.080 172.924 1.00 67.75 659 VAL C C 1
ATOM 13446 O O . VAL C 1 419 ? 160.457 168.573 172.226 1.00 68.83 659 VAL C O 1
ATOM 13459 N N . SER C 1 420 ? 159.453 166.755 173.071 1.00 72.41 660 SER C N 1
ATOM 13460 C CA . SER C 1 420 ? 160.381 165.845 172.392 1.00 76.55 660 SER C CA 1
ATOM 13461 C C . SER C 1 420 ? 160.244 165.926 170.870 1.00 77.74 660 SER C C 1
ATOM 13462 O O . SER C 1 420 ? 161.256 166.004 170.182 1.00 77.66 660 SER C O 1
ATOM 13470 N N . ALA C 1 421 ? 159.026 166.012 170.327 1.00 77.53 661 ALA C N 1
ATOM 13471 C CA . ALA C 1 421 ? 158.817 166.203 168.890 1.00 76.96 661 ALA C CA 1
ATOM 13472 C C . ALA C 1 421 ? 159.466 167.494 168.350 1.00 74.56 661 ALA C C 1
ATOM 13473 O O . ALA C 1 421 ? 160.097 167.454 167.301 1.00 75.58 661 ALA C O 1
ATOM 13480 N N . ILE C 1 422 ? 159.394 168.625 169.058 1.00 76.82 662 ILE C N 1
ATOM 13481 C CA . ILE C 1 422 ? 160.069 169.867 168.650 1.00 79.18 662 ILE C CA 1
ATOM 13482 C C . ILE C 1 422 ? 161.592 169.745 168.781 1.00 78.90 662 ILE C C 1
ATOM 13483 O O . ILE C 1 422 ? 162.300 170.149 167.865 1.00 82.84 662 ILE C O 1
ATOM 13499 N N . ILE C 1 423 ? 162.123 169.122 169.836 1.00 80.71 663 ILE C N 1
ATOM 13500 C CA . ILE C 1 423 ? 163.564 168.825 169.930 1.00 82.68 663 ILE C CA 1
ATOM 13501 C C . ILE C 1 423 ? 164.015 167.938 168.757 1.00 84.93 663 ILE C C 1
ATOM 13502 O O . ILE C 1 423 ? 165.009 168.236 168.101 1.00 85.18 663 ILE C O 1
ATOM 13518 N N . GLN C 1 424 ? 163.258 166.892 168.420 1.00 88.39 664 GLN C N 1
ATOM 13519 C CA . GLN C 1 424 ? 163.537 166.021 167.273 1.00 89.37 664 GLN C CA 1
ATOM 13520 C C . GLN C 1 424 ? 163.354 166.738 165.923 1.00 87.75 664 GLN C C 1
ATOM 13521 O O . GLN C 1 424 ? 164.076 166.441 164.975 1.00 88.35 664 GLN C O 1
ATOM 13535 N N . ARG C 1 425 ? 162.467 167.736 165.829 1.00 91.09 665 ARG C N 1
ATOM 13536 C CA . ARG C 1 425 ? 162.325 168.622 164.659 1.00 91.69 665 ARG C CA 1
ATOM 13537 C C . ARG C 1 425 ? 163.542 169.531 164.495 1.00 92.49 665 ARG C C 1
ATOM 13538 O O . ARG C 1 425 ? 164.100 169.586 163.403 1.00 95.04 665 ARG C O 1
ATOM 13559 N N . LEU C 1 426 ? 164.021 170.162 165.565 1.00 87.41 666 LEU C N 1
ATOM 13560 C CA . LEU C 1 426 ? 165.276 170.929 165.576 1.00 86.64 666 LEU C CA 1
ATOM 13561 C C . LEU C 1 426 ? 166.485 170.044 165.219 1.00 87.74 666 LEU C C 1
ATOM 13562 O O . LEU C 1 426 ? 167.367 170.469 164.476 1.00 90.04 666 LEU C O 1
ATOM 13578 N N . TYR C 1 427 ? 166.507 168.796 165.686 1.00 96.58 667 TYR C N 1
ATOM 13579 C CA . TYR C 1 427 ? 167.540 167.809 165.353 1.00 99.42 667 TYR C CA 1
ATOM 13580 C C . TYR C 1 427 ? 167.373 167.160 163.958 1.00 101.09 667 TYR C C 1
ATOM 13581 O O . TYR C 1 427 ? 168.239 166.403 163.522 1.00 100.94 667 TYR C O 1
ATOM 13599 N N . SER C 1 428 ? 166.283 167.430 163.228 1.00 103.74 668 SER C N 1
ATOM 13600 C CA . SER C 1 428 ? 165.906 166.660 162.026 1.00 102.89 668 SER C CA 1
ATOM 13601 C C . SER C 1 428 ? 166.947 166.692 160.906 1.00 102.77 668 SER C C 1
ATOM 13602 O O . SER C 1 428 ? 167.178 165.658 160.285 1.00 102.95 668 SER C O 1
ATOM 13610 N N . GLY C 1 429 ? 167.637 167.813 160.675 1.00 104.27 669 GLY C N 1
ATOM 13611 C CA . GLY C 1 429 ? 168.738 167.883 159.706 1.00 104.40 669 GLY C CA 1
ATOM 13612 C C . GLY C 1 429 ? 169.851 166.886 160.030 1.00 105.49 669 GLY C C 1
ATOM 13613 O O . GLY C 1 429 ? 170.253 166.103 159.173 1.00 105.11 669 GLY C O 1
ATOM 13617 N N . THR C 1 430 ? 170.272 166.825 161.292 1.00 107.56 670 THR C N 1
ATOM 13618 C CA . THR C 1 430 ? 171.264 165.861 161.791 1.00 106.88 670 THR C CA 1
ATOM 13619 C C . THR C 1 430 ? 170.739 164.421 161.775 1.00 107.47 670 THR C C 1
ATOM 13620 O O . THR C 1 430 ? 171.467 163.505 161.401 1.00 108.53 670 THR C O 1
ATOM 13631 N N . ALA C 1 431 ? 169.466 164.192 162.109 1.00 105.52 671 ALA C N 1
ATOM 13632 C CA . ALA C 1 431 ? 168.859 162.859 162.057 1.00 105.61 671 ALA C CA 1
ATOM 13633 C C . ALA C 1 431 ? 168.810 162.300 160.623 1.00 106.35 671 ALA C C 1
ATOM 13634 O O . ALA C 1 431 ? 169.186 161.146 160.381 1.00 104.72 671 ALA C O 1
ATOM 13641 N N . ARG C 1 432 ? 168.419 163.128 159.645 1.00 106.66 672 ARG C N 1
ATOM 13642 C CA . ARG C 1 432 ? 168.510 162.788 158.218 1.00 104.86 672 ARG C CA 1
ATOM 13643 C C . ARG C 1 432 ? 169.965 162.568 157.810 1.00 104.61 672 ARG C C 1
ATOM 13644 O O . ARG C 1 432 ? 170.258 161.527 157.235 1.00 106.15 672 ARG C O 1
ATOM 13665 N N . TYR C 1 433 ? 170.878 163.465 158.180 1.00 104.86 673 TYR C N 1
ATOM 13666 C CA . TYR C 1 433 ? 172.307 163.361 157.863 1.00 105.46 673 TYR C CA 1
ATOM 13667 C C . TYR C 1 433 ? 172.922 162.026 158.297 1.00 106.95 673 TYR C C 1
ATOM 13668 O O . TYR C 1 433 ? 173.488 161.329 157.460 1.00 107.82 673 TYR C O 1
ATOM 13686 N N . HIS C 1 434 ? 172.742 161.600 159.553 1.00 108.07 674 HIS C N 1
ATOM 13687 C CA . HIS C 1 434 ? 173.199 160.276 160.007 1.00 108.03 674 HIS C CA 1
ATOM 13688 C C . HIS C 1 434 ? 172.566 159.131 159.212 1.00 108.54 674 HIS C C 1
ATOM 13689 O O . HIS C 1 434 ? 173.244 158.171 158.858 1.00 107.56 674 HIS C O 1
ATOM 13703 N N . THR C 1 435 ? 171.277 159.233 158.887 1.00 108.47 675 THR C N 1
ATOM 13704 C CA . THR C 1 435 ? 170.569 158.193 158.125 1.00 108.24 675 THR C CA 1
ATOM 13705 C C . THR C 1 435 ? 171.131 158.058 156.705 1.00 108.15 675 THR C C 1
ATOM 13706 O O . THR C 1 435 ? 171.484 156.960 156.277 1.00 107.06 675 THR C O 1
ATOM 13717 N N . GLN C 1 436 ? 171.285 159.169 155.980 1.00 107.44 676 GLN C N 1
ATOM 13718 C CA . GLN C 1 436 ? 171.863 159.152 154.636 1.00 106.81 676 GLN C CA 1
ATOM 13719 C C . GLN C 1 436 ? 173.346 158.762 154.667 1.00 107.55 676 GLN C C 1
ATOM 13720 O O . GLN C 1 436 ? 173.785 157.970 153.836 1.00 108.52 676 GLN C O 1
ATOM 13734 N N . MET C 1 437 ? 174.115 159.235 155.651 1.00 107.22 677 MET C N 1
ATOM 13735 C CA . MET C 1 437 ? 175.516 158.850 155.814 1.00 107.49 677 MET C CA 1
ATOM 13736 C C . MET C 1 437 ? 175.661 157.339 156.005 1.00 106.97 677 MET C C 1
ATOM 13737 O O . MET C 1 437 ? 176.498 156.722 155.356 1.00 106.41 677 MET C O 1
ATOM 13751 N N . LEU C 1 438 ? 174.826 156.711 156.835 1.00 106.36 678 LEU C N 1
ATOM 13752 C CA . LEU C 1 438 ? 174.863 155.261 157.028 1.00 107.30 678 LEU C CA 1
ATOM 13753 C C . LEU C 1 438 ? 174.394 154.474 155.795 1.00 107.29 678 LEU C C 1
ATOM 13754 O O . LEU C 1 438 ? 174.974 153.429 155.506 1.00 106.22 678 LEU C O 1
ATOM 13770 N N . ARG C 1 439 ? 173.441 154.982 155.000 1.00 106.88 679 ARG C N 1
ATOM 13771 C CA . ARG C 1 439 ? 173.125 154.398 153.680 1.00 105.83 679 ARG C CA 1
ATOM 13772 C C . ARG C 1 439 ? 174.330 154.436 152.744 1.00 105.85 679 ARG C C 1
ATOM 13773 O O . ARG C 1 439 ? 174.669 153.416 152.150 1.00 107.28 679 ARG C O 1
ATOM 13794 N N . VAL C 1 440 ? 175.022 155.572 152.652 1.00 102.02 680 VAL C N 1
ATOM 13795 C CA . VAL C 1 440 ? 176.261 155.699 151.864 1.00 101.80 680 VAL C CA 1
ATOM 13796 C C . VAL C 1 440 ? 177.359 154.772 152.400 1.00 103.53 680 VAL C C 1
ATOM 13797 O O . VAL C 1 440 ? 178.024 154.093 151.622 1.00 102.75 680 VAL C O 1
ATOM 13810 N N . ARG C 1 441 ? 177.514 154.664 153.724 1.00 105.47 681 ARG C N 1
ATOM 13811 C CA . ARG C 1 441 ? 178.497 153.777 154.362 1.00 104.32 681 ARG C CA 1
ATOM 13812 C C . ARG C 1 441 ? 178.229 152.309 154.046 1.00 104.52 681 ARG C C 1
ATOM 13813 O O . ARG C 1 441 ? 179.141 151.588 153.658 1.00 103.59 681 ARG C O 1
ATOM 13834 N N . GLU C 1 442 ? 176.979 151.867 154.135 1.00 104.42 682 GLU C N 1
ATOM 13835 C CA . GLU C 1 442 ? 176.602 150.504 153.763 1.00 104.77 682 GLU C CA 1
ATOM 13836 C C . GLU C 1 442 ? 176.755 150.238 152.260 1.00 104.50 682 GLU C C 1
ATOM 13837 O O . GLU C 1 442 ? 177.244 149.176 151.887 1.00 105.17 682 GLU C O 1
ATOM 13849 N N . PHE C 1 443 ? 176.424 151.195 151.390 1.00 99.40 683 PHE C N 1
ATOM 13850 C CA . PHE C 1 443 ? 176.693 151.080 149.954 1.00 98.82 683 PHE C CA 1
ATOM 13851 C C . PHE C 1 443 ? 178.192 150.899 149.677 1.00 98.77 683 PHE C C 1
ATOM 13852 O O . PHE C 1 443 ? 178.586 150.016 148.916 1.00 101.33 683 PHE C O 1
ATOM 13869 N N . ILE C 1 444 ? 179.039 151.690 150.340 1.00 98.48 684 ILE C N 1
ATOM 13870 C CA . ILE C 1 444 ? 180.500 151.605 150.239 1.00 100.90 684 ILE C CA 1
ATOM 13871 C C . ILE C 1 444 ? 181.020 150.243 150.715 1.00 101.04 684 ILE C C 1
ATOM 13872 O O . ILE C 1 444 ? 181.871 149.658 150.045 1.00 101.23 684 ILE C O 1
ATOM 13888 N N . ARG C 1 445 ? 180.495 149.703 151.824 1.00 102.29 685 ARG C N 1
ATOM 13889 C CA . ARG C 1 445 ? 180.844 148.355 152.304 1.00 102.21 685 ARG C CA 1
ATOM 13890 C C . ARG C 1 445 ? 180.390 147.274 151.327 1.00 102.43 685 ARG C C 1
ATOM 13891 O O . ARG C 1 445 ? 181.188 146.425 150.946 1.00 101.27 685 ARG C O 1
ATOM 13912 N N . PHE C 1 446 ? 179.136 147.316 150.885 1.00 104.03 686 PHE C N 1
ATOM 13913 C CA . PHE C 1 446 ? 178.544 146.311 150.004 1.00 103.55 686 PHE C CA 1
ATOM 13914 C C . PHE C 1 446 ? 179.278 146.196 148.662 1.00 103.96 686 PHE C C 1
ATOM 13915 O O . PHE C 1 446 ? 179.612 145.094 148.231 1.00 105.46 686 PHE C O 1
ATOM 13932 N N . HIS C 1 447 ? 179.592 147.323 148.018 1.00 101.07 687 HIS C N 1
ATOM 13933 C CA . HIS C 1 447 ? 180.376 147.339 146.776 1.00 101.60 687 HIS C CA 1
ATOM 13934 C C . HIS C 1 447 ? 181.896 147.292 146.989 1.00 102.09 687 HIS C C 1
ATOM 13935 O O . HIS C 1 447 ? 182.641 147.177 146.018 1.00 101.19 687 HIS C O 1
ATOM 13949 N N . GLN C 1 448 ? 182.366 147.345 148.239 1.00 101.33 688 GLN C N 1
ATOM 13950 C CA . GLN C 1 448 ? 183.782 147.277 148.618 1.00 101.45 688 GLN C CA 1
ATOM 13951 C C . GLN C 1 448 ? 184.626 148.342 147.896 1.00 101.49 688 GLN C C 1
ATOM 13952 O O . GLN C 1 448 ? 185.652 148.042 147.282 1.00 100.02 688 GLN C O 1
ATOM 13966 N N . ILE C 1 449 ? 184.159 149.595 147.918 1.00 99.96 689 ILE C N 1
ATOM 13967 C CA . ILE C 1 449 ? 184.720 150.685 147.104 1.00 99.26 689 ILE C CA 1
ATOM 13968 C C . ILE C 1 449 ? 186.193 150.966 147.487 1.00 97.89 689 ILE C C 1
ATOM 13969 O O . ILE C 1 449 ? 186.469 151.163 148.673 1.00 97.74 689 ILE C O 1
ATOM 13985 N N . PRO C 1 450 ? 187.147 151.022 146.534 1.00 100.78 690 PRO C N 1
ATOM 13986 C CA . PRO C 1 450 ? 188.549 151.353 146.807 1.00 100.61 690 PRO C CA 1
ATOM 13987 C C . PRO C 1 450 ? 188.727 152.764 147.366 1.00 100.51 690 PRO C C 1
ATOM 13988 O O . PRO C 1 450 ? 187.971 153.666 147.011 1.00 101.67 690 PRO C O 1
ATOM 13999 N N . ASN C 1 451 ? 189.755 153.005 148.180 1.00 100.41 691 ASN C N 1
ATOM 14000 C CA . ASN C 1 451 ? 189.917 154.289 148.870 1.00 101.43 691 ASN C CA 1
ATOM 14001 C C . ASN C 1 451 ? 189.941 155.533 147.947 1.00 102.44 691 ASN C C 1
ATOM 14002 O O . ASN C 1 451 ? 189.221 156.484 148.255 1.00 102.48 691 ASN C O 1
ATOM 14013 N N . PRO C 1 452 ? 190.649 155.555 146.797 1.00 98.95 692 PRO C N 1
ATOM 14014 C CA . PRO C 1 452 ? 190.689 156.734 145.926 1.00 98.12 692 PRO C CA 1
ATOM 14015 C C . PRO C 1 452 ? 189.321 157.152 145.381 1.00 98.42 692 PRO C C 1
ATOM 14016 O O . PRO C 1 452 ? 189.079 158.338 145.157 1.00 98.15 692 PRO C O 1
ATOM 14027 N N . LEU C 1 453 ? 188.408 156.194 145.195 1.00 98.66 693 LEU C N 1
ATOM 14028 C CA . LEU C 1 453 ? 187.014 156.452 144.841 1.00 97.61 693 LEU C CA 1
ATOM 14029 C C . LEU C 1 453 ? 186.153 156.716 146.084 1.00 96.12 693 LEU C C 1
ATOM 14030 O O . LEU C 1 453 ? 185.337 157.631 146.083 1.00 98.36 693 LEU C O 1
ATOM 14046 N N . ARG C 1 454 ? 186.359 155.974 147.175 1.00 96.71 694 ARG C N 1
ATOM 14047 C CA . ARG C 1 454 ? 185.586 156.108 148.416 1.00 97.84 694 ARG C CA 1
ATOM 14048 C C . ARG C 1 454 ? 185.651 157.524 148.974 1.00 99.51 694 ARG C C 1
ATOM 14049 O O . ARG C 1 454 ? 184.611 158.078 149.313 1.00 99.23 694 ARG C O 1
ATOM 14070 N N . GLN C 1 455 ? 186.843 158.121 149.034 1.00 103.45 695 GLN C N 1
ATOM 14071 C CA . GLN C 1 455 ? 186.996 159.495 149.514 1.00 102.80 695 GLN C CA 1
ATOM 14072 C C . GLN C 1 455 ? 186.140 160.460 148.690 1.00 102.97 695 GLN C C 1
ATOM 14073 O O . GLN C 1 455 ? 185.396 161.251 149.255 1.00 102.62 695 GLN C O 1
ATOM 14087 N N . ARG C 1 456 ? 186.156 160.337 147.356 1.00 97.10 696 ARG C N 1
ATOM 14088 C CA . ARG C 1 456 ? 185.329 161.158 146.463 1.00 93.40 696 ARG C CA 1
ATOM 14089 C C . ARG C 1 456 ? 183.833 160.965 146.723 1.00 94.07 696 ARG C C 1
ATOM 14090 O O . ARG C 1 456 ? 183.104 161.950 146.712 1.00 94.64 696 ARG C O 1
ATOM 14111 N N . LEU C 1 457 ? 183.371 159.746 147.013 1.00 96.66 697 LEU C N 1
ATOM 14112 C CA . LEU C 1 457 ? 181.971 159.482 147.375 1.00 96.66 697 LEU C CA 1
ATOM 14113 C C . LEU C 1 457 ? 181.575 160.172 148.686 1.00 96.41 697 LEU C C 1
ATOM 14114 O O . LEU C 1 457 ? 180.576 160.887 148.722 1.00 97.38 697 LEU C O 1
ATOM 14130 N N . GLU C 1 458 ? 182.324 159.966 149.771 1.00 100.41 698 GLU C N 1
ATOM 14131 C CA . GLU C 1 458 ? 181.928 160.491 151.084 1.00 100.77 698 GLU C CA 1
ATOM 14132 C C . GLU C 1 458 ? 182.194 162.001 151.223 1.00 101.16 698 GLU C C 1
ATOM 14133 O O . GLU C 1 458 ? 181.365 162.713 151.788 1.00 100.53 698 GLU C O 1
ATOM 14145 N N . GLU C 1 459 ? 183.259 162.539 150.622 1.00 100.58 699 GLU C N 1
ATOM 14146 C CA . GLU C 1 459 ? 183.456 163.992 150.523 1.00 97.85 699 GLU C CA 1
ATOM 14147 C C . GLU C 1 459 ? 182.409 164.663 149.631 1.00 98.39 699 GLU C C 1
ATOM 14148 O O . GLU C 1 459 ? 181.961 165.761 149.957 1.00 100.49 699 GLU C O 1
ATOM 14160 N N . TYR C 1 460 ? 181.960 164.023 148.543 1.00 99.29 700 TYR C N 1
ATOM 14161 C CA . TYR C 1 460 ? 180.840 164.552 147.766 1.00 99.63 700 TYR C CA 1
ATOM 14162 C C . TYR C 1 460 ? 179.572 164.633 148.616 1.00 99.32 700 TYR C C 1
ATOM 14163 O O . TYR C 1 460 ? 178.919 165.669 148.619 1.00 100.39 700 TYR C O 1
ATOM 14181 N N . PHE C 1 461 ? 179.229 163.590 149.379 1.00 101.81 701 PHE C N 1
ATOM 14182 C CA . PHE C 1 461 ? 178.050 163.656 150.240 1.00 101.25 701 PHE C CA 1
ATOM 14183 C C . PHE C 1 461 ? 178.161 164.791 151.273 1.00 103.91 701 PHE C C 1
ATOM 14184 O O . PHE C 1 461 ? 177.208 165.543 151.458 1.00 104.15 701 PHE C O 1
ATOM 14201 N N . GLN C 1 462 ? 179.329 164.994 151.891 1.00 104.07 702 GLN C N 1
ATOM 14202 C CA . GLN C 1 462 ? 179.542 166.119 152.813 1.00 103.25 702 GLN C CA 1
ATOM 14203 C C . GLN C 1 462 ? 179.383 167.485 152.123 1.00 100.60 702 GLN C C 1
ATOM 14204 O O . GLN C 1 462 ? 178.724 168.380 152.660 1.00 102.55 702 GLN C O 1
ATOM 14218 N N . HIS C 1 463 ? 179.931 167.661 150.920 1.00 98.68 703 HIS C N 1
ATOM 14219 C CA . HIS C 1 463 ? 179.777 168.891 150.136 1.00 100.46 703 HIS C CA 1
ATOM 14220 C C . HIS C 1 463 ? 178.322 169.129 149.717 1.00 101.25 703 HIS C C 1
ATOM 14221 O O . HIS C 1 463 ? 177.765 170.183 150.009 1.00 101.21 703 HIS C O 1
ATOM 14235 N N . ALA C 1 464 ? 177.672 168.139 149.111 1.00 101.77 704 ALA C N 1
ATOM 14236 C CA . ALA C 1 464 ? 176.283 168.236 148.682 1.00 101.70 704 ALA C CA 1
ATOM 14237 C C . ALA C 1 464 ? 175.333 168.495 149.860 1.00 101.65 704 ALA C C 1
ATOM 14238 O O . ALA C 1 464 ? 174.456 169.351 149.766 1.00 101.46 704 ALA C O 1
ATOM 14245 N N . TRP C 1 465 ? 175.525 167.820 150.996 1.00 106.08 705 TRP C N 1
ATOM 14246 C CA . TRP C 1 465 ? 174.675 168.022 152.164 1.00 106.97 705 TRP C CA 1
ATOM 14247 C C . TRP C 1 465 ? 174.848 169.413 152.774 1.00 106.28 705 TRP C C 1
ATOM 14248 O O . TRP C 1 465 ? 173.867 170.101 153.039 1.00 105.14 705 TRP C O 1
ATOM 14269 N N . SER C 1 466 ? 176.088 169.864 152.967 1.00 106.56 706 SER C N 1
ATOM 14270 C CA . SER C 1 466 ? 176.352 171.204 153.510 1.00 106.43 706 SER C CA 1
ATOM 14271 C C . SER C 1 466 ? 175.932 172.329 152.549 1.00 106.71 706 SER C C 1
ATOM 14272 O O . SER C 1 466 ? 175.669 173.447 152.993 1.00 107.59 706 SER C O 1
ATOM 14280 N N . TYR C 1 467 ? 175.805 172.046 151.249 1.00 103.17 707 TYR C N 1
ATOM 14281 C CA . TYR C 1 467 ? 175.255 172.966 150.257 1.00 102.58 707 TYR C CA 1
ATOM 14282 C C . TYR C 1 467 ? 173.718 173.044 150.299 1.00 101.96 707 TYR C C 1
ATOM 14283 O O . TYR C 1 467 ? 173.182 174.149 150.342 1.00 102.85 707 TYR C O 1
ATOM 14301 N N . THR C 1 468 ? 172.995 171.915 150.315 1.00 103.63 708 THR C N 1
ATOM 14302 C CA . THR C 1 468 ? 171.522 171.892 150.137 1.00 103.40 708 THR C CA 1
ATOM 14303 C C . THR C 1 468 ? 170.696 171.603 151.396 1.00 103.76 708 THR C C 1
ATOM 14304 O O . THR C 1 468 ? 169.473 171.727 151.353 1.00 103.77 708 THR C O 1
ATOM 14315 N N . ASN C 1 469 ? 171.307 171.175 152.507 1.00 105.85 709 ASN C N 1
ATOM 14316 C CA . ASN C 1 469 ? 170.627 170.575 153.665 1.00 105.65 709 ASN C CA 1
ATOM 14317 C C . ASN C 1 469 ? 169.683 169.434 153.237 1.00 103.48 709 ASN C C 1
ATOM 14318 O O . ASN C 1 469 ? 168.715 169.088 153.929 1.00 103.51 709 ASN C O 1
ATOM 14329 N N . TRP D 1 158 ? 207.175 170.416 161.827 1.00 89.97 398 TRP D N 1
ATOM 14330 C CA . TRP D 1 158 ? 206.230 169.302 161.701 1.00 91.62 398 TRP D CA 1
ATOM 14331 C C . TRP D 1 158 ? 204.766 169.766 161.775 1.00 91.86 398 TRP D C 1
ATOM 14332 O O . TRP D 1 158 ? 204.468 170.876 162.224 1.00 90.12 398 TRP D O 1
ATOM 14353 N N . THR D 1 159 ? 203.823 168.931 161.335 1.00 80.16 399 THR D N 1
ATOM 14354 C CA . THR D 1 159 ? 202.373 169.189 161.418 1.00 79.45 399 THR D CA 1
ATOM 14355 C C . THR D 1 159 ? 201.571 167.884 161.342 1.00 79.48 399 THR D C 1
ATOM 14356 O O . THR D 1 159 ? 201.761 167.071 160.439 1.00 75.18 399 THR D O 1
ATOM 14367 N N . ILE D 1 160 ? 200.666 167.695 162.304 1.00 81.95 400 ILE D N 1
ATOM 14368 C CA . ILE D 1 160 ? 199.721 166.582 162.420 1.00 79.48 400 ILE D CA 1
ATOM 14369 C C . ILE D 1 160 ? 198.559 166.776 161.437 1.00 81.07 400 ILE D C 1
ATOM 14370 O O . ILE D 1 160 ? 197.904 167.817 161.440 1.00 79.43 400 ILE D O 1
ATOM 14386 N N . LEU D 1 161 ? 198.247 165.767 160.625 1.00 80.63 401 LEU D N 1
ATOM 14387 C CA . LEU D 1 161 ? 197.016 165.744 159.828 1.00 80.13 401 LEU D CA 1
ATOM 14388 C C . LEU D 1 161 ? 195.817 165.430 160.731 1.00 78.67 401 LEU D C 1
ATOM 14389 O O . LEU D 1 161 ? 195.833 164.412 161.426 1.00 77.13 401 LEU D O 1
ATOM 14405 N N . HIS D 1 162 ? 194.759 166.244 160.713 1.00 75.91 402 HIS D N 1
ATOM 14406 C CA . HIS D 1 162 ? 193.638 166.081 161.650 1.00 76.91 402 HIS D CA 1
ATOM 14407 C C . HIS D 1 162 ? 192.880 164.744 161.517 1.00 80.54 402 HIS D C 1
ATOM 14408 O O . HIS D 1 162 ? 192.252 164.286 162.471 1.00 82.27 402 HIS D O 1
ATOM 14422 N N . TYR D 1 163 ? 192.948 164.099 160.353 1.00 77.66 403 TYR D N 1
ATOM 14423 C CA . TYR D 1 163 ? 192.337 162.796 160.076 1.00 76.85 403 TYR D CA 1
ATOM 14424 C C . TYR D 1 163 ? 193.259 161.594 160.351 1.00 75.17 403 TYR D C 1
ATOM 14425 O O . TYR D 1 163 ? 192.818 160.452 160.231 1.00 76.33 403 TYR D O 1
ATOM 14443 N N . SER D 1 164 ? 194.533 161.815 160.691 1.00 69.47 404 SER D N 1
ATOM 14444 C CA . SER D 1 164 ? 195.516 160.742 160.916 1.00 70.54 404 SER D CA 1
ATOM 14445 C C . SER D 1 164 ? 195.115 159.787 162.051 1.00 72.88 404 SER D C 1
ATOM 14446 O O . SER D 1 164 ? 194.416 160.191 162.984 1.00 76.42 404 SER D O 1
ATOM 14454 N N . PRO D 1 165 ? 195.594 158.529 162.054 1.00 73.01 405 PRO D N 1
ATOM 14455 C CA . PRO D 1 165 ? 195.312 157.587 163.137 1.00 73.01 405 PRO D CA 1
ATOM 14456 C C . PRO D 1 165 ? 195.889 158.035 164.487 1.00 72.54 405 PRO D C 1
ATOM 14457 O O . PRO D 1 165 ? 195.272 157.761 165.515 1.00 70.22 405 PRO D O 1
ATOM 14468 N N . PHE D 1 166 ? 196.992 158.798 164.520 1.00 66.98 406 PHE D N 1
ATOM 14469 C CA . PHE D 1 166 ? 197.449 159.439 165.760 1.00 63.64 406 PHE D CA 1
ATOM 14470 C C . PHE D 1 166 ? 196.403 160.410 166.304 1.00 63.73 406 PHE D C 1
ATOM 14471 O O . PHE D 1 166 ? 195.976 160.268 167.446 1.00 68.73 406 PHE D O 1
ATOM 14488 N N . LYS D 1 167 ? 195.949 161.380 165.503 1.00 61.48 407 LYS D N 1
ATOM 14489 C CA . LYS D 1 167 ? 194.982 162.376 165.976 1.00 61.11 407 LYS D CA 1
ATOM 14490 C C . LYS D 1 167 ? 193.645 161.746 166.350 1.00 63.01 407 LYS D C 1
ATOM 14491 O O . LYS D 1 167 ? 193.028 162.196 167.307 1.00 65.46 407 LYS D O 1
ATOM 14510 N N . ALA D 1 168 ? 193.225 160.676 165.680 1.00 62.81 408 ALA D N 1
ATOM 14511 C CA . ALA D 1 168 ? 192.058 159.907 166.093 1.00 62.06 408 ALA D CA 1
ATOM 14512 C C . ALA D 1 168 ? 192.246 159.306 167.497 1.00 63.14 408 ALA D C 1
ATOM 14513 O O . ALA D 1 168 ? 191.438 159.568 168.384 1.00 64.22 408 ALA D O 1
ATOM 14520 N N . VAL D 1 169 ? 193.334 158.573 167.746 1.00 60.93 409 VAL D N 1
ATOM 14521 C CA . VAL D 1 169 ? 193.627 158.012 169.078 1.00 60.97 409 VAL D CA 1
ATOM 14522 C C . VAL D 1 169 ? 193.780 159.100 170.145 1.00 56.64 409 VAL D C 1
ATOM 14523 O O . VAL D 1 169 ? 193.237 158.955 171.235 1.00 58.96 409 VAL D O 1
ATOM 14536 N N . TRP D 1 170 ? 194.452 160.211 169.851 1.00 54.70 410 TRP D N 1
ATOM 14537 C CA . TRP D 1 170 ? 194.591 161.325 170.788 1.00 55.58 410 TRP D CA 1
ATOM 14538 C C . TRP D 1 170 ? 193.247 161.956 171.158 1.00 55.03 410 TRP D C 1
ATOM 14539 O O . TRP D 1 170 ? 192.986 162.189 172.333 1.00 60.96 410 TRP D O 1
ATOM 14560 N N . ASP D 1 171 ? 192.353 162.195 170.200 1.00 54.89 411 ASP D N 1
ATOM 14561 C CA . ASP D 1 171 ? 191.026 162.719 170.511 1.00 55.28 411 ASP D CA 1
ATOM 14562 C C . ASP D 1 171 ? 190.199 161.751 171.372 1.00 55.65 411 ASP D C 1
ATOM 14563 O O . ASP D 1 171 ? 189.526 162.194 172.300 1.00 59.13 411 ASP D O 1
ATOM 14572 N N . TRP D 1 172 ? 190.252 160.438 171.145 1.00 54.84 412 TRP D N 1
ATOM 14573 C CA . TRP D 1 172 ? 189.594 159.481 172.042 1.00 51.19 412 TRP D CA 1
ATOM 14574 C C . TRP D 1 172 ? 190.270 159.373 173.413 1.00 52.54 412 TRP D C 1
ATOM 14575 O O . TRP D 1 172 ? 189.585 159.157 174.405 1.00 55.59 412 TRP D O 1
ATOM 14596 N N . LEU D 1 173 ? 191.582 159.577 173.525 1.00 49.76 413 LEU D N 1
ATOM 14597 C CA . LEU D 1 173 ? 192.268 159.663 174.815 1.00 48.39 413 LEU D CA 1
ATOM 14598 C C . LEU D 1 173 ? 191.827 160.907 175.591 1.00 49.42 413 LEU D C 1
ATOM 14599 O O . LEU D 1 173 ? 191.498 160.815 176.769 1.00 57.57 413 LEU D O 1
ATOM 14615 N N . ILE D 1 174 ? 191.753 162.068 174.942 1.00 48.05 414 ILE D N 1
ATOM 14616 C CA . ILE D 1 174 ? 191.276 163.301 175.570 1.00 47.77 414 ILE D CA 1
ATOM 14617 C C . ILE D 1 174 ? 189.796 163.221 175.965 1.00 51.61 414 ILE D C 1
ATOM 14618 O O . ILE D 1 174 ? 189.432 163.820 176.968 1.00 56.77 414 ILE D O 1
ATOM 14634 N N . LEU D 1 175 ? 188.945 162.428 175.308 1.00 50.65 415 LEU D N 1
ATOM 14635 C CA . LEU D 1 175 ? 187.590 162.172 175.818 1.00 45.37 415 LEU D CA 1
ATOM 14636 C C . LEU D 1 175 ? 187.618 161.539 177.214 1.00 49.93 415 LEU D C 1
ATOM 14637 O O . LEU D 1 175 ? 186.913 161.996 178.108 1.00 56.04 415 LEU D O 1
ATOM 14653 N N . LEU D 1 176 ? 188.453 160.524 177.436 1.00 50.15 416 LEU D N 1
ATOM 14654 C CA . LEU D 1 176 ? 188.583 159.885 178.746 1.00 45.23 416 LEU D CA 1
ATOM 14655 C C . LEU D 1 176 ? 189.179 160.832 179.795 1.00 45.41 416 LEU D C 1
ATOM 14656 O O . LEU D 1 176 ? 188.754 160.797 180.947 1.00 53.75 416 LEU D O 1
ATOM 14672 N N . LEU D 1 177 ? 190.108 161.720 179.437 1.00 45.01 417 LEU D N 1
ATOM 14673 C CA . LEU D 1 177 ? 190.604 162.720 180.386 1.00 46.61 417 LEU D CA 1
ATOM 14674 C C . LEU D 1 177 ? 189.580 163.820 180.688 1.00 45.62 417 LEU D C 1
ATOM 14675 O O . LEU D 1 177 ? 189.555 164.332 181.803 1.00 51.74 417 LEU D O 1
ATOM 14691 N N . VAL D 1 178 ? 188.697 164.171 179.750 1.00 43.67 418 VAL D N 1
ATOM 14692 C CA . VAL D 1 178 ? 187.580 165.088 180.027 1.00 48.92 418 VAL D CA 1
ATOM 14693 C C . VAL D 1 178 ? 186.580 164.442 180.979 1.00 50.81 418 VAL D C 1
ATOM 14694 O O . VAL D 1 178 ? 186.103 165.109 181.891 1.00 52.46 418 VAL D O 1
ATOM 14707 N N . ILE D 1 179 ? 186.299 163.145 180.844 1.00 45.07 419 ILE D N 1
ATOM 14708 C CA . ILE D 1 179 ? 185.460 162.422 181.802 1.00 35.98 419 ILE D CA 1
ATOM 14709 C C . ILE D 1 179 ? 186.114 162.388 183.190 1.00 36.19 419 ILE D C 1
ATOM 14710 O O . ILE D 1 179 ? 185.427 162.669 184.166 1.00 49.75 419 ILE D O 1
ATOM 14726 N N . TYR D 1 180 ? 187.425 162.163 183.322 1.00 33.78 420 TYR D N 1
ATOM 14727 C CA . TYR D 1 180 ? 188.119 162.339 184.608 1.00 32.64 420 TYR D CA 1
ATOM 14728 C C . TYR D 1 180 ? 187.889 163.741 185.188 1.00 36.45 420 TYR D C 1
ATOM 14729 O O . TYR D 1 180 ? 187.498 163.859 186.344 1.00 44.82 420 TYR D O 1
ATOM 14747 N N . THR D 1 181 ? 188.047 164.817 184.412 1.00 39.60 421 THR D N 1
ATOM 14748 C CA . THR D 1 181 ? 187.766 166.178 184.897 1.00 38.32 421 THR D CA 1
ATOM 14749 C C . THR D 1 181 ? 186.319 166.346 185.347 1.00 43.06 421 THR D C 1
ATOM 14750 O O . THR D 1 181 ? 186.078 166.896 186.419 1.00 45.43 421 THR D O 1
ATOM 14761 N N . ALA D 1 182 ? 185.357 165.853 184.572 1.00 45.17 422 ALA D N 1
ATOM 14762 C CA . ALA D 1 182 ? 183.937 165.949 184.870 1.00 35.45 422 ALA D CA 1
ATOM 14763 C C . ALA D 1 182 ? 183.532 165.201 186.147 1.00 40.06 422 ALA D C 1
ATOM 14764 O O . ALA D 1 182 ? 182.584 165.621 186.804 1.00 49.77 422 ALA D O 1
ATOM 14771 N N . VAL D 1 183 ? 184.232 164.130 186.524 1.00 29.93 423 VAL D N 1
ATOM 14772 C CA . VAL D 1 183 ? 184.036 163.428 187.798 1.00 24.53 423 VAL D CA 1
ATOM 14773 C C . VAL D 1 183 ? 184.767 164.120 188.946 1.00 30.18 423 VAL D C 1
ATOM 14774 O O . VAL D 1 183 ? 184.140 164.530 189.919 1.00 40.88 423 VAL D O 1
ATOM 14787 N N . PHE D 1 184 ? 186.087 164.270 188.877 1.00 28.56 424 PHE D N 1
ATOM 14788 C CA . PHE D 1 184 ? 186.880 164.584 190.065 1.00 26.95 424 PHE D CA 1
ATOM 14789 C C . PHE D 1 184 ? 186.971 166.069 190.400 1.00 31.06 424 PHE D C 1
ATOM 14790 O O . PHE D 1 184 ? 187.187 166.406 191.562 1.00 38.23 424 PHE D O 1
ATOM 14807 N N . THR D 1 185 ? 186.746 166.979 189.453 1.00 38.49 425 THR D N 1
ATOM 14808 C CA . THR D 1 185 ? 186.711 168.418 189.770 1.00 39.56 425 THR D CA 1
ATOM 14809 C C . THR D 1 185 ? 185.470 168.814 190.583 1.00 46.51 425 THR D C 1
ATOM 14810 O O . THR D 1 185 ? 185.654 169.384 191.658 1.00 50.86 425 THR D O 1
ATOM 14821 N N . PRO D 1 186 ? 184.223 168.468 190.197 1.00 36.88 426 PRO D N 1
ATOM 14822 C CA . PRO D 1 186 ? 183.044 168.759 191.015 1.00 30.44 426 PRO D CA 1
ATOM 14823 C C . PRO D 1 186 ? 183.086 168.058 192.368 1.00 35.45 426 PRO D C 1
ATOM 14824 O O . PRO D 1 186 ? 182.758 168.662 193.383 1.00 36.59 426 PRO D O 1
ATOM 14835 N N . TYR D 1 187 ? 183.566 166.813 192.405 1.00 35.82 427 TYR D N 1
ATOM 14836 C CA . TYR D 1 187 ? 183.686 166.054 193.640 1.00 28.89 427 TYR D CA 1
ATOM 14837 C C . TYR D 1 187 ? 184.620 166.736 194.633 1.00 36.07 427 TYR D C 1
ATOM 14838 O O . TYR D 1 187 ? 184.236 166.971 195.773 1.00 45.73 427 TYR D O 1
ATOM 14856 N N . SER D 1 188 ? 185.819 167.133 194.205 1.00 39.30 428 SER D N 1
ATOM 14857 C CA . SER D 1 188 ? 186.776 167.807 195.088 1.00 36.84 428 SER D CA 1
ATOM 14858 C C . SER D 1 188 ? 186.256 169.158 195.579 1.00 42.30 428 SER D C 1
ATOM 14859 O O . SER D 1 188 ? 186.392 169.465 196.758 1.00 46.91 428 SER D O 1
ATOM 14867 N N . ALA D 1 189 ? 185.605 169.944 194.719 1.00 37.66 429 ALA D N 1
ATOM 14868 C CA . ALA D 1 189 ? 185.045 171.237 195.100 1.00 42.34 429 ALA D CA 1
ATOM 14869 C C . ALA D 1 189 ? 183.862 171.140 196.078 1.00 47.86 429 ALA D C 1
ATOM 14870 O O . ALA D 1 189 ? 183.676 172.047 196.883 1.00 54.13 429 ALA D O 1
ATOM 14877 N N . ALA D 1 190 ? 183.056 170.074 196.035 1.00 36.96 430 ALA D N 1
ATOM 14878 C CA . ALA D 1 190 ? 181.925 169.891 196.945 1.00 29.99 430 ALA D CA 1
ATOM 14879 C C . ALA D 1 190 ? 182.294 169.142 198.231 1.00 29.74 430 ALA D C 1
ATOM 14880 O O . ALA D 1 190 ? 181.985 169.617 199.318 1.00 34.89 430 ALA D O 1
ATOM 14887 N N . PHE D 1 191 ? 182.938 167.979 198.129 1.00 31.17 431 PHE D N 1
ATOM 14888 C CA . PHE D 1 191 ? 183.139 167.066 199.254 1.00 31.49 431 PHE D CA 1
ATOM 14889 C C . PHE D 1 191 ? 184.456 167.256 200.004 1.00 35.19 431 PHE D C 1
ATOM 14890 O O . PHE D 1 191 ? 184.494 166.978 201.199 1.00 45.17 431 PHE D O 1
ATOM 14907 N N . LEU D 1 192 ? 185.538 167.702 199.355 1.00 38.21 432 LEU D N 1
ATOM 14908 C CA . LEU D 1 192 ? 186.885 167.659 199.947 1.00 46.36 432 LEU D CA 1
ATOM 14909 C C . LEU D 1 192 ? 187.413 168.998 200.492 1.00 50.74 432 LEU D C 1
ATOM 14910 O O . LEU D 1 192 ? 188.426 168.989 201.190 1.00 55.42 432 LEU D O 1
ATOM 14926 N N . LEU D 1 193 ? 186.786 170.143 200.209 1.00 63.80 433 LEU D N 1
ATOM 14927 C CA . LEU D 1 193 ? 187.307 171.441 200.666 1.00 72.17 433 LEU D CA 1
ATOM 14928 C C . LEU D 1 193 ? 187.264 171.564 202.200 1.00 74.25 433 LEU D C 1
ATOM 14929 O O . LEU D 1 193 ? 186.193 171.541 202.812 1.00 72.48 433 LEU D O 1
ATOM 14945 N N . LYS D 1 194 ? 188.438 171.714 202.823 1.00 87.12 434 LYS D N 1
ATOM 14946 C CA . LYS D 1 194 ? 188.611 171.829 204.280 1.00 87.42 434 LYS D CA 1
ATOM 14947 C C . LYS D 1 194 ? 188.024 173.137 204.835 1.00 86.68 434 LYS D C 1
ATOM 14948 O O . LYS D 1 194 ? 188.250 174.214 204.266 1.00 86.02 434 LYS D O 1
ATOM 14967 N N . CYS D 1 209 ? 203.667 162.070 196.871 1.00 94.29 449 CYS D N 1
ATOM 14968 C CA . CYS D 1 209 ? 202.276 162.523 196.921 1.00 96.35 449 CYS D CA 1
ATOM 14969 C C . CYS D 1 209 ? 201.276 161.359 196.764 1.00 96.09 449 CYS D C 1
ATOM 14970 O O . CYS D 1 209 ? 201.646 160.242 196.391 1.00 94.97 449 CYS D O 1
ATOM 14978 N N . GLN D 1 210 ? 199.995 161.622 197.042 1.00 90.49 450 GLN D N 1
ATOM 14979 C CA . GLN D 1 210 ? 198.911 160.643 196.883 1.00 89.49 450 GLN D CA 1
ATOM 14980 C C . GLN D 1 210 ? 198.698 160.241 195.409 1.00 88.00 450 GLN D C 1
ATOM 14981 O O . GLN D 1 210 ? 198.897 161.079 194.525 1.00 85.48 450 GLN D O 1
ATOM 14995 N N . PRO D 1 211 ? 198.213 159.018 195.114 1.00 88.63 451 PRO D N 1
ATOM 14996 C CA . PRO D 1 211 ? 197.967 158.564 193.743 1.00 86.92 451 PRO D CA 1
ATOM 14997 C C . PRO D 1 211 ? 197.050 159.502 192.947 1.00 84.44 451 PRO D C 1
ATOM 14998 O O . PRO D 1 211 ? 197.343 159.829 191.800 1.00 84.70 451 PRO D O 1
ATOM 15009 N N . LEU D 1 212 ? 195.982 160.019 193.563 1.00 74.61 452 LEU D N 1
ATOM 15010 C CA . LEU D 1 212 ? 195.106 160.995 192.912 1.00 74.79 452 LEU D CA 1
ATOM 15011 C C . LEU D 1 212 ? 195.790 162.353 192.701 1.00 74.21 452 LEU D C 1
ATOM 15012 O O . LEU D 1 212 ? 195.586 162.969 191.664 1.00 74.95 452 LEU D O 1
ATOM 15028 N N . ALA D 1 213 ? 196.641 162.817 193.617 1.00 79.70 453 ALA D N 1
ATOM 15029 C CA . ALA D 1 213 ? 197.343 164.094 193.457 1.00 81.91 453 ALA D CA 1
ATOM 15030 C C . ALA D 1 213 ? 198.328 164.080 192.274 1.00 81.73 453 ALA D C 1
ATOM 15031 O O . ALA D 1 213 ? 198.387 165.040 191.506 1.00 78.15 453 ALA D O 1
ATOM 15038 N N . VAL D 1 214 ? 199.070 162.981 192.080 1.00 79.98 454 VAL D N 1
ATOM 15039 C CA . VAL D 1 214 ? 199.948 162.833 190.910 1.00 76.72 454 VAL D CA 1
ATOM 15040 C C . VAL D 1 214 ? 199.157 162.601 189.619 1.00 76.41 454 VAL D C 1
ATOM 15041 O O . VAL D 1 214 ? 199.483 163.213 188.605 1.00 77.17 454 VAL D O 1
ATOM 15054 N N . VAL D 1 215 ? 198.071 161.817 189.632 1.00 69.70 455 VAL D N 1
ATOM 15055 C CA . VAL D 1 215 ? 197.189 161.665 188.458 1.00 67.21 455 VAL D CA 1
ATOM 15056 C C . VAL D 1 215 ? 196.568 162.997 188.041 1.00 65.60 455 VAL D C 1
ATOM 15057 O O . VAL D 1 215 ? 196.505 163.296 186.852 1.00 71.31 455 VAL D O 1
ATOM 15070 N N . ASP D 1 216 ? 196.169 163.840 188.987 1.00 60.48 456 ASP D N 1
ATOM 15071 C CA . ASP D 1 216 ? 195.606 165.150 188.677 1.00 62.93 456 ASP D CA 1
ATOM 15072 C C . ASP D 1 216 ? 196.620 166.082 187.994 1.00 63.28 456 ASP D C 1
ATOM 15073 O O . ASP D 1 216 ? 196.256 166.858 187.111 1.00 65.60 456 ASP D O 1
ATOM 15082 N N . LEU D 1 217 ? 197.902 165.984 188.363 1.00 67.54 457 LEU D N 1
ATOM 15083 C CA . LEU D 1 217 ? 198.985 166.707 187.698 1.00 73.01 457 LEU D CA 1
ATOM 15084 C C . LEU D 1 217 ? 199.273 166.145 186.300 1.00 68.31 457 LEU D C 1
ATOM 15085 O O . LEU D 1 217 ? 199.373 166.911 185.347 1.00 66.59 457 LEU D O 1
ATOM 15101 N N . ILE D 1 218 ? 199.364 164.822 186.148 1.00 60.87 458 ILE D N 1
ATOM 15102 C CA . ILE D 1 218 ? 199.549 164.171 184.845 1.00 60.41 458 ILE D CA 1
ATOM 15103 C C . ILE D 1 218 ? 198.448 164.599 183.871 1.00 63.84 458 ILE D C 1
ATOM 15104 O O . ILE D 1 218 ? 198.741 164.994 182.745 1.00 68.94 458 ILE D O 1
ATOM 15120 N N . VAL D 1 219 ? 197.185 164.578 184.296 1.00 60.24 459 VAL D N 1
ATOM 15121 C CA . VAL D 1 219 ? 196.070 165.006 183.451 1.00 56.79 459 VAL D CA 1
ATOM 15122 C C . VAL D 1 219 ? 196.179 166.486 183.081 1.00 61.97 459 VAL D C 1
ATOM 15123 O O . VAL D 1 219 ? 196.031 166.817 181.907 1.00 68.49 459 VAL D O 1
ATOM 15136 N N . ASP D 1 220 ? 196.504 167.381 184.017 1.00 59.10 460 ASP D N 1
ATOM 15137 C CA . ASP D 1 220 ? 196.723 168.793 183.684 1.00 59.46 460 ASP D CA 1
ATOM 15138 C C . ASP D 1 220 ? 197.848 168.998 182.662 1.00 65.58 460 ASP D C 1
ATOM 15139 O O . ASP D 1 220 ? 197.708 169.823 181.759 1.00 67.24 460 ASP D O 1
ATOM 15148 N N . ILE D 1 221 ? 198.936 168.229 182.748 1.00 66.99 461 ILE D N 1
ATOM 15149 C CA . ILE D 1 221 ? 200.012 168.270 181.753 1.00 65.51 461 ILE D CA 1
ATOM 15150 C C . ILE D 1 221 ? 199.498 167.834 180.378 1.00 63.28 461 ILE D C 1
ATOM 15151 O O . ILE D 1 221 ? 199.735 168.531 179.394 1.00 63.31 461 ILE D O 1
ATOM 15167 N N . MET D 1 222 ? 198.745 166.737 180.275 1.00 56.18 462 MET D N 1
ATOM 15168 C CA . MET D 1 222 ? 198.209 166.284 178.987 1.00 53.27 462 MET D CA 1
ATOM 15169 C C . MET D 1 222 ? 197.210 167.271 178.371 1.00 55.72 462 MET D C 1
ATOM 15170 O O . MET D 1 222 ? 197.209 167.459 177.157 1.00 63.26 462 MET D O 1
ATOM 15184 N N . PHE D 1 223 ? 196.417 167.984 179.168 1.00 55.90 463 PHE D N 1
ATOM 15185 C CA . PHE D 1 223 ? 195.571 169.060 178.645 1.00 56.74 463 PHE D CA 1
ATOM 15186 C C . PHE D 1 223 ? 196.345 170.292 178.168 1.00 55.44 463 PHE D C 1
ATOM 15187 O O . PHE D 1 223 ? 195.812 171.015 177.325 1.00 58.02 463 PHE D O 1
ATOM 15204 N N . ILE D 1 224 ? 197.576 170.523 178.636 1.00 62.62 464 ILE D N 1
ATOM 15205 C CA . ILE D 1 224 ? 198.485 171.544 178.085 1.00 65.68 464 ILE D CA 1
ATOM 15206 C C . ILE D 1 224 ? 199.165 171.041 176.802 1.00 69.59 464 ILE D C 1
ATOM 15207 O O . ILE D 1 224 ? 199.207 171.769 175.815 1.00 67.68 464 ILE D O 1
ATOM 15223 N N . VAL D 1 225 ? 199.616 169.785 176.750 1.00 67.19 465 VAL D N 1
ATOM 15224 C CA . VAL D 1 225 ? 200.126 169.168 175.511 1.00 62.03 465 VAL D CA 1
ATOM 15225 C C . VAL D 1 225 ? 199.101 169.262 174.380 1.00 62.57 465 VAL D C 1
ATOM 15226 O O . VAL D 1 225 ? 199.452 169.616 173.260 1.00 67.91 465 VAL D O 1
ATOM 15239 N N . ASP D 1 226 ? 197.819 169.042 174.659 1.00 59.07 466 ASP D N 1
ATOM 15240 C CA . ASP D 1 226 ? 196.751 169.200 173.672 1.00 59.76 466 ASP D CA 1
ATOM 15241 C C . ASP D 1 226 ? 196.652 170.625 173.088 1.00 64.79 466 ASP D C 1
ATOM 15242 O O . ASP D 1 226 ? 196.255 170.786 171.938 1.00 68.51 466 ASP D O 1
ATOM 15251 N N . ILE D 1 227 ? 197.064 171.667 173.820 1.00 66.40 467 ILE D N 1
ATOM 15252 C CA . ILE D 1 227 ? 197.143 173.035 173.279 1.00 70.27 467 ILE D CA 1
ATOM 15253 C C . ILE D 1 227 ? 198.255 173.106 172.221 1.00 76.04 467 ILE D C 1
ATOM 15254 O O . ILE D 1 227 ? 198.070 173.682 171.151 1.00 76.15 467 ILE D O 1
ATOM 15270 N N . LEU D 1 228 ? 199.398 172.461 172.470 1.00 72.35 468 LEU D N 1
ATOM 15271 C CA . LEU D 1 228 ? 200.493 172.380 171.501 1.00 70.18 468 LEU D CA 1
ATOM 15272 C C . LEU D 1 228 ? 200.067 171.614 170.243 1.00 67.16 468 LEU D C 1
ATOM 15273 O O . LEU D 1 228 ? 200.285 172.092 169.133 1.00 69.41 468 LEU D O 1
ATOM 15289 N N . ILE D 1 229 ? 199.386 170.473 170.387 1.00 62.85 469 ILE D N 1
ATOM 15290 C CA . ILE D 1 229 ? 198.831 169.735 169.243 1.00 63.52 469 ILE D CA 1
ATOM 15291 C C . ILE D 1 229 ? 197.859 170.615 168.447 1.00 65.93 469 ILE D C 1
ATOM 15292 O O . ILE D 1 229 ? 197.892 170.601 167.220 1.00 70.99 469 ILE D O 1
ATOM 15308 N N . ASN D 1 230 ? 197.050 171.453 169.093 1.00 67.96 470 ASN D N 1
ATOM 15309 C CA . ASN D 1 230 ? 196.172 172.382 168.383 1.00 73.60 470 ASN D CA 1
ATOM 15310 C C . ASN D 1 230 ? 196.924 173.500 167.634 1.00 76.51 470 ASN D C 1
ATOM 15311 O O . ASN D 1 230 ? 196.449 173.952 166.595 1.00 73.88 470 ASN D O 1
ATOM 15322 N N . PHE D 1 231 ? 198.120 173.904 168.072 1.00 77.17 471 PHE D N 1
ATOM 15323 C CA . PHE D 1 231 ? 199.008 174.772 167.281 1.00 78.17 471 PHE D CA 1
ATOM 15324 C C . PHE D 1 231 ? 199.690 174.059 166.102 1.00 76.49 471 PHE D C 1
ATOM 15325 O O . PHE D 1 231 ? 200.262 174.717 165.235 1.00 73.86 471 PHE D O 1
ATOM 15342 N N . ARG D 1 232 ? 199.644 172.726 166.042 1.00 78.11 472 ARG D N 1
ATOM 15343 C CA . ARG D 1 232 ? 200.376 171.899 165.070 1.00 76.26 472 ARG D CA 1
ATOM 15344 C C . ARG D 1 232 ? 199.482 170.929 164.298 1.00 77.03 472 ARG D C 1
ATOM 15345 O O . ARG D 1 232 ? 199.984 169.970 163.731 1.00 76.70 472 ARG D O 1
ATOM 15366 N N . THR D 1 233 ? 198.175 171.167 164.232 1.00 78.39 473 THR D N 1
ATOM 15367 C CA . THR D 1 233 ? 197.218 170.334 163.485 1.00 80.69 473 THR D CA 1
ATOM 15368 C C . THR D 1 233 ? 196.679 171.064 162.262 1.00 81.08 473 THR D C 1
ATOM 15369 O O . THR D 1 233 ? 196.329 172.238 162.347 1.00 78.52 473 THR D O 1
ATOM 15380 N N . THR D 1 234 ? 196.569 170.381 161.123 1.00 83.25 474 THR D N 1
ATOM 15381 C CA . THR D 1 234 ? 195.854 170.914 159.953 1.00 81.46 474 THR D CA 1
ATOM 15382 C C . THR D 1 234 ? 194.369 171.142 160.248 1.00 78.13 474 THR D C 1
ATOM 15383 O O . THR D 1 234 ? 193.834 170.623 161.226 1.00 82.18 474 THR D O 1
ATOM 15394 N N . TYR D 1 235 ? 193.681 171.897 159.396 1.00 76.34 475 TYR D N 1
ATOM 15395 C CA . TYR D 1 235 ? 192.235 172.141 159.484 1.00 77.35 475 TYR D CA 1
ATOM 15396 C C . TYR D 1 235 ? 191.626 172.358 158.094 1.00 79.35 475 TYR D C 1
ATOM 15397 O O . TYR D 1 235 ? 192.360 172.581 157.142 1.00 85.51 475 TYR D O 1
ATOM 15415 N N . VAL D 1 236 ? 190.306 172.270 157.942 1.00 83.14 476 VAL D N 1
ATOM 15416 C CA . VAL D 1 236 ? 189.604 172.487 156.661 1.00 85.91 476 VAL D CA 1
ATOM 15417 C C . VAL D 1 236 ? 188.796 173.779 156.719 1.00 86.72 476 VAL D C 1
ATOM 15418 O O . VAL D 1 236 ? 187.970 173.947 157.616 1.00 86.45 476 VAL D O 1
ATOM 15431 N N . ASN D 1 237 ? 189.017 174.691 155.769 1.00 89.43 477 ASN D N 1
ATOM 15432 C CA . ASN D 1 237 ? 188.319 175.978 155.705 1.00 88.09 477 ASN D CA 1
ATOM 15433 C C . ASN D 1 237 ? 188.278 176.532 154.273 1.00 85.34 477 ASN D C 1
ATOM 15434 O O . ASN D 1 237 ? 187.589 177.521 153.994 1.00 82.93 477 ASN D O 1
ATOM 15445 N N . GLU D 1 241 ? 189.455 171.895 151.007 1.00 83.76 481 GLU D N 1
ATOM 15446 C CA . GLU D 1 241 ? 190.588 171.022 151.327 1.00 87.25 481 GLU D CA 1
ATOM 15447 C C . GLU D 1 241 ? 191.465 171.631 152.446 1.00 87.59 481 GLU D C 1
ATOM 15448 O O . GLU D 1 241 ? 191.282 172.789 152.831 1.00 85.35 481 GLU D O 1
ATOM 15460 N N . VAL D 1 242 ? 192.388 170.846 153.011 1.00 84.64 482 VAL D N 1
ATOM 15461 C CA . VAL D 1 242 ? 193.164 171.198 154.209 1.00 82.66 482 VAL D CA 1
ATOM 15462 C C . VAL D 1 242 ? 194.036 172.450 154.063 1.00 83.27 482 VAL D C 1
ATOM 15463 O O . VAL D 1 242 ? 194.574 172.745 152.996 1.00 85.95 482 VAL D O 1
ATOM 15476 N N . VAL D 1 243 ? 194.243 173.130 155.186 1.00 80.44 483 VAL D N 1
ATOM 15477 C CA . VAL D 1 243 ? 195.246 174.168 155.430 1.00 79.46 483 VAL D CA 1
ATOM 15478 C C . VAL D 1 243 ? 196.355 173.572 156.297 1.00 79.90 483 VAL D C 1
ATOM 15479 O O . VAL D 1 243 ? 196.071 172.982 157.342 1.00 81.23 483 VAL D O 1
ATOM 15492 N N . SER D 1 244 ? 197.612 173.738 155.884 1.00 85.81 484 SER D N 1
ATOM 15493 C CA . SER D 1 244 ? 198.777 173.120 156.541 1.00 86.85 484 SER D CA 1
ATOM 15494 C C . SER D 1 244 ? 199.876 174.110 156.948 1.00 87.38 484 SER D C 1
ATOM 15495 O O . SER D 1 244 ? 200.859 173.708 157.566 1.00 84.40 484 SER D O 1
ATOM 15503 N N . HIS D 1 245 ? 199.748 175.397 156.613 1.00 90.98 485 HIS D N 1
ATOM 15504 C CA . HIS D 1 245 ? 200.749 176.413 156.956 1.00 90.93 485 HIS D CA 1
ATOM 15505 C C . HIS D 1 245 ? 200.723 176.735 158.462 1.00 90.74 485 HIS D C 1
ATOM 15506 O O . HIS D 1 245 ? 199.669 177.146 158.958 1.00 88.65 485 HIS D O 1
ATOM 15520 N N . PRO D 1 246 ? 201.836 176.601 159.211 1.00 88.82 486 PRO D N 1
ATOM 15521 C CA . PRO D 1 246 ? 201.838 176.775 160.664 1.00 87.47 486 PRO D CA 1
ATOM 15522 C C . PRO D 1 246 ? 201.336 178.138 161.143 1.00 87.23 486 PRO D C 1
ATOM 15523 O O . PRO D 1 246 ? 200.663 178.209 162.167 1.00 91.60 486 PRO D O 1
ATOM 15534 N N . GLY D 1 247 ? 201.576 179.212 160.392 1.00 80.69 487 GLY D N 1
ATOM 15535 C CA . GLY D 1 247 ? 201.047 180.539 160.712 1.00 80.80 487 GLY D CA 1
ATOM 15536 C C . GLY D 1 247 ? 199.527 180.610 160.582 1.00 81.86 487 GLY D C 1
ATOM 15537 O O . GLY D 1 247 ? 198.855 181.107 161.482 1.00 83.55 487 GLY D O 1
ATOM 15541 N N . ARG D 1 248 ? 198.957 180.043 159.512 1.00 86.93 488 ARG D N 1
ATOM 15542 C CA . ARG D 1 248 ? 197.494 179.987 159.314 1.00 88.87 488 ARG D CA 1
ATOM 15543 C C . ARG D 1 248 ? 196.812 179.027 160.289 1.00 90.75 488 ARG D C 1
ATOM 15544 O O . ARG D 1 248 ? 195.662 179.263 160.650 1.00 90.29 488 ARG D O 1
ATOM 15565 N N . ILE D 1 249 ? 197.495 177.973 160.739 1.00 86.29 489 ILE D N 1
ATOM 15566 C CA . ILE D 1 249 ? 197.046 177.109 161.843 1.00 83.70 489 ILE D CA 1
ATOM 15567 C C . ILE D 1 249 ? 197.022 177.900 163.156 1.00 83.16 489 ILE D C 1
ATOM 15568 O O . ILE D 1 249 ? 195.980 177.990 163.802 1.00 81.55 489 ILE D O 1
ATOM 15584 N N . ALA D 1 250 ? 198.138 178.520 163.544 1.00 80.98 490 ALA D N 1
ATOM 15585 C CA . ALA D 1 250 ? 198.232 179.242 164.806 1.00 80.26 490 ALA D CA 1
ATOM 15586 C C . ALA D 1 250 ? 197.239 180.405 164.886 1.00 80.44 490 ALA D C 1
ATOM 15587 O O . ALA D 1 250 ? 196.525 180.534 165.877 1.00 85.21 490 ALA D O 1
ATOM 15594 N N . VAL D 1 251 ? 197.120 181.209 163.829 1.00 80.39 491 VAL D N 1
ATOM 15595 C CA . VAL D 1 251 ? 196.157 182.320 163.787 1.00 82.88 491 VAL D CA 1
ATOM 15596 C C . VAL D 1 251 ? 194.716 181.820 163.859 1.00 83.26 491 VAL D C 1
ATOM 15597 O O . VAL D 1 251 ? 193.912 182.410 164.576 1.00 82.75 491 VAL D O 1
ATOM 15610 N N . HIS D 1 252 ? 194.378 180.713 163.192 1.00 82.35 492 HIS D N 1
ATOM 15611 C CA . HIS D 1 252 ? 193.040 180.115 163.287 1.00 83.16 492 HIS D CA 1
ATOM 15612 C C . HIS D 1 252 ? 192.703 179.689 164.719 1.00 83.29 492 HIS D C 1
ATOM 15613 O O . HIS D 1 252 ? 191.600 179.957 165.192 1.00 80.91 492 HIS D O 1
ATOM 15627 N N . TYR D 1 253 ? 193.661 179.116 165.449 1.00 81.54 493 TYR D N 1
ATOM 15628 C CA . TYR D 1 253 ? 193.455 178.745 166.846 1.00 76.89 493 TYR D CA 1
ATOM 15629 C C . TYR D 1 253 ? 193.339 179.970 167.771 1.00 77.06 493 TYR D C 1
ATOM 15630 O O . TYR D 1 253 ? 192.422 180.016 168.588 1.00 79.59 493 TYR D O 1
ATOM 15648 N N . PHE D 1 254 ? 194.185 180.997 167.612 1.00 78.43 494 PHE D N 1
ATOM 15649 C CA . PHE D 1 254 ? 194.079 182.256 168.368 1.00 77.55 494 PHE D CA 1
ATOM 15650 C C . PHE D 1 254 ? 192.756 183.001 168.128 1.00 78.65 494 PHE D C 1
ATOM 15651 O O . PHE D 1 254 ? 192.205 183.580 169.065 1.00 78.87 494 PHE D O 1
ATOM 15668 N N . LYS D 1 255 ? 192.227 182.991 166.898 1.00 84.05 495 LYS D N 1
ATOM 15669 C CA . LYS D 1 255 ? 190.898 183.541 166.578 1.00 86.53 495 LYS D CA 1
ATOM 15670 C C . LYS D 1 255 ? 189.767 182.677 167.142 1.00 84.90 495 LYS D C 1
ATOM 15671 O O . LYS D 1 255 ? 188.735 183.203 167.555 1.00 84.15 495 LYS D O 1
ATOM 15690 N N . GLY D 1 256 ? 189.956 181.359 167.143 1.00 81.97 496 GLY D N 1
ATOM 15691 C CA . GLY D 1 256 ? 189.023 180.365 167.663 1.00 80.31 496 GLY D CA 1
ATOM 15692 C C . GLY D 1 256 ? 189.227 180.059 169.150 1.00 82.35 496 GLY D C 1
ATOM 15693 O O . GLY D 1 256 ? 189.246 180.947 170.002 1.00 83.58 496 GLY D O 1
ATOM 15697 N N . TRP D 1 257 ? 189.333 178.771 169.469 1.00 72.93 497 TRP D N 1
ATOM 15698 C CA . TRP D 1 257 ? 189.209 178.235 170.824 1.00 71.42 497 TRP D CA 1
ATOM 15699 C C . TRP D 1 257 ? 190.391 178.455 171.774 1.00 71.64 497 TRP D C 1
ATOM 15700 O O . TRP D 1 257 ? 190.273 178.073 172.938 1.00 75.61 497 TRP D O 1
ATOM 15721 N N . PHE D 1 258 ? 191.514 179.049 171.355 1.00 73.34 498 PHE D N 1
ATOM 15722 C CA . PHE D 1 258 ? 192.695 179.154 172.224 1.00 72.52 498 PHE D CA 1
ATOM 15723 C C . PHE D 1 258 ? 192.402 179.834 173.564 1.00 77.15 498 PHE D C 1
ATOM 15724 O O . PHE D 1 258 ? 192.937 179.408 174.582 1.00 80.24 498 PHE D O 1
ATOM 15741 N N . LEU D 1 259 ? 191.528 180.846 173.598 1.00 75.17 499 LEU D N 1
ATOM 15742 C CA . LEU D 1 259 ? 191.176 181.530 174.842 1.00 78.08 499 LEU D CA 1
ATOM 15743 C C . LEU D 1 259 ? 190.598 180.559 175.883 1.00 77.49 499 LEU D C 1
ATOM 15744 O O . LEU D 1 259 ? 191.129 180.439 176.985 1.00 75.82 499 LEU D O 1
ATOM 15760 N N . ILE D 1 260 ? 189.535 179.836 175.523 1.00 70.26 500 ILE D N 1
ATOM 15761 C CA . ILE D 1 260 ? 188.886 178.862 176.410 1.00 67.19 500 ILE D CA 1
ATOM 15762 C C . ILE D 1 260 ? 189.851 177.730 176.764 1.00 67.95 500 ILE D C 1
ATOM 15763 O O . ILE D 1 260 ? 189.963 177.374 177.934 1.00 70.21 500 ILE D O 1
ATOM 15779 N N . ASP D 1 261 ? 190.606 177.203 175.802 1.00 65.11 501 ASP D N 1
ATOM 15780 C CA . ASP D 1 261 ? 191.604 176.171 176.084 1.00 65.29 501 ASP D CA 1
ATOM 15781 C C . ASP D 1 261 ? 192.728 176.638 177.014 1.00 68.27 501 ASP D C 1
ATOM 15782 O O . ASP D 1 261 ? 193.251 175.819 177.768 1.00 69.66 501 ASP D O 1
ATOM 15791 N N . MET D 1 262 ? 193.080 177.924 177.004 1.00 73.97 502 MET D N 1
ATOM 15792 C CA . MET D 1 262 ? 194.062 178.498 177.919 1.00 77.41 502 MET D CA 1
ATOM 15793 C C . MET D 1 262 ? 193.466 178.713 179.311 1.00 77.55 502 MET D C 1
ATOM 15794 O O . MET D 1 262 ? 194.068 178.304 180.299 1.00 76.09 502 MET D O 1
ATOM 15808 N N . VAL D 1 263 ? 192.263 179.284 179.427 1.00 73.91 503 VAL D N 1
ATOM 15809 C CA . VAL D 1 263 ? 191.591 179.479 180.729 1.00 73.01 503 VAL D CA 1
ATOM 15810 C C . VAL D 1 263 ? 191.311 178.143 181.434 1.00 73.93 503 VAL D C 1
ATOM 15811 O O . VAL D 1 263 ? 191.483 178.039 182.644 1.00 74.60 503 VAL D O 1
ATOM 15824 N N . ALA D 1 264 ? 191.017 177.079 180.684 1.00 69.36 504 ALA D N 1
ATOM 15825 C CA . ALA D 1 264 ? 190.946 175.701 181.178 1.00 65.10 504 ALA D CA 1
ATOM 15826 C C . ALA D 1 264 ? 192.293 175.100 181.655 1.00 65.98 504 ALA D C 1
ATOM 15827 O O . ALA D 1 264 ? 192.335 173.932 182.052 1.00 65.40 504 ALA D O 1
ATOM 15834 N N . ALA D 1 265 ? 193.394 175.853 181.585 1.00 74.52 505 ALA D N 1
ATOM 15835 C CA . ALA D 1 265 ? 194.751 175.425 181.923 1.00 75.38 505 ALA D CA 1
ATOM 15836 C C . ALA D 1 265 ? 195.510 176.388 182.864 1.00 77.84 505 ALA D C 1
ATOM 15837 O O . ALA D 1 265 ? 196.572 176.015 183.362 1.00 79.94 505 ALA D O 1
ATOM 15844 N N . ILE D 1 266 ? 194.997 177.592 183.155 1.00 85.33 506 ILE D N 1
ATOM 15845 C CA . ILE D 1 266 ? 195.639 178.538 184.090 1.00 88.45 506 ILE D CA 1
ATOM 15846 C C . ILE D 1 266 ? 195.748 177.901 185.492 1.00 88.52 506 ILE D C 1
ATOM 15847 O O . ILE D 1 266 ? 194.725 177.512 186.061 1.00 89.76 506 ILE D O 1
ATOM 15863 N N . PRO D 1 267 ? 196.948 177.787 186.088 1.00 92.91 507 PRO D N 1
ATOM 15864 C CA . PRO D 1 267 ? 197.142 177.083 187.351 1.00 94.93 507 PRO D CA 1
ATOM 15865 C C . PRO D 1 267 ? 196.918 178.017 188.550 1.00 95.82 507 PRO D C 1
ATOM 15866 O O . PRO D 1 267 ? 197.857 178.368 189.259 1.00 96.21 507 PRO D O 1
ATOM 15877 N N . PHE D 1 268 ? 195.677 178.446 188.799 1.00 94.02 508 PHE D N 1
ATOM 15878 C CA . PHE D 1 268 ? 195.353 179.449 189.833 1.00 95.14 508 PHE D CA 1
ATOM 15879 C C . PHE D 1 268 ? 195.858 179.104 191.250 1.00 96.93 508 PHE D C 1
ATOM 15880 O O . PHE D 1 268 ? 196.190 179.996 192.028 1.00 95.48 508 PHE D O 1
ATOM 15897 N N . ASP D 1 269 ? 195.995 177.814 191.559 1.00 100.85 509 ASP D N 1
ATOM 15898 C CA . ASP D 1 269 ? 196.592 177.276 192.792 1.00 101.54 509 ASP D CA 1
ATOM 15899 C C . ASP D 1 269 ? 198.049 177.743 193.014 1.00 99.90 509 ASP D C 1
ATOM 15900 O O . ASP D 1 269 ? 198.494 177.935 194.144 1.00 99.16 509 ASP D O 1
ATOM 15909 N N . LEU D 1 270 ? 198.785 178.008 191.931 1.00 101.48 510 LEU D N 1
ATOM 15910 C CA . LEU D 1 270 ? 200.145 178.553 191.947 1.00 102.80 510 LEU D CA 1
ATOM 15911 C C . LEU D 1 270 ? 200.192 180.093 191.923 1.00 103.68 510 LEU D C 1
ATOM 15912 O O . LEU D 1 270 ? 201.276 180.670 192.009 1.00 103.34 510 LEU D O 1
ATOM 15928 N N . LEU D 1 271 ? 199.046 180.769 191.781 1.00 102.82 511 LEU D N 1
ATOM 15929 C CA . LEU D 1 271 ? 198.954 182.211 191.497 1.00 102.98 511 LEU D CA 1
ATOM 15930 C C . LEU D 1 271 ? 198.226 183.023 192.583 1.00 101.82 511 LEU D C 1
ATOM 15931 O O . LEU D 1 271 ? 198.391 184.242 192.640 1.00 102.14 511 LEU D O 1
ATOM 15947 N N . ILE D 1 272 ? 197.435 182.377 193.442 1.00 101.80 512 ILE D N 1
ATOM 15948 C CA . ILE D 1 272 ? 196.607 183.007 194.486 1.00 103.69 512 ILE D CA 1
ATOM 15949 C C . ILE D 1 272 ? 196.941 182.424 195.871 1.00 104.63 512 ILE D C 1
ATOM 15950 O O . ILE D 1 272 ? 197.309 181.255 195.993 1.00 103.31 512 ILE D O 1
ATOM 15966 N N . PHE D 1 273 ? 196.796 183.245 196.918 1.00 107.12 513 PHE D N 1
ATOM 15967 C CA . PHE D 1 273 ? 196.996 182.884 198.328 1.00 105.92 513 PHE D CA 1
ATOM 15968 C C . PHE D 1 273 ? 195.789 183.289 199.184 1.00 105.17 513 PHE D C 1
ATOM 15969 O O . PHE D 1 273 ? 195.372 184.455 199.186 1.00 105.94 513 PHE D O 1
ATOM 15986 N N . GLY D 1 276 ? 190.904 183.945 201.447 1.00 101.67 516 GLY D N 1
ATOM 15987 C CA . GLY D 1 276 ? 191.889 183.540 200.440 1.00 102.26 516 GLY D CA 1
ATOM 15988 C C . GLY D 1 276 ? 192.383 182.092 200.572 1.00 102.40 516 GLY D C 1
ATOM 15989 O O . GLY D 1 276 ? 193.360 181.707 199.929 1.00 101.72 516 GLY D O 1
ATOM 15993 N N . SER D 1 277 ? 191.747 181.310 201.443 1.00 101.89 517 SER D N 1
A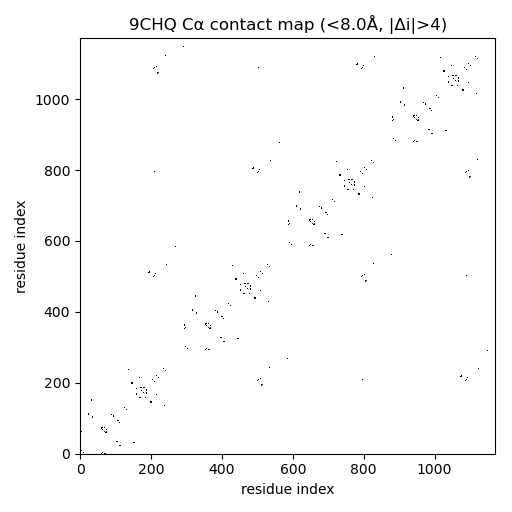TOM 15994 C CA . SER D 1 277 ? 192.149 179.955 201.843 1.00 101.69 517 SER D CA 1
ATOM 15995 C C . SER D 1 277 ? 192.098 178.923 200.703 1.00 102.43 517 SER D C 1
ATOM 15996 O O . SER D 1 277 ? 191.592 179.176 199.608 1.00 100.02 517 SER D O 1
ATOM 16004 N N . GLU D 1 278 ? 192.540 177.699 200.995 1.00 101.05 518 GLU D N 1
ATOM 16005 C CA . GLU D 1 278 ? 192.417 176.531 200.118 1.00 97.60 518 GLU D CA 1
ATOM 16006 C C . GLU D 1 278 ? 190.970 176.271 199.653 1.00 98.17 518 GLU D C 1
ATOM 16007 O O . GLU D 1 278 ? 190.763 175.682 198.596 1.00 95.42 518 GLU D O 1
ATOM 16019 N N . GLU D 1 279 ? 189.964 176.759 200.387 1.00 96.10 519 GLU D N 1
ATOM 16020 C CA . GLU D 1 279 ? 188.566 176.778 199.951 1.00 93.52 519 GLU D CA 1
ATOM 16021 C C . GLU D 1 279 ? 188.345 177.645 198.699 1.00 93.02 519 GLU D C 1
ATOM 16022 O O . GLU D 1 279 ? 187.770 177.167 197.724 1.00 93.12 519 GLU D O 1
ATOM 16034 N N . LEU D 1 280 ? 188.833 178.893 198.677 1.00 93.91 520 LEU D N 1
ATOM 16035 C CA . LEU D 1 280 ? 188.731 179.760 197.497 1.00 96.58 520 LEU D CA 1
ATOM 16036 C C . LEU D 1 280 ? 189.485 179.153 196.315 1.00 93.85 520 LEU D C 1
ATOM 16037 O O . LEU D 1 280 ? 188.960 179.092 195.208 1.00 90.24 520 LEU D O 1
ATOM 16053 N N . ILE D 1 281 ? 190.711 178.690 196.554 1.00 92.77 521 ILE D N 1
ATOM 16054 C CA . ILE D 1 281 ? 191.569 178.114 195.518 1.00 93.39 521 ILE D CA 1
ATOM 16055 C C . ILE D 1 281 ? 190.943 176.837 194.942 1.00 91.27 521 ILE D C 1
ATOM 16056 O O . ILE D 1 281 ? 190.852 176.679 193.726 1.00 90.93 521 ILE D O 1
ATOM 16072 N N . GLY D 1 282 ? 190.453 175.939 195.796 1.00 80.16 522 GLY D N 1
ATOM 16073 C CA . GLY D 1 282 ? 189.811 174.699 195.372 1.00 80.83 522 GLY D CA 1
ATOM 16074 C C . GLY D 1 282 ? 188.494 174.936 194.634 1.00 79.78 522 GLY D C 1
ATOM 16075 O O . GLY D 1 282 ? 188.205 174.248 193.656 1.00 78.50 522 GLY D O 1
ATOM 16079 N N . LEU D 1 283 ? 187.726 175.953 195.026 1.00 78.20 523 LEU D N 1
ATOM 16080 C CA . LEU D 1 283 ? 186.548 176.372 194.277 1.00 76.60 523 LEU D CA 1
ATOM 16081 C C . LEU D 1 283 ? 186.933 176.978 192.920 1.00 77.48 523 LEU D C 1
ATOM 16082 O O . LEU D 1 283 ? 186.314 176.669 191.906 1.00 77.93 523 LEU D O 1
ATOM 16098 N N . LEU D 1 284 ? 187.995 177.781 192.858 1.00 85.90 524 LEU D N 1
ATOM 16099 C CA . LEU D 1 284 ? 188.485 178.403 191.626 1.00 85.42 524 LEU D CA 1
ATOM 16100 C C . LEU D 1 284 ? 189.017 177.378 190.610 1.00 82.37 524 LEU D C 1
ATOM 16101 O O . LEU D 1 284 ? 188.810 177.546 189.410 1.00 83.26 524 LEU D O 1
ATOM 16117 N N . LYS D 1 285 ? 189.584 176.249 191.060 1.00 74.20 525 LYS D N 1
ATOM 16118 C CA . LYS D 1 285 ? 189.924 175.107 190.185 1.00 73.49 525 LYS D CA 1
ATOM 16119 C C . LYS D 1 285 ? 188.728 174.479 189.456 1.00 70.21 525 LYS D C 1
ATOM 16120 O O . LYS D 1 285 ? 188.937 173.723 188.512 1.00 67.58 525 LYS D O 1
ATOM 16139 N N . THR D 1 286 ? 187.480 174.845 189.764 1.00 62.22 526 THR D N 1
ATOM 16140 C CA . THR D 1 286 ? 186.333 174.505 188.896 1.00 62.02 526 THR D CA 1
ATOM 16141 C C . THR D 1 286 ? 186.419 175.115 187.492 1.00 66.10 526 THR D C 1
ATOM 16142 O O . THR D 1 286 ? 185.740 174.621 186.597 1.00 70.26 526 THR D O 1
ATOM 16153 N N . ALA D 1 287 ? 187.307 176.080 187.224 1.00 66.01 527 ALA D N 1
ATOM 16154 C CA . ALA D 1 287 ? 187.581 176.553 185.862 1.00 62.80 527 ALA D CA 1
ATOM 16155 C C . ALA D 1 287 ? 188.014 175.426 184.899 1.00 60.73 527 ALA D C 1
ATOM 16156 O O . ALA D 1 287 ? 187.763 175.507 183.699 1.00 62.89 527 ALA D O 1
ATOM 16163 N N . ARG D 1 288 ? 188.568 174.316 185.408 1.00 55.47 528 ARG D N 1
ATOM 16164 C CA . ARG D 1 288 ? 188.847 173.102 184.624 1.00 53.53 528 ARG D CA 1
ATOM 16165 C C . ARG D 1 288 ? 187.622 172.526 183.922 1.00 54.31 528 ARG D C 1
ATOM 16166 O O . ARG D 1 288 ? 187.782 171.855 182.913 1.00 60.60 528 ARG D O 1
ATOM 16187 N N . LEU D 1 289 ? 186.401 172.782 184.387 1.00 49.85 529 LEU D N 1
ATOM 16188 C CA . LEU D 1 289 ? 185.184 172.293 183.725 1.00 49.61 529 LEU D CA 1
ATOM 16189 C C . LEU D 1 289 ? 184.992 172.867 182.314 1.00 51.71 529 LEU D C 1
ATOM 16190 O O . LEU D 1 289 ? 184.261 172.287 181.521 1.00 52.19 529 LEU D O 1
ATOM 16206 N N . LEU D 1 290 ? 185.726 173.914 181.929 1.00 63.07 530 LEU D N 1
ATOM 16207 C CA . LEU D 1 290 ? 185.813 174.368 180.537 1.00 62.99 530 LEU D CA 1
ATOM 16208 C C . LEU D 1 290 ? 186.347 173.288 179.577 1.00 60.00 530 LEU D C 1
ATOM 16209 O O . LEU D 1 290 ? 186.075 173.343 178.382 1.00 61.40 530 LEU D O 1
ATOM 16225 N N . ARG D 1 291 ? 187.034 172.251 180.069 1.00 53.50 531 ARG D N 1
ATOM 16226 C CA . ARG D 1 291 ? 187.477 171.103 179.259 1.00 52.01 531 ARG D CA 1
ATOM 16227 C C . ARG D 1 291 ? 186.322 170.315 178.642 1.00 55.84 531 ARG D C 1
ATOM 16228 O O . ARG D 1 291 ? 186.514 169.728 177.584 1.00 58.04 531 ARG D O 1
ATOM 16249 N N . LEU D 1 292 ? 185.109 170.368 179.202 1.00 49.20 532 LEU D N 1
ATOM 16250 C CA . LEU D 1 292 ? 183.901 169.809 178.575 1.00 46.44 532 LEU D CA 1
ATOM 16251 C C . LEU D 1 292 ? 183.659 170.399 177.175 1.00 50.86 532 LEU D C 1
ATOM 16252 O O . LEU D 1 292 ? 183.126 169.718 176.302 1.00 51.86 532 LEU D O 1
ATOM 16268 N N . VAL D 1 293 ? 184.108 171.630 176.909 1.00 62.48 533 VAL D N 1
ATOM 16269 C CA . VAL D 1 293 ? 183.975 172.273 175.593 1.00 63.26 533 VAL D CA 1
ATOM 16270 C C . VAL D 1 293 ? 184.789 171.548 174.515 1.00 61.22 533 VAL D C 1
ATOM 16271 O O . VAL D 1 293 ? 184.342 171.472 173.375 1.00 60.57 533 VAL D O 1
ATOM 16284 N N . ARG D 1 294 ? 185.925 170.915 174.844 1.00 58.95 534 ARG D N 1
ATOM 16285 C CA . ARG D 1 294 ? 186.706 170.100 173.886 1.00 58.71 534 ARG D CA 1
ATOM 16286 C C . ARG D 1 294 ? 185.882 168.939 173.331 1.00 57.04 534 ARG D C 1
ATOM 16287 O O . ARG D 1 294 ? 185.938 168.669 172.136 1.00 62.94 534 ARG D O 1
ATOM 16308 N N . VAL D 1 295 ? 185.035 168.324 174.153 1.00 51.09 535 VAL D N 1
ATOM 16309 C CA . VAL D 1 295 ? 184.072 167.309 173.701 1.00 54.07 535 VAL D CA 1
ATOM 16310 C C . VAL D 1 295 ? 182.916 167.914 172.910 1.00 53.79 535 VAL D C 1
ATOM 16311 O O . VAL D 1 295 ? 182.514 167.340 171.906 1.00 52.78 535 VAL D O 1
ATOM 16324 N N . ALA D 1 296 ? 182.425 169.096 173.284 1.00 57.32 536 ALA D N 1
ATOM 16325 C CA . ALA D 1 296 ? 181.363 169.787 172.546 1.00 57.68 536 ALA D CA 1
ATOM 16326 C C . ALA D 1 296 ? 181.783 170.230 171.131 1.00 57.11 536 ALA D C 1
ATOM 16327 O O . ALA D 1 296 ? 180.955 170.255 170.223 1.00 57.53 536 ALA D O 1
ATOM 16334 N N . ARG D 1 297 ? 183.067 170.546 170.919 1.00 65.94 537 ARG D N 1
ATOM 16335 C CA . ARG D 1 297 ? 183.665 170.818 169.598 1.00 63.46 537 ARG D CA 1
ATOM 16336 C C . ARG D 1 297 ? 183.698 169.581 168.710 1.00 64.15 537 ARG D C 1
ATOM 16337 O O . ARG D 1 297 ? 183.137 169.581 167.620 1.00 67.36 537 ARG D O 1
ATOM 16358 N N . LYS D 1 298 ? 184.362 168.524 169.171 1.00 60.77 538 LYS D N 1
ATOM 16359 C CA . LYS D 1 298 ? 184.772 167.360 168.372 1.00 57.52 538 LYS D CA 1
ATOM 16360 C C . LYS D 1 298 ? 183.656 166.325 168.154 1.00 60.56 538 LYS D C 1
ATOM 16361 O O . LYS D 1 298 ? 183.920 165.136 167.975 1.00 65.74 538 LYS D O 1
ATOM 16380 N N . LEU D 1 299 ? 182.389 166.744 168.190 1.00 57.78 539 LEU D N 1
ATOM 16381 C CA . LEU D 1 299 ? 181.249 165.839 168.022 1.00 59.67 539 LEU D CA 1
ATOM 16382 C C . LEU D 1 299 ? 181.202 165.199 166.633 1.00 58.47 539 LEU D C 1
ATOM 16383 O O . LEU D 1 299 ? 180.636 164.119 166.495 1.00 58.49 539 LEU D O 1
ATOM 16399 N N . ASP D 1 300 ? 181.832 165.793 165.620 1.00 62.91 540 ASP D N 1
ATOM 16400 C CA . ASP D 1 300 ? 182.013 165.161 164.311 1.00 63.40 540 ASP D CA 1
ATOM 16401 C C . ASP D 1 300 ? 182.778 163.834 164.414 1.00 63.69 540 ASP D C 1
ATOM 16402 O O . ASP D 1 300 ? 182.391 162.867 163.762 1.00 65.10 540 ASP D O 1
ATOM 16411 N N . ARG D 1 301 ? 183.808 163.748 165.267 1.00 60.14 541 ARG D N 1
ATOM 16412 C CA . ARG D 1 301 ? 184.498 162.490 165.569 1.00 58.77 541 ARG D CA 1
ATOM 16413 C C . ARG D 1 301 ? 183.658 161.595 166.469 1.00 62.59 541 ARG D C 1
ATOM 16414 O O . ARG D 1 301 ? 183.420 160.439 166.132 1.00 64.90 541 ARG D O 1
ATOM 16435 N N . TYR D 1 302 ? 183.223 162.102 167.623 1.00 57.55 542 TYR D N 1
ATOM 16436 C CA . TYR D 1 302 ? 182.670 161.239 168.668 1.00 54.14 542 TYR D CA 1
ATOM 16437 C C . TYR D 1 302 ? 181.286 160.665 168.337 1.00 60.09 542 TYR D C 1
ATOM 16438 O O . TYR D 1 302 ? 180.973 159.557 168.762 1.00 63.74 542 TYR D O 1
ATOM 16456 N N . SER D 1 303 ? 180.458 161.377 167.567 1.00 63.31 543 SER D N 1
ATOM 16457 C CA . SER D 1 303 ? 179.100 160.929 167.221 1.00 64.07 543 SER D CA 1
ATOM 16458 C C . SER D 1 303 ? 179.023 160.010 165.994 1.00 64.84 543 SER D C 1
ATOM 16459 O O . SER D 1 303 ? 177.931 159.592 165.616 1.00 65.80 543 SER D O 1
ATOM 16467 N N . GLU D 1 304 ? 180.144 159.681 165.344 1.00 68.23 544 GLU D N 1
ATOM 16468 C CA . GLU D 1 304 ? 180.124 158.919 164.088 1.00 69.39 544 GLU D CA 1
ATOM 16469 C C . GLU D 1 304 ? 179.591 157.485 164.252 1.00 71.84 544 GLU D C 1
ATOM 16470 O O . GLU D 1 304 ? 178.916 156.976 163.356 1.00 70.65 544 GLU D O 1
ATOM 16482 N N . TYR D 1 305 ? 179.856 156.840 165.392 1.00 70.33 545 TYR D N 1
ATOM 16483 C CA . TYR D 1 305 ? 179.481 155.450 165.656 1.00 68.17 545 TYR D CA 1
ATOM 16484 C C . TYR D 1 305 ? 178.312 155.343 166.645 1.00 67.86 545 TYR D C 1
ATOM 16485 O O . TYR D 1 305 ? 178.327 155.957 167.711 1.00 73.13 545 TYR D O 1
ATOM 16503 N N . GLY D 1 306 ? 177.314 154.514 166.335 1.00 68.38 546 GLY D N 1
ATOM 16504 C CA . GLY D 1 306 ? 176.119 154.329 167.167 1.00 69.14 546 GLY D CA 1
ATOM 16505 C C . GLY D 1 306 ? 176.417 153.817 168.580 1.00 70.47 546 GLY D C 1
ATOM 16506 O O . GLY D 1 306 ? 175.852 154.310 169.552 1.00 69.79 546 GLY D O 1
ATOM 16510 N N . ALA D 1 307 ? 177.370 152.897 168.731 1.00 65.53 547 ALA D N 1
ATOM 16511 C CA . ALA D 1 307 ? 177.801 152.409 170.040 1.00 63.69 547 ALA D CA 1
ATOM 16512 C C . ALA D 1 307 ? 178.580 153.464 170.848 1.00 64.95 547 ALA D C 1
ATOM 16513 O O . ALA D 1 307 ? 178.492 153.494 172.074 1.00 67.26 547 ALA D O 1
ATOM 16520 N N . ALA D 1 308 ? 179.304 154.371 170.185 1.00 64.31 548 ALA D N 1
ATOM 16521 C CA . ALA D 1 308 ? 179.987 155.471 170.858 1.00 62.92 548 ALA D CA 1
ATOM 16522 C C . ALA D 1 308 ? 179.005 156.530 171.362 1.00 60.37 548 ALA D C 1
ATOM 16523 O O . ALA D 1 308 ? 179.130 156.976 172.495 1.00 61.88 548 ALA D O 1
ATOM 16530 N N . VAL D 1 309 ? 177.984 156.908 170.588 1.00 61.10 549 VAL D N 1
ATOM 16531 C CA . VAL D 1 309 ? 176.974 157.853 171.084 1.00 57.63 549 VAL D CA 1
ATOM 16532 C C . VAL D 1 309 ? 176.104 157.246 172.190 1.00 61.22 549 VAL D C 1
ATOM 16533 O O . VAL D 1 309 ? 175.722 157.971 173.099 1.00 70.22 549 VAL D O 1
ATOM 16546 N N . LEU D 1 310 ? 175.871 155.928 172.235 1.00 61.94 550 LEU D N 1
ATOM 16547 C CA . LEU D 1 310 ? 175.272 155.292 173.422 1.00 63.57 550 LEU D CA 1
ATOM 16548 C C . LEU D 1 310 ? 176.162 155.411 174.666 1.00 60.67 550 LEU D C 1
ATOM 16549 O O . LEU D 1 310 ? 175.659 155.723 175.743 1.00 61.57 550 LEU D O 1
ATOM 16565 N N . PHE D 1 311 ? 177.477 155.227 174.534 1.00 54.43 551 PHE D N 1
ATOM 16566 C CA . PHE D 1 311 ? 178.421 155.480 175.622 1.00 54.82 551 PHE D CA 1
ATOM 16567 C C . PHE D 1 311 ? 178.405 156.948 176.065 1.00 53.14 551 PHE D C 1
ATOM 16568 O O . PHE D 1 311 ? 178.318 157.211 177.261 1.00 52.81 551 PHE D O 1
ATOM 16585 N N . LEU D 1 312 ? 178.408 157.909 175.135 1.00 53.33 552 LEU D N 1
ATOM 16586 C CA . LEU D 1 312 ? 178.275 159.328 175.463 1.00 46.81 552 LEU D CA 1
ATOM 16587 C C . LEU D 1 312 ? 176.977 159.612 176.215 1.00 46.10 552 LEU D C 1
ATOM 16588 O O . LEU D 1 312 ? 177.033 160.189 177.289 1.00 49.82 552 LEU D O 1
ATOM 16604 N N . LEU D 1 313 ? 175.816 159.204 175.701 1.00 46.80 553 LEU D N 1
ATOM 16605 C CA . LEU D 1 313 ? 174.516 159.505 176.309 1.00 51.08 553 LEU D CA 1
ATOM 16606 C C . LEU D 1 313 ? 174.382 158.944 177.731 1.00 54.73 553 LEU D C 1
ATOM 16607 O O . LEU D 1 313 ? 173.909 159.653 178.618 1.00 54.44 553 LEU D O 1
ATOM 16623 N N . MET D 1 314 ? 174.847 157.721 177.994 1.00 45.64 554 MET D N 1
ATOM 16624 C CA . MET D 1 314 ? 174.841 157.183 179.357 1.00 43.12 554 MET D CA 1
ATOM 16625 C C . MET D 1 314 ? 175.876 157.845 180.270 1.00 45.24 554 MET D C 1
ATOM 16626 O O . MET D 1 314 ? 175.598 158.036 181.450 1.00 49.58 554 MET D O 1
ATOM 16640 N N . CYS D 1 315 ? 177.025 158.285 179.756 1.00 52.43 555 CYS D N 1
ATOM 16641 C CA . CYS D 1 315 ? 177.947 159.111 180.534 1.00 47.69 555 CYS D CA 1
ATOM 16642 C C . CYS D 1 315 ? 177.394 160.510 180.798 1.00 44.77 555 CYS D C 1
ATOM 16643 O O . CYS D 1 315 ? 177.555 161.006 181.901 1.00 49.53 555 CYS D O 1
ATOM 16651 N N . THR D 1 316 ? 176.685 161.145 179.870 1.00 34.64 556 THR D N 1
ATOM 16652 C CA . THR D 1 316 ? 176.007 162.418 180.125 1.00 31.30 556 THR D CA 1
ATOM 16653 C C . THR D 1 316 ? 174.963 162.270 181.226 1.00 38.12 556 THR D C 1
ATOM 16654 O O . THR D 1 316 ? 174.946 163.078 182.144 1.00 41.93 556 THR D O 1
ATOM 16665 N N . PHE D 1 317 ? 174.138 161.222 181.207 1.00 39.53 557 PHE D N 1
ATOM 16666 C CA . PHE D 1 317 ? 173.172 160.951 182.272 1.00 37.21 557 PHE D CA 1
ATOM 16667 C C . PHE D 1 317 ? 173.848 160.715 183.629 1.00 34.20 557 PHE D C 1
ATOM 16668 O O . PHE D 1 317 ? 173.506 161.374 184.606 1.00 34.14 557 PHE D O 1
ATOM 16685 N N . ALA D 1 318 ? 174.857 159.848 183.701 1.00 35.60 558 ALA D N 1
ATOM 16686 C CA . ALA D 1 318 ? 175.588 159.601 184.939 1.00 24.46 558 ALA D CA 1
ATOM 16687 C C . ALA D 1 318 ? 176.376 160.822 185.446 1.00 27.86 558 ALA D C 1
ATOM 16688 O O . ALA D 1 318 ? 176.468 161.022 186.652 1.00 37.56 558 ALA D O 1
ATOM 16695 N N . LEU D 1 319 ? 176.909 161.679 184.571 1.00 30.35 559 LEU D N 1
ATOM 16696 C CA . LEU D 1 319 ? 177.558 162.932 184.961 1.00 25.35 559 LEU D CA 1
ATOM 16697 C C . LEU D 1 319 ? 176.569 164.007 185.407 1.00 23.30 559 LEU D C 1
ATOM 16698 O O . LEU D 1 319 ? 176.849 164.674 186.390 1.00 28.02 559 LEU D O 1
ATOM 16714 N N . ILE D 1 320 ? 175.400 164.163 184.784 1.00 30.45 560 ILE D N 1
ATOM 16715 C CA . ILE D 1 320 ? 174.366 165.070 185.304 1.00 26.59 560 ILE D CA 1
ATOM 16716 C C . ILE D 1 320 ? 173.927 164.623 186.701 1.00 27.31 560 ILE D C 1
ATOM 16717 O O . ILE D 1 320 ? 173.864 165.445 187.608 1.00 33.92 560 ILE D O 1
ATOM 16733 N N . ALA D 1 321 ? 173.703 163.327 186.930 1.00 21.06 561 ALA D N 1
ATOM 16734 C CA . ALA D 1 321 ? 173.407 162.805 188.260 1.00 9.21 561 ALA D CA 1
ATOM 16735 C C . ALA D 1 321 ? 174.512 163.111 189.282 1.00 13.09 561 ALA D C 1
ATOM 16736 O O . ALA D 1 321 ? 174.203 163.507 190.402 1.00 25.33 561 ALA D O 1
ATOM 16743 N N . HIS D 1 322 ? 175.789 162.992 188.912 1.00 19.66 562 HIS D N 1
ATOM 16744 C CA . HIS D 1 322 ? 176.940 163.314 189.763 1.00 13.75 562 HIS D CA 1
ATOM 16745 C C . HIS D 1 322 ? 177.121 164.810 190.039 1.00 22.89 562 HIS D C 1
ATOM 16746 O O . HIS D 1 322 ? 177.346 165.201 191.180 1.00 35.03 562 HIS D O 1
ATOM 16760 N N . TRP D 1 323 ? 176.980 165.687 189.049 1.00 26.27 563 TRP D N 1
ATOM 16761 C CA . TRP D 1 323 ? 177.052 167.133 189.273 1.00 23.40 563 TRP D CA 1
ATOM 16762 C C . TRP D 1 323 ? 175.927 167.607 190.179 1.00 22.83 563 TRP D C 1
ATOM 16763 O O . TRP D 1 323 ? 176.167 168.355 191.121 1.00 23.51 563 TRP D O 1
ATOM 16784 N N . LEU D 1 324 ? 174.707 167.111 189.977 1.00 18.13 564 LEU D N 1
ATOM 16785 C CA . LEU D 1 324 ? 173.595 167.385 190.877 1.00 18.64 564 LEU D CA 1
ATOM 16786 C C . LEU D 1 324 ? 173.850 166.836 192.286 1.00 19.69 564 LEU D C 1
ATOM 16787 O O . LEU D 1 324 ? 173.469 167.486 193.248 1.00 16.34 564 LEU D O 1
ATOM 16803 N N . ALA D 1 325 ? 174.518 165.692 192.447 1.00 20.25 565 ALA D N 1
ATOM 16804 C CA . ALA D 1 325 ? 174.880 165.154 193.754 1.00 12.45 565 ALA D CA 1
ATOM 16805 C C . ALA D 1 325 ? 175.856 166.061 194.507 1.00 19.36 565 ALA D C 1
ATOM 16806 O O . ALA D 1 325 ? 175.758 166.204 195.719 1.00 29.39 565 ALA D O 1
ATOM 16813 N N . CYS D 1 326 ? 176.762 166.730 193.799 1.00 22.59 566 CYS D N 1
ATOM 16814 C CA . CYS D 1 326 ? 177.668 167.730 194.356 1.00 15.96 566 CYS D CA 1
ATOM 16815 C C . CYS D 1 326 ? 176.947 169.018 194.755 1.00 17.93 566 CYS D C 1
ATOM 16816 O O . CYS D 1 326 ? 177.214 169.561 195.818 1.00 23.25 566 CYS D O 1
ATOM 16824 N N . ILE D 1 327 ? 175.990 169.493 193.957 1.00 14.36 567 ILE D N 1
ATOM 16825 C CA . ILE D 1 327 ? 175.153 170.654 194.296 1.00 11.44 567 ILE D CA 1
ATOM 16826 C C . ILE D 1 327 ? 174.253 170.342 195.496 1.00 26.38 567 ILE D C 1
ATOM 16827 O O . ILE D 1 327 ? 174.161 171.144 196.416 1.00 33.58 567 ILE D O 1
ATOM 16843 N N . TRP D 1 328 ? 173.630 169.167 195.543 1.00 23.84 568 TRP D N 1
ATOM 16844 C CA . TRP D 1 328 ? 172.793 168.717 196.653 1.00 12.95 568 TRP D CA 1
ATOM 16845 C C . TRP D 1 328 ? 173.571 168.588 197.960 1.00 14.38 568 TRP D C 1
ATOM 16846 O O . TRP D 1 328 ? 173.093 169.005 199.013 1.00 22.89 568 TRP D O 1
ATOM 16867 N N . TYR D 1 329 ? 174.803 168.083 197.916 1.00 19.31 569 TYR D N 1
ATOM 16868 C CA . TYR D 1 329 ? 175.675 168.097 199.080 1.00 20.10 569 TYR D CA 1
ATOM 16869 C C . TYR D 1 329 ? 176.120 169.497 199.484 1.00 24.50 569 TYR D C 1
ATOM 16870 O O . TYR D 1 329 ? 176.136 169.779 200.673 1.00 33.66 569 TYR D O 1
ATOM 16888 N N . ALA D 1 330 ? 176.395 170.413 198.556 1.00 20.72 570 ALA D N 1
ATOM 16889 C CA . ALA D 1 330 ? 176.667 171.800 198.910 1.00 14.75 570 ALA D CA 1
ATOM 16890 C C . ALA D 1 330 ? 175.475 172.455 199.626 1.00 19.48 570 ALA D C 1
ATOM 16891 O O . ALA D 1 330 ? 175.656 173.075 200.666 1.00 25.51 570 ALA D O 1
ATOM 16898 N N . ILE D 1 331 ? 174.246 172.253 199.148 1.00 27.69 571 ILE D N 1
ATOM 16899 C CA . ILE D 1 331 ? 173.014 172.732 199.794 1.00 23.14 571 ILE D CA 1
ATOM 16900 C C . ILE D 1 331 ? 172.830 172.127 201.191 1.00 27.78 571 ILE D C 1
ATOM 16901 O O . ILE D 1 331 ? 172.445 172.835 202.114 1.00 32.85 571 ILE D O 1
ATOM 16917 N N . GLY D 1 332 ? 173.135 170.845 201.389 1.00 26.23 572 GLY D N 1
ATOM 16918 C CA . GLY D 1 332 ? 173.073 170.214 202.706 1.00 27.30 572 GLY D CA 1
ATOM 16919 C C . GLY D 1 332 ? 174.150 170.732 203.648 1.00 30.74 572 GLY D C 1
ATOM 16920 O O . GLY D 1 332 ? 173.872 171.158 204.763 1.00 37.90 572 GLY D O 1
ATOM 16924 N N . ASN D 1 333 ? 175.399 170.735 203.200 1.00 36.30 573 ASN D N 1
ATOM 16925 C CA . ASN D 1 333 ? 176.560 171.106 203.995 1.00 34.07 573 ASN D CA 1
ATOM 16926 C C . ASN D 1 333 ? 176.623 172.602 204.332 1.00 36.25 573 ASN D C 1
ATOM 16927 O O . ASN D 1 333 ? 177.162 172.956 205.371 1.00 40.43 573 ASN D O 1
ATOM 16938 N N . MET D 1 334 ? 176.040 173.483 203.518 1.00 43.26 574 MET D N 1
ATOM 16939 C CA . MET D 1 334 ? 175.883 174.907 203.843 1.00 42.27 574 MET D CA 1
ATOM 16940 C C . MET D 1 334 ? 174.721 175.207 204.803 1.00 44.18 574 MET D C 1
ATOM 16941 O O . MET D 1 334 ? 174.519 176.359 205.175 1.00 54.94 574 MET D O 1
ATOM 16955 N N . GLU D 1 335 ? 173.959 174.202 205.237 1.00 49.50 575 GLU D N 1
ATOM 16956 C CA . GLU D 1 335 ? 172.839 174.366 206.173 1.00 49.83 575 GLU D CA 1
ATOM 16957 C C . GLU D 1 335 ? 172.963 173.489 207.422 1.00 53.63 575 GLU D C 1
ATOM 16958 O O . GLU D 1 335 ? 172.565 173.919 208.495 1.00 57.35 575 GLU D O 1
ATOM 16970 N N . GLN D 1 336 ? 173.590 172.314 207.349 1.00 55.13 576 GLN D N 1
ATOM 16971 C CA . GLN D 1 336 ? 173.848 171.460 208.512 1.00 52.96 576 GLN D CA 1
ATOM 16972 C C . GLN D 1 336 ? 174.526 172.195 209.693 1.00 56.36 576 GLN D C 1
ATOM 16973 O O . GLN D 1 336 ? 174.035 172.042 210.812 1.00 52.12 576 GLN D O 1
ATOM 16987 N N . PRO D 1 337 ? 175.591 173.007 209.513 1.00 62.82 577 PRO D N 1
ATOM 16988 C CA . PRO D 1 337 ? 176.241 173.715 210.620 1.00 63.07 577 PRO D CA 1
ATOM 16989 C C . PRO D 1 337 ? 175.508 175.000 211.041 1.00 66.11 577 PRO D C 1
ATOM 16990 O O . PRO D 1 337 ? 175.903 175.638 212.019 1.00 66.85 577 PRO D O 1
ATOM 17001 N N . HIS D 1 338 ? 174.471 175.417 210.307 1.00 77.74 578 HIS D N 1
ATOM 17002 C CA . HIS D 1 338 ? 173.660 176.597 210.619 1.00 79.90 578 HIS D CA 1
ATOM 17003 C C . HIS D 1 338 ? 172.721 176.336 211.810 1.00 79.83 578 HIS D C 1
ATOM 17004 O O . HIS D 1 338 ? 172.671 175.232 212.355 1.00 77.59 578 HIS D O 1
ATOM 17018 N N . MET D 1 339 ? 171.933 177.336 212.211 1.00 85.62 579 MET D N 1
ATOM 17019 C CA . MET D 1 339 ? 170.849 177.193 213.195 1.00 87.58 579 MET D CA 1
ATOM 17020 C C . MET D 1 339 ? 169.617 176.504 212.573 1.00 83.20 579 MET D C 1
ATOM 17021 O O . MET D 1 339 ? 168.517 177.054 212.518 1.00 80.33 579 MET D O 1
ATOM 17035 N N . ASP D 1 340 ? 169.828 175.296 212.051 1.00 71.74 580 ASP D N 1
ATOM 17036 C CA . ASP D 1 340 ? 168.851 174.532 211.271 1.00 72.66 580 ASP D CA 1
ATOM 17037 C C . ASP D 1 340 ? 167.750 173.859 212.111 1.00 71.36 580 ASP D C 1
ATOM 17038 O O . ASP D 1 340 ? 166.674 173.561 211.596 1.00 68.89 580 ASP D O 1
ATOM 17047 N N . SER D 1 341 ? 168.008 173.595 213.395 1.00 76.38 581 SER D N 1
ATOM 17048 C CA . SER D 1 341 ? 167.123 172.824 214.289 1.00 76.04 581 SER D CA 1
ATOM 17049 C C . SER D 1 341 ? 166.847 171.389 213.805 1.00 72.90 581 SER D C 1
ATOM 17050 O O . SER D 1 341 ? 165.765 170.843 214.024 1.00 69.09 581 SER D O 1
ATOM 17058 N N . ARG D 1 342 ? 167.853 170.759 213.178 1.00 69.38 582 ARG D N 1
ATOM 17059 C CA . ARG D 1 342 ? 167.866 169.343 212.753 1.00 72.23 582 ARG D CA 1
ATOM 17060 C C . ARG D 1 342 ? 166.773 168.974 211.733 1.00 69.36 582 ARG D C 1
ATOM 17061 O O . ARG D 1 342 ? 166.054 167.992 211.915 1.00 67.71 582 ARG D O 1
ATOM 17082 N N . ILE D 1 343 ? 166.637 169.760 210.663 1.00 52.83 583 ILE D N 1
ATOM 17083 C CA . ILE D 1 343 ? 165.601 169.604 209.631 1.00 50.30 583 ILE D CA 1
ATOM 17084 C C . ILE D 1 343 ? 166.178 169.085 208.305 1.00 47.63 583 ILE D C 1
ATOM 17085 O O . ILE D 1 343 ? 165.546 168.256 207.649 1.00 52.87 583 ILE D O 1
ATOM 17101 N N . GLY D 1 344 ? 167.358 169.557 207.906 1.00 37.08 584 GLY D N 1
ATOM 17102 C CA . GLY D 1 344 ? 167.961 169.284 206.601 1.00 33.67 584 GLY D CA 1
ATOM 17103 C C . GLY D 1 344 ? 168.397 167.837 206.380 1.00 36.17 584 GLY D C 1
ATOM 17104 O O . GLY D 1 344 ? 168.462 167.035 207.308 1.00 46.82 584 GLY D O 1
ATOM 17108 N N . TRP D 1 345 ? 168.714 167.480 205.137 1.00 29.47 585 TRP D N 1
ATOM 17109 C CA . TRP D 1 345 ? 168.893 166.079 204.746 1.00 27.48 585 TRP D CA 1
ATOM 17110 C C . TRP D 1 345 ? 170.070 165.379 205.424 1.00 23.12 585 TRP D C 1
ATOM 17111 O O . TRP D 1 345 ? 169.997 164.178 205.664 1.00 28.86 585 TRP D O 1
ATOM 17132 N N . LEU D 1 346 ? 171.128 166.099 205.797 1.00 22.17 586 LEU D N 1
ATOM 17133 C CA . LEU D 1 346 ? 172.282 165.510 206.468 1.00 23.16 586 LEU D CA 1
ATOM 17134 C C . LEU D 1 346 ? 171.989 165.107 207.913 1.00 33.16 586 LEU D C 1
ATOM 17135 O O . LEU D 1 346 ? 172.406 164.026 208.316 1.00 45.80 586 LEU D O 1
ATOM 17151 N N . HIS D 1 347 ? 171.219 165.877 208.686 1.00 31.91 587 HIS D N 1
ATOM 17152 C CA . HIS D 1 347 ? 170.785 165.416 210.008 1.00 38.02 587 HIS D CA 1
ATOM 17153 C C . HIS D 1 347 ? 169.927 164.160 209.911 1.00 41.85 587 HIS D C 1
ATOM 17154 O O . HIS D 1 347 ? 170.155 163.206 210.649 1.00 47.07 587 HIS D O 1
ATOM 17168 N N . ASN D 1 348 ? 168.985 164.119 208.970 1.00 34.82 588 ASN D N 1
ATOM 17169 C CA . ASN D 1 348 ? 168.124 162.957 208.779 1.00 32.23 588 ASN D CA 1
ATOM 17170 C C . ASN D 1 348 ? 168.925 161.729 208.329 1.00 34.15 588 ASN D C 1
ATOM 17171 O O . ASN D 1 348 ? 168.674 160.637 208.825 1.00 36.25 588 ASN D O 1
ATOM 17182 N N . LEU D 1 349 ? 169.941 161.886 207.476 1.00 34.98 589 LEU D N 1
ATOM 17183 C CA . LEU D 1 349 ? 170.869 160.806 207.146 1.00 31.65 589 LEU D CA 1
ATOM 17184 C C . LEU D 1 349 ? 171.577 160.282 208.397 1.00 30.57 589 LEU D C 1
ATOM 17185 O O . LEU D 1 349 ? 171.617 159.075 208.598 1.00 34.46 589 LEU D O 1
ATOM 17201 N N . GLY D 1 350 ? 172.102 161.156 209.254 1.00 37.11 590 GLY D N 1
ATOM 17202 C CA . GLY D 1 350 ? 172.757 160.749 210.496 1.00 41.19 590 GLY D CA 1
ATOM 17203 C C . GLY D 1 350 ? 171.868 159.873 211.372 1.00 41.12 590 GLY D C 1
ATOM 17204 O O . GLY D 1 350 ? 172.296 158.812 211.815 1.00 46.83 590 GLY D O 1
ATOM 17208 N N . ASP D 1 351 ? 170.609 160.255 211.557 1.00 37.36 591 ASP D N 1
ATOM 17209 C CA . ASP D 1 351 ? 169.625 159.453 212.283 1.00 38.90 591 ASP D CA 1
ATOM 17210 C C . ASP D 1 351 ? 169.296 158.123 211.587 1.00 42.30 591 ASP D C 1
ATOM 17211 O O . ASP D 1 351 ? 169.221 157.086 212.242 1.00 44.22 591 ASP D O 1
ATOM 17220 N N . GLN D 1 352 ? 169.110 158.119 210.267 1.00 39.61 592 GLN D N 1
ATOM 17221 C CA . GLN D 1 352 ? 168.678 156.938 209.513 1.00 32.82 592 GLN D CA 1
ATOM 17222 C C . GLN D 1 352 ? 169.706 155.812 209.462 1.00 34.27 592 GLN D C 1
ATOM 17223 O O . GLN D 1 352 ? 169.305 154.657 209.364 1.00 39.30 592 GLN D O 1
ATOM 17237 N N . ILE D 1 353 ? 171.005 156.117 209.523 1.00 38.10 593 ILE D N 1
ATOM 17238 C CA . ILE D 1 353 ? 172.082 155.111 209.525 1.00 38.65 593 ILE D CA 1
ATOM 17239 C C . ILE D 1 353 ? 172.721 154.904 210.903 1.00 38.75 593 ILE D C 1
ATOM 17240 O O . ILE D 1 353 ? 173.703 154.177 211.023 1.00 38.72 593 ILE D O 1
ATOM 17256 N N . GLY D 1 354 ? 172.194 155.528 211.956 1.00 38.99 594 GLY D N 1
ATOM 17257 C CA . GLY D 1 354 ? 172.727 155.375 213.312 1.00 42.20 594 GLY D CA 1
ATOM 17258 C C . GLY D 1 354 ? 174.093 156.035 213.530 1.00 42.85 594 GLY D C 1
ATOM 17259 O O . GLY D 1 354 ? 174.836 155.630 214.423 1.00 50.35 594 GLY D O 1
ATOM 17263 N N . LYS D 1 355 ? 174.426 157.054 212.733 1.00 38.41 595 LYS D N 1
ATOM 17264 C CA . LYS D 1 355 ? 175.609 157.914 212.894 1.00 42.64 595 LYS D CA 1
ATOM 17265 C C . LYS D 1 355 ? 175.169 159.366 213.133 1.00 39.64 595 LYS D C 1
ATOM 17266 O O . LYS D 1 355 ? 175.384 160.211 212.267 1.00 41.55 595 LYS D O 1
ATOM 17285 N N . PRO D 1 356 ? 174.477 159.681 214.238 1.00 36.45 596 PRO D N 1
ATOM 17286 C CA . PRO D 1 356 ? 173.932 161.012 214.468 1.00 42.15 596 PRO D CA 1
ATOM 17287 C C . PRO D 1 356 ? 175.013 162.083 214.639 1.00 41.95 596 PRO D C 1
ATOM 17288 O O . PRO D 1 356 ? 176.125 161.811 215.089 1.00 44.95 596 PRO D O 1
ATOM 17299 N N . TYR D 1 357 ? 174.670 163.322 214.296 1.00 51.53 597 TYR D N 1
ATOM 17300 C CA . TYR D 1 357 ? 175.489 164.501 214.573 1.00 53.82 597 TYR D CA 1
ATOM 17301 C C . TYR D 1 357 ? 175.391 164.928 216.043 1.00 57.29 597 TYR D C 1
ATOM 17302 O O . TYR D 1 357 ? 174.291 165.110 216.576 1.00 55.26 597 TYR D O 1
ATOM 17320 N N . ASN D 1 358 ? 176.539 165.187 216.668 1.00 79.58 598 ASN D N 1
ATOM 17321 C CA . ASN D 1 358 ? 176.631 165.935 217.924 1.00 80.79 598 ASN D CA 1
ATOM 17322 C C . ASN D 1 358 ? 176.366 167.431 217.674 1.00 82.14 598 ASN D C 1
ATOM 17323 O O . ASN D 1 358 ? 176.516 167.918 216.551 1.00 80.27 598 ASN D O 1
ATOM 17334 N N . SER D 1 359 ? 176.015 168.186 218.717 1.00 88.54 599 SER D N 1
ATOM 17335 C CA . SER D 1 359 ? 175.669 169.616 218.609 1.00 88.05 599 SER D CA 1
ATOM 17336 C C . SER D 1 359 ? 176.793 170.485 218.019 1.00 85.23 599 SER D C 1
ATOM 17337 O O . SER D 1 359 ? 176.522 171.434 217.283 1.00 80.48 599 SER D O 1
ATOM 17345 N N . SER D 1 360 ? 178.057 170.133 218.271 1.00 88.27 600 SER D N 1
ATOM 17346 C CA . SER D 1 360 ? 179.246 170.793 217.705 1.00 88.98 600 SER D CA 1
ATOM 17347 C C . SER D 1 360 ? 179.486 170.507 216.208 1.00 89.81 600 SER D C 1
ATOM 17348 O O . SER D 1 360 ? 180.472 170.985 215.646 1.00 87.87 600 SER D O 1
ATOM 17356 N N . GLY D 1 361 ? 178.639 169.699 215.557 1.00 85.44 601 GLY D N 1
ATOM 17357 C CA . GLY D 1 361 ? 178.834 169.219 214.181 1.00 82.70 601 GLY D CA 1
ATOM 17358 C C . GLY D 1 361 ? 179.800 168.030 214.054 1.00 84.06 601 GLY D C 1
ATOM 17359 O O . GLY D 1 361 ? 180.111 167.606 212.942 1.00 84.32 601 GLY D O 1
ATOM 17363 N N . LEU D 1 362 ? 180.283 167.494 215.180 1.00 85.28 602 LEU D N 1
ATOM 17364 C CA . LEU D 1 362 ? 181.122 166.292 215.245 1.00 84.96 602 LEU D CA 1
ATOM 17365 C C . LEU D 1 362 ? 180.285 165.003 215.158 1.00 83.10 602 LEU D C 1
ATOM 17366 O O . LEU D 1 362 ? 179.058 165.029 215.263 1.00 81.12 602 LEU D O 1
ATOM 17382 N N . GLY D 1 363 ? 180.948 163.863 214.970 1.00 71.60 603 GLY D N 1
ATOM 17383 C CA . GLY D 1 363 ? 180.280 162.603 214.646 1.00 71.05 603 GLY D CA 1
ATOM 17384 C C . GLY D 1 363 ? 179.714 162.650 213.226 1.00 69.94 603 GLY D C 1
ATOM 17385 O O . GLY D 1 363 ? 180.410 163.053 212.291 1.00 68.46 603 GLY D O 1
ATOM 17389 N N . GLY D 1 364 ? 178.451 162.268 213.056 1.00 53.95 604 GLY D N 1
ATOM 17390 C CA . GLY D 1 364 ? 177.775 162.318 211.761 1.00 50.27 604 GLY D CA 1
ATOM 17391 C C . GLY D 1 364 ? 178.231 161.235 210.766 1.00 47.91 604 GLY D C 1
ATOM 17392 O O . GLY D 1 364 ? 179.140 160.454 211.054 1.00 43.67 604 GLY D O 1
ATOM 17396 N N . PRO D 1 365 ? 177.612 161.171 209.576 1.00 41.39 605 PRO D N 1
ATOM 17397 C CA . PRO D 1 365 ? 177.983 160.246 208.510 1.00 37.12 605 PRO D CA 1
ATOM 17398 C C . PRO D 1 365 ? 179.389 160.492 207.932 1.00 34.72 605 PRO D C 1
ATOM 17399 O O . PRO D 1 365 ? 179.908 161.606 207.986 1.00 37.91 605 PRO D O 1
ATOM 17410 N N . SER D 1 366 ? 179.997 159.473 207.319 1.00 27.56 606 SER D N 1
ATOM 17411 C CA . SER D 1 366 ? 181.284 159.590 206.607 1.00 25.94 606 SER D CA 1
ATOM 17412 C C . SER D 1 366 ? 181.136 160.227 205.224 1.00 25.91 606 SER D C 1
ATOM 17413 O O . SER D 1 366 ? 180.028 160.348 204.712 1.00 35.82 606 SER D O 1
ATOM 17421 N N . ILE D 1 367 ? 182.225 160.591 204.544 1.00 25.63 607 ILE D N 1
ATOM 17422 C CA . ILE D 1 367 ? 182.160 161.099 203.160 1.00 10.72 607 ILE D CA 1
ATOM 17423 C C . ILE D 1 367 ? 181.611 160.050 202.188 1.00 21.39 607 ILE D C 1
ATOM 17424 O O . ILE D 1 367 ? 180.875 160.414 201.278 1.00 35.84 607 ILE D O 1
ATOM 17440 N N . LYS D 1 368 ? 181.848 158.751 202.405 1.00 23.35 608 LYS D N 1
ATOM 17441 C CA . LYS D 1 368 ? 181.219 157.695 201.597 1.00 21.20 608 LYS D CA 1
ATOM 17442 C C . LYS D 1 368 ? 179.710 157.655 201.794 1.00 23.02 608 LYS D C 1
ATOM 17443 O O . LYS D 1 368 ? 178.984 157.625 200.813 1.00 30.04 608 LYS D O 1
ATOM 17462 N N . ASP D 1 369 ? 179.222 157.728 203.030 1.00 18.73 609 ASP D N 1
ATOM 17463 C CA . ASP D 1 369 ? 177.784 157.752 203.326 1.00 17.37 609 ASP D CA 1
ATOM 17464 C C . ASP D 1 369 ? 177.101 158.967 202.698 1.00 24.17 609 ASP D C 1
ATOM 17465 O O . ASP D 1 369 ? 176.031 158.835 202.106 1.00 28.89 609 ASP D O 1
ATOM 17474 N N . LYS D 1 370 ? 177.715 160.150 202.798 1.00 20.38 610 LYS D N 1
ATOM 17475 C CA . LYS D 1 370 ? 177.178 161.412 202.271 1.00 6.22 610 LYS D CA 1
ATOM 17476 C C . LYS D 1 370 ? 177.223 161.451 200.754 1.00 11.13 610 LYS D C 1
ATOM 17477 O O . LYS D 1 370 ? 176.218 161.791 200.148 1.00 28.43 610 LYS D O 1
ATOM 17496 N N . TYR D 1 371 ? 178.303 161.020 200.115 1.00 12.20 611 TYR D N 1
ATOM 17497 C CA . TYR D 1 371 ? 178.343 160.943 198.661 1.00 8.67 611 TYR D CA 1
ATOM 17498 C C . TYR D 1 371 ? 177.374 159.901 198.109 1.00 14.72 611 TYR D C 1
ATOM 17499 O O . TYR D 1 371 ? 176.587 160.214 197.222 1.00 25.36 611 TYR D O 1
ATOM 17517 N N . VAL D 1 372 ? 177.366 158.675 198.634 1.00 20.53 612 VAL D N 1
ATOM 17518 C CA . VAL D 1 372 ? 176.477 157.622 198.124 1.00 20.23 612 VAL D CA 1
ATOM 17519 C C . VAL D 1 372 ? 175.013 158.002 198.302 1.00 19.99 612 VAL D C 1
ATOM 17520 O O . VAL D 1 372 ? 174.223 157.778 197.396 1.00 16.49 612 VAL D O 1
ATOM 17533 N N . THR D 1 373 ? 174.641 158.648 199.405 1.00 15.88 613 THR D N 1
ATOM 17534 C CA . THR D 1 373 ? 173.284 159.164 199.609 1.00 13.67 613 THR D CA 1
ATOM 17535 C C . THR D 1 373 ? 172.933 160.319 198.677 1.00 19.06 613 THR D C 1
ATOM 17536 O O . THR D 1 373 ? 171.818 160.356 198.173 1.00 32.87 613 THR D O 1
ATOM 17547 N N . ALA D 1 374 ? 173.850 161.240 198.396 1.00 14.84 614 ALA D N 1
ATOM 17548 C CA . ALA D 1 374 ? 173.617 162.314 197.447 1.00 0.99 614 ALA D CA 1
ATOM 17549 C C . ALA D 1 374 ? 173.442 161.802 196.017 1.00 3.49 614 ALA D C 1
ATOM 17550 O O . ALA D 1 374 ? 172.517 162.224 195.337 1.00 16.60 614 ALA D O 1
ATOM 17557 N N . LEU D 1 375 ? 174.274 160.869 195.556 1.00 8.88 615 LEU D N 1
ATOM 17558 C CA . LEU D 1 375 ? 174.143 160.280 194.225 1.00 17.15 615 LEU D CA 1
ATOM 17559 C C . LEU D 1 375 ? 172.888 159.416 194.096 1.00 21.85 615 LEU D C 1
ATOM 17560 O O . LEU D 1 375 ? 172.199 159.452 193.082 1.00 18.17 615 LEU D O 1
ATOM 17576 N N . TYR D 1 376 ? 172.555 158.651 195.130 1.00 21.44 616 TYR D N 1
ATOM 17577 C CA . TYR D 1 376 ? 171.310 157.904 195.202 1.00 5.75 616 TYR D CA 1
ATOM 17578 C C . TYR D 1 376 ? 170.105 158.829 195.078 1.00 11.60 616 TYR D C 1
ATOM 17579 O O . TYR D 1 376 ? 169.240 158.572 194.249 1.00 23.09 616 TYR D O 1
ATOM 17597 N N . PHE D 1 377 ? 170.063 159.941 195.809 1.00 15.63 617 PHE D N 1
ATOM 17598 C CA . PHE D 1 377 ? 168.960 160.885 195.725 1.00 9.18 617 PHE D CA 1
ATOM 17599 C C . PHE D 1 377 ? 168.828 161.546 194.355 1.00 15.13 617 PHE D C 1
ATOM 17600 O O . PHE D 1 377 ? 167.708 161.774 193.906 1.00 24.58 617 PHE D O 1
ATOM 17617 N N . THR D 1 378 ? 169.912 161.844 193.642 1.00 12.51 618 THR D N 1
ATOM 17618 C CA . THR D 1 378 ? 169.808 162.480 192.326 1.00 8.07 618 THR D CA 1
ATOM 17619 C C . THR D 1 378 ? 169.513 161.497 191.207 1.00 15.91 618 THR D C 1
ATOM 17620 O O . THR D 1 378 ? 168.739 161.858 190.332 1.00 30.12 618 THR D O 1
ATOM 17631 N N . PHE D 1 379 ? 169.948 160.236 191.238 1.00 10.86 619 PHE D N 1
ATOM 17632 C CA . PHE D 1 379 ? 169.379 159.221 190.341 1.00 6.34 619 PHE D CA 1
ATOM 17633 C C . PHE D 1 379 ? 167.903 158.942 190.643 1.00 13.30 619 PHE D C 1
ATOM 17634 O O . PHE D 1 379 ? 167.095 158.850 189.726 1.00 23.28 619 PHE D O 1
ATOM 17651 N N . SER D 1 380 ? 167.522 158.867 191.914 1.00 16.27 620 SER D N 1
ATOM 17652 C CA . SER D 1 380 ? 166.136 158.789 192.374 1.00 3.83 620 SER D CA 1
ATOM 17653 C C . SER D 1 380 ? 165.302 159.948 191.829 1.00 5.13 620 SER D C 1
ATOM 17654 O O . SER D 1 380 ? 164.302 159.719 191.163 1.00 12.53 620 SER D O 1
ATOM 17662 N N . SER D 1 381 ? 165.752 161.192 191.966 1.00 13.49 621 SER D N 1
ATOM 17663 C CA . SER D 1 381 ? 165.065 162.375 191.433 1.00 10.10 621 SER D CA 1
ATOM 17664 C C . SER D 1 381 ? 164.980 162.407 189.909 1.00 16.34 621 SER D C 1
ATOM 17665 O O . SER D 1 381 ? 163.922 162.715 189.379 1.00 23.63 621 SER D O 1
ATOM 17673 N N . LEU D 1 382 ? 166.055 162.083 189.182 1.00 11.91 622 LEU D N 1
ATOM 17674 C CA . LEU D 1 382 ? 166.080 162.145 187.714 1.00 9.39 622 LEU D CA 1
ATOM 17675 C C . LEU D 1 382 ? 165.241 161.051 187.059 1.00 17.46 622 LEU D C 1
ATOM 17676 O O . LEU D 1 382 ? 164.527 161.320 186.104 1.00 24.02 622 LEU D O 1
ATOM 17692 N N . THR D 1 383 ? 165.296 159.825 187.575 1.00 20.42 623 THR D N 1
ATOM 17693 C CA . THR D 1 383 ? 164.445 158.713 187.118 1.00 15.26 623 THR D CA 1
ATOM 17694 C C . THR D 1 383 ? 163.036 158.744 187.710 1.00 11.68 623 THR D C 1
ATOM 17695 O O . THR D 1 383 ? 162.195 157.935 187.345 1.00 16.43 623 THR D O 1
ATOM 17706 N N . SER D 1 384 ? 162.725 159.708 188.576 1.00 9.26 624 SER D N 1
ATOM 17707 C CA . SER D 1 384 ? 161.412 159.966 189.170 1.00 0.09 624 SER D CA 1
ATOM 17708 C C . SER D 1 384 ? 160.856 158.847 190.056 1.00 3.01 624 SER D C 1
ATOM 17709 O O . SER D 1 384 ? 159.652 158.663 190.135 1.00 25.93 624 SER D O 1
ATOM 17717 N N . VAL D 1 385 ? 161.716 158.144 190.796 1.00 0.41 625 VAL D N 1
ATOM 17718 C CA . VAL D 1 385 ? 161.322 157.214 191.867 1.00 0.00 625 VAL D CA 1
ATOM 17719 C C . VAL D 1 385 ? 161.726 157.785 193.206 1.00 0.00 625 VAL D C 1
ATOM 17720 O O . VAL D 1 385 ? 162.898 158.040 193.418 1.00 28.40 625 VAL D O 1
ATOM 17733 N N . GLY D 1 386 ? 160.801 157.995 194.130 1.00 0.00 626 GLY D N 1
ATOM 17734 C CA . GLY D 1 386 ? 161.120 158.421 195.490 1.00 0.00 626 GLY D CA 1
ATOM 17735 C C . GLY D 1 386 ? 160.858 157.285 196.460 1.00 2.66 626 GLY D C 1
ATOM 17736 O O . GLY D 1 386 ? 159.709 156.983 196.731 1.00 13.12 626 GLY D O 1
ATOM 17740 N N . PHE D 1 387 ? 161.891 156.629 196.988 1.00 10.33 627 PHE D N 1
ATOM 17741 C CA . PHE D 1 387 ? 161.717 155.500 197.914 1.00 7.46 627 PHE D CA 1
ATOM 17742 C C . PHE D 1 387 ? 161.368 155.926 199.341 1.00 5.76 627 PHE D C 1
ATOM 17743 O O . PHE D 1 387 ? 161.062 155.082 200.170 1.00 16.63 627 PHE D O 1
ATOM 17760 N N . GLY D 1 388 ? 161.398 157.219 199.647 1.00 9.09 628 GLY D N 1
ATOM 17761 C CA . GLY D 1 388 ? 160.807 157.779 200.861 1.00 17.57 628 GLY D CA 1
ATOM 17762 C C . GLY D 1 388 ? 161.778 158.075 201.994 1.00 19.10 628 GLY D C 1
ATOM 17763 O O . GLY D 1 388 ? 161.401 158.780 202.925 1.00 21.08 628 GLY D O 1
ATOM 17767 N N . ASN D 1 389 ? 163.018 157.581 201.947 1.00 22.21 629 ASN D N 1
ATOM 17768 C CA . ASN D 1 389 ? 163.984 157.798 203.020 1.00 16.93 629 ASN D CA 1
ATOM 17769 C C . ASN D 1 389 ? 164.755 159.115 202.895 1.00 15.98 629 ASN D C 1
ATOM 17770 O O . ASN D 1 389 ? 164.894 159.814 203.891 1.00 32.24 629 ASN D O 1
ATOM 17781 N N . VAL D 1 390 ? 165.178 159.525 201.700 1.00 15.76 630 VAL D N 1
ATOM 17782 C CA . VAL D 1 390 ? 165.737 160.869 201.472 1.00 18.81 630 VAL D CA 1
ATOM 17783 C C . VAL D 1 390 ? 164.655 161.744 200.858 1.00 20.41 630 VAL D C 1
ATOM 17784 O O . VAL D 1 390 ? 164.038 161.368 199.867 1.00 29.67 630 VAL D O 1
ATOM 17797 N N . SER D 1 391 ? 164.401 162.909 201.445 1.00 20.38 631 SER D N 1
ATOM 17798 C CA . SER D 1 391 ? 163.414 163.865 200.945 1.00 17.68 631 SER D CA 1
ATOM 17799 C C . SER D 1 391 ? 163.814 165.311 201.270 1.00 28.59 631 SER D C 1
ATOM 17800 O O . SER D 1 391 ? 164.483 165.551 202.273 1.00 40.82 631 SER D O 1
ATOM 17808 N N . PRO D 1 392 ? 163.435 166.293 200.439 1.00 13.15 632 PRO D N 1
ATOM 17809 C CA . PRO D 1 392 ? 163.774 167.693 200.647 1.00 17.03 632 PRO D CA 1
ATOM 17810 C C . PRO D 1 392 ? 162.837 168.379 201.650 1.00 12.86 632 PRO D C 1
ATOM 17811 O O . PRO D 1 392 ? 161.637 168.460 201.408 1.00 26.09 632 PRO D O 1
ATOM 17822 N N . ASN D 1 393 ? 163.352 168.929 202.751 1.00 18.63 633 ASN D N 1
ATOM 17823 C CA . ASN D 1 393 ? 162.554 169.606 203.779 1.00 24.73 633 ASN D CA 1
ATOM 17824 C C . ASN D 1 393 ? 162.773 171.115 203.852 1.00 31.63 633 ASN D C 1
ATOM 17825 O O . ASN D 1 393 ? 161.800 171.844 204.019 1.00 40.48 633 ASN D O 1
ATOM 17836 N N . THR D 1 394 ? 163.997 171.615 203.728 1.00 20.63 634 THR D N 1
ATOM 17837 C CA . THR D 1 394 ? 164.243 173.065 203.732 1.00 17.76 634 THR D CA 1
ATOM 17838 C C . THR D 1 394 ? 163.789 173.693 202.415 1.00 22.36 634 THR D C 1
ATOM 17839 O O . THR D 1 394 ? 163.619 173.006 201.412 1.00 30.27 634 THR D O 1
ATOM 17850 N N . ASN D 1 395 ? 163.563 175.007 202.363 1.00 23.13 635 ASN D N 1
ATOM 17851 C CA . ASN D 1 395 ? 163.114 175.650 201.123 1.00 17.88 635 ASN D CA 1
ATOM 17852 C C . ASN D 1 395 ? 164.146 175.527 200.001 1.00 19.44 635 ASN D C 1
ATOM 17853 O O . ASN D 1 395 ? 163.780 175.275 198.864 1.00 19.24 635 ASN D O 1
ATOM 17864 N N . SER D 1 396 ? 165.430 175.636 200.312 1.00 23.16 636 SER D N 1
ATOM 17865 C CA . SER D 1 396 ? 166.531 175.432 199.373 1.00 15.49 636 SER D CA 1
ATOM 17866 C C . SER D 1 396 ? 166.567 174.010 198.824 1.00 20.07 636 SER D C 1
ATOM 17867 O O . SER D 1 396 ? 166.700 173.835 197.619 1.00 31.50 636 SER D O 1
ATOM 17875 N N . GLU D 1 397 ? 166.364 172.986 199.652 1.00 20.76 637 GLU D N 1
ATOM 17876 C CA . GLU D 1 397 ? 166.214 171.604 199.203 1.00 18.24 637 GLU D CA 1
ATOM 17877 C C . GLU D 1 397 ? 164.986 171.415 198.311 1.00 18.36 637 GLU D C 1
ATOM 17878 O O . GLU D 1 397 ? 165.076 170.751 197.285 1.00 30.27 637 GLU D O 1
ATOM 17890 N N . LYS D 1 398 ? 163.842 172.023 198.634 1.00 7.54 638 LYS D N 1
ATOM 17891 C CA . LYS D 1 398 ? 162.630 171.933 197.807 1.00 2.78 638 LYS D CA 1
ATOM 17892 C C . LYS D 1 398 ? 162.767 172.662 196.477 1.00 19.29 638 LYS D C 1
ATOM 17893 O O . LYS D 1 398 ? 162.327 172.138 195.465 1.00 26.08 638 LYS D O 1
ATOM 17912 N N . ILE D 1 399 ? 163.408 173.826 196.438 1.00 26.87 639 ILE D N 1
ATOM 17913 C CA . ILE D 1 399 ? 163.704 174.576 195.207 1.00 15.49 639 ILE D CA 1
ATOM 17914 C C . ILE D 1 399 ? 164.710 173.821 194.335 1.00 13.87 639 ILE D C 1
ATOM 17915 O O . ILE D 1 399 ? 164.529 173.752 193.122 1.00 17.35 639 ILE D O 1
ATOM 17931 N N . PHE D 1 400 ? 165.712 173.172 194.924 1.00 11.01 640 PHE D N 1
ATOM 17932 C CA . PHE D 1 400 ? 166.576 172.247 194.201 1.00 13.05 640 PHE D CA 1
ATOM 17933 C C . PHE D 1 400 ? 165.776 171.105 193.579 1.00 19.37 640 PHE D C 1
ATOM 17934 O O . PHE D 1 400 ? 165.904 170.864 192.387 1.00 31.83 640 PHE D O 1
ATOM 17951 N N . SER D 1 401 ? 164.875 170.445 194.309 1.00 12.91 641 SER D N 1
ATOM 17952 C CA . SER D 1 401 ? 164.026 169.407 193.722 1.00 8.77 641 SER D CA 1
ATOM 17953 C C . SER D 1 401 ? 163.079 169.919 192.646 1.00 17.52 641 SER D C 1
ATOM 17954 O O . SER D 1 401 ? 162.906 169.232 191.650 1.00 30.78 641 SER D O 1
ATOM 17962 N N . ILE D 1 402 ? 162.507 171.118 192.755 1.00 19.75 642 ILE D N 1
ATOM 17963 C CA . ILE D 1 402 ? 161.719 171.721 191.664 1.00 14.13 642 ILE D CA 1
ATOM 17964 C C . ILE D 1 402 ? 162.575 171.864 190.399 1.00 23.27 642 ILE D C 1
ATOM 17965 O O . ILE D 1 402 ? 162.145 171.457 189.324 1.00 21.54 642 ILE D O 1
ATOM 17981 N N . CYS D 1 403 ? 163.816 172.338 190.520 1.00 23.75 643 CYS D N 1
ATOM 17982 C CA . CYS D 1 403 ? 164.759 172.414 189.408 1.00 15.66 643 CYS D CA 1
ATOM 17983 C C . CYS D 1 403 ? 165.119 171.039 188.842 1.00 19.26 643 CYS D C 1
ATOM 17984 O O . CYS D 1 403 ? 165.079 170.862 187.633 1.00 33.42 643 CYS D O 1
ATOM 17992 N N . VAL D 1 404 ? 165.425 170.036 189.662 1.00 13.84 644 VAL D N 1
ATOM 17993 C CA . VAL D 1 404 ? 165.755 168.686 189.175 1.00 14.83 644 VAL D CA 1
ATOM 17994 C C . VAL D 1 404 ? 164.560 167.980 188.537 1.00 19.98 644 VAL D C 1
ATOM 17995 O O . VAL D 1 404 ? 164.752 167.189 187.624 1.00 23.63 644 VAL D O 1
ATOM 18008 N N . MET D 1 405 ? 163.321 168.294 188.913 1.00 22.17 645 MET D N 1
ATOM 18009 C CA . MET D 1 405 ? 162.122 167.816 188.211 1.00 18.32 645 MET D CA 1
ATOM 18010 C C . MET D 1 405 ? 161.951 168.466 186.828 1.00 23.43 645 MET D C 1
ATOM 18011 O O . MET D 1 405 ? 161.604 167.781 185.865 1.00 29.27 645 MET D O 1
ATOM 18025 N N . LEU D 1 406 ? 162.282 169.749 186.670 1.00 26.50 646 LEU D N 1
ATOM 18026 C CA . LEU D 1 406 ? 162.365 170.414 185.360 1.00 28.40 646 LEU D CA 1
ATOM 18027 C C . LEU D 1 406 ? 163.518 169.870 184.493 1.00 29.22 646 LEU D C 1
ATOM 18028 O O . LEU D 1 406 ? 163.288 169.477 183.354 1.00 30.68 646 LEU D O 1
ATOM 18044 N N . ILE D 1 407 ? 164.740 169.762 185.026 1.00 28.08 647 ILE D N 1
ATOM 18045 C CA . ILE D 1 407 ? 165.892 169.169 184.325 1.00 28.94 647 ILE D CA 1
ATOM 18046 C C . ILE D 1 407 ? 165.585 167.730 183.925 1.00 33.69 647 ILE D C 1
ATOM 18047 O O . ILE D 1 407 ? 165.721 167.382 182.762 1.00 39.24 647 ILE D O 1
ATOM 18063 N N . GLY D 1 408 ? 165.133 166.887 184.851 1.00 30.16 648 GLY D N 1
ATOM 18064 C CA . GLY D 1 408 ? 164.902 165.467 184.600 1.00 28.58 648 GLY D CA 1
ATOM 18065 C C . GLY D 1 408 ? 163.877 165.209 183.503 1.00 29.82 648 GLY D C 1
ATOM 18066 O O . GLY D 1 408 ? 164.077 164.322 182.684 1.00 39.01 648 GLY D O 1
ATOM 18070 N N . SER D 1 409 ? 162.823 166.019 183.410 1.00 28.65 649 SER D N 1
ATOM 18071 C CA . SER D 1 409 ? 161.798 165.880 182.369 1.00 33.34 649 SER D CA 1
ATOM 18072 C C . SER D 1 409 ? 162.261 166.370 180.990 1.00 35.95 649 SER D C 1
ATOM 18073 O O . SER D 1 409 ? 162.046 165.665 180.007 1.00 35.24 649 SER D O 1
ATOM 18081 N N . LEU D 1 410 ? 162.989 167.487 180.887 1.00 38.89 650 LEU D N 1
ATOM 18082 C CA . LEU D 1 410 ? 163.656 167.884 179.633 1.00 32.43 650 LEU D CA 1
ATOM 18083 C C . LEU D 1 410 ? 164.721 166.879 179.198 1.00 39.34 650 LEU D C 1
ATOM 18084 O O . LEU D 1 410 ? 164.806 166.520 178.025 1.00 47.11 650 LEU D O 1
ATOM 18100 N N . MET D 1 411 ? 165.516 166.388 180.140 1.00 44.06 651 MET D N 1
ATOM 18101 C CA . MET D 1 411 ? 166.530 165.372 179.911 1.00 42.12 651 MET D CA 1
ATOM 18102 C C . MET D 1 411 ? 165.911 164.053 179.442 1.00 41.80 651 MET D C 1
ATOM 18103 O O . MET D 1 411 ? 166.384 163.501 178.463 1.00 47.00 651 MET D O 1
ATOM 18117 N N . TYR D 1 412 ? 164.819 163.554 180.019 1.00 40.20 652 TYR D N 1
ATOM 18118 C CA . TYR D 1 412 ? 164.148 162.350 179.507 1.00 44.95 652 TYR D CA 1
ATOM 18119 C C . TYR D 1 412 ? 163.506 162.553 178.128 1.00 50.86 652 TYR D C 1
ATOM 18120 O O . TYR D 1 412 ? 163.591 161.661 177.288 1.00 51.96 652 TYR D O 1
ATOM 18138 N N . ALA D 1 413 ? 162.958 163.733 177.828 1.00 52.47 653 ALA D N 1
ATOM 18139 C CA . ALA D 1 413 ? 162.491 164.070 176.478 1.00 51.84 653 ALA D CA 1
ATOM 18140 C C . ALA D 1 413 ? 163.625 164.160 175.429 1.00 55.21 653 ALA D C 1
ATOM 18141 O O . ALA D 1 413 ? 163.341 164.160 174.228 1.00 55.00 653 ALA D O 1
ATOM 18148 N N . SER D 1 414 ? 164.888 164.227 175.872 1.00 53.45 654 SER D N 1
ATOM 18149 C CA . SER D 1 414 ? 166.085 164.404 175.039 1.00 51.47 654 SER D CA 1
ATOM 18150 C C . SER D 1 414 ? 167.007 163.177 175.073 1.00 53.90 654 SER D C 1
ATOM 18151 O O . SER D 1 414 ? 167.040 162.430 174.104 1.00 57.53 654 SER D O 1
ATOM 18159 N N . ILE D 1 415 ? 167.704 162.902 176.183 1.00 51.30 655 ILE D N 1
ATOM 18160 C CA . ILE D 1 415 ? 168.623 161.764 176.355 1.00 53.37 655 ILE D CA 1
ATOM 18161 C C . ILE D 1 415 ? 167.902 160.441 176.133 1.00 54.29 655 ILE D C 1
ATOM 18162 O O . ILE D 1 415 ? 168.266 159.724 175.218 1.00 54.24 655 ILE D O 1
ATOM 18178 N N . PHE D 1 416 ? 166.874 160.093 176.903 1.00 57.67 656 PHE D N 1
ATOM 18179 C CA . PHE D 1 416 ? 166.214 158.790 176.740 1.00 59.73 656 PHE D CA 1
ATOM 18180 C C . PHE D 1 416 ? 165.299 158.698 175.508 1.00 59.17 656 PHE D C 1
ATOM 18181 O O . PHE D 1 416 ? 165.072 157.599 175.003 1.00 60.33 656 PHE D O 1
ATOM 18198 N N . GLY D 1 417 ? 164.903 159.831 174.922 1.00 62.56 657 GLY D N 1
ATOM 18199 C CA . GLY D 1 417 ? 164.407 159.879 173.541 1.00 66.39 657 GLY D CA 1
ATOM 18200 C C . GLY D 1 417 ? 165.475 159.433 172.533 1.00 66.16 657 GLY D C 1
ATOM 18201 O O . GLY D 1 417 ? 165.261 158.488 171.775 1.00 64.81 657 GLY D O 1
ATOM 18205 N N . ASN D 1 418 ? 166.665 160.038 172.590 1.00 64.62 658 ASN D N 1
ATOM 18206 C CA . ASN D 1 418 ? 167.811 159.700 171.745 1.00 66.18 658 ASN D CA 1
ATOM 18207 C C . ASN D 1 418 ? 168.365 158.291 171.999 1.00 68.17 658 ASN D C 1
ATOM 18208 O O . ASN D 1 418 ? 168.639 157.589 171.038 1.00 69.12 658 ASN D O 1
ATOM 18219 N N . VAL D 1 419 ? 168.500 157.824 173.242 1.00 69.15 659 VAL D N 1
ATOM 18220 C CA . VAL D 1 419 ? 168.992 156.468 173.553 1.00 69.12 659 VAL D CA 1
ATOM 18221 C C . VAL D 1 419 ? 168.080 155.425 172.924 1.00 67.75 659 VAL D C 1
ATOM 18222 O O . VAL D 1 419 ? 168.573 154.543 172.226 1.00 68.83 659 VAL D O 1
ATOM 18235 N N . SER D 1 420 ? 166.755 155.546 173.071 1.00 72.41 660 SER D N 1
ATOM 18236 C CA . SER D 1 420 ? 165.845 154.618 172.392 1.00 76.55 660 SER D CA 1
ATOM 18237 C C . SER D 1 420 ? 165.926 154.756 170.870 1.00 77.74 660 SER D C 1
ATOM 18238 O O . SER D 1 420 ? 166.004 153.744 170.182 1.00 77.66 660 SER D O 1
ATOM 18246 N N . ALA D 1 421 ? 166.012 155.974 170.327 1.00 77.53 661 ALA D N 1
ATOM 18247 C CA . ALA D 1 421 ? 166.203 156.183 168.890 1.00 76.96 661 ALA D CA 1
ATOM 18248 C C . ALA D 1 421 ? 167.494 155.534 168.350 1.00 74.56 661 ALA D C 1
ATOM 18249 O O . ALA D 1 421 ? 167.454 154.903 167.301 1.00 75.58 661 ALA D O 1
ATOM 18256 N N . ILE D 1 422 ? 168.625 155.606 169.058 1.00 76.82 662 ILE D N 1
ATOM 18257 C CA . ILE D 1 422 ? 169.867 154.931 168.650 1.00 79.18 662 ILE D CA 1
ATOM 18258 C C . ILE D 1 422 ? 169.745 153.408 168.781 1.00 78.90 662 ILE D C 1
ATOM 18259 O O . ILE D 1 422 ? 170.149 152.700 167.865 1.00 82.84 662 ILE D O 1
ATOM 18275 N N . ILE D 1 423 ? 169.122 152.877 169.836 1.00 80.71 663 ILE D N 1
ATOM 18276 C CA . ILE D 1 423 ? 168.825 151.436 169.930 1.00 82.68 663 ILE D CA 1
ATOM 18277 C C . ILE D 1 423 ? 167.938 150.985 168.757 1.00 84.93 663 ILE D C 1
ATOM 18278 O O . ILE D 1 423 ? 168.236 149.991 168.101 1.00 85.18 663 ILE D O 1
ATOM 18294 N N . GLN D 1 424 ? 166.892 151.742 168.420 1.00 88.39 664 GLN D N 1
ATOM 18295 C CA . GLN D 1 424 ? 166.021 151.463 167.273 1.00 89.37 664 GLN D CA 1
ATOM 18296 C C . GLN D 1 424 ? 166.738 151.646 165.923 1.00 87.75 664 GLN D C 1
ATOM 18297 O O . GLN D 1 424 ? 166.441 150.924 164.975 1.00 88.35 664 GLN D O 1
ATOM 18311 N N . ARG D 1 425 ? 167.736 152.533 165.829 1.00 91.09 665 ARG D N 1
ATOM 18312 C CA . ARG D 1 425 ? 168.622 152.675 164.659 1.00 91.69 665 ARG D CA 1
ATOM 18313 C C . ARG D 1 425 ? 169.531 151.458 164.495 1.00 92.49 665 ARG D C 1
ATOM 18314 O O . ARG D 1 425 ? 169.587 150.900 163.403 1.00 95.04 665 ARG D O 1
ATOM 18335 N N . LEU D 1 426 ? 170.162 150.979 165.565 1.00 87.41 666 LEU D N 1
ATOM 18336 C CA . LEU D 1 426 ? 170.929 149.724 165.576 1.00 86.64 666 LEU D CA 1
ATOM 18337 C C . LEU D 1 426 ? 170.045 148.515 165.219 1.00 87.74 666 LEU D C 1
ATOM 18338 O O . LEU D 1 426 ? 170.470 147.633 164.476 1.00 90.04 666 LEU D O 1
ATOM 18354 N N . TYR D 1 427 ? 168.796 148.493 165.686 1.00 96.58 667 TYR D N 1
ATOM 18355 C CA . TYR D 1 427 ? 167.810 147.460 165.353 1.00 99.42 667 TYR D CA 1
ATOM 18356 C C . TYR D 1 427 ? 167.161 147.627 163.958 1.00 101.09 667 TYR D C 1
ATOM 18357 O O . TYR D 1 427 ? 166.404 146.761 163.522 1.00 100.94 667 TYR D O 1
ATOM 18375 N N . SER D 1 428 ? 167.431 148.717 163.228 1.00 103.74 668 SER D N 1
ATOM 18376 C CA . SER D 1 428 ? 166.661 149.094 162.026 1.00 102.89 668 SER D CA 1
ATOM 18377 C C . SER D 1 428 ? 166.692 148.053 160.906 1.00 102.77 668 SER D C 1
ATOM 18378 O O . SER D 1 428 ? 165.658 147.822 160.285 1.00 102.95 668 SER D O 1
ATOM 18386 N N . GLY D 1 429 ? 167.813 147.363 160.675 1.00 104.27 669 GLY D N 1
ATOM 18387 C CA . GLY D 1 429 ? 167.883 146.262 159.706 1.00 104.40 669 GLY D CA 1
ATOM 18388 C C . GLY D 1 429 ? 166.886 145.149 160.030 1.00 105.49 669 GLY D C 1
ATOM 18389 O O . GLY D 1 429 ? 166.103 144.747 159.173 1.00 105.11 669 GLY D O 1
ATOM 18393 N N . THR D 1 430 ? 166.825 144.728 161.292 1.00 107.56 670 THR D N 1
ATOM 18394 C CA . THR D 1 430 ? 165.861 143.736 161.791 1.00 106.88 670 THR D CA 1
ATOM 18395 C C . THR D 1 430 ? 164.421 144.261 161.775 1.00 107.47 670 THR D C 1
ATOM 18396 O O . THR D 1 430 ? 163.505 143.533 161.400 1.00 108.53 670 THR D O 1
ATOM 18407 N N . ALA D 1 431 ? 164.192 145.534 162.109 1.00 105.52 671 ALA D N 1
ATOM 18408 C CA . ALA D 1 431 ? 162.859 146.141 162.056 1.00 105.61 671 ALA D CA 1
ATOM 18409 C C . ALA D 1 431 ? 162.300 146.190 160.622 1.00 106.35 671 ALA D C 1
ATOM 18410 O O . ALA D 1 431 ? 161.146 145.814 160.381 1.00 104.72 671 ALA D O 1
ATOM 18417 N N . ARG D 1 432 ? 163.128 146.581 159.644 1.00 106.66 672 ARG D N 1
ATOM 18418 C CA . ARG D 1 432 ? 162.788 146.490 158.217 1.00 104.86 672 ARG D CA 1
ATOM 18419 C C . ARG D 1 432 ? 162.568 145.035 157.809 1.00 104.61 672 ARG D C 1
ATOM 18420 O O . ARG D 1 432 ? 161.527 144.742 157.235 1.00 106.15 672 ARG D O 1
ATOM 18441 N N . TYR D 1 433 ? 163.465 144.122 158.179 1.00 104.86 673 TYR D N 1
ATOM 18442 C CA . TYR D 1 433 ? 163.361 142.693 157.862 1.00 105.46 673 TYR D CA 1
ATOM 18443 C C . TYR D 1 433 ? 162.026 142.078 158.297 1.00 106.95 673 TYR D C 1
ATOM 18444 O O . TYR D 1 433 ? 161.329 141.512 157.460 1.00 107.82 673 TYR D O 1
ATOM 18462 N N . HIS D 1 434 ? 161.600 142.258 159.553 1.00 108.07 674 HIS D N 1
ATOM 18463 C CA . HIS D 1 434 ? 160.276 141.801 160.007 1.00 108.03 674 HIS D CA 1
ATOM 18464 C C . HIS D 1 434 ? 159.131 142.434 159.212 1.00 108.54 674 HIS D C 1
ATOM 18465 O O . HIS D 1 434 ? 158.171 141.756 158.858 1.00 107.56 674 HIS D O 1
ATOM 18479 N N . THR D 1 435 ? 159.233 143.723 158.887 1.00 108.47 675 THR D N 1
ATOM 18480 C CA . THR D 1 435 ? 158.193 144.431 158.125 1.00 108.24 675 THR D CA 1
ATOM 18481 C C . THR D 1 435 ? 158.058 143.869 156.705 1.00 108.15 675 THR D C 1
ATOM 18482 O O . THR D 1 435 ? 156.960 143.516 156.277 1.00 107.06 675 THR D O 1
ATOM 18493 N N . GLN D 1 436 ? 159.169 143.715 155.980 1.00 107.44 676 GLN D N 1
ATOM 18494 C CA . GLN D 1 436 ? 159.152 143.137 154.636 1.00 106.81 676 GLN D CA 1
ATOM 18495 C C . GLN D 1 436 ? 158.762 141.654 154.667 1.00 107.55 676 GLN D C 1
ATOM 18496 O O . GLN D 1 436 ? 157.970 141.215 153.836 1.00 108.52 676 GLN D O 1
ATOM 18510 N N . MET D 1 437 ? 159.235 140.885 155.651 1.00 107.22 677 MET D N 1
ATOM 18511 C CA . MET D 1 437 ? 158.850 139.484 155.814 1.00 107.49 677 MET D CA 1
ATOM 18512 C C . MET D 1 437 ? 157.339 139.339 156.005 1.00 106.97 677 MET D C 1
ATOM 18513 O O . MET D 1 437 ? 156.722 138.502 155.356 1.00 106.41 677 MET D O 1
ATOM 18527 N N . LEU D 1 438 ? 156.711 140.174 156.835 1.00 106.36 678 LEU D N 1
ATOM 18528 C CA . LEU D 1 438 ? 155.261 140.136 157.028 1.00 107.30 678 LEU D CA 1
ATOM 18529 C C . LEU D 1 438 ? 154.474 140.605 155.795 1.00 107.29 678 LEU D C 1
ATOM 18530 O O . LEU D 1 438 ? 153.429 140.025 155.506 1.00 106.22 678 LEU D O 1
ATOM 18546 N N . ARG D 1 439 ? 154.982 141.559 155.000 1.00 106.88 679 ARG D N 1
ATOM 18547 C CA . ARG D 1 439 ? 154.398 141.875 153.680 1.00 105.83 679 ARG D CA 1
ATOM 18548 C C . ARG D 1 439 ? 154.436 140.670 152.744 1.00 105.85 679 ARG D C 1
ATOM 18549 O O . ARG D 1 439 ? 153.416 140.331 152.150 1.00 107.28 679 ARG D O 1
ATOM 18570 N N . VAL D 1 440 ? 155.572 139.978 152.652 1.00 102.02 680 VAL D N 1
ATOM 18571 C CA . VAL D 1 440 ? 155.699 138.739 151.864 1.00 101.80 680 VAL D CA 1
ATOM 18572 C C . VAL D 1 440 ? 154.772 137.641 152.400 1.00 103.53 680 VAL D C 1
ATOM 18573 O O . VAL D 1 440 ? 154.093 136.976 151.622 1.00 102.75 680 VAL D O 1
ATOM 18586 N N . ARG D 1 441 ? 154.664 137.486 153.724 1.00 105.47 681 ARG D N 1
ATOM 18587 C CA . ARG D 1 441 ? 153.777 136.502 154.362 1.00 104.32 681 ARG D CA 1
ATOM 18588 C C . ARG D 1 441 ? 152.309 136.770 154.046 1.00 104.52 681 ARG D C 1
ATOM 18589 O O . ARG D 1 441 ? 151.588 135.858 153.658 1.00 103.59 681 ARG D O 1
ATOM 18610 N N . GLU D 1 442 ? 151.867 138.020 154.135 1.00 104.42 682 GLU D N 1
ATOM 18611 C CA . GLU D 1 442 ? 150.504 138.398 153.763 1.00 104.77 682 GLU D CA 1
ATOM 18612 C C . GLU D 1 442 ? 150.238 138.244 152.260 1.00 104.50 682 GLU D C 1
ATOM 18613 O O . GLU D 1 442 ? 149.176 137.756 151.887 1.00 105.17 682 GLU D O 1
ATOM 18625 N N . PHE D 1 443 ? 151.195 138.575 151.390 1.00 99.40 683 PHE D N 1
ATOM 18626 C CA . PHE D 1 443 ? 151.081 138.307 149.954 1.00 98.82 683 PHE D CA 1
ATOM 18627 C C . PHE D 1 443 ? 150.900 136.808 149.677 1.00 98.77 683 PHE D C 1
ATOM 18628 O O . PHE D 1 443 ? 150.017 136.414 148.916 1.00 101.33 683 PHE D O 1
ATOM 18645 N N . ILE D 1 444 ? 151.691 135.961 150.340 1.00 98.48 684 ILE D N 1
ATOM 18646 C CA . ILE D 1 444 ? 151.606 134.500 150.239 1.00 100.90 684 ILE D CA 1
ATOM 18647 C C . ILE D 1 444 ? 150.244 133.979 150.715 1.00 101.04 684 ILE D C 1
ATOM 18648 O O . ILE D 1 444 ? 149.659 133.128 150.045 1.00 101.23 684 ILE D O 1
ATOM 18664 N N . ARG D 1 445 ? 149.704 134.504 151.824 1.00 102.29 685 ARG D N 1
ATOM 18665 C CA . ARG D 1 445 ? 148.356 134.156 152.304 1.00 102.21 685 ARG D CA 1
ATOM 18666 C C . ARG D 1 445 ? 147.275 134.610 151.326 1.00 102.43 685 ARG D C 1
ATOM 18667 O O . ARG D 1 445 ? 146.426 133.812 150.945 1.00 101.27 685 ARG D O 1
ATOM 18688 N N . PHE D 1 446 ? 147.317 135.864 150.885 1.00 104.03 686 PHE D N 1
ATOM 18689 C CA . PHE D 1 446 ? 146.312 136.456 150.003 1.00 103.55 686 PHE D CA 1
ATOM 18690 C C . PHE D 1 446 ? 146.197 135.722 148.661 1.00 103.96 686 PHE D C 1
ATOM 18691 O O . PHE D 1 446 ? 145.094 135.388 148.231 1.00 105.46 686 PHE D O 1
ATOM 18708 N N . HIS D 1 447 ? 147.323 135.407 148.018 1.00 101.07 687 HIS D N 1
ATOM 18709 C CA . HIS D 1 447 ? 147.339 134.623 146.775 1.00 101.60 687 HIS D CA 1
ATOM 18710 C C . HIS D 1 447 ? 147.292 133.103 146.988 1.00 102.09 687 HIS D C 1
ATOM 18711 O O . HIS D 1 447 ? 147.177 132.358 146.017 1.00 101.19 687 HIS D O 1
ATOM 18725 N N . GLN D 1 448 ? 147.345 132.633 148.238 1.00 101.33 688 GLN D N 1
ATOM 18726 C CA . GLN D 1 448 ? 147.277 131.218 148.617 1.00 101.45 688 GLN D CA 1
ATOM 18727 C C . GLN D 1 448 ? 148.342 130.373 147.895 1.00 101.49 688 GLN D C 1
ATOM 18728 O O . GLN D 1 448 ? 148.042 129.347 147.281 1.00 100.02 688 GLN D O 1
ATOM 18742 N N . ILE D 1 449 ? 149.595 130.841 147.918 1.00 99.96 689 ILE D N 1
ATOM 18743 C CA . ILE D 1 449 ? 150.685 130.280 147.104 1.00 99.26 689 ILE D CA 1
ATOM 18744 C C . ILE D 1 449 ? 150.966 128.807 147.487 1.00 97.89 689 ILE D C 1
ATOM 18745 O O . ILE D 1 449 ? 151.163 128.531 148.673 1.00 97.74 689 ILE D O 1
ATOM 18761 N N . PRO D 1 450 ? 151.022 127.853 146.534 1.00 100.78 690 PRO D N 1
ATOM 18762 C CA . PRO D 1 450 ? 151.353 126.451 146.807 1.00 100.61 690 PRO D CA 1
ATOM 18763 C C . PRO D 1 450 ? 152.764 126.273 147.366 1.00 100.51 690 PRO D C 1
ATOM 18764 O O . PRO D 1 450 ? 153.666 127.029 147.011 1.00 101.67 690 PRO D O 1
ATOM 18775 N N . ASN D 1 451 ? 153.005 125.245 148.180 1.00 100.41 691 ASN D N 1
ATOM 18776 C CA . ASN D 1 451 ? 154.289 125.083 148.870 1.00 101.43 691 ASN D CA 1
ATOM 18777 C C . ASN D 1 451 ? 155.533 125.059 147.947 1.00 102.44 691 ASN D C 1
ATOM 18778 O O . ASN D 1 451 ? 156.484 125.779 148.255 1.00 102.48 691 ASN D O 1
ATOM 18789 N N . PRO D 1 452 ? 155.555 124.351 146.797 1.00 98.95 692 PRO D N 1
ATOM 18790 C CA . PRO D 1 452 ? 156.734 124.311 145.926 1.00 98.12 692 PRO D CA 1
ATOM 18791 C C . PRO D 1 452 ? 157.152 125.679 145.381 1.00 98.42 692 PRO D C 1
ATOM 18792 O O . PRO D 1 452 ? 158.338 125.921 145.157 1.00 98.15 692 PRO D O 1
ATOM 18803 N N . LEU D 1 453 ? 156.194 126.592 145.195 1.00 98.66 693 LEU D N 1
ATOM 18804 C CA . LEU D 1 453 ? 156.452 127.986 144.841 1.00 97.61 693 LEU D CA 1
ATOM 18805 C C . LEU D 1 453 ? 156.716 128.847 146.084 1.00 96.12 693 LEU D C 1
ATOM 18806 O O . LEU D 1 453 ? 157.631 129.663 146.083 1.00 98.36 693 LEU D O 1
ATOM 18822 N N . ARG D 1 454 ? 155.974 128.641 147.175 1.00 96.71 694 ARG D N 1
ATOM 18823 C CA . ARG D 1 454 ? 156.108 129.414 148.416 1.00 97.84 694 ARG D CA 1
ATOM 18824 C C . ARG D 1 454 ? 157.524 129.349 148.974 1.00 99.51 694 ARG D C 1
ATOM 18825 O O . ARG D 1 454 ? 158.078 130.389 149.313 1.00 99.23 694 ARG D O 1
ATOM 18846 N N . GLN D 1 455 ? 158.121 128.157 149.034 1.00 103.45 695 GLN D N 1
ATOM 18847 C CA . GLN D 1 455 ? 159.495 128.004 149.514 1.00 102.80 695 GLN D CA 1
ATOM 18848 C C . GLN D 1 455 ? 160.460 128.860 148.690 1.00 102.97 695 GLN D C 1
ATOM 18849 O O . GLN D 1 455 ? 161.251 129.604 149.255 1.00 102.62 695 GLN D O 1
ATOM 18863 N N . ARG D 1 456 ? 160.337 128.844 147.356 1.00 97.10 696 ARG D N 1
ATOM 18864 C CA . ARG D 1 456 ? 161.158 129.671 146.463 1.00 93.40 696 ARG D CA 1
ATOM 18865 C C . ARG D 1 456 ? 160.965 131.167 146.723 1.00 94.07 696 ARG D C 1
ATOM 18866 O O . ARG D 1 456 ? 161.950 131.896 146.712 1.00 94.64 696 ARG D O 1
ATOM 18887 N N . LEU D 1 457 ? 159.746 131.629 147.013 1.00 96.66 697 LEU D N 1
ATOM 18888 C CA . LEU D 1 457 ? 159.482 133.029 147.375 1.00 96.66 697 LEU D CA 1
ATOM 18889 C C . LEU D 1 457 ? 160.172 133.425 148.686 1.00 96.41 697 LEU D C 1
ATOM 18890 O O . LEU D 1 457 ? 160.887 134.424 148.722 1.00 97.38 697 LEU D O 1
ATOM 18906 N N . GLU D 1 458 ? 159.966 132.676 149.771 1.00 100.41 698 GLU D N 1
ATOM 18907 C CA . GLU D 1 458 ? 160.492 133.072 151.084 1.00 100.77 698 GLU D CA 1
ATOM 18908 C C . GLU D 1 458 ? 162.002 132.806 151.223 1.00 101.16 698 GLU D C 1
ATOM 18909 O O . GLU D 1 458 ? 162.714 133.635 151.788 1.00 100.53 698 GLU D O 1
ATOM 18921 N N . GLU D 1 459 ? 162.540 131.741 150.622 1.00 100.58 699 GLU D N 1
ATOM 18922 C CA . GLU D 1 459 ? 163.992 131.544 150.523 1.00 97.85 699 GLU D CA 1
ATOM 18923 C C . GLU D 1 459 ? 164.663 132.591 149.631 1.00 98.39 699 GLU D C 1
ATOM 18924 O O . GLU D 1 459 ? 165.762 133.039 149.957 1.00 100.49 699 GLU D O 1
ATOM 18936 N N . TYR D 1 460 ? 164.023 133.040 148.543 1.00 99.29 700 TYR D N 1
ATOM 18937 C CA . TYR D 1 460 ? 164.552 134.160 147.766 1.00 99.63 700 TYR D CA 1
ATOM 18938 C C . TYR D 1 460 ? 164.633 135.428 148.616 1.00 99.32 700 TYR D C 1
ATOM 18939 O O . TYR D 1 460 ? 165.670 136.081 148.618 1.00 100.39 700 TYR D O 1
ATOM 18957 N N . PHE D 1 461 ? 163.591 135.771 149.379 1.00 101.81 701 PHE D N 1
ATOM 18958 C CA . PHE D 1 461 ? 163.657 136.950 150.240 1.00 101.25 701 PHE D CA 1
ATOM 18959 C C . PHE D 1 461 ? 164.792 136.839 151.273 1.00 103.91 701 PHE D C 1
ATOM 18960 O O . PHE D 1 461 ? 165.543 137.792 151.457 1.00 104.15 701 PHE D O 1
ATOM 18977 N N . GLN D 1 462 ? 164.995 135.671 151.891 1.00 104.07 702 GLN D N 1
ATOM 18978 C CA . GLN D 1 462 ? 166.119 135.458 152.812 1.00 103.25 702 GLN D CA 1
ATOM 18979 C C . GLN D 1 462 ? 167.486 135.617 152.122 1.00 100.60 702 GLN D C 1
ATOM 18980 O O . GLN D 1 462 ? 168.380 136.276 152.660 1.00 102.55 702 GLN D O 1
ATOM 18994 N N . HIS D 1 463 ? 167.662 135.069 150.919 1.00 98.68 703 HIS D N 1
ATOM 18995 C CA . HIS D 1 463 ? 168.892 135.223 150.136 1.00 100.46 703 HIS D CA 1
ATOM 18996 C C . HIS D 1 463 ? 169.130 136.678 149.717 1.00 101.25 703 HIS D C 1
ATOM 18997 O O . HIS D 1 463 ? 170.184 137.235 150.009 1.00 101.21 703 HIS D O 1
ATOM 19011 N N . ALA D 1 464 ? 168.140 137.328 149.111 1.00 101.77 704 ALA D N 1
ATOM 19012 C CA . ALA D 1 464 ? 168.237 138.717 148.682 1.00 101.70 704 ALA D CA 1
ATOM 19013 C C . ALA D 1 464 ? 168.496 139.667 149.860 1.00 101.65 704 ALA D C 1
ATOM 19014 O O . ALA D 1 464 ? 169.351 140.544 149.766 1.00 101.46 704 ALA D O 1
ATOM 19021 N N . TRP D 1 465 ? 167.820 139.475 150.996 1.00 106.08 705 TRP D N 1
ATOM 19022 C CA . TRP D 1 465 ? 168.022 140.325 152.164 1.00 106.97 705 TRP D CA 1
ATOM 19023 C C . TRP D 1 465 ? 169.413 140.152 152.774 1.00 106.28 705 TRP D C 1
ATOM 19024 O O . TRP D 1 465 ? 170.101 141.133 153.039 1.00 105.14 705 TRP D O 1
ATOM 19045 N N . SER D 1 466 ? 169.864 138.912 152.967 1.00 106.56 706 SER D N 1
ATOM 19046 C CA . SER D 1 466 ? 171.204 138.648 153.510 1.00 106.43 706 SER D CA 1
ATOM 19047 C C . SER D 1 466 ? 172.329 139.068 152.549 1.00 106.71 706 SER D C 1
ATOM 19048 O O . SER D 1 466 ? 173.447 139.331 152.993 1.00 107.59 706 SER D O 1
ATOM 19056 N N . TYR D 1 467 ? 172.046 139.195 151.249 1.00 103.17 707 TYR D N 1
ATOM 19057 C CA . TYR D 1 467 ? 172.966 139.745 150.257 1.00 102.58 707 TYR D CA 1
ATOM 19058 C C . TYR D 1 467 ? 173.044 141.282 150.299 1.00 101.96 707 TYR D C 1
ATOM 19059 O O . TYR D 1 467 ? 174.149 141.818 150.342 1.00 102.85 707 TYR D O 1
ATOM 19077 N N . THR D 1 468 ? 171.915 142.005 150.315 1.00 103.63 708 THR D N 1
ATOM 19078 C CA . THR D 1 468 ? 171.892 143.478 150.137 1.00 103.40 708 THR D CA 1
ATOM 19079 C C . THR D 1 468 ? 171.603 144.304 151.396 1.00 103.76 708 THR D C 1
ATOM 19080 O O . THR D 1 468 ? 171.727 145.527 151.353 1.00 103.77 708 THR D O 1
ATOM 19091 N N . ASN D 1 469 ? 171.175 143.693 152.507 1.00 105.85 709 ASN D N 1
ATOM 19092 C CA . ASN D 1 469 ? 170.575 144.373 153.665 1.00 105.65 709 ASN D CA 1
ATOM 19093 C C . ASN D 1 469 ? 169.434 145.317 153.237 1.00 103.48 709 ASN D C 1
ATOM 19094 O O . ASN D 1 469 ? 169.088 146.285 153.929 1.00 103.51 709 ASN D O 1
#

B-factor: mean 63.32, std 28.39, range [0.09, 111.82]

Radius of gyration: 34.55 Å; Cα contacts (8 Å, |Δi|>4): 1222; chains: 4; bounding box: 98×98×74 Å

GO terms:
  GO:0005242 inward rectifier potassium channel activity (F, IDA)
  GO:0005515 protein binding (F, IPI)
  GO:0000976 transcription cis-regulatory region binding (F, IDA)
  GO:0045893 positive regulation of DNA-templated transcription (P, IMP)
  GO:0086091 regulation of heart rate by cardiac conduction (P, IMP)
  GO:0005249 voltage-gated potassium channel activity (F, IDA)
  GO:0005886 plasma membrane (C, EXP)
  GO:0005886 plasma membrane (C, TAS)
  GO:0042802 identical protein binding (F, IPI)
  GO:0005251 delayed rectifier potassium channel activity (F, IDA)
  GO:0005886 plasma membrane (C, IDA)
  GO:0009986 cell surface (C, IDA)
  GO:0042391 regulation of membrane potential (P, IDA)
  GO:0008076 voltage-gated potassium channel complex (C, IDA)
  GO:1903765 negative regulation of potassium ion export across plasma membrane (P, IDA)
  GO:1990573 potassium ion import across plasma membrane (P, IDA)
  GO:1901379 regulation of potassium ion transmembrane transport (P, IDA)
  GO:1901380 negative regulation of potassium ion transmembrane transport (P, IDA)
  GO:1901381 positive regulation of potassium ion transmembrane transport (P, IDA)
  GO:0055075 potassium ion homeostasis (P, IDA)